Protein AF-A0AAQ4FE75-F1 (afdb_monomer)

Mean predicted aligned error: 15.05 Å

Solvent-accessible surface area (backbone atoms only — not comparable to full-atom values): 45017 Å² total; per-residue (Å²): 139,89,81,63,76,54,60,71,63,54,30,73,70,47,47,46,50,54,47,40,50,52,53,50,38,52,74,67,58,60,39,24,71,37,90,80,44,52,52,48,66,67,53,39,53,52,48,51,32,68,71,62,31,65,71,51,42,50,52,43,50,49,51,61,54,47,58,65,68,72,42,96,67,69,81,76,62,35,34,37,35,40,38,32,40,57,44,64,47,65,68,49,78,79,81,73,58,77,52,36,38,37,37,38,30,39,38,53,72,80,84,48,65,47,82,63,48,72,47,78,38,41,81,94,41,73,41,78,47,77,42,72,38,72,52,55,82,62,18,26,44,34,42,37,35,28,34,74,73,65,71,63,54,54,57,30,49,54,40,49,77,59,45,93,38,76,67,50,28,54,50,26,48,50,49,50,50,45,69,74,70,56,67,82,92,70,54,40,74,68,27,35,41,77,44,52,40,43,71,40,37,43,84,39,45,76,48,80,42,72,20,20,34,96,86,69,46,83,45,89,28,35,36,31,37,37,39,42,54,28,40,58,90,48,82,82,60,50,72,67,54,55,49,52,51,52,25,51,51,48,35,52,33,29,49,51,40,51,78,74,41,60,68,78,60,46,43,65,36,55,44,68,58,65,44,31,32,52,44,42,46,25,50,52,50,38,44,35,34,41,63,68,52,52,68,59,62,52,44,50,27,48,43,50,29,54,51,52,44,47,76,74,40,95,61,62,59,29,32,38,27,52,32,52,46,50,51,54,42,55,63,68,42,65,93,58,82,52,69,76,57,48,65,53,46,54,53,50,50,50,53,50,45,54,52,50,27,61,48,37,38,38,34,85,84,72,42,53,82,88,39,67,68,39,45,50,31,48,35,15,46,42,35,33,37,53,51,48,35,74,75,44,94,54,70,41,55,62,51,40,49,54,20,39,38,52,21,50,42,54,50,46,51,54,53,50,69,68,51,52,100,77,60,49,69,69,58,54,51,50,52,53,48,51,53,52,52,49,44,58,57,43,24,56,49,28,38,76,36,62,74,43,45,46,51,67,70,36,44,67,48,52,39,49,43,44,59,70,49,47,39,59,52,47,37,51,58,35,50,53,44,63,72,41,66,94,75,59,58,67,60,46,50,52,53,55,49,52,49,50,53,52,49,59,51,49,56,60,52,58,75,72,46,88,64,72,57,83,80,41,74,60,69,51,51,72,63,52,53,40,62,66,42,49,38,52,48,30,53,54,37,39,59,61,38,65,56,42,48,58,40,46,70,75,40,88,41,48,50,69,52,98,87,39,49,28,29,62,36,50,55,57,48,52,54,50,43,41,68,48,47,51,47,52,55,61,71,62,70,58,98,42,66,64,49,49,43,31,51,47,53,27,53,36,50,40,53,49,48,41,49,52,38,54,51,53,52,52,54,56,52,53,75,70,50,70,94,79,68,64,69,83,58,64,41,61,32,13,54,43,30,30,40,48,51,52,44,52,50,52,53,52,51,50,51,56,51,50,56,53,33,63,76,36,100,76,37,64,77,66,45,56,68,48,48,54,52,48,49,51,40,45,50,52,40,50,54,50,37,51,52,52,45,52,48,56,44,61,56,49,44,61,56,53,52,55,40,52,53,48,24,59,65,34,91,42,62,70,58,16,54,52,39,47,53,50,46,51,48,51,51,33,53,49,48,52,53,42,55,73,39,30,53,64,72,59,36,49,54,43,49,53,56,42,51,56,52,51,53,50,51,49,53,50,50,48,51,54,46,46,65,59,45,77,76,46,70,81,82,44,54,45,25,51,52,35,53,53,50,46,56,71,50,53,61,62,53,44,52,46,93,87,64,73,49,58,61,67,72,66,52,52,54,53,38,55,51,52,54,49,57,53,50,45,57,58,52,71,60,65,72,81,72,85,138

Structure (mmCIF, N/CA/C/O backbone):
data_AF-A0AAQ4FE75-F1
#
_entry.id   AF-A0AAQ4FE75-F1
#
loop_
_atom_site.group_PDB
_atom_site.id
_atom_site.type_symbol
_atom_site.label_atom_id
_atom_site.label_alt_id
_atom_site.label_comp_id
_atom_site.label_asym_id
_atom_site.label_entity_id
_atom_site.label_seq_id
_atom_site.pdbx_PDB_ins_code
_atom_site.Cartn_x
_atom_site.Cartn_y
_atom_site.Cartn_z
_atom_site.occupancy
_atom_site.B_iso_or_equiv
_atom_site.auth_seq_id
_atom_site.auth_comp_id
_atom_site.auth_asym_id
_atom_site.auth_atom_id
_atom_site.pdbx_PDB_model_num
ATOM 1 N N . MET A 1 1 ? 2.935 -2.879 42.822 1.00 30.03 1 MET A N 1
ATOM 2 C CA . MET A 1 1 ? 1.699 -3.557 43.278 1.00 30.03 1 MET A CA 1
ATOM 3 C C . MET A 1 1 ? 1.017 -2.908 44.500 1.00 30.03 1 MET A C 1
ATOM 5 O O . MET A 1 1 ? -0.076 -3.337 44.829 1.00 30.03 1 MET A O 1
ATOM 9 N N . GLU A 1 2 ? 1.546 -1.853 45.145 1.00 24.86 2 GLU A N 1
ATOM 10 C CA . GLU A 1 2 ? 0.953 -1.297 46.392 1.00 24.86 2 GLU A CA 1
ATOM 11 C C . GLU A 1 2 ? 0.161 0.025 46.256 1.00 24.86 2 GLU A C 1
ATOM 13 O O . GLU A 1 2 ? -0.339 0.544 47.250 1.00 24.86 2 GLU A O 1
ATOM 18 N N . GLN A 1 3 ? -0.010 0.575 45.050 1.00 29.78 3 GLN A N 1
ATOM 19 C CA . GLN A 1 3 ? -0.641 1.892 44.841 1.00 29.78 3 GLN A CA 1
ATOM 20 C C . GLN A 1 3 ? -1.894 1.832 43.952 1.00 29.78 3 GLN A C 1
ATOM 22 O O . GLN A 1 3 ? -2.080 2.674 43.080 1.00 29.78 3 GLN A O 1
ATOM 27 N N . SER A 1 4 ? -2.774 0.843 44.147 1.00 34.00 4 SER A N 1
ATOM 28 C CA . SER A 1 4 ? -4.079 0.868 43.472 1.00 34.00 4 SER A CA 1
ATOM 29 C C . SER A 1 4 ? -5.034 1.834 44.202 1.00 34.00 4 SER A C 1
ATOM 31 O O . SER A 1 4 ? -5.293 1.638 45.397 1.00 34.00 4 SER A O 1
ATOM 33 N N . PRO A 1 5 ? -5.624 2.841 43.521 1.00 36.16 5 PRO A N 1
ATOM 34 C CA . PRO A 1 5 ? -6.668 3.714 44.079 1.00 36.16 5 PRO A CA 1
ATOM 35 C C . PRO A 1 5 ? -7.885 2.940 44.617 1.00 36.16 5 PRO A C 1
ATOM 37 O O . PRO A 1 5 ? -8.688 3.480 45.378 1.00 36.16 5 PRO A O 1
ATOM 40 N N . PHE A 1 6 ? -8.007 1.665 44.249 1.00 45.34 6 PHE A N 1
ATOM 41 C CA . PHE A 1 6 ? -9.118 0.774 44.536 1.00 45.34 6 PHE A CA 1
ATOM 42 C C . PHE A 1 6 ? -9.258 0.351 46.005 1.00 45.34 6 PHE A C 1
ATOM 44 O O . PHE A 1 6 ? -10.385 0.190 46.474 1.00 45.34 6 PHE A O 1
ATOM 51 N N . ARG A 1 7 ? -8.177 0.309 46.806 1.00 47.25 7 ARG A N 1
ATOM 52 C CA . ARG A 1 7 ? -8.326 0.137 48.272 1.00 47.25 7 ARG A CA 1
ATOM 53 C C . ARG A 1 7 ? -9.169 1.253 48.910 1.00 47.25 7 ARG A C 1
ATOM 55 O O . ARG A 1 7 ? -9.689 1.064 50.006 1.00 47.25 7 ARG A O 1
ATOM 62 N N . ASN A 1 8 ? -9.346 2.398 48.239 1.00 43.06 8 ASN A N 1
ATOM 63 C CA . ASN A 1 8 ? -10.260 3.446 48.697 1.00 43.06 8 ASN A CA 1
ATOM 64 C C . ASN A 1 8 ? -11.734 3.187 48.323 1.00 43.06 8 ASN A C 1
ATOM 66 O O . ASN A 1 8 ? -12.616 3.635 49.056 1.00 43.06 8 ASN A O 1
ATOM 70 N N . VAL A 1 9 ? -12.019 2.456 47.234 1.00 46.16 9 VAL A N 1
ATOM 71 C CA . VAL A 1 9 ? -13.381 2.002 46.882 1.00 46.16 9 VAL A CA 1
ATOM 72 C C . VAL A 1 9 ? -13.760 0.771 47.707 1.00 46.16 9 VAL A C 1
ATOM 74 O O . VAL A 1 9 ? -14.831 0.767 48.294 1.00 46.16 9 VAL A O 1
ATOM 77 N N . LEU A 1 10 ? -12.852 -0.192 47.889 1.00 48.97 10 LEU A N 1
ATOM 78 C CA . LEU A 1 10 ? -12.987 -1.317 48.823 1.00 48.97 10 LEU A CA 1
ATOM 79 C C . LEU A 1 10 ? -12.362 -1.027 50.200 1.00 48.97 10 LEU A C 1
ATOM 81 O O . LEU A 1 10 ? -11.666 -1.867 50.779 1.00 48.97 10 LEU A O 1
ATOM 85 N N . ARG A 1 11 ? -12.627 0.144 50.794 1.00 57.31 11 ARG A N 1
ATOM 86 C CA . ARG A 1 11 ? -12.466 0.248 52.257 1.00 57.31 11 ARG A CA 1
ATOM 87 C C . ARG A 1 11 ? -13.417 -0.764 52.902 1.00 57.31 11 ARG A C 1
ATOM 89 O O . ARG A 1 11 ? -14.501 -0.992 52.369 1.00 57.31 11 ARG A O 1
ATOM 96 N N . ARG A 1 12 ? -13.045 -1.358 54.046 1.00 55.81 12 ARG A N 1
ATOM 97 C CA . ARG A 1 12 ? -13.876 -2.373 54.738 1.00 55.81 12 ARG A CA 1
ATOM 98 C C . ARG A 1 12 ? -15.353 -1.956 54.851 1.00 55.81 12 ARG A C 1
ATOM 100 O O . ARG A 1 12 ? -16.219 -2.789 54.620 1.00 55.81 12 ARG A O 1
ATOM 107 N N . SER A 1 13 ? -15.621 -0.675 55.124 1.00 54.72 13 SER A N 1
ATOM 108 C CA . SER A 1 13 ? -16.976 -0.107 55.190 1.00 54.72 13 SER A CA 1
ATOM 109 C C . SER A 1 13 ? -17.741 -0.185 53.862 1.00 54.72 13 SER A C 1
ATOM 111 O O . SER A 1 13 ? -18.862 -0.679 53.845 1.00 54.72 13 SER A O 1
ATOM 113 N N . ARG A 1 14 ? -17.125 0.208 52.740 1.00 76.25 14 ARG A N 1
ATOM 114 C CA . ARG A 1 14 ? -17.744 0.131 51.405 1.00 76.25 14 ARG A CA 1
ATOM 115 C C . ARG A 1 14 ? -17.882 -1.300 50.888 1.00 76.25 14 ARG A C 1
ATOM 117 O O . ARG A 1 14 ? -18.870 -1.616 50.240 1.00 76.25 14 ARG A O 1
ATOM 124 N N . ARG A 1 15 ? -16.923 -2.187 51.181 1.00 82.62 15 ARG A N 1
ATOM 125 C CA . ARG A 1 15 ? -17.014 -3.611 50.796 1.00 82.62 15 ARG A CA 1
ATOM 126 C C . ARG A 1 15 ? -18.214 -4.286 51.463 1.00 82.62 15 ARG A C 1
ATOM 128 O O . ARG A 1 15 ? -18.919 -5.057 50.822 1.00 82.62 15 ARG A O 1
ATOM 135 N N . HIS A 1 16 ? -18.441 -3.969 52.734 1.00 86.38 16 HIS A N 1
ATOM 136 C CA . HIS A 1 16 ? -19.594 -4.443 53.486 1.00 86.38 16 HIS A CA 1
ATOM 137 C C . HIS A 1 16 ? -20.912 -3.889 52.917 1.00 86.38 16 HIS A C 1
ATOM 139 O O . HIS A 1 16 ? -21.839 -4.652 52.672 1.00 86.38 16 HIS A O 1
ATOM 145 N N . GLU A 1 17 ? -20.976 -2.589 52.626 1.00 86.69 17 GLU A N 1
ATOM 146 C CA . GLU A 1 17 ? -22.147 -1.928 52.029 1.00 86.69 17 GLU A CA 1
ATOM 147 C C . GLU A 1 17 ? -22.528 -2.499 50.651 1.00 86.69 17 GLU A C 1
ATOM 149 O O . GLU A 1 17 ? -23.681 -2.869 50.434 1.00 86.69 17 GLU A O 1
ATOM 154 N N . LEU A 1 18 ? -21.551 -2.682 49.755 1.00 88.50 18 LEU A N 1
ATOM 155 C CA . LEU A 1 18 ? -21.770 -3.285 48.435 1.00 88.50 18 LEU A CA 1
ATOM 156 C C . LEU A 1 18 ? -22.236 -4.747 48.529 1.00 88.50 18 LEU A C 1
ATOM 158 O O . LEU A 1 18 ? -23.103 -5.168 47.760 1.00 88.50 18 LEU A O 1
ATOM 162 N N . CYS A 1 19 ? -21.702 -5.519 49.485 1.00 91.50 19 CYS A N 1
ATOM 163 C CA . CYS A 1 19 ? -22.147 -6.891 49.738 1.00 91.50 19 CYS A CA 1
ATOM 164 C C . CYS A 1 19 ? -23.609 -6.917 50.207 1.00 91.50 19 CYS A C 1
ATOM 166 O O . CYS A 1 19 ? -24.425 -7.664 49.664 1.00 91.50 19 CYS A O 1
ATOM 168 N N . LEU A 1 20 ? -23.962 -6.048 51.158 1.00 88.94 20 LEU A N 1
ATOM 169 C CA . LEU A 1 20 ? -25.331 -5.866 51.641 1.00 88.94 20 LEU A CA 1
ATOM 170 C C . LEU A 1 20 ? -26.286 -5.511 50.503 1.00 88.94 20 LEU A C 1
ATOM 172 O O . LEU A 1 20 ? -27.362 -6.102 50.401 1.00 88.94 20 LEU A O 1
ATOM 176 N N . GLN A 1 21 ? -25.872 -4.601 49.622 1.00 87.69 21 GLN A N 1
ATOM 177 C CA . GLN A 1 21 ? -26.655 -4.202 48.460 1.00 87.69 21 GLN A CA 1
ATOM 178 C C . GLN A 1 21 ? -26.867 -5.372 47.494 1.00 87.69 21 GLN A C 1
ATOM 180 O O . GLN A 1 21 ? -28.000 -5.638 47.098 1.00 87.69 21 GLN A O 1
ATOM 185 N N . CYS A 1 22 ? -25.828 -6.162 47.204 1.00 91.62 22 CYS A N 1
ATOM 186 C CA . CYS A 1 22 ? -25.967 -7.374 46.393 1.00 91.62 22 CYS A CA 1
ATOM 187 C C . CYS A 1 22 ? -26.948 -8.374 47.009 1.00 91.62 22 CYS A C 1
ATOM 189 O O . CYS A 1 22 ? -27.818 -8.898 46.315 1.00 91.62 22 CYS A O 1
ATOM 191 N N . LEU A 1 23 ? -26.840 -8.638 48.314 1.00 90.75 23 LEU A N 1
ATOM 192 C CA . LEU A 1 23 ? -27.733 -9.569 49.005 1.00 90.75 23 LEU A CA 1
ATOM 193 C C . LEU A 1 23 ? -29.185 -9.078 48.997 1.00 90.75 23 LEU A C 1
ATOM 195 O O . LEU A 1 23 ? -30.090 -9.883 48.762 1.00 90.75 23 LEU A O 1
ATOM 199 N N . ARG A 1 24 ? -29.414 -7.769 49.179 1.00 87.31 24 ARG A N 1
ATOM 200 C CA . ARG A 1 24 ? -30.736 -7.148 49.004 1.00 87.31 24 ARG A CA 1
ATOM 201 C C . ARG A 1 24 ? -31.240 -7.350 47.580 1.00 87.31 24 ARG A C 1
ATOM 203 O O . ARG A 1 24 ? -32.369 -7.803 47.412 1.00 87.31 24 ARG A O 1
ATOM 210 N N . THR A 1 25 ? -30.400 -7.119 46.570 1.00 88.44 25 THR A N 1
ATOM 211 C CA . THR A 1 25 ? -30.759 -7.336 45.164 1.00 88.44 25 THR A CA 1
ATOM 212 C C . THR A 1 25 ? -31.147 -8.784 44.878 1.00 88.44 25 THR A C 1
ATOM 214 O O . THR A 1 25 ? -32.137 -9.028 44.186 1.00 88.44 25 THR A O 1
ATOM 217 N N . VAL A 1 26 ? -30.434 -9.763 45.446 1.00 89.25 26 VAL A N 1
ATOM 218 C CA . VAL A 1 26 ? -30.782 -11.183 45.285 1.00 89.25 26 VAL A CA 1
ATOM 219 C C . VAL A 1 26 ? -32.092 -11.525 45.986 1.00 89.25 26 VAL A C 1
ATOM 221 O O . VAL A 1 26 ? -32.933 -12.199 45.386 1.00 89.25 26 VAL A O 1
ATOM 224 N N . GLN A 1 27 ? -32.298 -11.064 47.225 1.00 83.69 27 GLN A N 1
ATOM 225 C CA . GLN A 1 27 ? -33.552 -11.289 47.958 1.00 83.69 27 GLN A CA 1
ATOM 226 C C . GLN A 1 27 ? -34.756 -10.684 47.223 1.00 83.69 27 GLN A C 1
ATOM 228 O O . GLN A 1 27 ? -35.814 -11.306 47.179 1.00 83.69 27 GLN A O 1
ATOM 233 N N . ARG A 1 28 ? -34.562 -9.517 46.597 1.00 80.75 28 ARG A N 1
ATOM 234 C CA . ARG A 1 28 ? -35.566 -8.765 45.832 1.00 80.75 28 ARG A CA 1
ATOM 235 C C . ARG A 1 28 ? -35.663 -9.173 44.359 1.00 80.75 28 ARG A C 1
ATOM 237 O O . ARG A 1 28 ? -36.394 -8.538 43.612 1.00 80.75 28 ARG A O 1
ATOM 244 N N . SER A 1 29 ? -34.924 -10.187 43.906 1.00 81.25 29 SER A N 1
ATOM 245 C CA . SER A 1 29 ? -34.921 -10.568 42.487 1.00 81.25 29 SER A CA 1
ATOM 246 C C . SER A 1 29 ? -36.290 -11.079 42.037 1.00 81.25 29 SER A C 1
ATOM 248 O O . SER A 1 29 ? -36.859 -11.963 42.677 1.00 81.25 29 SER A O 1
ATOM 250 N N . VAL A 1 30 ? -36.816 -10.554 40.931 1.00 75.62 30 VAL A N 1
ATOM 251 C CA . VAL A 1 30 ? -38.143 -10.918 40.404 1.00 75.62 30 VAL A CA 1
ATOM 252 C C . VAL A 1 30 ? -38.027 -11.417 38.970 1.00 75.62 30 VAL A C 1
ATOM 254 O O . VAL A 1 30 ? -37.158 -10.979 38.213 1.00 75.62 30 VAL A O 1
ATOM 257 N N . GLY A 1 31 ? -38.937 -12.319 38.610 1.00 77.88 31 GLY A N 1
ATOM 258 C CA . GLY A 1 31 ? -39.174 -12.731 37.238 1.00 77.88 31 GLY A CA 1
ATOM 259 C C . GLY A 1 31 ? -38.435 -13.993 36.807 1.00 77.88 31 GLY A C 1
ATOM 260 O O . GLY A 1 31 ? -37.505 -14.486 37.455 1.00 77.88 31 GLY A O 1
ATOM 261 N N . LYS A 1 32 ? -38.873 -14.518 35.668 1.00 83.75 32 LYS A N 1
ATOM 262 C CA . LYS A 1 32 ? -38.340 -15.712 35.026 1.00 83.75 32 LYS A CA 1
ATOM 263 C C . LYS A 1 32 ? -36.958 -15.434 34.453 1.00 83.75 32 LYS A C 1
ATOM 265 O O . LYS A 1 32 ? -36.708 -14.393 33.851 1.00 83.75 32 LYS A O 1
ATOM 270 N N . GLN A 1 33 ? -36.061 -16.403 34.581 1.00 83.06 33 GLN A N 1
ATOM 271 C CA . GLN A 1 33 ? -34.748 -16.348 33.943 1.00 83.06 33 GLN A CA 1
ATOM 272 C C . GLN A 1 33 ? -34.875 -16.210 32.420 1.00 83.06 33 GLN A C 1
ATOM 274 O O . GLN A 1 33 ? -35.526 -17.034 31.775 1.00 83.06 33 GLN A O 1
ATOM 279 N N . ALA A 1 34 ? -34.190 -15.223 31.847 1.00 82.56 34 ALA A N 1
ATOM 280 C CA . ALA A 1 34 ? -34.115 -14.993 30.405 1.00 82.56 34 ALA A CA 1
ATOM 281 C C . ALA A 1 34 ? -32.651 -14.999 29.960 1.00 82.56 34 ALA A C 1
ATOM 283 O O . ALA A 1 34 ? -31.782 -14.625 30.733 1.00 82.56 34 ALA A O 1
ATOM 284 N N . ARG A 1 35 ? -32.326 -15.446 28.742 1.00 82.00 35 ARG A N 1
ATOM 285 C CA . ARG A 1 35 ? -30.942 -15.337 28.238 1.00 82.00 35 ARG A CA 1
ATOM 286 C C . ARG A 1 35 ? -30.675 -13.887 27.798 1.00 82.00 35 ARG A C 1
ATOM 288 O O . ARG A 1 35 ? -31.566 -13.314 27.182 1.00 82.00 35 ARG A O 1
ATOM 295 N N . PRO A 1 36 ? -29.491 -13.307 28.074 1.00 84.25 36 PRO A N 1
ATOM 296 C CA . PRO A 1 36 ? -28.322 -13.893 28.754 1.00 84.25 36 PRO A CA 1
ATOM 297 C C . PRO A 1 36 ? -28.374 -13.880 30.304 1.00 84.25 36 PRO A C 1
ATOM 299 O O . PRO A 1 36 ? -27.521 -14.481 30.953 1.00 84.25 36 PRO A O 1
ATOM 302 N N . TYR A 1 37 ? -29.381 -13.249 30.910 1.00 87.44 37 TYR A N 1
ATOM 303 C CA . TYR A 1 37 ? -29.568 -13.035 32.359 1.00 87.44 37 TYR A CA 1
ATOM 304 C C . TYR A 1 37 ? -30.286 -14.183 33.097 1.00 87.44 37 TYR A C 1
ATOM 306 O O . TYR A 1 37 ? -31.367 -14.028 33.671 1.00 87.44 37 TYR A O 1
ATOM 314 N N . ASN A 1 38 ? -29.721 -15.384 33.055 1.00 86.75 38 ASN A N 1
ATOM 315 C CA . ASN A 1 38 ? -30.399 -16.596 33.521 1.00 86.75 38 ASN A CA 1
ATOM 316 C C . ASN A 1 38 ? -29.800 -17.208 34.797 1.00 86.75 38 ASN A C 1
ATOM 318 O O . ASN A 1 38 ? -29.976 -18.402 35.025 1.00 86.75 38 ASN A O 1
ATOM 322 N N . ALA A 1 39 ? -29.058 -16.468 35.624 1.00 89.88 39 ALA A N 1
ATOM 323 C CA . ALA A 1 39 ? -28.584 -17.006 36.905 1.00 89.88 39 ALA A CA 1
ATOM 324 C C . ALA A 1 39 ? -29.738 -17.208 37.912 1.00 89.88 39 ALA A C 1
ATOM 326 O O . ALA A 1 39 ? -30.632 -16.373 38.039 1.00 89.88 39 ALA A O 1
ATOM 327 N N . SER A 1 40 ? -29.729 -18.322 38.649 1.00 89.62 40 SER A N 1
ATOM 328 C CA . SER A 1 40 ? -30.683 -18.560 39.742 1.00 89.62 40 SER A CA 1
ATOM 329 C C . SER A 1 40 ? -30.327 -17.766 40.992 1.00 89.62 40 SER A C 1
ATOM 331 O O . SER A 1 40 ? -29.174 -17.387 41.184 1.00 89.62 40 SER A O 1
ATOM 333 N N . ARG A 1 41 ? -31.298 -17.564 41.895 1.00 88.50 41 ARG A N 1
ATOM 334 C CA . ARG A 1 41 ? -31.045 -16.946 43.210 1.00 88.50 41 ARG A CA 1
ATOM 335 C C . ARG A 1 41 ? -29.903 -17.638 43.958 1.00 88.50 41 ARG A C 1
ATOM 337 O O . ARG A 1 41 ? -29.054 -16.963 44.526 1.00 88.50 41 ARG A O 1
ATOM 344 N N . VAL A 1 42 ? -29.841 -18.969 43.894 1.00 91.50 42 VAL A N 1
ATOM 345 C CA . VAL A 1 42 ? -28.765 -19.769 44.505 1.00 91.50 42 VAL A CA 1
ATOM 346 C C . VAL A 1 42 ? -27.411 -19.464 43.859 1.00 91.50 42 VAL A C 1
ATOM 348 O O . VAL A 1 42 ? -26.434 -19.232 44.564 1.00 91.50 42 VAL A O 1
ATOM 351 N N . GLN A 1 43 ? -27.355 -19.404 42.526 1.00 93.62 43 GLN A N 1
ATOM 352 C CA . GLN A 1 43 ? -26.130 -19.074 41.791 1.00 93.62 43 GLN A CA 1
ATOM 353 C C . GLN A 1 43 ? -25.664 -17.638 42.053 1.00 93.62 43 GLN A C 1
ATOM 355 O O . GLN A 1 43 ? -24.464 -17.405 42.165 1.00 93.62 43 GLN A O 1
ATOM 360 N N . MET A 1 44 ? -26.596 -16.690 42.174 1.00 93.50 44 MET A N 1
ATOM 361 C CA . MET A 1 44 ? -26.289 -15.306 42.530 1.00 93.50 44 MET A CA 1
ATOM 362 C C . MET A 1 44 ? -25.766 -15.201 43.968 1.00 93.50 44 MET A C 1
ATOM 364 O O . MET A 1 44 ? -24.741 -14.566 44.179 1.00 93.50 44 MET A O 1
ATOM 368 N N . MET A 1 45 ? -26.390 -15.873 44.945 1.00 93.50 45 MET A N 1
ATOM 369 C CA . MET A 1 45 ? -25.886 -15.906 46.329 1.00 93.50 45 MET A CA 1
ATOM 370 C C . MET A 1 45 ? -24.476 -16.498 46.425 1.00 93.50 45 MET A C 1
ATOM 372 O O . MET A 1 45 ? -23.638 -15.952 47.139 1.00 93.50 45 MET A O 1
ATOM 376 N N . ALA A 1 46 ? -24.212 -17.592 45.702 1.00 94.50 46 ALA A N 1
ATOM 377 C CA . ALA A 1 46 ? -22.882 -18.196 45.643 1.00 94.50 46 ALA A CA 1
ATOM 378 C C . ALA A 1 46 ? -21.850 -17.221 45.058 1.00 94.50 46 ALA A C 1
ATOM 380 O O . ALA A 1 46 ? -20.777 -17.056 45.622 1.00 94.50 46 ALA A O 1
ATOM 381 N N . PHE A 1 47 ? -22.208 -16.499 43.994 1.00 95.31 47 PHE A N 1
ATOM 382 C CA . PHE A 1 47 ? -21.330 -15.487 43.410 1.00 95.31 47 PHE A CA 1
ATOM 383 C C . PHE A 1 47 ? -21.039 -14.323 44.368 1.00 95.31 47 PHE A C 1
ATOM 385 O O . PHE A 1 47 ? -19.891 -13.924 44.507 1.00 95.31 47 PHE A O 1
ATOM 392 N N . VAL A 1 48 ? -22.042 -13.807 45.091 1.00 95.06 48 VAL A N 1
ATOM 393 C CA . VAL A 1 48 ? -21.821 -12.748 46.098 1.00 95.06 48 VAL A CA 1
ATOM 394 C C . VAL A 1 48 ? -20.860 -13.227 47.191 1.00 95.06 48 VAL A C 1
ATOM 396 O O . VAL A 1 48 ? -19.976 -12.483 47.608 1.00 95.06 48 VAL A O 1
ATOM 399 N N . ARG A 1 49 ? -20.989 -14.481 47.629 1.00 94.00 49 ARG A N 1
ATOM 400 C CA . ARG A 1 49 ? -20.061 -15.092 48.586 1.00 94.00 49 ARG A CA 1
ATOM 401 C C . ARG A 1 49 ? -18.635 -15.179 48.034 1.00 94.00 49 ARG A C 1
ATOM 403 O O . ARG A 1 49 ? -17.703 -14.799 48.734 1.00 94.00 49 ARG A O 1
ATOM 410 N N . GLU A 1 50 ? -18.477 -15.630 46.791 1.00 93.69 50 GLU A N 1
ATOM 411 C CA . GLU A 1 50 ? -17.178 -15.735 46.107 1.00 93.69 50 GLU A CA 1
ATOM 412 C C . GLU A 1 50 ? -16.491 -14.366 45.953 1.00 93.69 50 GLU A C 1
ATOM 414 O O . GLU A 1 50 ? -15.308 -14.236 46.256 1.00 93.69 50 GLU A O 1
ATOM 419 N N . VAL A 1 51 ? -17.235 -13.332 45.549 1.00 91.75 51 VAL A N 1
ATOM 420 C CA . VAL A 1 51 ? -16.712 -11.975 45.315 1.00 91.75 51 VAL A CA 1
ATOM 421 C C . VAL A 1 51 ? -16.304 -11.284 46.621 1.00 91.75 51 VAL A C 1
ATOM 423 O O . VAL A 1 51 ? -15.223 -10.702 46.728 1.00 91.75 51 VAL A O 1
ATOM 426 N N . PHE A 1 52 ? -17.173 -11.311 47.636 1.00 90.94 52 PHE A N 1
ATOM 427 C CA . PHE A 1 52 ? -16.972 -10.521 48.854 1.00 90.94 52 PHE A CA 1
ATOM 428 C C . PHE A 1 52 ? -16.231 -11.275 49.965 1.00 90.94 52 PHE A C 1
ATOM 430 O O . PHE A 1 52 ? -15.650 -10.613 50.833 1.00 90.94 52 PHE A O 1
ATOM 437 N N . GLY A 1 53 ? -16.142 -12.604 49.883 1.00 89.62 53 GLY A N 1
ATOM 438 C CA . GLY A 1 53 ? -15.510 -13.480 50.870 1.00 89.62 53 GLY A CA 1
ATOM 439 C C . GLY A 1 53 ? -16.463 -13.900 51.994 1.00 89.62 53 GLY A C 1
ATOM 440 O O . GLY A 1 53 ? -17.418 -13.189 52.318 1.00 89.62 53 GLY A O 1
ATOM 441 N N . GLU A 1 54 ? -16.182 -15.054 52.608 1.00 91.38 54 GLU A N 1
ATOM 442 C CA . 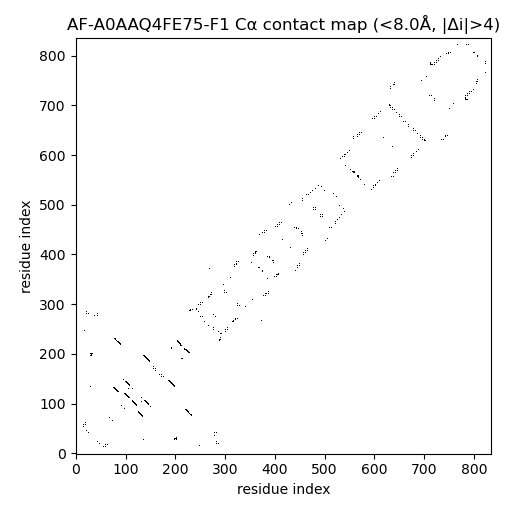GLU A 1 54 ? -17.078 -15.709 53.577 1.00 91.38 54 GLU A CA 1
ATOM 443 C C . GLU A 1 54 ? -17.381 -14.841 54.807 1.00 91.38 54 GLU A C 1
ATOM 445 O O . GLU A 1 54 ? -18.532 -14.761 55.237 1.00 91.38 54 GLU A O 1
ATOM 450 N N . ASP A 1 55 ? -16.375 -14.140 55.338 1.00 88.50 55 ASP A N 1
ATOM 451 C CA . ASP A 1 55 ? -16.515 -13.321 56.548 1.00 88.50 55 ASP A CA 1
ATOM 452 C C . ASP A 1 55 ? -17.512 -12.169 56.346 1.00 88.50 55 ASP A C 1
ATOM 454 O O . ASP A 1 55 ? -18.423 -11.963 57.150 1.00 88.50 55 ASP A O 1
ATOM 458 N N . VAL A 1 56 ? -17.365 -11.428 55.239 1.00 89.56 56 VAL A N 1
ATOM 459 C CA . VAL A 1 56 ? -18.240 -10.292 54.903 1.00 89.56 56 VAL A CA 1
ATOM 460 C C . VAL A 1 56 ? -19.634 -10.796 54.546 1.00 89.56 56 VAL A C 1
ATOM 462 O O . VAL A 1 56 ? -20.625 -10.254 55.030 1.00 89.56 56 VAL A O 1
ATOM 465 N N . TYR A 1 57 ? -19.712 -11.865 53.749 1.00 92.06 57 TYR A N 1
ATOM 466 C CA . TYR A 1 57 ? -20.975 -12.490 53.370 1.00 92.06 57 TYR A CA 1
ATOM 467 C C . TYR A 1 57 ? -21.783 -12.931 54.597 1.00 92.06 57 TYR A C 1
ATOM 469 O O . TYR A 1 57 ? -22.981 -12.650 54.685 1.00 92.06 57 TYR A O 1
ATOM 477 N N . THR A 1 58 ? -21.135 -13.586 55.563 1.00 91.25 58 THR A N 1
ATOM 478 C CA . THR A 1 58 ? -21.789 -14.080 56.780 1.00 91.25 58 THR A CA 1
ATOM 479 C C . THR A 1 58 ? -22.272 -12.927 57.653 1.00 91.25 58 THR A C 1
ATOM 481 O O . THR A 1 58 ? -23.427 -12.943 58.078 1.00 91.25 58 THR A O 1
ATOM 484 N N . ALA A 1 59 ? -21.446 -11.892 57.846 1.00 89.44 59 ALA A N 1
ATOM 485 C CA . ALA A 1 59 ? -21.823 -10.696 58.600 1.00 89.44 59 ALA A CA 1
ATOM 486 C C . ALA A 1 59 ? -23.026 -9.965 57.974 1.00 89.44 59 ALA A C 1
ATOM 488 O O . ALA A 1 59 ? -24.006 -9.679 58.660 1.00 89.44 59 ALA A O 1
ATOM 489 N N . CYS A 1 60 ? -23.009 -9.731 56.656 1.00 90.00 60 CYS A N 1
ATOM 490 C CA . CYS A 1 60 ? -24.125 -9.094 55.954 1.00 90.00 60 CYS A CA 1
ATOM 491 C C . CYS A 1 60 ? -25.396 -9.963 55.966 1.00 90.00 60 CYS A C 1
ATOM 493 O O . CYS A 1 60 ? -26.507 -9.441 56.069 1.00 90.00 60 CYS A O 1
ATOM 495 N N . THR A 1 61 ? -25.254 -11.291 55.889 1.00 88.94 61 THR A N 1
ATOM 496 C CA . THR A 1 61 ? -26.389 -12.223 55.970 1.00 88.94 61 THR A CA 1
ATOM 497 C C . THR A 1 61 ? -27.013 -12.220 57.365 1.00 88.94 61 THR A C 1
ATOM 499 O O . THR A 1 61 ? -28.238 -12.190 57.469 1.00 88.94 61 THR A O 1
ATOM 502 N N . GLN A 1 62 ? -26.195 -12.200 58.424 1.00 86.50 62 GLN A N 1
ATOM 503 C CA . GLN A 1 62 ? -26.659 -12.050 59.807 1.00 86.50 62 GLN A CA 1
ATOM 504 C C . GLN A 1 62 ? -27.372 -10.714 59.998 1.00 86.50 62 GLN A C 1
ATOM 506 O O . GLN A 1 62 ? -28.510 -10.707 60.448 1.00 86.50 62 GLN A O 1
ATOM 511 N N . GLN A 1 63 ? -26.801 -9.603 59.527 1.00 86.19 63 GLN A N 1
ATOM 512 C CA . GLN A 1 63 ? -27.455 -8.296 59.615 1.00 86.19 63 GLN A CA 1
ATOM 513 C C . GLN A 1 63 ? -28.812 -8.255 58.893 1.00 86.19 63 GLN A C 1
ATOM 515 O O . GLN A 1 63 ? -29.764 -7.667 59.401 1.00 86.19 63 GLN A O 1
ATOM 520 N N . LEU A 1 64 ? -28.939 -8.896 57.727 1.00 81.88 64 LEU A N 1
ATOM 521 C CA . LEU A 1 64 ? -30.223 -9.011 57.025 1.00 81.88 64 LEU A CA 1
ATOM 522 C C . LEU A 1 64 ? -31.236 -9.902 57.763 1.00 81.88 64 LEU A C 1
ATOM 524 O O . LEU A 1 64 ? -32.439 -9.736 57.570 1.00 81.88 64 LEU A O 1
ATOM 528 N N . GLN A 1 65 ? -30.779 -10.858 58.573 1.00 80.00 65 GLN A N 1
ATOM 529 C CA . GLN A 1 65 ? -31.638 -11.697 59.415 1.00 80.00 65 GLN A CA 1
ATOM 530 C C . GLN A 1 65 ? -32.019 -11.001 60.728 1.00 80.00 65 GLN A C 1
ATOM 532 O O . GLN A 1 65 ? -33.156 -11.143 61.174 1.00 80.00 65 GLN A O 1
ATOM 537 N N . ASP A 1 66 ? -31.105 -10.235 61.317 1.00 73.44 66 ASP A N 1
ATOM 538 C CA . ASP A 1 66 ? -31.307 -9.508 62.571 1.00 73.44 66 ASP A CA 1
ATOM 539 C C . ASP A 1 66 ? -32.170 -8.261 62.358 1.00 73.44 66 ASP A C 1
ATOM 541 O O . ASP A 1 66 ? -33.071 -8.000 63.151 1.00 73.44 66 ASP A O 1
ATOM 545 N N . GLY A 1 67 ? -32.007 -7.563 61.228 1.00 61.12 67 GLY A N 1
ATOM 546 C CA . GLY A 1 67 ? -32.918 -6.492 60.810 1.00 61.12 67 GLY A CA 1
ATOM 547 C C . GLY A 1 67 ? -34.355 -6.976 60.586 1.00 61.12 67 GLY A C 1
ATOM 548 O O . GLY A 1 67 ? -35.293 -6.236 60.841 1.00 61.12 67 GLY A O 1
ATOM 549 N N . LYS A 1 68 ? -34.552 -8.249 60.207 1.00 56.81 68 LYS A N 1
ATOM 550 C CA . LYS A 1 68 ? -35.886 -8.881 60.136 1.00 56.81 68 LYS A CA 1
ATOM 551 C C . LYS A 1 68 ? -36.476 -9.243 61.506 1.00 56.81 68 LYS A C 1
ATOM 553 O O . LYS A 1 68 ? -37.643 -9.613 61.567 1.00 56.81 68 LYS A O 1
ATOM 558 N N . LYS A 1 69 ? -35.672 -9.228 62.576 1.00 49.44 69 LYS A N 1
ATOM 559 C CA . LYS A 1 69 ? -36.078 -9.615 63.940 1.00 49.44 69 LYS A CA 1
ATOM 560 C C . LYS A 1 69 ? -36.198 -8.431 64.904 1.00 49.44 69 LYS A C 1
ATOM 562 O O . LYS A 1 69 ? -36.905 -8.569 65.897 1.00 49.44 69 LYS A O 1
ATOM 567 N N . ALA A 1 70 ? -35.488 -7.327 64.660 1.00 45.75 70 ALA A N 1
ATOM 568 C CA . ALA A 1 70 ? -35.402 -6.188 65.577 1.00 45.75 70 ALA A CA 1
ATOM 569 C C . ALA A 1 70 ? -36.492 -5.120 65.362 1.00 45.75 70 ALA A C 1
ATOM 571 O O . ALA A 1 70 ? -36.946 -4.547 66.349 1.00 45.75 70 ALA A O 1
ATOM 572 N N . ASP A 1 71 ? -36.955 -4.907 64.125 1.00 40.56 71 ASP A N 1
ATOM 573 C CA . ASP A 1 71 ? -38.119 -4.064 63.824 1.00 40.56 71 ASP A CA 1
ATOM 574 C C . ASP A 1 71 ? -39.337 -4.952 63.547 1.00 40.56 71 ASP A C 1
ATOM 576 O O . ASP A 1 71 ? -39.375 -5.721 62.588 1.00 40.56 71 ASP A O 1
ATOM 580 N N . GLY A 1 72 ? -40.352 -4.852 64.409 1.00 42.44 72 GLY A N 1
ATOM 581 C CA . GLY A 1 72 ? -41.677 -5.434 64.171 1.00 42.44 72 GLY A CA 1
ATOM 582 C C . GLY A 1 72 ? -42.437 -4.770 63.014 1.00 42.44 72 GLY A C 1
ATOM 583 O O . GLY A 1 72 ? -43.481 -5.283 62.620 1.00 42.44 72 GLY A O 1
ATOM 584 N N . ASP A 1 73 ? -41.899 -3.679 62.461 1.00 38.66 73 ASP A N 1
ATOM 585 C CA . ASP A 1 73 ? -42.285 -3.097 61.180 1.00 38.66 73 ASP A CA 1
ATOM 586 C C . ASP A 1 73 ? -41.328 -3.618 60.105 1.00 38.66 73 ASP A C 1
ATOM 588 O O . ASP A 1 73 ? -40.230 -3.106 59.888 1.00 38.66 73 ASP A O 1
ATOM 592 N N . VAL A 1 74 ? -41.751 -4.668 59.405 1.00 46.75 74 VAL A N 1
ATOM 593 C CA . VAL A 1 74 ? -41.172 -4.992 58.102 1.00 46.75 74 VAL A CA 1
ATOM 594 C C . VAL A 1 74 ? -41.331 -3.729 57.255 1.00 46.75 74 VAL A C 1
ATOM 596 O O . VAL A 1 74 ? -42.468 -3.337 57.004 1.00 46.75 74 VAL A O 1
ATOM 599 N N . GLU A 1 75 ? -40.239 -3.089 56.814 1.00 49.53 75 GLU A N 1
ATOM 600 C CA . GLU A 1 75 ? -40.299 -2.190 55.654 1.00 49.53 75 GLU A CA 1
ATOM 601 C C . GLU A 1 75 ? -41.004 -2.982 54.552 1.00 49.53 75 GLU A C 1
ATOM 603 O O . GLU A 1 75 ? -40.423 -3.894 53.954 1.00 49.53 75 GLU A O 1
ATOM 608 N N . GLU A 1 76 ? -42.296 -2.715 54.375 1.00 55.50 76 GLU A N 1
ATOM 609 C CA . GLU A 1 76 ? -43.171 -3.466 53.494 1.00 55.50 76 GLU A CA 1
ATOM 610 C C . GLU A 1 76 ? -42.609 -3.265 52.086 1.00 55.50 76 GLU A C 1
ATOM 612 O O . GLU A 1 76 ? -42.735 -2.194 51.492 1.00 55.50 76 GLU A O 1
ATOM 617 N N . MET A 1 77 ? -41.851 -4.246 51.587 1.00 63.72 77 MET A N 1
ATOM 618 C CA . MET A 1 77 ? -41.150 -4.103 50.318 1.00 63.72 77 MET A CA 1
ATOM 619 C C . MET A 1 77 ? -42.183 -4.061 49.200 1.00 63.72 77 MET A C 1
ATOM 621 O O . MET A 1 77 ? -42.704 -5.092 48.793 1.00 63.72 77 MET A O 1
ATOM 625 N N . ARG A 1 78 ? -42.462 -2.864 48.685 1.00 73.31 78 ARG A N 1
ATOM 626 C CA . ARG A 1 78 ? -43.381 -2.685 47.562 1.00 73.31 78 ARG A CA 1
ATOM 627 C C . ARG A 1 78 ? -42.619 -2.680 46.247 1.00 73.31 78 ARG A C 1
ATOM 629 O O . ARG A 1 78 ? -41.646 -1.941 46.065 1.00 73.31 78 ARG A O 1
ATOM 636 N N . PHE A 1 79 ? -43.085 -3.500 45.316 1.00 80.50 79 PHE A N 1
ATOM 637 C CA . PHE A 1 79 ? -42.628 -3.529 43.936 1.00 80.50 79 PHE A CA 1
ATOM 638 C C . PHE A 1 79 ? -43.553 -2.654 43.103 1.00 80.50 79 PHE A C 1
ATOM 640 O O . PHE A 1 79 ? -44.765 -2.833 43.119 1.00 80.50 79 PHE A O 1
ATOM 647 N N . HIS A 1 80 ? -42.990 -1.703 42.374 1.00 83.88 80 HIS A N 1
ATOM 648 C CA . HIS A 1 80 ? -43.719 -0.928 41.383 1.00 83.88 80 HIS A CA 1
ATOM 649 C C . HIS A 1 80 ? -43.514 -1.555 40.018 1.00 83.88 80 HIS A C 1
ATOM 651 O O . HIS A 1 80 ? -42.398 -1.565 39.500 1.00 83.88 80 HIS A O 1
ATOM 657 N N . PHE A 1 81 ? -44.593 -2.041 39.421 1.00 85.38 81 PHE A N 1
ATOM 658 C CA . PHE A 1 81 ? -44.605 -2.484 38.037 1.00 85.38 81 PHE A CA 1
ATOM 659 C C . PHE A 1 81 ? -45.098 -1.349 37.152 1.00 85.38 81 PHE A C 1
ATOM 661 O O . PHE A 1 81 ? -46.241 -0.904 37.268 1.00 85.38 81 PHE A O 1
ATOM 668 N N . ARG A 1 82 ? -44.233 -0.900 36.243 1.00 87.56 82 ARG A N 1
ATOM 669 C CA . ARG A 1 82 ? -44.583 0.027 35.173 1.00 87.56 82 ARG A CA 1
ATOM 670 C C . ARG A 1 82 ? -45.029 -0.789 33.967 1.00 87.56 82 ARG A C 1
ATOM 672 O O . ARG A 1 82 ? -44.250 -1.543 33.390 1.00 87.56 82 ARG A O 1
ATOM 679 N N . VAL A 1 83 ? -46.288 -0.626 33.582 1.00 89.00 83 VAL A N 1
ATOM 680 C CA . VAL A 1 83 ? -46.901 -1.335 32.453 1.00 89.00 83 VAL A CA 1
ATOM 681 C C . VAL A 1 83 ? -47.303 -0.309 31.408 1.00 89.00 83 VAL A C 1
ATOM 683 O O . VAL A 1 83 ? -48.113 0.575 31.679 1.00 89.00 83 VAL A O 1
ATOM 686 N N . ARG A 1 84 ? -46.738 -0.414 30.208 1.00 89.94 84 ARG A N 1
ATOM 687 C CA . ARG A 1 84 ? -47.063 0.436 29.062 1.00 89.94 84 ARG A CA 1
ATOM 688 C C . ARG A 1 84 ? -47.804 -0.382 28.014 1.00 89.94 84 ARG A C 1
ATOM 690 O O . ARG A 1 84 ? -47.286 -1.379 27.521 1.00 89.94 84 ARG A O 1
ATOM 697 N N . LEU A 1 85 ? -49.006 0.066 27.676 1.00 89.06 85 LEU A N 1
ATOM 698 C CA . LEU A 1 85 ? -49.755 -0.368 26.502 1.00 89.06 85 LEU A CA 1
ATOM 699 C C . LEU A 1 85 ? -49.250 0.410 25.294 1.00 89.06 85 LEU A C 1
ATOM 701 O O . LEU A 1 85 ? -49.436 1.628 25.245 1.00 89.06 85 LEU A O 1
ATOM 705 N N . LEU A 1 86 ? -48.578 -0.293 24.383 1.00 88.81 86 LEU A N 1
ATOM 706 C CA . LEU A 1 86 ? -47.940 0.300 23.210 1.00 88.81 86 LEU A CA 1
ATOM 707 C C . LEU A 1 86 ? -48.886 0.308 22.010 1.00 88.81 86 LEU A C 1
ATOM 709 O O . LEU A 1 86 ? -49.097 1.366 21.430 1.00 88.81 86 LEU A O 1
ATOM 713 N N . ASP A 1 87 ? -49.471 -0.849 21.690 1.00 87.81 87 ASP A N 1
ATOM 714 C CA . ASP A 1 87 ? -50.276 -1.044 20.479 1.00 87.81 87 ASP A CA 1
ATOM 715 C C . ASP A 1 87 ? -51.327 -2.165 20.649 1.00 87.81 87 ASP A C 1
ATOM 717 O O . ASP A 1 87 ? -51.243 -2.973 21.584 1.00 87.81 87 ASP A O 1
ATOM 721 N N . ALA A 1 88 ? -52.330 -2.217 19.767 1.00 87.25 88 ALA A N 1
ATOM 722 C CA . ALA A 1 88 ? -53.341 -3.272 19.700 1.00 87.25 88 ALA A CA 1
ATOM 723 C C . ALA A 1 88 ? -53.674 -3.700 18.264 1.00 87.25 88 ALA A C 1
ATOM 725 O O . ALA A 1 88 ? -54.016 -2.881 17.419 1.00 87.25 88 ALA A O 1
ATOM 726 N N . GLU A 1 89 ? -53.757 -5.012 18.053 1.00 85.50 89 GLU A N 1
ATOM 727 C CA . GLU A 1 89 ? -54.195 -5.640 16.802 1.00 85.50 89 GLU A CA 1
ATOM 728 C C . GLU A 1 89 ? -55.624 -6.185 16.975 1.00 85.50 89 GLU A C 1
ATOM 730 O O . GLU A 1 89 ? -55.941 -6.798 18.003 1.00 85.50 89 GLU A O 1
ATOM 735 N N . GLY A 1 90 ? -56.526 -5.946 16.015 1.00 77.00 90 GLY A N 1
ATOM 736 C CA . GLY A 1 90 ? -57.911 -6.441 16.051 1.00 77.00 90 GLY A CA 1
ATOM 737 C C . GLY A 1 90 ? -58.841 -5.698 17.021 1.00 77.00 90 GLY A C 1
ATOM 738 O O . GLY A 1 90 ? -60.065 -5.856 16.966 1.00 77.00 90 GLY A O 1
ATOM 739 N N . LEU A 1 91 ? -58.301 -4.850 17.907 1.00 76.94 91 LEU A N 1
ATOM 740 C CA . LEU A 1 91 ? -59.091 -4.134 18.911 1.00 76.94 91 LEU A CA 1
ATOM 741 C C . LEU A 1 91 ? -59.808 -2.911 18.325 1.00 76.94 91 LEU A C 1
ATOM 743 O O . LEU A 1 91 ? -60.967 -2.674 18.679 1.00 76.94 91 LEU A O 1
ATOM 747 N N . PHE A 1 92 ? -59.149 -2.153 17.442 1.00 74.50 92 PHE A N 1
ATOM 748 C CA . PHE A 1 92 ? -59.648 -0.884 16.888 1.00 74.50 92 PHE A CA 1
ATOM 749 C C . PHE A 1 92 ? -60.086 -0.968 15.410 1.00 74.50 92 PHE A C 1
ATOM 751 O O . PHE A 1 92 ? -60.798 -0.079 14.942 1.00 74.50 92 PHE A O 1
ATOM 758 N N . ASP A 1 93 ? -59.797 -2.076 14.718 1.00 65.44 93 ASP A N 1
ATOM 759 C CA . ASP A 1 93 ? -60.023 -2.269 13.268 1.00 65.44 93 ASP A CA 1
ATOM 760 C C . ASP A 1 93 ? -61.499 -2.255 12.832 1.00 65.44 93 ASP A C 1
ATOM 762 O O . ASP A 1 93 ? -61.827 -2.081 11.661 1.00 65.44 93 ASP A O 1
ATOM 766 N N . SER A 1 94 ? -62.435 -2.371 13.778 1.00 56.59 94 SER A N 1
ATOM 767 C CA . SER A 1 94 ? -63.885 -2.347 13.515 1.00 56.59 94 SER A CA 1
ATOM 768 C C . SER A 1 94 ? -64.475 -0.942 13.272 1.00 56.59 94 SER A C 1
ATOM 770 O O . SER A 1 94 ? -65.693 -0.764 13.321 1.00 56.59 94 SER A O 1
ATOM 772 N N . GLY A 1 95 ? -63.644 0.074 13.012 1.00 52.81 95 GLY A N 1
ATOM 773 C CA . GLY A 1 95 ? -64.036 1.384 12.461 1.00 52.81 95 GLY A CA 1
ATOM 774 C C . GLY A 1 95 ? -64.812 2.335 13.387 1.00 52.81 95 GLY A C 1
ATOM 775 O O . GLY A 1 95 ? -64.980 3.507 13.055 1.00 52.81 95 GLY A O 1
ATOM 776 N N . TYR A 1 96 ? -65.271 1.882 14.559 1.00 51.66 96 TYR A N 1
ATOM 777 C CA . TYR A 1 96 ? -66.109 2.688 15.467 1.00 51.66 96 TYR A CA 1
ATOM 778 C C . TYR A 1 96 ? -65.600 2.774 16.917 1.00 51.66 96 TYR A C 1
ATOM 780 O O . TYR A 1 96 ? -66.203 3.472 17.739 1.00 51.66 96 TYR A O 1
ATOM 788 N N . ARG A 1 97 ? -64.484 2.118 17.260 1.00 65.31 97 ARG A N 1
ATOM 789 C CA . ARG A 1 97 ? -63.870 2.198 18.597 1.00 65.31 97 ARG A CA 1
ATOM 790 C C . ARG A 1 97 ? -62.846 3.335 18.631 1.00 65.31 97 ARG A C 1
ATOM 792 O O . ARG A 1 97 ? -61.707 3.155 18.235 1.00 65.31 97 ARG A O 1
ATOM 799 N N . ARG A 1 98 ? -63.258 4.520 19.103 1.00 65.44 98 ARG A N 1
ATOM 800 C CA . ARG A 1 98 ? -62.364 5.695 19.233 1.00 65.44 98 ARG A CA 1
ATOM 801 C C . ARG A 1 98 ? -61.345 5.576 20.371 1.00 65.44 98 ARG A C 1
ATOM 803 O O . ARG A 1 98 ? -60.335 6.264 20.339 1.00 65.44 98 ARG A O 1
ATOM 810 N N . TYR A 1 99 ? -61.654 4.784 21.395 1.00 72.69 99 TYR A N 1
ATOM 811 C CA . TYR A 1 99 ? -60.796 4.526 22.551 1.00 72.69 99 TYR A CA 1
ATOM 812 C C . TYR A 1 99 ? -61.298 3.292 23.311 1.00 72.69 99 TYR A C 1
ATOM 814 O O . TYR A 1 99 ? -62.477 2.934 23.213 1.00 72.69 99 TYR A O 1
ATOM 822 N N . ALA A 1 100 ? -60.415 2.672 24.089 1.00 81.25 100 ALA A N 1
ATOM 823 C CA . ALA A 1 100 ? -60.737 1.644 25.071 1.00 81.25 100 ALA A CA 1
ATOM 824 C C . ALA A 1 100 ? -60.493 2.186 26.487 1.00 81.25 100 ALA A C 1
ATOM 826 O O . ALA A 1 100 ? -59.635 3.040 26.706 1.00 81.25 100 ALA A O 1
ATOM 827 N N . HIS A 1 101 ? -61.261 1.713 27.461 1.00 84.88 101 HIS A N 1
ATOM 828 C CA . HIS A 1 101 ? -60.948 1.907 28.871 1.00 84.88 101 HIS A CA 1
ATOM 829 C C . HIS A 1 101 ? -60.094 0.739 29.341 1.00 84.88 101 HIS A C 1
ATOM 831 O O . HIS A 1 101 ? -60.522 -0.407 29.277 1.00 84.88 101 HIS A O 1
ATOM 837 N N . CYS A 1 102 ? -58.902 1.027 29.835 1.00 87.75 102 CYS A N 1
ATOM 838 C CA . CYS A 1 102 ? -57.996 0.026 30.369 1.00 87.75 102 CYS A CA 1
ATOM 839 C C . CYS A 1 102 ? -58.071 0.060 31.891 1.00 87.75 102 CYS A C 1
ATOM 841 O O . CYS A 1 102 ? -58.003 1.136 32.495 1.00 87.75 102 CYS A O 1
ATOM 843 N N . ARG A 1 103 ? -58.207 -1.113 32.500 1.00 88.50 103 ARG A N 1
ATOM 844 C CA . ARG A 1 103 ? -58.181 -1.310 33.944 1.00 88.50 103 ARG A CA 1
ATOM 845 C C . ARG A 1 103 ? -57.044 -2.269 34.277 1.00 88.50 103 ARG A C 1
ATOM 847 O O . ARG A 1 103 ? -57.057 -3.395 33.796 1.00 88.50 103 ARG A O 1
ATOM 854 N N . LEU A 1 104 ? -56.089 -1.829 35.089 1.00 89.25 104 LEU A N 1
ATOM 855 C CA . LEU A 1 104 ? -54.927 -2.625 35.487 1.00 89.25 104 LEU A CA 1
ATOM 856 C C . LEU A 1 104 ? -54.864 -2.758 37.011 1.00 89.25 104 LEU A C 1
ATOM 858 O O . LEU A 1 104 ? -54.997 -1.758 37.716 1.00 89.25 104 LEU A O 1
ATOM 862 N N . TRP A 1 105 ? -54.660 -3.976 37.507 1.00 89.12 105 TRP A N 1
ATOM 863 C CA . TRP A 1 105 ? -54.420 -4.268 38.923 1.00 89.12 105 TRP A CA 1
ATOM 864 C C . TRP A 1 105 ? -53.565 -5.528 39.081 1.00 89.12 105 TRP A C 1
ATOM 866 O O . TRP A 1 105 ? -53.365 -6.271 38.118 1.00 89.12 105 TRP A O 1
ATOM 876 N N . ALA A 1 106 ? -53.069 -5.770 40.291 1.00 86.62 106 ALA A N 1
ATOM 877 C CA . ALA A 1 106 ? -52.448 -7.029 40.669 1.00 86.62 106 ALA A CA 1
ATOM 878 C C . ALA A 1 106 ? -53.411 -7.858 41.528 1.00 86.62 106 ALA A C 1
ATOM 880 O O . ALA A 1 106 ? -54.088 -7.338 42.416 1.00 86.62 106 ALA A O 1
ATOM 881 N N . ASP A 1 107 ? -53.502 -9.143 41.207 1.00 86.06 107 ASP A N 1
ATOM 882 C CA . ASP A 1 107 ? -54.235 -10.161 41.954 1.00 86.06 107 ASP A CA 1
ATOM 883 C C . ASP A 1 107 ? -53.246 -10.895 42.864 1.00 86.06 107 ASP A C 1
ATOM 885 O O . ASP A 1 107 ? -52.307 -11.501 42.352 1.00 86.06 107 ASP A O 1
ATOM 889 N N . GLU A 1 108 ? -53.419 -10.805 44.183 1.00 79.19 108 GLU A N 1
ATOM 890 C CA . GLU A 1 108 ? -52.442 -11.251 45.193 1.00 79.19 108 GLU A CA 1
ATOM 891 C C . GLU A 1 108 ? -52.590 -12.738 45.574 1.00 79.19 108 GLU A C 1
ATOM 893 O O . GLU A 1 108 ? -51.954 -13.213 46.512 1.00 79.19 108 GLU A O 1
ATOM 898 N N . GLY A 1 109 ? -53.442 -13.496 44.875 1.00 65.94 109 GLY A N 1
ATOM 899 C CA . GLY A 1 109 ? -53.626 -14.941 45.079 1.00 65.94 109 GLY A CA 1
ATOM 900 C C . GLY A 1 109 ? -54.521 -15.317 46.269 1.00 65.94 109 GLY A C 1
ATOM 901 O O . GLY A 1 109 ? -55.288 -16.273 46.168 1.00 65.94 109 GLY A O 1
ATOM 902 N N . ASP A 1 110 ? -54.534 -14.519 47.341 1.00 63.34 110 ASP A N 1
ATOM 903 C CA . ASP A 1 110 ? -55.367 -14.725 48.544 1.00 63.34 110 ASP A CA 1
ATOM 904 C C . ASP A 1 110 ? -56.795 -14.141 48.420 1.00 63.34 110 ASP A C 1
ATOM 906 O O . ASP A 1 110 ? -57.486 -13.892 49.411 1.00 63.34 110 ASP A O 1
ATOM 910 N N . GLY A 1 111 ? -57.252 -13.856 47.196 1.00 61.56 111 GLY A N 1
ATOM 911 C CA . GLY A 1 111 ? -58.527 -13.172 46.934 1.00 61.56 111 GLY A CA 1
ATOM 912 C C . GLY A 1 111 ? -58.508 -11.664 47.227 1.00 61.56 111 GLY A C 1
ATOM 913 O O . GLY A 1 111 ? -59.547 -11.006 47.139 1.00 61.56 111 GLY A O 1
ATOM 914 N N . LYS A 1 112 ? -57.336 -11.109 47.556 1.00 65.69 112 LYS A N 1
ATOM 915 C CA . LYS A 1 112 ? -57.075 -9.669 47.638 1.00 65.69 112 LYS A CA 1
ATOM 916 C C . LYS A 1 112 ? -56.577 -9.158 46.286 1.00 65.69 112 LYS A C 1
ATOM 918 O O . LYS A 1 112 ? -55.796 -9.819 45.609 1.00 65.69 112 LYS A O 1
ATOM 923 N N . ALA A 1 113 ? -57.052 -7.983 45.892 1.00 73.56 113 ALA A N 1
ATOM 924 C CA . ALA A 1 113 ? -56.653 -7.314 44.661 1.00 73.56 113 ALA A CA 1
ATOM 925 C C . ALA A 1 113 ? -56.293 -5.863 44.969 1.00 73.56 113 ALA A C 1
ATOM 927 O O . ALA A 1 113 ? -56.970 -5.210 45.769 1.00 73.56 113 ALA A O 1
ATOM 928 N N . THR A 1 114 ? -55.259 -5.355 44.307 1.00 78.38 114 THR A N 1
ATOM 929 C CA . THR A 1 114 ? -54.840 -3.960 44.455 1.00 78.38 114 THR A CA 1
ATOM 930 C C . THR A 1 114 ? -55.882 -3.008 43.867 1.00 78.38 114 THR A C 1
ATOM 932 O O . THR A 1 114 ? -56.729 -3.394 43.051 1.00 78.38 114 THR A O 1
ATOM 935 N N . GLU A 1 115 ? -55.816 -1.726 44.240 1.00 78.06 115 GLU A N 1
ATOM 936 C CA . GLU A 1 115 ? -56.679 -0.723 43.621 1.00 78.06 115 GLU A CA 1
ATOM 937 C C . GLU A 1 115 ? -56.416 -0.659 42.111 1.00 78.06 115 GLU A C 1
ATOM 939 O O . GLU A 1 115 ? -55.278 -0.607 41.639 1.00 78.06 115 GLU A O 1
ATOM 944 N N . ALA A 1 116 ? -57.494 -0.718 41.332 1.00 77.62 116 ALA A N 1
ATOM 945 C CA . ALA A 1 116 ? -57.380 -0.838 39.894 1.00 77.62 116 ALA A CA 1
ATOM 946 C C . ALA A 1 116 ? -57.205 0.528 39.228 1.00 77.62 116 ALA A C 1
ATOM 948 O O . ALA A 1 116 ? -58.141 1.332 39.182 1.00 77.62 116 ALA A O 1
ATOM 949 N N . SER A 1 117 ? -56.038 0.743 38.626 1.00 83.50 117 SER A N 1
ATOM 950 C CA . SER A 1 117 ? -55.739 1.926 37.824 1.00 83.50 117 SER A CA 1
ATOM 951 C C . SER A 1 117 ? -56.567 1.928 36.543 1.00 83.50 117 SER A C 1
ATOM 953 O O . SER A 1 117 ? -56.516 0.979 35.759 1.00 83.50 117 SER A O 1
ATOM 955 N N . LYS A 1 118 ? -57.328 3.002 36.311 1.00 84.62 118 LYS A N 1
ATOM 956 C CA . LYS A 1 118 ? -58.177 3.165 35.122 1.00 84.62 118 LYS A CA 1
ATOM 957 C C . LYS A 1 118 ? -57.657 4.295 34.240 1.00 84.62 118 LYS A C 1
ATOM 959 O O . LYS A 1 118 ? -57.491 5.413 34.718 1.00 84.62 118 LYS A O 1
ATOM 964 N N . ARG A 1 119 ? -57.460 4.041 32.944 1.00 85.69 119 ARG A N 1
ATOM 965 C CA . ARG A 1 119 ? -57.142 5.087 31.950 1.00 85.69 119 ARG A CA 1
ATOM 966 C C . ARG A 1 119 ? -57.891 4.861 30.643 1.00 85.69 119 ARG A C 1
ATOM 968 O O . ARG A 1 119 ? -58.273 3.739 30.322 1.00 85.69 119 ARG A O 1
ATOM 975 N N . LYS A 1 120 ? -58.095 5.939 29.884 1.00 84.12 120 LYS A N 1
ATOM 976 C CA . LYS A 1 120 ? -58.535 5.864 28.485 1.00 84.12 120 LYS A CA 1
ATOM 977 C C . LYS A 1 120 ? -57.311 5.666 27.596 1.00 84.12 120 LYS A C 1
ATOM 979 O O . LYS A 1 120 ? -56.314 6.355 27.790 1.00 84.12 120 LYS A O 1
ATOM 984 N N . TRP A 1 121 ? -57.407 4.752 26.643 1.00 85.88 121 TRP A N 1
ATOM 985 C CA . TRP A 1 121 ? -56.348 4.414 25.702 1.00 85.88 121 TRP A CA 1
ATOM 986 C C . TRP A 1 121 ? -56.841 4.570 24.264 1.00 85.88 121 TRP A C 1
ATOM 988 O O . TRP A 1 121 ? -57.934 4.106 23.926 1.00 85.88 121 TRP A O 1
ATOM 998 N N . PHE A 1 122 ? -56.050 5.255 23.442 1.00 82.19 122 PHE A N 1
ATOM 999 C CA . PHE A 1 122 ? -56.350 5.565 22.045 1.00 82.19 122 PHE A CA 1
ATOM 1000 C C . PHE A 1 122 ? -55.395 4.803 21.109 1.00 82.19 122 PHE A C 1
ATOM 1002 O O . PHE A 1 122 ? -54.276 4.522 21.541 1.00 82.19 122 PHE A O 1
ATOM 1009 N N . PRO A 1 123 ? -55.797 4.521 19.852 1.00 75.81 123 PRO A N 1
ATOM 1010 C CA . PRO A 1 123 ? -55.025 3.697 18.911 1.00 75.81 123 PRO A CA 1
ATOM 1011 C C . PRO A 1 123 ? -53.579 4.169 18.695 1.00 75.81 123 PRO A C 1
ATOM 1013 O O . PRO A 1 123 ? -52.668 3.361 18.756 1.00 75.81 123 PRO A O 1
ATOM 1016 N N . ASP A 1 124 ? -53.355 5.479 18.553 1.00 77.44 124 ASP A N 1
ATOM 1017 C CA . ASP A 1 124 ? -52.026 6.056 18.277 1.00 77.44 124 ASP A CA 1
ATOM 1018 C C . ASP A 1 124 ? -51.332 6.598 19.543 1.00 77.44 124 ASP A C 1
ATOM 1020 O O . ASP A 1 124 ? -50.554 7.552 19.492 1.00 77.44 124 ASP A O 1
ATOM 1024 N N . SER A 1 125 ? -51.681 6.073 20.721 1.00 82.56 125 SER A N 1
ATOM 1025 C CA . SER A 1 125 ? -51.197 6.596 22.003 1.00 82.56 125 SER A CA 1
ATOM 1026 C C . SER A 1 125 ? -50.650 5.499 22.898 1.00 82.56 125 SER A C 1
ATOM 1028 O O . SER A 1 125 ? -51.188 4.400 22.941 1.00 82.56 125 SER A O 1
ATOM 1030 N N . THR A 1 126 ? -49.638 5.823 23.697 1.00 85.50 126 THR A N 1
ATOM 1031 C CA . THR A 1 126 ? -49.136 4.918 24.731 1.00 85.50 126 THR A CA 1
ATOM 1032 C C . THR A 1 126 ? -49.864 5.174 26.049 1.00 85.50 126 THR A C 1
ATOM 1034 O O . THR A 1 126 ? -49.891 6.307 26.533 1.00 85.50 126 THR A O 1
ATOM 1037 N N . ALA A 1 127 ? -50.436 4.137 26.665 1.00 86.31 127 ALA A N 1
ATOM 1038 C CA . ALA A 1 127 ? -51.022 4.248 28.002 1.00 86.31 127 ALA A CA 1
ATOM 1039 C C . ALA A 1 127 ? -50.100 3.613 29.049 1.00 86.31 127 ALA A C 1
ATOM 1041 O O . ALA A 1 127 ? -49.889 2.404 29.056 1.00 86.31 127 ALA A O 1
ATOM 1042 N N . GLU A 1 128 ? -49.557 4.436 29.944 1.00 88.25 128 GLU A N 1
ATOM 1043 C CA . GLU A 1 128 ? -48.688 3.998 31.039 1.00 88.25 128 GLU A CA 1
ATOM 1044 C C . GLU A 1 128 ? -49.460 3.849 32.354 1.00 88.25 128 GLU A C 1
ATOM 1046 O O . GLU A 1 128 ? -50.270 4.705 32.720 1.00 88.25 128 GLU A O 1
ATOM 1051 N N . PHE A 1 129 ? -49.176 2.771 33.075 1.00 87.88 129 PHE A N 1
ATOM 1052 C CA . PHE A 1 129 ? -49.736 2.443 34.376 1.00 87.88 129 PHE A CA 1
ATOM 1053 C C . PHE A 1 129 ? -48.608 2.116 35.351 1.00 87.88 129 PHE A C 1
ATOM 1055 O O . PHE A 1 129 ? -47.571 1.586 34.951 1.00 87.88 129 PHE A O 1
ATOM 1062 N N . SER A 1 130 ? -48.848 2.387 36.630 1.00 84.62 130 SER A N 1
ATOM 1063 C CA . SER A 1 130 ? -47.997 1.949 37.731 1.00 84.62 130 SER A CA 1
ATOM 1064 C C . SER A 1 130 ? -48.853 1.148 38.700 1.00 84.62 130 SER A C 1
ATOM 1066 O O . SER A 1 130 ? -49.935 1.605 39.070 1.00 84.62 130 SER A O 1
ATOM 1068 N N . VAL A 1 131 ? -48.397 -0.045 39.071 1.00 86.50 131 VAL A N 1
ATOM 1069 C CA . VAL A 1 131 ? -49.079 -0.916 40.035 1.00 86.50 131 VAL A CA 1
ATOM 1070 C C . VAL A 1 131 ? -48.111 -1.271 41.146 1.00 86.50 131 VAL A C 1
ATOM 1072 O O . VAL A 1 131 ? -47.030 -1.797 40.887 1.00 86.50 131 VAL A O 1
ATOM 1075 N N . GLU A 1 132 ? -48.520 -0.985 42.375 1.00 83.81 132 GLU A N 1
ATOM 1076 C CA . GLU A 1 132 ? -47.839 -1.433 43.584 1.00 83.81 132 GLU A CA 1
ATOM 1077 C C . GLU A 1 132 ? -48.213 -2.876 43.892 1.00 83.81 132 GLU A C 1
ATOM 1079 O O . GLU A 1 132 ? -49.392 -3.209 43.929 1.00 83.81 132 GLU A O 1
ATOM 1084 N N . VAL A 1 133 ? -47.211 -3.721 44.119 1.00 83.06 133 VAL A N 1
ATOM 1085 C CA . VAL A 1 133 ? -47.379 -5.136 44.448 1.00 83.06 133 VAL A CA 1
ATOM 1086 C C . VAL A 1 133 ? -46.562 -5.461 45.700 1.00 83.06 133 VAL A C 1
ATOM 1088 O O . VAL A 1 133 ? -45.352 -5.210 45.698 1.00 83.06 133 VAL A O 1
ATOM 1091 N N . PRO A 1 134 ? -47.179 -6.019 46.756 1.00 73.88 134 PRO A N 1
ATOM 1092 C CA . PRO A 1 134 ? -46.471 -6.383 47.983 1.00 73.88 134 PRO A CA 1
ATOM 1093 C C . PRO A 1 134 ? -45.633 -7.661 47.825 1.00 73.88 134 PRO A C 1
ATOM 1095 O O . PRO A 1 134 ? -44.477 -7.683 48.235 1.00 73.88 134 PRO A O 1
ATOM 1098 N N . ASP A 1 135 ? -46.166 -8.707 47.179 1.00 78.25 135 ASP A N 1
ATOM 1099 C CA . ASP A 1 135 ? -45.415 -9.940 46.901 1.00 78.25 135 ASP A CA 1
ATOM 1100 C C . ASP A 1 135 ? -45.528 -10.363 45.424 1.00 78.25 135 ASP A C 1
ATOM 1102 O O . ASP A 1 135 ? -46.561 -10.885 44.991 1.00 78.25 135 ASP A O 1
ATOM 1106 N N . PRO A 1 136 ? -44.467 -10.186 44.619 1.00 78.38 136 PRO A N 1
ATOM 1107 C CA . PRO A 1 136 ? -44.471 -10.570 43.215 1.00 78.38 136 PRO A CA 1
ATOM 1108 C C . PRO A 1 136 ? -44.374 -12.086 43.001 1.00 78.38 136 PRO A C 1
ATOM 1110 O O . PRO A 1 136 ? -44.518 -12.547 41.871 1.00 78.38 136 PRO A O 1
ATOM 1113 N N . SER A 1 137 ? -44.105 -12.881 44.041 1.00 77.56 137 SER A N 1
ATOM 1114 C CA . SER A 1 137 ? -44.027 -14.334 43.906 1.00 77.56 137 SER A CA 1
ATOM 1115 C C . SER A 1 137 ? -45.411 -14.982 43.818 1.00 77.56 137 SER A C 1
ATOM 1117 O O . SER A 1 137 ? -45.583 -15.938 43.068 1.00 77.56 137 SER A O 1
ATOM 1119 N N . THR A 1 138 ? -46.418 -14.453 44.502 1.00 80.31 138 THR A N 1
ATOM 1120 C CA . THR A 1 138 ? -47.788 -14.991 44.468 1.00 80.31 138 THR A CA 1
ATOM 1121 C C . THR A 1 138 ? -48.717 -14.202 43.551 1.00 80.31 138 THR A C 1
ATOM 1123 O O . THR A 1 138 ? -49.768 -14.709 43.161 1.00 80.31 138 THR A O 1
ATOM 1126 N N . SER A 1 139 ? -48.321 -12.986 43.165 1.00 86.38 139 SER A N 1
ATOM 1127 C CA . SER A 1 139 ? -49.205 -12.063 42.460 1.00 86.38 139 SER A CA 1
ATOM 1128 C C . SER A 1 139 ? -49.221 -12.238 40.935 1.00 86.38 139 SER A C 1
ATOM 1130 O O . SER A 1 139 ? -48.216 -12.564 40.295 1.00 86.38 139 SER A O 1
ATOM 1132 N N . SER A 1 140 ? -50.373 -11.953 40.326 1.00 87.50 140 SER A N 1
ATOM 1133 C CA . SER A 1 140 ? -50.574 -11.912 38.873 1.00 87.50 140 SER A CA 1
ATOM 1134 C C . SER A 1 140 ? -51.018 -10.528 38.411 1.00 87.50 140 SER A C 1
ATOM 1136 O O . SER A 1 140 ? -51.920 -9.928 38.987 1.00 87.50 140 SER A O 1
ATOM 1138 N N . LEU A 1 141 ? -50.424 -10.026 37.331 1.00 88.50 141 LEU A N 1
ATOM 1139 C CA . LEU A 1 141 ? -50.851 -8.792 36.681 1.00 88.50 141 LEU A CA 1
ATOM 1140 C C . LEU A 1 141 ? -52.125 -9.055 35.873 1.00 88.50 141 LEU A C 1
ATOM 1142 O O . LEU A 1 141 ? -52.133 -9.932 35.006 1.00 88.50 141 LEU A O 1
ATOM 1146 N N . VAL A 1 142 ? -53.186 -8.290 36.126 1.00 89.06 142 VAL A N 1
ATOM 1147 C CA . VAL A 1 142 ? -54.457 -8.394 35.406 1.00 89.06 142 VAL A CA 1
ATOM 1148 C C . VAL A 1 142 ? -54.767 -7.087 34.687 1.00 89.06 142 VAL A C 1
ATOM 1150 O O . VAL A 1 142 ? -54.921 -6.037 35.310 1.00 89.06 142 VAL A O 1
ATOM 1153 N N . LEU A 1 143 ? -54.892 -7.170 33.363 1.00 89.50 143 LEU A N 1
ATOM 1154 C CA . LEU A 1 143 ? -55.316 -6.085 32.487 1.00 89.50 143 LEU A CA 1
ATOM 1155 C C . LEU A 1 143 ? -56.683 -6.419 31.885 1.00 89.50 143 LEU A C 1
ATOM 1157 O O . LEU A 1 143 ? -56.839 -7.431 31.206 1.00 89.50 143 LEU A O 1
ATOM 1161 N N . GLU A 1 144 ? -57.659 -5.541 32.076 1.00 88.88 144 GLU A N 1
ATOM 1162 C CA . GLU A 1 144 ? -58.949 -5.592 31.392 1.00 88.88 144 GLU A CA 1
ATOM 1163 C C . GLU A 1 144 ? -59.119 -4.413 30.444 1.00 88.88 144 GLU A C 1
ATOM 1165 O O . GLU A 1 144 ? -58.903 -3.253 30.799 1.00 88.88 144 GL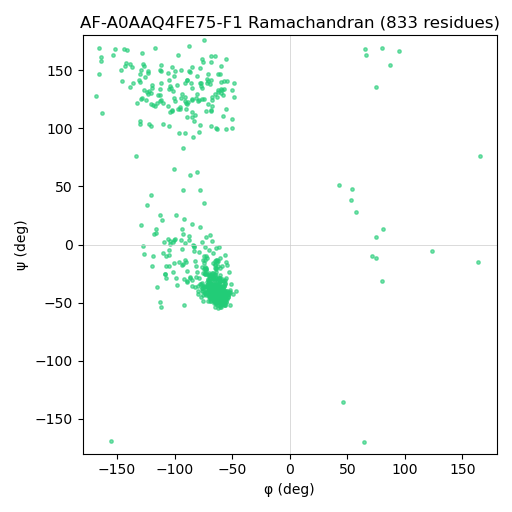U A O 1
ATOM 1170 N N . LEU A 1 145 ? -59.579 -4.728 29.239 1.00 86.56 145 LEU A N 1
ATOM 1171 C CA . LEU A 1 145 ? -59.951 -3.771 28.215 1.00 86.56 145 LEU A CA 1
ATOM 1172 C C . LEU A 1 145 ? -61.469 -3.726 28.124 1.00 86.56 145 LEU A C 1
ATOM 1174 O O . LEU A 1 145 ? -62.137 -4.717 27.829 1.00 86.56 145 LEU A O 1
ATOM 1178 N N . LEU A 1 146 ? -62.009 -2.549 28.382 1.00 83.56 146 LEU A N 1
ATOM 1179 C CA . LEU A 1 146 ? -63.426 -2.255 28.452 1.00 83.56 146 LEU A CA 1
ATOM 1180 C C . LEU A 1 146 ? -63.787 -1.347 27.276 1.00 83.56 146 LEU A C 1
ATOM 1182 O O . LEU A 1 146 ? -63.217 -0.268 27.108 1.00 83.56 146 LEU A O 1
ATOM 1186 N N . ALA A 1 147 ? -64.758 -1.750 26.465 1.00 75.81 147 ALA A N 1
ATOM 1187 C CA . ALA A 1 147 ? -65.290 -0.898 25.406 1.00 75.81 147 ALA A CA 1
ATOM 1188 C C . ALA A 1 147 ? -66.806 -1.065 25.276 1.00 75.81 147 ALA A C 1
ATOM 1190 O O . ALA A 1 147 ? -67.424 -1.963 25.850 1.00 75.81 147 ALA A O 1
ATOM 1191 N N . ARG A 1 148 ? -67.432 -0.155 24.527 1.00 70.06 148 ARG A N 1
ATOM 1192 C CA . ARG A 1 148 ? -68.864 -0.240 24.226 1.00 70.06 148 ARG A CA 1
ATOM 1193 C C . ARG A 1 148 ? -69.101 -1.302 23.148 1.00 70.06 148 ARG A C 1
ATOM 1195 O O . ARG A 1 148 ? -68.393 -1.329 22.144 1.00 70.06 148 ARG A O 1
ATOM 1202 N N . ASP A 1 149 ? -70.108 -2.149 23.352 1.00 61.31 149 ASP A N 1
ATOM 1203 C CA . ASP A 1 149 ? -70.528 -3.162 22.379 1.00 61.31 149 ASP A CA 1
ATOM 1204 C C . ASP A 1 149 ? -71.144 -2.503 21.119 1.00 61.31 149 ASP A C 1
ATOM 1206 O O . ASP A 1 149 ? -72.160 -1.804 21.229 1.00 61.31 149 ASP A O 1
ATOM 1210 N N . PRO A 1 150 ? -70.565 -2.705 19.918 1.00 54.34 150 PRO A N 1
ATOM 1211 C CA . PRO A 1 150 ? -71.062 -2.104 18.684 1.00 54.34 150 PRO A CA 1
ATOM 1212 C C . PRO A 1 150 ? -72.327 -2.779 18.120 1.00 54.34 150 PRO A C 1
ATOM 1214 O O . PRO A 1 150 ? -73.032 -2.151 17.323 1.00 54.34 150 PRO A O 1
ATOM 1217 N N . GLN A 1 151 ? -72.663 -4.021 18.504 1.00 54.28 151 GLN A N 1
ATOM 1218 C CA . GLN A 1 151 ? -73.776 -4.758 17.877 1.00 54.28 151 GLN A CA 1
ATOM 1219 C C . GLN A 1 151 ? -75.144 -4.126 18.167 1.00 54.28 151 GLN A C 1
ATOM 1221 O O . GLN A 1 151 ? -76.033 -4.091 17.309 1.00 54.28 151 GLN A O 1
ATOM 1226 N N . ASN A 1 152 ? -75.294 -3.533 19.349 1.00 53.94 152 ASN A N 1
ATOM 1227 C CA . ASN A 1 152 ? -76.530 -2.874 19.747 1.00 53.94 152 ASN A CA 1
ATOM 1228 C C . ASN A 1 152 ? -76.781 -1.525 19.042 1.00 53.94 152 ASN A C 1
ATOM 1230 O O . ASN A 1 152 ? -77.935 -1.123 18.865 1.00 53.94 152 ASN A O 1
ATOM 1234 N N . VAL A 1 153 ? -75.723 -0.843 18.586 1.00 57.34 153 VAL A N 1
ATOM 1235 C CA . VAL A 1 153 ? -75.823 0.454 17.893 1.00 57.34 153 VAL A CA 1
ATOM 1236 C C . VAL A 1 153 ? -76.411 0.271 16.492 1.00 57.34 153 VAL A C 1
ATOM 1238 O O . VAL A 1 153 ? -77.301 1.021 16.095 1.00 57.34 153 VAL A O 1
ATOM 1241 N N . TRP A 1 154 ? -76.002 -0.778 15.771 1.00 57.72 154 TRP A N 1
ATOM 1242 C CA . TRP A 1 154 ? -76.542 -1.104 14.445 1.00 57.72 154 TRP A CA 1
ATOM 1243 C C . TRP A 1 154 ? -77.984 -1.602 14.490 1.00 57.72 154 TRP A C 1
ATOM 1245 O O . TRP A 1 154 ? -78.788 -1.234 13.631 1.00 57.72 154 TRP A O 1
ATOM 1255 N N . GLY A 1 155 ? -78.339 -2.399 15.502 1.00 60.56 155 GLY A N 1
ATOM 1256 C CA . GLY A 1 155 ? -79.725 -2.806 15.734 1.00 60.56 155 GLY A CA 1
ATOM 1257 C C . GLY A 1 155 ? -80.643 -1.603 15.970 1.00 60.56 155 GLY A C 1
ATOM 1258 O O . GLY A 1 155 ? -81.741 -1.554 15.415 1.00 60.56 155 GLY A O 1
ATOM 1259 N N . ALA A 1 156 ? -80.176 -0.608 16.731 1.00 60.19 156 ALA A N 1
ATOM 1260 C CA . ALA A 1 156 ? -80.908 0.630 16.982 1.00 60.19 156 ALA A CA 1
ATOM 1261 C C . ALA A 1 156 ? -80.935 1.569 15.759 1.00 60.19 156 ALA A C 1
ATOM 1263 O O . ALA A 1 156 ? -81.998 2.090 15.439 1.00 60.19 156 ALA A O 1
ATOM 1264 N N . LEU A 1 157 ? -79.825 1.726 15.023 1.00 62.62 157 LEU A N 1
ATOM 1265 C CA . LEU A 1 157 ? -79.752 2.523 13.785 1.00 62.62 157 LEU A CA 1
ATOM 1266 C C . LEU A 1 157 ? -80.638 1.959 12.672 1.00 62.62 157 LEU A C 1
ATOM 1268 O O . LEU A 1 157 ? -81.353 2.718 12.025 1.00 62.62 157 LEU A O 1
ATOM 1272 N N . ARG A 1 158 ? -80.659 0.633 12.469 1.00 64.94 158 ARG A N 1
ATOM 1273 C CA . ARG A 1 158 ? -81.563 -0.005 11.492 1.00 64.94 158 ARG A CA 1
ATOM 1274 C C . ARG A 1 158 ? -83.032 0.203 11.863 1.00 64.94 158 ARG A C 1
ATOM 1276 O O . ARG A 1 158 ? -83.840 0.500 10.987 1.00 64.94 158 ARG A O 1
ATOM 1283 N N . LYS A 1 159 ? -83.370 0.095 13.154 1.00 63.12 159 LYS A N 1
ATOM 1284 C CA . LYS A 1 159 ? -84.718 0.387 13.674 1.00 63.12 159 LYS A CA 1
ATOM 1285 C C . LYS A 1 159 ? -85.071 1.878 13.585 1.00 63.12 159 LYS A C 1
ATOM 1287 O O . LYS A 1 159 ? -86.246 2.203 13.444 1.00 63.12 159 LYS A O 1
ATOM 1292 N N . LEU A 1 160 ? -84.076 2.771 13.610 1.00 64.06 160 LEU A N 1
ATOM 1293 C CA . LEU A 1 160 ? -84.253 4.210 13.399 1.00 64.06 160 LEU A CA 1
ATOM 1294 C C . LEU A 1 160 ? -84.464 4.573 11.924 1.00 64.06 160 LEU A C 1
ATOM 1296 O O . LEU A 1 160 ? -85.250 5.465 11.626 1.00 64.06 160 LEU A O 1
ATOM 1300 N N . ALA A 1 161 ? -83.762 3.886 11.017 1.00 63.75 161 ALA A N 1
ATOM 1301 C CA . ALA A 1 161 ? -83.819 4.115 9.573 1.00 63.75 161 ALA A CA 1
ATOM 1302 C C . ALA A 1 161 ? -85.123 3.599 8.936 1.00 63.75 161 ALA A C 1
ATOM 1304 O O . ALA A 1 161 ? -85.545 4.104 7.898 1.00 63.75 161 ALA A O 1
ATOM 1305 N N . ARG A 1 162 ? -85.781 2.607 9.555 1.00 67.25 162 ARG A N 1
ATOM 1306 C CA . ARG A 1 162 ? -87.130 2.136 9.193 1.00 67.25 162 ARG A CA 1
ATOM 1307 C C . ARG A 1 162 ? -87.996 1.973 10.448 1.00 67.25 162 ARG A C 1
ATOM 1309 O O . ARG A 1 162 ? -88.196 0.847 10.910 1.00 67.25 162 ARG A O 1
ATOM 1316 N N . PRO A 1 163 ? -88.495 3.074 11.029 1.00 63.50 163 PRO A N 1
ATOM 1317 C CA . PRO A 1 163 ? -89.288 3.001 12.242 1.00 63.50 163 PRO A CA 1
ATOM 1318 C C . PRO A 1 163 ? -90.691 2.479 11.919 1.00 63.50 163 PRO A C 1
ATOM 1320 O O . PRO A 1 163 ? -91.410 3.050 11.107 1.00 63.50 163 PRO A O 1
ATOM 1323 N N . SER A 1 164 ? -91.117 1.410 12.591 1.00 64.88 164 SER A N 1
ATOM 1324 C CA . SER A 1 164 ? -92.468 0.846 12.450 1.00 64.88 164 SER A CA 1
ATOM 1325 C C . SER A 1 164 ? -93.566 1.716 13.088 1.00 64.88 164 SER A C 1
ATOM 1327 O O . SER A 1 164 ? -94.747 1.484 12.853 1.00 64.88 164 SER A O 1
ATOM 1329 N N . SER A 1 165 ? -93.202 2.731 13.885 1.00 73.75 165 SER A N 1
ATOM 1330 C CA . SER A 1 165 ? -94.101 3.784 14.385 1.00 73.75 165 SER A CA 1
ATOM 1331 C C . SER A 1 165 ? -93.303 4.988 14.925 1.00 73.75 165 SER A C 1
ATOM 1333 O O . SER A 1 165 ? -92.136 4.828 15.296 1.00 73.75 165 SER A O 1
ATOM 1335 N N . PRO A 1 166 ? -93.907 6.183 15.074 1.00 73.62 166 PRO A N 1
ATOM 1336 C CA . PRO A 1 166 ? -93.251 7.338 15.703 1.00 73.62 166 PRO A CA 1
ATOM 1337 C C . PRO A 1 166 ? -92.854 7.094 17.173 1.00 73.62 166 PRO A C 1
ATOM 1339 O O . PRO A 1 166 ? -91.840 7.615 17.637 1.00 73.62 166 PRO A O 1
ATOM 1342 N N . ARG A 1 167 ? -93.582 6.234 17.904 1.00 74.56 167 ARG A N 1
ATOM 1343 C CA . ARG A 1 167 ? -93.168 5.783 19.248 1.00 74.56 167 ARG A CA 1
ATOM 1344 C C . ARG A 1 167 ? -91.932 4.879 19.194 1.00 74.56 167 ARG A C 1
ATOM 1346 O O . ARG A 1 167 ? -91.058 5.012 20.044 1.00 74.56 167 ARG A O 1
ATOM 1353 N N . ALA A 1 168 ? -91.823 4.010 18.186 1.00 68.56 168 ALA A N 1
ATOM 1354 C CA . ALA A 1 168 ? -90.646 3.166 17.971 1.00 68.56 168 ALA A CA 1
ATOM 1355 C C . ALA A 1 168 ? -89.415 3.976 17.524 1.00 68.56 168 ALA A C 1
ATOM 1357 O O . ALA A 1 168 ? -88.300 3.656 17.938 1.00 68.56 168 ALA A O 1
ATOM 1358 N N . PHE A 1 169 ? -89.611 5.053 16.753 1.00 74.00 169 PHE A N 1
ATOM 1359 C CA . PHE A 1 169 ? -88.555 6.017 16.428 1.00 74.00 169 PHE A CA 1
ATOM 1360 C C . PHE A 1 169 ? -88.023 6.698 17.691 1.00 74.00 169 PHE A C 1
ATOM 1362 O O . PHE A 1 169 ? -86.828 6.636 17.954 1.00 74.00 169 PHE A O 1
ATOM 1369 N N . LEU A 1 170 ? -88.902 7.270 18.524 1.00 73.31 170 LEU A N 1
ATOM 1370 C CA . LEU A 1 170 ? -88.503 7.909 19.785 1.00 73.31 170 LEU A CA 1
ATOM 1371 C C . LEU A 1 170 ? -87.856 6.926 20.767 1.00 73.31 170 LEU A C 1
ATOM 1373 O O . LEU A 1 170 ? -86.912 7.297 21.460 1.00 73.31 170 LEU A O 1
ATOM 1377 N N . ALA A 1 171 ? -88.326 5.678 20.822 1.00 71.38 171 ALA A N 1
ATOM 1378 C CA . ALA A 1 171 ? -87.709 4.631 21.631 1.00 71.38 171 ALA A CA 1
ATOM 1379 C C . ALA A 1 171 ? -86.304 4.275 21.123 1.00 71.38 171 ALA A C 1
ATOM 1381 O O . ALA A 1 171 ? -85.372 4.236 21.919 1.00 71.38 171 ALA A O 1
ATOM 1382 N N . SER A 1 172 ? -86.130 4.102 19.809 1.00 70.06 172 SER A N 1
ATOM 1383 C CA . SER A 1 172 ? -84.830 3.798 19.189 1.00 70.06 172 SER A CA 1
ATOM 1384 C C . SER A 1 172 ? -83.864 4.989 19.267 1.00 70.06 172 SER A C 1
ATOM 1386 O O . SER A 1 172 ? -82.667 4.793 19.457 1.00 70.06 172 SER A O 1
ATOM 1388 N N . LEU A 1 173 ? -84.378 6.225 19.198 1.00 69.50 173 LEU A N 1
ATOM 1389 C CA . LEU A 1 173 ? -83.616 7.468 19.350 1.00 69.50 173 LEU A CA 1
ATOM 1390 C C . LEU A 1 173 ? -83.182 7.644 20.804 1.00 69.50 173 LEU A C 1
ATOM 1392 O O . LEU A 1 173 ? -82.020 7.938 21.053 1.00 69.50 173 LEU A O 1
ATOM 1396 N N . ARG A 1 174 ? -84.071 7.387 21.775 1.00 69.50 174 ARG A N 1
ATOM 1397 C CA . ARG A 1 174 ? -83.695 7.297 23.194 1.00 69.50 174 ARG A CA 1
ATOM 1398 C C . ARG A 1 174 ? -82.675 6.194 23.432 1.00 69.50 174 ARG A C 1
ATOM 1400 O O . ARG A 1 174 ? -81.768 6.405 24.224 1.00 69.50 174 ARG A O 1
ATOM 1407 N N . GLN A 1 175 ? -82.781 5.057 22.746 1.00 65.81 175 GLN A N 1
ATOM 1408 C CA . GLN A 1 175 ? -81.807 3.974 22.850 1.00 65.81 175 GLN A CA 1
ATOM 1409 C C . GLN A 1 175 ? -80.437 4.428 22.322 1.00 65.81 175 GLN A C 1
ATOM 1411 O O . GLN A 1 175 ? -79.459 4.329 23.055 1.00 65.81 175 GLN A O 1
ATOM 1416 N N . LEU A 1 176 ? -80.368 5.030 21.129 1.00 65.69 176 LEU A N 1
ATOM 1417 C CA . LEU A 1 176 ? -79.145 5.605 20.548 1.00 65.69 176 LEU A CA 1
ATOM 1418 C C . LEU A 1 176 ? -78.544 6.729 21.400 1.00 65.69 176 LEU A C 1
ATOM 1420 O O . LEU A 1 176 ? -77.355 6.699 21.700 1.00 65.69 176 LEU A O 1
ATOM 1424 N N . LEU A 1 177 ? -79.357 7.682 21.856 1.00 63.19 177 LEU A N 1
ATOM 1425 C CA . LEU A 1 177 ? -78.917 8.740 22.765 1.00 63.19 177 LEU A CA 1
ATOM 1426 C C . LEU A 1 177 ? -78.438 8.148 24.097 1.00 63.19 177 LEU A C 1
ATOM 1428 O O . LEU A 1 177 ? -77.402 8.562 24.606 1.00 63.19 177 LEU A O 1
ATOM 1432 N N . SER A 1 178 ? -79.097 7.113 24.624 1.00 59.19 178 SER A N 1
ATOM 1433 C CA . SER A 1 178 ? -78.612 6.404 25.812 1.00 59.19 178 SER A CA 1
ATOM 1434 C C . SER A 1 178 ? -77.285 5.677 25.563 1.00 59.19 178 SER A C 1
ATOM 1436 O O . SER A 1 178 ? -76.477 5.602 26.478 1.00 59.19 178 SER A O 1
ATOM 1438 N N . TYR A 1 179 ? -76.996 5.209 24.341 1.00 60.78 179 TYR A N 1
ATOM 1439 C CA . TYR A 1 179 ? -75.682 4.650 23.995 1.00 60.78 179 TYR A CA 1
ATOM 1440 C C . TYR A 1 179 ? -74.583 5.711 23.961 1.00 60.78 179 TYR A C 1
ATOM 1442 O O . TYR A 1 179 ? -73.465 5.420 24.377 1.00 60.78 179 TYR A O 1
ATOM 1450 N N . TYR A 1 180 ? -74.875 6.931 23.502 1.00 57.41 180 TYR A N 1
ATOM 1451 C CA . TYR A 1 180 ? -73.897 8.022 23.488 1.00 57.41 180 TYR A CA 1
ATOM 1452 C C . TYR A 1 180 ? -73.672 8.623 24.884 1.00 57.41 180 TYR A C 1
ATOM 1454 O O . TYR A 1 180 ? -72.517 8.842 25.255 1.00 57.41 180 TYR A O 1
ATOM 1462 N N . PHE A 1 181 ? -74.738 8.793 25.676 1.00 57.81 181 PHE A N 1
ATOM 1463 C CA . PHE A 1 181 ? -74.740 9.562 26.929 1.00 57.81 181 PHE A CA 1
ATOM 1464 C C . PHE A 1 181 ? -74.780 8.732 28.232 1.00 57.81 181 PHE A C 1
ATOM 1466 O O . PHE A 1 181 ? -74.860 9.317 29.311 1.00 57.81 181 PHE A O 1
ATOM 1473 N N . LYS A 1 182 ? -74.717 7.390 28.192 1.00 57.28 182 LYS A N 1
ATOM 1474 C CA . LYS A 1 182 ? -74.650 6.570 29.421 1.00 57.28 182 LYS A CA 1
ATOM 1475 C C . LYS A 1 182 ? -73.296 6.681 30.154 1.00 57.28 182 LYS A C 1
ATOM 1477 O O . LYS A 1 182 ? -72.257 6.766 29.490 1.00 57.28 182 LYS A O 1
ATOM 1482 N N . PRO A 1 183 ? -73.300 6.605 31.503 1.00 55.19 183 PRO A N 1
ATOM 1483 C CA . PRO A 1 183 ? -72.095 6.608 32.336 1.00 55.19 183 PRO A CA 1
ATOM 1484 C C . PRO A 1 183 ? -71.205 5.369 32.116 1.00 55.19 183 PRO A C 1
ATOM 1486 O O . PRO A 1 183 ? -71.652 4.341 31.597 1.00 55.19 183 PRO A O 1
ATOM 1489 N N . GLU A 1 184 ? -69.939 5.468 32.539 1.00 55.41 184 GLU A N 1
ATOM 1490 C CA . GLU A 1 184 ? -68.883 4.439 32.413 1.00 55.41 184 GLU A CA 1
ATOM 1491 C C . GLU A 1 184 ? -69.261 3.061 32.995 1.00 55.41 184 GLU A C 1
ATOM 1493 O O . GLU A 1 184 ? -68.682 2.050 32.608 1.00 55.41 184 GLU A O 1
ATOM 1498 N N . SER A 1 185 ? -70.289 2.980 33.845 1.00 52.62 185 SER A N 1
ATOM 1499 C CA . SER A 1 185 ? -70.809 1.742 34.450 1.00 52.62 185 SER A CA 1
ATOM 1500 C C . SER A 1 185 ? -71.479 0.758 33.474 1.00 52.62 185 SER A C 1
ATOM 1502 O O . SER A 1 185 ? -71.991 -0.270 33.906 1.00 52.62 185 SER A O 1
ATOM 1504 N N . THR A 1 186 ? -71.496 1.049 32.169 1.00 61.91 186 THR A N 1
ATOM 1505 C CA . THR A 1 186 ? -72.115 0.205 31.123 1.00 61.91 186 THR A CA 1
ATOM 1506 C C . THR A 1 186 ? -71.126 -0.349 30.094 1.00 61.91 186 THR A C 1
ATOM 1508 O O . THR A 1 186 ? -71.537 -0.897 29.071 1.00 61.91 186 THR A O 1
ATOM 1511 N N . LEU A 1 187 ? -69.823 -0.195 30.344 1.00 70.06 187 LEU A N 1
ATOM 1512 C CA . LEU A 1 187 ? -68.770 -0.758 29.503 1.00 70.06 187 LEU A CA 1
ATOM 1513 C C . LEU A 1 187 ? -68.690 -2.281 29.678 1.00 70.06 187 LEU A C 1
ATOM 1515 O O . LEU A 1 187 ? -68.778 -2.786 30.794 1.00 70.06 187 LEU A O 1
ATOM 1519 N N . MET A 1 188 ? -68.502 -2.997 28.569 1.00 72.56 188 MET A N 1
ATOM 1520 C CA . MET A 1 188 ? -68.330 -4.449 28.555 1.00 72.56 188 MET A CA 1
ATOM 1521 C C . MET A 1 188 ? -66.850 -4.796 28.424 1.00 72.56 188 MET A C 1
ATOM 1523 O O . MET A 1 188 ? -66.110 -4.103 27.723 1.00 72.56 188 MET A O 1
ATOM 1527 N N . VAL A 1 189 ? -66.426 -5.881 29.074 1.00 78.50 189 VAL A N 1
ATOM 1528 C CA . VAL A 1 189 ? -65.070 -6.422 28.912 1.00 78.50 189 VAL A CA 1
ATOM 1529 C C . VAL A 1 189 ? -64.947 -6.987 27.499 1.00 78.50 189 VAL A C 1
ATOM 1531 O O . VAL A 1 189 ? -65.664 -7.912 27.126 1.00 78.50 189 VAL A O 1
ATOM 1534 N N . VAL A 1 190 ? -64.063 -6.387 26.707 1.00 79.12 190 VAL A N 1
ATOM 1535 C CA . VAL A 1 190 ? -63.737 -6.797 25.334 1.00 79.12 190 VAL A CA 1
ATOM 1536 C C . VAL A 1 190 ? -62.606 -7.815 25.328 1.00 79.12 190 VAL A C 1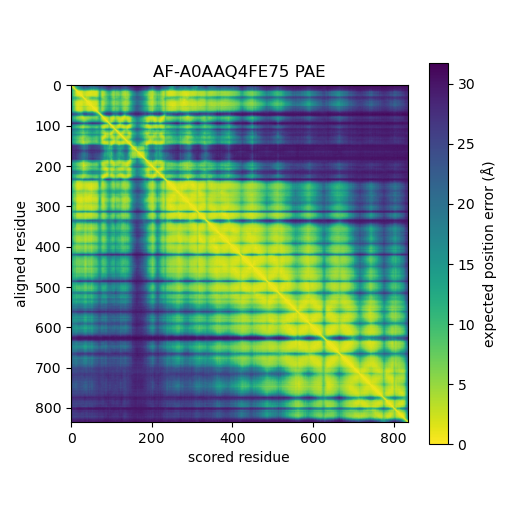
ATOM 1538 O O . VAL A 1 190 ? -62.575 -8.690 24.470 1.00 79.12 190 VAL A O 1
ATOM 1541 N N . GLY A 1 191 ? -61.697 -7.711 26.293 1.00 84.06 191 GLY A N 1
ATOM 1542 C CA . GLY A 1 191 ? -60.600 -8.645 26.458 1.00 84.06 191 GLY A CA 1
ATOM 1543 C C . GLY A 1 191 ? -59.945 -8.489 27.821 1.00 84.06 191 GLY A C 1
ATOM 1544 O O . GLY A 1 191 ? -59.885 -7.390 28.372 1.00 84.06 191 GLY A O 1
ATOM 1545 N N . ARG A 1 192 ? -59.462 -9.599 28.361 1.00 88.69 192 ARG A N 1
ATOM 1546 C CA . ARG A 1 192 ? -58.730 -9.686 29.618 1.00 88.69 192 ARG A CA 1
ATOM 1547 C C . ARG A 1 192 ? -57.399 -10.384 29.374 1.00 88.69 192 ARG A C 1
ATOM 1549 O O . ARG A 1 192 ? -57.315 -11.312 28.575 1.00 88.69 192 ARG A O 1
ATOM 1556 N N . LEU A 1 193 ? -56.372 -9.949 30.085 1.00 89.44 193 LEU A N 1
ATOM 1557 C CA . LEU A 1 193 ? -55.078 -10.601 30.179 1.00 89.44 193 LEU A CA 1
ATOM 1558 C C . LEU A 1 193 ? -54.755 -10.797 31.658 1.00 89.44 193 LEU A C 1
ATOM 1560 O O . LEU A 1 193 ? -54.890 -9.868 32.447 1.00 89.44 193 LEU A O 1
ATOM 1564 N N . SER A 1 194 ? -54.321 -11.999 32.025 1.00 88.69 194 SER A N 1
ATOM 1565 C CA . SER A 1 194 ? -53.766 -12.288 33.345 1.00 88.69 194 SER A CA 1
ATOM 1566 C C . SER A 1 194 ? -52.422 -12.982 33.164 1.00 88.69 194 SER A C 1
ATOM 1568 O O . SER A 1 194 ? -52.328 -13.964 32.421 1.00 88.69 194 SER A O 1
ATOM 1570 N N . LYS A 1 195 ? -51.372 -12.438 33.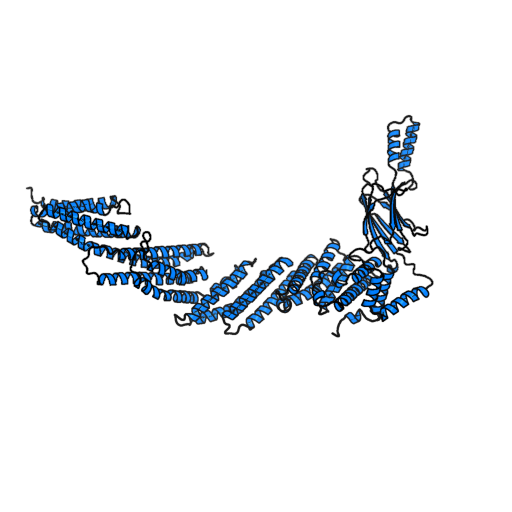784 1.00 87.19 195 LYS A N 1
ATOM 1571 C CA . LYS A 1 195 ? -50.015 -12.982 33.721 1.00 87.19 195 LYS A CA 1
ATOM 1572 C C . LYS A 1 195 ? -49.386 -13.049 35.112 1.00 87.19 195 LYS A C 1
ATOM 1574 O O . LYS A 1 195 ? -49.261 -12.000 35.744 1.00 87.19 195 LYS A O 1
ATOM 1579 N N . PRO A 1 196 ? -48.963 -14.238 35.579 1.00 87.38 196 PRO A N 1
ATOM 1580 C CA . PRO A 1 196 ? -48.187 -14.360 36.807 1.00 87.38 196 PRO A CA 1
ATOM 1581 C C . PRO A 1 196 ? -46.916 -13.517 36.725 1.00 87.38 196 PRO A C 1
ATOM 1583 O O . PRO A 1 196 ? -46.193 -13.577 35.729 1.00 87.38 196 PRO A O 1
ATOM 1586 N N . LEU A 1 197 ? -46.612 -12.750 37.771 1.00 84.69 197 LEU A N 1
ATOM 1587 C CA . LEU A 1 197 ? -45.415 -11.903 37.784 1.00 84.69 197 LEU A CA 1
ATOM 1588 C C . LEU A 1 197 ? -44.119 -12.732 37.786 1.00 84.69 197 LEU A C 1
ATOM 1590 O O . LEU A 1 197 ? -43.098 -12.268 37.283 1.00 84.69 197 LEU A O 1
ATOM 1594 N N . GLN A 1 198 ? -44.163 -13.982 38.267 1.00 82.62 198 GLN A N 1
ATOM 1595 C CA . GLN A 1 198 ? -43.043 -14.925 38.155 1.00 82.62 198 GLN A CA 1
ATOM 1596 C C . GLN A 1 198 ? -42.705 -15.303 36.708 1.00 82.62 198 GLN A C 1
ATOM 1598 O O . GLN A 1 198 ? -41.550 -15.613 36.427 1.00 82.62 198 GLN A O 1
ATOM 1603 N N . ASP A 1 199 ? -43.685 -15.287 35.800 1.00 84.25 199 ASP A N 1
ATOM 1604 C CA . ASP A 1 199 ? -43.480 -15.663 34.398 1.00 84.25 199 ASP A CA 1
ATOM 1605 C C . ASP A 1 199 ? -42.888 -14.523 33.569 1.00 84.25 199 ASP A C 1
ATOM 1607 O O . ASP A 1 199 ? -42.326 -14.771 32.498 1.00 84.25 199 ASP A O 1
ATOM 1611 N N . ILE A 1 200 ? -42.983 -13.286 34.065 1.00 83.69 200 ILE A N 1
ATOM 1612 C CA . ILE A 1 200 ? -42.407 -12.113 33.415 1.00 83.69 200 ILE A CA 1
ATOM 1613 C C . ILE A 1 200 ? -40.882 -12.232 33.467 1.00 83.69 200 ILE A C 1
ATOM 1615 O O . ILE A 1 200 ? -40.332 -12.432 34.550 1.00 83.69 200 ILE A O 1
ATOM 1619 N N . PRO A 1 201 ? -40.176 -12.114 32.332 1.00 83.50 201 PRO A N 1
ATOM 1620 C CA . PRO A 1 201 ? -38.725 -12.094 32.300 1.00 83.50 201 PRO A CA 1
ATOM 1621 C C . PRO A 1 201 ? -38.119 -11.130 33.319 1.00 83.50 201 PRO A C 1
ATOM 1623 O O . PRO A 1 201 ? -38.542 -9.984 33.473 1.00 83.50 201 PRO A O 1
ATOM 1626 N N . CYS A 1 202 ? -37.047 -11.581 33.958 1.00 74.38 202 CYS A N 1
ATOM 1627 C CA . CYS A 1 202 ? -36.298 -10.841 34.967 1.00 74.38 202 CYS A CA 1
ATOM 1628 C C . CYS A 1 202 ? -35.628 -9.559 34.422 1.00 74.38 202 CYS A C 1
ATOM 1630 O O . CYS A 1 202 ? -35.019 -8.811 35.178 1.00 74.38 202 CYS A O 1
ATOM 1632 N N . VAL A 1 203 ? -35.744 -9.302 33.115 1.00 73.25 203 VAL A N 1
ATOM 1633 C CA . VAL A 1 203 ? -35.234 -8.117 32.416 1.00 73.25 203 VAL A CA 1
ATOM 1634 C C . VAL A 1 203 ? -36.297 -7.080 32.056 1.00 73.25 203 VAL A C 1
ATOM 1636 O O . VAL A 1 203 ? -35.958 -6.050 31.471 1.00 73.25 203 VAL A O 1
ATOM 1639 N N . GLY A 1 204 ? -37.554 -7.343 32.419 1.00 77.81 204 GLY A N 1
ATOM 1640 C CA . GLY A 1 204 ? -38.708 -6.724 31.781 1.00 77.81 204 GLY A CA 1
ATOM 1641 C C . GLY A 1 204 ? -39.036 -7.418 30.459 1.00 77.81 204 GLY A C 1
ATOM 1642 O O . GLY A 1 204 ? -38.285 -8.265 29.979 1.00 77.81 204 GLY A O 1
ATOM 1643 N N . VAL A 1 205 ? -40.185 -7.102 29.878 1.00 85.06 205 VAL A N 1
ATOM 1644 C CA . VAL A 1 205 ? -40.630 -7.728 28.629 1.00 85.06 205 VAL A CA 1
ATOM 1645 C C . VAL A 1 205 ? -41.395 -6.738 27.784 1.00 85.06 205 VAL A C 1
ATOM 1647 O O . VAL A 1 205 ? -42.182 -5.963 28.318 1.00 85.06 205 VAL A O 1
ATOM 1650 N N . GLU A 1 206 ? -41.178 -6.790 26.476 1.00 88.69 206 GLU A N 1
ATOM 1651 C CA . GLU A 1 206 ? -42.043 -6.161 25.490 1.00 88.69 206 GLU A CA 1
ATOM 1652 C C . GLU A 1 206 ? -42.546 -7.237 24.530 1.00 88.69 206 GLU A C 1
ATOM 1654 O O . GLU A 1 206 ? -41.794 -7.737 23.699 1.00 88.69 206 GLU A O 1
ATOM 1659 N N . GLU A 1 207 ? -43.802 -7.649 24.692 1.00 89.50 207 GLU A N 1
ATOM 1660 C CA . GLU A 1 207 ? -44.372 -8.776 23.949 1.00 89.50 207 GLU A CA 1
ATOM 1661 C C . GLU A 1 207 ? -45.829 -8.523 23.556 1.00 89.50 207 GLU A C 1
ATOM 1663 O O . GLU A 1 207 ? -46.553 -7.746 24.188 1.00 89.50 207 GLU A O 1
ATOM 1668 N N . TRP A 1 208 ? -46.257 -9.219 22.503 1.00 90.25 208 TRP A N 1
ATOM 1669 C CA . TRP A 1 208 ? -47.649 -9.286 22.079 1.00 90.25 208 TRP A CA 1
ATOM 1670 C C . TRP A 1 208 ? -48.395 -10.366 22.859 1.00 90.25 208 TRP A C 1
ATOM 1672 O O . TRP A 1 208 ? -48.034 -11.543 22.834 1.00 90.25 208 TRP A O 1
ATOM 1682 N N . TYR A 1 209 ? -49.489 -9.975 23.499 1.00 88.69 209 TYR A N 1
ATOM 1683 C CA . TYR A 1 209 ? -50.332 -10.848 24.300 1.00 88.69 209 TYR A CA 1
ATOM 1684 C C . TYR A 1 209 ? -51.716 -10.989 23.670 1.00 88.69 209 TYR A C 1
ATOM 1686 O O . TYR A 1 209 ? -52.381 -9.996 23.377 1.00 88.69 209 TYR A O 1
ATOM 1694 N N . GLY A 1 210 ? -52.168 -12.232 23.490 1.00 88.31 210 GLY A N 1
ATOM 1695 C CA . GLY A 1 210 ? -53.552 -12.530 23.122 1.00 88.31 210 GLY A CA 1
ATOM 1696 C C . GLY A 1 210 ? -54.510 -12.277 24.285 1.00 88.31 210 GLY A C 1
ATOM 1697 O O . GLY A 1 210 ? -54.175 -12.542 25.441 1.00 88.31 210 GLY A O 1
ATOM 1698 N N . LEU A 1 211 ? -55.696 -11.760 23.974 1.00 87.56 211 LEU A N 1
ATOM 1699 C CA . LEU A 1 211 ? -56.735 -11.460 24.957 1.00 87.56 211 LEU A CA 1
ATOM 1700 C C . LEU A 1 211 ? -57.728 -12.620 25.090 1.00 87.56 211 LEU A C 1
ATOM 1702 O O . LEU A 1 211 ? -58.016 -13.316 24.117 1.00 87.56 211 LEU A O 1
ATOM 1706 N N . VAL A 1 212 ? -58.306 -12.787 26.281 1.00 87.12 212 VAL A N 1
ATOM 1707 C CA . VAL A 1 212 ? -59.413 -13.725 26.536 1.00 87.12 212 VAL A CA 1
ATOM 1708 C C . VAL A 1 212 ? -60.714 -12.994 26.873 1.00 87.12 212 VAL A C 1
ATOM 1710 O O . VAL A 1 212 ? -60.693 -11.894 27.422 1.00 87.12 212 VAL A O 1
ATOM 1713 N N . ASP A 1 213 ? -61.859 -13.586 26.534 1.00 81.12 213 ASP A N 1
ATOM 1714 C CA . ASP A 1 213 ? -63.178 -13.070 26.903 1.00 81.12 213 ASP A CA 1
ATOM 1715 C C . ASP A 1 213 ? -63.483 -13.319 28.395 1.00 81.12 213 ASP A C 1
ATOM 1717 O O . ASP A 1 213 ? -62.721 -13.961 29.121 1.00 81.12 213 ASP A O 1
ATOM 1721 N N . SER A 1 214 ? -64.623 -12.819 28.879 1.00 73.19 214 SER A N 1
ATOM 1722 C CA . SER A 1 214 ? -65.059 -13.020 30.270 1.00 73.19 214 SER A CA 1
ATOM 1723 C C . SER A 1 214 ? -65.328 -14.487 30.642 1.00 73.19 214 SER A C 1
ATOM 1725 O O . SER A 1 214 ? -65.438 -14.791 31.828 1.00 73.19 214 SER A O 1
ATOM 1727 N N . ALA A 1 215 ? -65.413 -15.389 29.658 1.00 72.50 215 ALA A N 1
ATOM 1728 C CA . ALA A 1 215 ? -65.554 -16.833 29.833 1.00 72.50 215 ALA A CA 1
ATOM 1729 C C . ALA A 1 215 ? -64.219 -17.591 29.654 1.00 72.50 215 ALA A C 1
ATOM 1731 O O . ALA A 1 215 ? -64.211 -18.821 29.702 1.00 72.50 215 ALA A O 1
ATOM 1732 N N . GLY A 1 216 ? -63.100 -16.882 29.456 1.00 72.31 216 GLY A N 1
ATOM 1733 C CA . GLY A 1 216 ? -61.763 -17.459 29.307 1.00 72.31 216 GLY A CA 1
ATOM 1734 C C . GLY A 1 216 ? -61.433 -17.992 27.909 1.00 72.31 216 GLY A C 1
ATOM 1735 O O . GLY A 1 216 ? -60.450 -18.712 27.755 1.00 72.31 216 GLY A O 1
ATOM 1736 N N . ARG A 1 217 ? -62.226 -17.671 26.881 1.00 78.12 217 ARG A N 1
ATOM 1737 C CA . ARG A 1 217 ? -61.969 -18.077 25.488 1.00 78.12 217 ARG A CA 1
ATOM 1738 C C . ARG A 1 217 ? -61.108 -17.037 24.779 1.00 78.12 217 ARG A C 1
ATOM 1740 O O . ARG A 1 217 ? -61.317 -15.844 24.971 1.00 78.12 217 ARG A O 1
ATOM 1747 N N . ASN A 1 218 ? -60.182 -17.478 23.928 1.00 80.25 218 ASN A N 1
ATOM 1748 C CA . ASN A 1 218 ? -59.339 -16.570 23.146 1.00 80.25 218 ASN A CA 1
ATOM 1749 C C . ASN A 1 218 ? -60.185 -15.671 22.235 1.00 80.25 218 ASN A C 1
ATOM 1751 O O . ASN A 1 218 ? -61.085 -16.142 21.538 1.00 80.25 218 ASN A O 1
ATOM 1755 N N . VAL A 1 219 ? -59.860 -14.383 22.240 1.00 80.00 219 VAL A N 1
ATOM 1756 C CA . VAL A 1 219 ? -60.418 -13.366 21.349 1.00 80.00 219 VAL A CA 1
ATOM 1757 C C . VAL A 1 219 ? -59.421 -13.128 20.218 1.00 80.00 219 VAL A C 1
ATOM 1759 O O . VAL A 1 219 ? -58.212 -13.221 20.420 1.00 80.00 219 VAL A O 1
ATOM 1762 N N . ASP A 1 220 ? -59.920 -12.773 19.038 1.00 77.88 220 ASP A N 1
ATOM 1763 C CA . ASP A 1 220 ? -59.123 -12.453 17.843 1.00 77.88 220 ASP A CA 1
ATOM 1764 C C . ASP A 1 220 ? -58.446 -11.064 17.939 1.00 77.88 220 ASP A C 1
ATOM 1766 O O . ASP A 1 220 ? -58.376 -10.295 16.986 1.00 77.88 220 ASP A O 1
ATOM 1770 N N . SER A 1 221 ? -58.016 -10.676 19.141 1.00 83.25 221 SER A N 1
ATOM 1771 C CA . SER A 1 221 ? -57.415 -9.376 19.433 1.00 83.25 221 SER A CA 1
ATOM 1772 C C . SER A 1 221 ? -56.192 -9.551 20.323 1.00 83.25 221 SER A C 1
ATOM 1774 O O . SER A 1 221 ? -56.205 -10.342 21.273 1.00 83.25 221 SER A O 1
ATOM 1776 N N . LYS A 1 222 ? -55.141 -8.787 20.031 1.00 88.81 222 LYS A N 1
ATOM 1777 C CA . LYS A 1 222 ? -53.872 -8.814 20.764 1.00 88.81 222 LYS A CA 1
ATOM 1778 C C . LYS A 1 222 ? -53.475 -7.414 21.201 1.00 88.81 222 LYS A C 1
ATOM 1780 O O . LYS A 1 222 ? -53.867 -6.431 20.580 1.00 88.81 222 LYS A O 1
ATOM 1785 N N . VAL A 1 223 ? -52.673 -7.333 22.256 1.00 88.56 223 VAL A N 1
ATOM 1786 C CA . VAL A 1 223 ? -52.072 -6.081 22.731 1.00 88.56 223 VAL A CA 1
ATOM 1787 C C . VAL A 1 223 ? -50.578 -6.235 22.937 1.00 88.56 223 VAL A C 1
ATOM 1789 O O . VAL A 1 223 ? -50.128 -7.255 23.456 1.00 88.56 223 VAL A O 1
ATOM 1792 N N . GLN A 1 224 ? -49.819 -5.212 22.568 1.00 91.31 224 GLN A N 1
ATOM 1793 C CA . GLN A 1 224 ? -48.396 -5.120 22.854 1.00 91.31 224 GLN A CA 1
ATOM 1794 C C . GLN A 1 224 ? -48.190 -4.430 24.202 1.00 91.31 224 GLN A C 1
ATOM 1796 O O . GLN A 1 224 ? -48.620 -3.290 24.410 1.00 91.31 224 GLN A O 1
ATOM 1801 N N . LEU A 1 225 ? -47.532 -5.133 25.126 1.00 89.81 225 LEU A N 1
ATOM 1802 C CA . LEU A 1 225 ? -47.262 -4.641 26.474 1.00 89.81 225 LEU A CA 1
ATOM 1803 C C . LEU A 1 225 ? -45.770 -4.597 26.747 1.00 89.81 225 LEU A C 1
ATOM 1805 O O . LEU A 1 225 ? -45.093 -5.608 26.587 1.00 89.81 225 LEU A O 1
ATOM 1809 N N . SER A 1 226 ? -45.304 -3.454 27.250 1.00 89.62 226 SER A N 1
ATOM 1810 C CA . SER A 1 226 ? -43.988 -3.298 27.865 1.00 89.62 226 SER A CA 1
ATOM 1811 C C . SER A 1 226 ? -44.147 -3.281 29.385 1.00 89.62 226 SER A C 1
ATOM 1813 O O . SER A 1 226 ? -44.790 -2.384 29.932 1.00 89.62 226 SER A O 1
ATOM 1815 N N . VAL A 1 227 ? -43.596 -4.283 30.071 1.00 86.62 227 VAL A N 1
ATOM 1816 C CA . VAL A 1 227 ? -43.631 -4.405 31.534 1.00 86.62 227 VAL A CA 1
ATOM 1817 C C . VAL A 1 227 ? -42.219 -4.300 32.090 1.00 86.62 227 VAL A C 1
ATOM 1819 O O . VAL A 1 227 ? -41.352 -5.109 31.761 1.00 86.62 227 VAL A O 1
ATOM 1822 N N . THR A 1 228 ? -42.001 -3.328 32.969 1.00 83.19 228 THR A N 1
ATOM 1823 C CA . THR A 1 228 ? -40.776 -3.168 33.759 1.00 83.19 228 THR A CA 1
ATOM 1824 C C . THR A 1 228 ? -41.126 -3.020 35.236 1.00 83.19 228 THR A C 1
ATOM 1826 O O . THR A 1 228 ? -42.287 -2.804 35.587 1.00 83.19 228 THR A O 1
ATOM 1829 N N . PHE A 1 229 ? -40.146 -3.171 36.126 1.00 83.75 229 PHE A N 1
ATOM 1830 C CA . PHE A 1 229 ? -40.379 -3.025 37.559 1.00 83.75 229 PHE A CA 1
ATOM 1831 C C . PHE A 1 229 ? -39.204 -2.356 38.267 1.00 83.75 229 PHE A C 1
ATOM 1833 O O . PHE A 1 229 ? -38.066 -2.462 37.816 1.00 83.75 229 PHE A O 1
ATOM 1840 N N . HIS A 1 230 ? -39.499 -1.702 39.387 1.00 77.94 230 HIS A N 1
ATOM 1841 C CA . HIS A 1 230 ? -38.523 -1.166 40.334 1.00 77.94 230 HIS A CA 1
ATOM 1842 C C . HIS A 1 230 ? -39.041 -1.309 41.775 1.00 77.94 230 HIS A C 1
ATOM 1844 O O . HIS A 1 230 ? -40.208 -1.634 41.995 1.00 77.94 230 HIS A O 1
ATOM 1850 N N . THR A 1 231 ? -38.188 -1.099 42.777 1.00 72.00 231 THR A N 1
ATOM 1851 C CA . THR A 1 231 ? -38.561 -1.225 44.203 1.00 72.00 231 THR A CA 1
ATOM 1852 C C . THR A 1 231 ? -38.712 0.144 44.870 1.00 72.00 231 THR A C 1
ATOM 1854 O O . THR A 1 231 ? -37.948 1.045 44.563 1.00 72.00 231 THR A O 1
ATOM 1857 N N . VAL A 1 232 ? -39.692 0.326 45.767 1.00 58.84 232 VAL A N 1
ATOM 1858 C CA . VAL A 1 232 ? -40.070 1.649 46.339 1.00 58.84 232 VAL A CA 1
ATOM 1859 C C . VAL A 1 232 ? -39.093 2.201 47.372 1.00 58.84 232 VAL A C 1
ATOM 1861 O O . VAL A 1 232 ? -39.025 3.411 47.556 1.00 58.84 232 VAL A O 1
ATOM 1864 N N . SER A 1 233 ? -38.270 1.345 47.982 1.00 56.84 233 SER A N 1
ATOM 1865 C CA . SER A 1 233 ? -37.210 1.750 48.925 1.00 56.84 233 SER A CA 1
ATOM 1866 C C . SER A 1 233 ? -36.216 2.773 48.332 1.00 56.84 233 SER A C 1
ATOM 1868 O O . SER A 1 233 ? -35.404 3.333 49.057 1.00 56.84 233 SER A O 1
ATOM 1870 N N . THR A 1 234 ? -36.277 3.040 47.025 1.00 51.56 234 THR A N 1
ATOM 1871 C CA . THR A 1 234 ? -35.354 3.898 46.277 1.00 51.56 234 THR A CA 1
ATOM 1872 C C . THR A 1 234 ? -35.816 5.351 46.134 1.00 51.56 234 THR A C 1
ATOM 1874 O O . THR A 1 234 ? -35.155 6.103 45.423 1.00 51.56 234 THR A O 1
ATOM 1877 N N . ALA A 1 235 ? -36.940 5.765 46.735 1.00 49.69 235 ALA A N 1
ATOM 1878 C CA . ALA A 1 235 ? -37.416 7.152 46.634 1.00 49.69 235 ALA A CA 1
ATOM 1879 C C . ALA A 1 235 ? -36.460 8.178 47.286 1.00 49.69 235 ALA A C 1
ATOM 1881 O O . ALA A 1 235 ? -36.466 9.338 46.880 1.00 49.69 235 ALA A O 1
ATOM 1882 N N . ASP A 1 236 ? -35.591 7.736 48.205 1.00 55.53 236 ASP A N 1
ATOM 1883 C CA . ASP A 1 236 ? -34.661 8.603 48.945 1.00 55.53 236 ASP A CA 1
ATOM 1884 C C . ASP A 1 236 ? -33.191 8.516 48.481 1.00 55.53 236 ASP A C 1
ATOM 1886 O O . ASP A 1 236 ? -32.352 9.281 48.956 1.00 55.53 236 ASP A O 1
ATOM 1890 N N . VAL A 1 237 ? -32.851 7.626 47.536 1.00 65.69 237 VAL A N 1
ATOM 1891 C CA . VAL A 1 237 ? -31.470 7.484 47.032 1.00 65.69 237 VAL A CA 1
ATOM 1892 C C . VAL A 1 237 ? -31.264 8.395 45.827 1.00 65.69 237 VAL A C 1
ATOM 1894 O O . VAL A 1 237 ? -31.976 8.306 44.824 1.00 65.69 237 VAL A O 1
ATOM 1897 N N . SER A 1 238 ? -30.265 9.277 45.896 1.00 77.12 238 SER A N 1
ATOM 1898 C CA . SER A 1 238 ? -29.969 10.187 44.785 1.00 77.12 238 SER A CA 1
ATOM 1899 C C . SER A 1 238 ? -29.556 9.418 43.517 1.00 77.12 238 SER A C 1
ATOM 1901 O O . SER A 1 238 ? -28.871 8.397 43.586 1.00 77.12 238 SER A O 1
ATOM 1903 N N . VAL A 1 239 ? -29.902 9.938 42.330 1.00 76.31 239 VAL A N 1
ATOM 1904 C CA . VAL A 1 239 ? -29.503 9.349 41.028 1.00 76.31 239 VAL A CA 1
ATOM 1905 C C . VAL A 1 239 ? -27.987 9.110 40.958 1.00 76.31 239 VAL A C 1
ATOM 1907 O O . VAL A 1 239 ? -27.531 8.073 40.482 1.00 76.31 239 VAL A O 1
ATOM 1910 N N . LEU A 1 240 ? -27.202 10.046 41.499 1.00 77.69 240 LEU A N 1
ATOM 1911 C CA . LEU A 1 240 ? -25.743 9.957 41.575 1.00 77.69 240 LEU A CA 1
ATOM 1912 C C . LEU A 1 240 ? -25.254 8.793 42.438 1.00 77.69 240 LEU A C 1
ATOM 1914 O O . LEU A 1 240 ? -24.260 8.155 42.100 1.00 77.69 240 LEU A O 1
ATOM 1918 N N . GLU A 1 241 ? -25.908 8.541 43.565 1.00 80.69 241 GLU A N 1
ATOM 1919 C CA . GLU A 1 241 ? -25.542 7.469 44.488 1.00 80.69 241 GLU A CA 1
ATOM 1920 C C . GLU A 1 241 ? -25.830 6.100 43.876 1.00 80.69 241 GLU A C 1
ATOM 1922 O O . GLU A 1 241 ? -24.927 5.269 43.814 1.00 80.69 241 GLU A O 1
ATOM 1927 N N . ARG A 1 242 ? -26.999 5.933 43.247 1.00 82.88 242 ARG A N 1
ATOM 1928 C CA . ARG A 1 242 ? -27.324 4.742 42.448 1.00 82.88 242 ARG A CA 1
ATOM 1929 C C . ARG A 1 242 ? -26.291 4.466 41.354 1.00 82.88 242 ARG A C 1
ATOM 1931 O O . ARG A 1 242 ? -25.861 3.325 41.190 1.00 82.88 242 ARG A O 1
ATOM 1938 N N . ILE A 1 243 ? -25.904 5.490 40.588 1.00 83.56 243 ILE A N 1
ATOM 1939 C CA . ILE A 1 243 ? -24.898 5.357 39.520 1.00 83.56 243 ILE A CA 1
ATOM 1940 C C . ILE A 1 243 ? -23.546 4.949 40.118 1.00 83.56 243 ILE A C 1
ATOM 1942 O O . ILE A 1 243 ? -22.904 4.031 39.614 1.00 83.56 243 ILE A O 1
ATOM 1946 N N . ARG A 1 244 ? -23.126 5.582 41.222 1.00 84.75 244 ARG A N 1
ATOM 1947 C CA . ARG A 1 244 ? -21.870 5.253 41.920 1.00 84.75 244 ARG A CA 1
ATOM 1948 C C . ARG A 1 244 ? -21.852 3.819 42.437 1.00 84.75 244 ARG A C 1
ATOM 1950 O O . ARG A 1 244 ? -20.835 3.146 42.284 1.00 84.75 244 ARG A O 1
ATOM 1957 N N . GLU A 1 245 ? -22.947 3.359 43.032 1.00 87.12 245 GLU A N 1
ATOM 1958 C CA . GLU A 1 245 ? -23.097 1.978 43.493 1.00 87.12 245 GLU A CA 1
ATOM 1959 C C . GLU A 1 245 ? -23.037 0.996 42.325 1.00 87.12 245 GLU A C 1
ATOM 1961 O O . GLU A 1 245 ? -22.275 0.031 42.367 1.00 87.12 245 GLU A O 1
ATOM 1966 N N . HIS A 1 246 ? -23.789 1.257 41.252 1.00 91.19 246 HIS A N 1
ATOM 1967 C CA . HIS A 1 246 ? -23.824 0.367 40.097 1.00 91.19 246 HIS A CA 1
ATOM 1968 C C . HIS A 1 246 ? -22.470 0.279 39.385 1.00 91.19 246 HIS A C 1
ATOM 1970 O O . HIS A 1 246 ? -22.031 -0.814 39.021 1.00 91.19 246 HIS A O 1
ATOM 1976 N N . TYR A 1 247 ? -21.775 1.408 39.242 1.00 90.44 247 TYR A N 1
ATOM 1977 C CA . TYR A 1 247 ? -20.395 1.450 38.771 1.00 90.44 247 TYR A CA 1
ATOM 1978 C C . TYR A 1 247 ? -19.467 0.630 39.681 1.00 90.44 247 TYR A C 1
ATOM 1980 O O . TYR A 1 247 ? -18.718 -0.213 39.186 1.00 90.44 247 TYR A O 1
ATOM 1988 N N . ALA A 1 248 ? -19.551 0.807 41.005 1.00 90.19 248 ALA A N 1
ATOM 1989 C CA . ALA A 1 248 ? -18.708 0.076 41.949 1.00 90.19 248 ALA A CA 1
ATOM 1990 C C . ALA A 1 248 ? -18.938 -1.443 41.874 1.00 90.19 248 ALA A C 1
ATOM 1992 O O . ALA A 1 248 ? -17.974 -2.205 41.873 1.00 90.19 248 ALA A O 1
ATOM 1993 N N . LEU A 1 249 ? -20.192 -1.888 41.749 1.00 93.06 249 LEU A N 1
ATOM 1994 C CA . LEU A 1 249 ? -20.522 -3.300 41.532 1.00 93.06 249 LEU A CA 1
ATOM 1995 C C . LEU A 1 249 ? -19.981 -3.820 40.199 1.00 93.06 249 LEU A C 1
ATOM 1997 O O . LEU A 1 249 ? -19.399 -4.901 40.158 1.00 93.06 249 LEU A O 1
ATOM 2001 N N . SER A 1 250 ? -20.138 -3.044 39.124 1.00 94.00 250 SER A N 1
ATOM 2002 C CA . SER A 1 250 ? -19.645 -3.408 37.790 1.00 94.00 250 SER A CA 1
ATOM 2003 C C . SER A 1 250 ? -18.133 -3.620 37.799 1.00 94.00 250 SER A C 1
ATOM 2005 O O . SER A 1 250 ? -17.645 -4.617 37.272 1.00 94.00 250 SER A O 1
ATOM 2007 N N . PHE A 1 251 ? -17.401 -2.723 38.461 1.00 90.94 251 PHE A N 1
ATOM 2008 C CA . PHE A 1 251 ? -15.951 -2.813 38.595 1.00 90.94 251 PHE A CA 1
ATOM 2009 C C . PHE A 1 251 ? -15.517 -4.003 39.462 1.00 90.94 251 PHE A C 1
ATOM 2011 O O . PHE A 1 251 ? -14.640 -4.759 39.060 1.00 90.94 251 PHE A O 1
ATOM 2018 N N . VAL A 1 252 ? -16.147 -4.212 40.625 1.00 91.00 252 VAL A N 1
ATOM 2019 C CA . VAL A 1 252 ? -15.817 -5.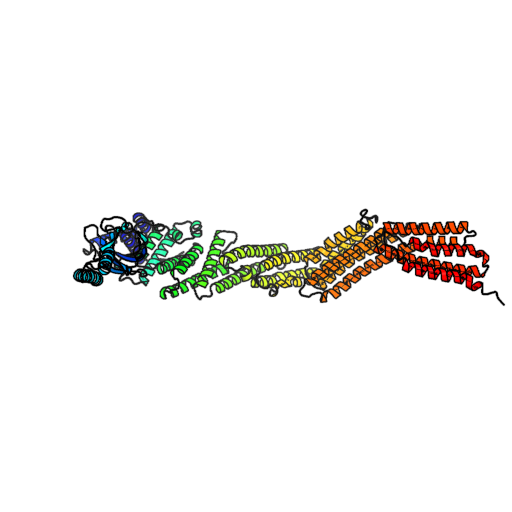334 41.526 1.00 91.00 252 VAL A CA 1
ATOM 2020 C C . VAL A 1 252 ? -16.080 -6.687 40.856 1.00 91.00 252 VAL A C 1
ATOM 2022 O O . VAL A 1 252 ? -15.302 -7.623 41.025 1.00 91.00 252 VAL A O 1
ATOM 2025 N N . PHE A 1 253 ? -17.164 -6.813 40.086 1.00 94.38 253 PHE A N 1
ATOM 2026 C CA . PHE A 1 253 ? -17.463 -8.055 39.367 1.00 94.38 253 PHE A CA 1
ATOM 2027 C C . PHE A 1 253 ? -16.492 -8.301 38.213 1.00 94.38 253 PHE A C 1
ATOM 2029 O O . PHE A 1 253 ? -16.110 -9.450 37.993 1.00 94.38 253 PHE A O 1
ATOM 2036 N N . LEU A 1 254 ? -16.089 -7.241 37.507 1.00 93.19 254 LEU A N 1
ATOM 2037 C CA . LEU A 1 254 ? -15.057 -7.308 36.478 1.00 93.19 254 LEU A CA 1
ATOM 2038 C C . LEU A 1 254 ? -13.731 -7.791 37.076 1.00 93.19 254 LEU A C 1
ATOM 2040 O O . LEU A 1 254 ? -13.176 -8.775 36.600 1.00 93.19 254 LEU A O 1
ATOM 2044 N N . GLU A 1 255 ? -13.255 -7.140 38.137 1.00 89.31 255 GLU A N 1
ATOM 2045 C CA . GLU A 1 255 ? -11.982 -7.472 38.784 1.00 89.31 255 GLU A CA 1
ATOM 2046 C C . GLU A 1 255 ? -11.985 -8.910 39.308 1.00 89.31 255 GLU A C 1
ATOM 2048 O O . GLU A 1 255 ? -11.081 -9.675 38.992 1.00 89.31 255 GLU A O 1
ATOM 2053 N N . HIS A 1 256 ? -13.046 -9.321 40.012 1.00 90.94 256 HIS A N 1
ATOM 2054 C CA . HIS A 1 256 ? -13.169 -10.698 40.483 1.00 90.94 256 HIS A CA 1
ATOM 2055 C C . HIS A 1 256 ? -13.063 -11.708 39.334 1.00 90.94 256 HIS A C 1
ATOM 2057 O O . HIS A 1 256 ? -12.420 -12.745 39.473 1.00 90.94 256 HIS A O 1
ATOM 2063 N N . ASN A 1 257 ? -13.690 -11.437 38.190 1.00 92.19 257 ASN A N 1
ATOM 2064 C CA . ASN A 1 257 ? -13.625 -12.356 37.063 1.00 92.19 257 ASN A CA 1
ATOM 2065 C C . ASN A 1 257 ? -12.251 -1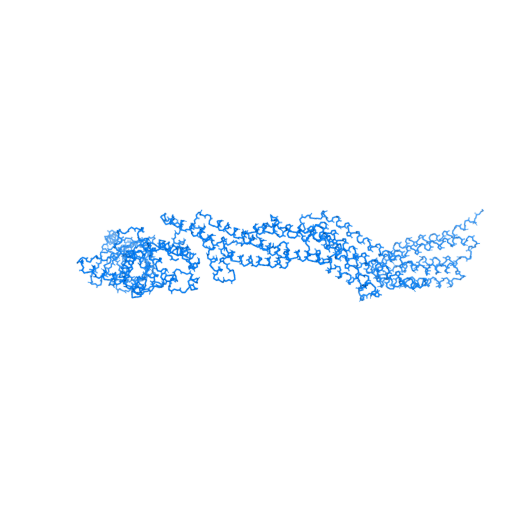2.335 36.373 1.00 92.19 257 ASN A C 1
ATOM 2067 O O . ASN A 1 257 ? -11.776 -13.392 35.963 1.00 92.19 257 ASN A O 1
ATOM 2071 N N . VAL A 1 258 ? -11.594 -11.173 36.285 1.00 90.75 258 VAL A N 1
ATOM 2072 C CA . VAL A 1 258 ? -10.214 -11.049 35.784 1.00 90.75 258 VAL A CA 1
ATOM 2073 C C . VAL A 1 258 ? -9.245 -11.824 36.678 1.00 90.75 258 VAL A C 1
ATOM 2075 O O . VAL A 1 258 ? -8.474 -12.627 36.167 1.00 90.75 258 VAL A O 1
ATOM 2078 N N . GLU A 1 259 ? -9.317 -11.657 38.001 1.00 88.69 259 GLU A N 1
ATOM 2079 C CA . GLU A 1 259 ? -8.450 -12.348 38.970 1.00 88.69 259 GLU A CA 1
ATOM 2080 C C . GLU A 1 259 ? -8.596 -13.877 38.923 1.00 88.69 259 GLU A C 1
ATOM 2082 O O . GLU A 1 259 ? -7.652 -14.605 39.228 1.00 88.69 259 GLU A O 1
ATOM 2087 N N . ASN A 1 260 ? -9.774 -14.370 38.533 1.00 89.12 260 ASN A N 1
ATOM 2088 C CA . ASN A 1 260 ? -10.079 -15.799 38.455 1.00 89.12 260 ASN A CA 1
ATOM 2089 C C . ASN A 1 260 ? -9.979 -16.379 37.034 1.00 89.12 260 ASN A C 1
ATOM 2091 O O . ASN A 1 260 ? -10.287 -17.557 36.832 1.00 89.12 260 ASN A O 1
ATOM 2095 N N . THR A 1 261 ? -9.545 -15.588 36.051 1.00 89.94 261 THR A N 1
ATOM 2096 C CA . THR A 1 261 ? -9.398 -16.017 34.656 1.00 89.94 261 THR A CA 1
ATOM 2097 C C . THR A 1 261 ? -7.942 -15.886 34.216 1.00 89.94 261 THR A C 1
ATOM 2099 O O . THR A 1 261 ? -7.282 -14.895 34.497 1.00 89.94 261 THR A O 1
ATOM 2102 N N . ALA A 1 262 ? -7.422 -16.888 33.501 1.00 87.75 262 ALA A N 1
ATOM 2103 C CA . ALA A 1 262 ? -6.075 -16.810 32.932 1.00 87.75 262 ALA A CA 1
ATOM 2104 C C . ALA A 1 262 ? -5.948 -15.616 31.965 1.00 87.75 262 ALA A C 1
ATOM 2106 O O . ALA A 1 262 ? -6.859 -15.378 31.171 1.00 87.75 262 ALA A O 1
ATOM 2107 N N . GLU A 1 263 ? -4.812 -14.912 31.990 1.00 84.44 263 GLU A N 1
ATOM 2108 C CA . GLU A 1 263 ? -4.586 -13.678 31.214 1.00 84.44 263 GLU A CA 1
ATOM 2109 C C . GLU A 1 263 ? -4.884 -13.845 29.710 1.00 84.44 263 GLU A C 1
ATOM 2111 O O . GLU A 1 263 ? -5.588 -13.019 29.129 1.00 84.44 263 GLU A O 1
ATOM 2116 N N . ASP A 1 264 ? -4.471 -14.962 29.101 1.00 84.12 264 ASP A N 1
ATOM 2117 C CA . ASP A 1 264 ? -4.738 -15.270 27.684 1.00 84.12 264 ASP A CA 1
ATOM 2118 C C . ASP A 1 264 ? -6.234 -15.339 27.342 1.00 84.12 264 ASP A C 1
ATOM 2120 O O . ASP A 1 264 ? -6.646 -15.034 26.220 1.00 84.12 264 ASP A O 1
ATOM 2124 N N . ASN A 1 265 ? -7.067 -15.758 28.297 1.00 88.75 265 ASN A N 1
ATOM 2125 C CA . ASN A 1 265 ? -8.514 -15.809 28.115 1.00 88.75 265 ASN A CA 1
ATOM 2126 C C . ASN A 1 265 ? -9.141 -14.423 28.291 1.00 88.75 265 ASN A C 1
ATOM 2128 O O . ASN A 1 265 ? -10.076 -14.100 27.562 1.00 88.75 265 ASN A O 1
ATOM 2132 N N . VAL A 1 266 ? -8.608 -13.600 29.204 1.00 89.06 266 VAL A N 1
ATOM 2133 C CA . VAL A 1 266 ? -9.041 -12.204 29.401 1.00 89.06 266 VAL A CA 1
ATOM 2134 C C . VAL A 1 266 ? -8.826 -11.388 28.123 1.00 89.06 266 VAL A C 1
ATOM 2136 O O . VAL A 1 266 ? -9.724 -10.665 27.692 1.00 89.06 266 VAL A O 1
ATOM 2139 N N . ALA A 1 267 ? -7.682 -11.569 27.457 1.00 86.56 267 ALA A N 1
ATOM 2140 C CA . ALA A 1 267 ? -7.361 -10.887 26.201 1.00 86.56 267 ALA A CA 1
ATOM 2141 C C . ALA A 1 267 ? -8.300 -11.252 25.034 1.00 86.56 267 ALA A C 1
ATOM 2143 O O . ALA A 1 267 ? -8.406 -10.502 24.065 1.00 86.56 267 ALA A O 1
ATOM 2144 N N . ARG A 1 268 ? -8.999 -12.392 25.122 1.00 89.62 268 ARG A N 1
ATOM 2145 C CA . ARG A 1 268 ? -9.944 -12.885 24.103 1.00 89.62 268 ARG A CA 1
ATOM 2146 C C . ARG A 1 268 ? -11.390 -12.480 24.359 1.00 89.62 268 ARG A C 1
ATOM 2148 O O . ARG A 1 268 ? -12.258 -12.813 23.552 1.00 89.62 268 ARG A O 1
ATOM 2155 N N . TRP A 1 269 ? -11.676 -11.812 25.472 1.00 92.94 269 TRP A N 1
ATOM 2156 C CA . TRP A 1 269 ? -13.018 -11.307 25.731 1.00 92.94 269 TRP A CA 1
ATOM 2157 C C . TRP A 1 269 ? -13.411 -10.287 24.672 1.00 92.94 269 TRP A C 1
ATOM 2159 O O . TRP A 1 269 ? -12.645 -9.381 24.346 1.00 92.94 269 TRP A O 1
ATOM 2169 N N . THR A 1 270 ? -14.621 -10.443 24.141 1.00 91.94 270 THR A N 1
ATOM 2170 C CA . THR A 1 270 ? -15.155 -9.544 23.108 1.00 91.94 270 THR A CA 1
ATOM 2171 C C . THR A 1 270 ? -16.423 -8.846 23.565 1.00 91.94 270 THR A C 1
ATOM 2173 O O . THR A 1 270 ? -16.749 -7.799 23.023 1.00 91.94 270 THR A O 1
ATOM 2176 N N . MET A 1 271 ? -17.100 -9.360 24.597 1.00 93.00 271 MET A N 1
ATOM 2177 C CA . MET A 1 271 ? -18.347 -8.804 25.115 1.00 93.00 271 MET A CA 1
ATOM 2178 C C . MET A 1 271 ? -18.274 -8.544 26.621 1.00 93.00 271 MET A C 1
ATOM 2180 O O . MET A 1 271 ? -17.604 -9.257 27.366 1.00 93.00 271 MET A O 1
ATOM 2184 N N . TRP A 1 272 ? -19.074 -7.590 27.102 1.00 94.62 272 TRP A N 1
ATOM 2185 C CA . TRP A 1 272 ? -19.219 -7.323 28.539 1.00 94.62 272 TRP A CA 1
ATOM 2186 C C . TRP A 1 272 ? -19.697 -8.545 29.339 1.00 94.62 272 TRP A C 1
ATOM 2188 O O . TRP A 1 272 ? -19.305 -8.740 30.489 1.00 94.62 272 TRP A O 1
ATOM 2198 N N . SER A 1 273 ? -20.499 -9.420 28.726 1.00 93.19 273 SER A N 1
ATOM 2199 C CA . SER A 1 273 ? -20.926 -10.675 29.351 1.00 93.19 273 SER A CA 1
ATOM 2200 C C . SER A 1 273 ? -19.764 -11.601 29.706 1.00 93.19 273 SER A C 1
ATOM 2202 O O . SER A 1 273 ? -19.868 -12.341 30.686 1.00 93.19 273 SER A O 1
ATOM 2204 N N . ASP A 1 274 ? -18.680 -11.558 28.930 1.00 93.31 274 ASP A N 1
ATOM 2205 C CA . ASP A 1 274 ? -17.474 -12.347 29.179 1.00 93.31 274 ASP A CA 1
ATOM 2206 C C . ASP A 1 274 ? -16.703 -11.757 30.363 1.00 93.31 274 ASP A C 1
ATOM 2208 O O . ASP A 1 274 ? -16.199 -12.498 31.202 1.00 93.31 274 ASP A O 1
ATOM 2212 N N . CYS A 1 275 ? -16.704 -10.423 30.476 1.00 93.88 275 CYS A N 1
ATOM 2213 C CA . CYS A 1 275 ? -15.991 -9.663 31.495 1.00 93.88 275 CYS A CA 1
ATOM 2214 C C . CYS A 1 275 ? -16.511 -9.864 32.919 1.00 93.88 275 CYS A C 1
ATOM 2216 O O . CYS A 1 275 ? -15.706 -9.918 33.840 1.00 93.88 275 CYS A O 1
ATOM 2218 N N . VAL A 1 276 ? -17.825 -9.978 33.125 1.00 94.19 276 VAL A N 1
ATOM 2219 C CA . VAL A 1 276 ? -18.421 -10.175 34.470 1.00 94.19 276 VAL A CA 1
ATOM 2220 C C . VAL A 1 276 ? -19.013 -11.571 34.680 1.00 94.19 276 VAL A C 1
ATOM 2222 O O . VAL A 1 276 ? -19.465 -11.916 35.777 1.00 94.19 276 VAL A O 1
ATOM 2225 N N . GLY A 1 277 ? -19.059 -12.374 33.617 1.00 91.94 277 GLY A N 1
ATOM 2226 C CA . GLY A 1 277 ? -19.710 -13.674 33.592 1.00 91.94 277 GLY A CA 1
ATOM 2227 C C . GLY A 1 277 ? -21.233 -13.610 33.769 1.00 91.94 277 GLY A C 1
ATOM 2228 O O . GLY A 1 277 ? -21.835 -12.621 34.188 1.00 91.94 277 GLY A O 1
ATOM 2229 N N . ARG A 1 278 ? -21.903 -14.737 33.510 1.00 91.75 278 ARG A N 1
ATOM 2230 C CA . ARG A 1 278 ? -23.374 -14.865 33.592 1.00 91.75 278 ARG A CA 1
ATOM 2231 C C . ARG A 1 278 ? -23.961 -14.458 34.953 1.00 91.75 278 ARG A C 1
ATOM 2233 O O . ARG A 1 278 ? -25.047 -13.876 35.011 1.00 91.75 278 ARG A O 1
ATOM 2240 N N . ARG A 1 279 ? -23.285 -14.817 36.053 1.00 93.31 279 ARG A N 1
ATOM 2241 C CA . ARG A 1 279 ? -23.767 -14.579 37.429 1.00 93.31 279 ARG A CA 1
ATOM 2242 C C . ARG A 1 279 ? -23.705 -13.093 37.785 1.00 93.31 279 ARG A C 1
ATOM 2244 O O . ARG A 1 279 ? -24.723 -12.548 38.209 1.00 93.31 279 ARG A O 1
ATOM 2251 N N . GLY A 1 280 ? -22.566 -12.446 37.523 1.00 93.50 280 GLY A N 1
ATOM 2252 C CA . GLY A 1 280 ? -22.393 -11.004 37.693 1.00 93.50 280 GLY A CA 1
ATOM 2253 C C . GLY A 1 280 ? -23.316 -10.202 36.779 1.00 93.50 280 GLY A C 1
ATOM 2254 O O . GLY A 1 280 ? -24.009 -9.305 37.248 1.00 93.50 280 GLY A O 1
ATOM 2255 N N . LEU A 1 281 ? -23.436 -10.595 35.506 1.00 93.81 281 LEU A N 1
ATOM 2256 C CA . LEU A 1 281 ? -24.316 -9.933 34.539 1.00 93.81 281 LEU A CA 1
ATOM 2257 C C . LEU A 1 281 ? -25.792 -9.942 34.978 1.00 93.81 281 LEU A C 1
ATOM 2259 O O . LEU A 1 281 ? -26.472 -8.919 34.910 1.00 93.81 281 LEU A O 1
ATOM 2263 N N . THR A 1 282 ? -26.290 -11.087 35.463 1.00 91.88 282 THR A N 1
ATOM 2264 C CA . THR A 1 282 ? -27.675 -11.203 35.964 1.00 91.88 282 THR A CA 1
ATOM 2265 C C . THR A 1 282 ? -27.898 -10.303 37.183 1.00 91.88 282 THR A C 1
ATOM 2267 O O . THR A 1 282 ? -28.921 -9.625 37.270 1.00 91.88 282 THR A O 1
ATOM 2270 N N . LEU A 1 283 ? -26.929 -10.259 38.102 1.00 92.75 283 LEU A N 1
ATOM 2271 C CA . LEU A 1 283 ? -26.977 -9.408 39.292 1.00 92.75 283 LEU A CA 1
ATOM 2272 C C . LEU A 1 283 ? -26.973 -7.918 38.954 1.00 92.75 283 LEU A C 1
ATOM 2274 O O . LEU A 1 283 ? -27.794 -7.182 39.495 1.00 92.75 283 LEU A O 1
ATOM 2278 N N . LEU A 1 284 ? -26.098 -7.479 38.045 1.00 93.62 284 LEU A N 1
ATOM 2279 C CA . LEU A 1 284 ? -26.054 -6.086 37.596 1.00 93.62 284 LEU A CA 1
ATOM 2280 C C . LEU A 1 284 ? -27.380 -5.680 36.954 1.00 93.62 284 LEU A C 1
ATOM 2282 O O . LEU A 1 284 ? -27.916 -4.622 37.279 1.00 93.62 284 LEU A O 1
ATOM 2286 N N . ARG A 1 285 ? -27.968 -6.541 36.117 1.00 90.38 285 ARG A N 1
ATOM 2287 C CA . ARG A 1 285 ? -29.268 -6.254 35.502 1.00 90.38 285 ARG A CA 1
ATOM 2288 C C . ARG A 1 285 ? -30.389 -6.137 36.535 1.00 90.38 285 ARG A C 1
ATOM 2290 O O . ARG A 1 285 ? -31.186 -5.207 36.462 1.00 90.38 285 ARG A O 1
ATOM 2297 N N . GLN A 1 286 ? -30.429 -7.039 37.515 1.00 87.69 286 GLN A N 1
ATOM 2298 C CA . GLN A 1 286 ? -31.384 -6.964 38.625 1.00 87.69 286 GLN A CA 1
ATOM 2299 C C . GLN A 1 286 ? -31.195 -5.691 39.452 1.00 87.69 286 GLN A C 1
ATOM 2301 O O . GLN A 1 286 ? -32.173 -5.024 39.776 1.00 87.69 286 GLN A O 1
ATOM 2306 N N . HIS A 1 287 ? -29.948 -5.323 39.744 1.00 89.62 287 HIS A N 1
ATOM 2307 C CA . HIS A 1 287 ? -29.630 -4.093 40.457 1.00 89.62 287 HIS A CA 1
ATOM 2308 C C . HIS A 1 287 ? -30.112 -2.855 39.691 1.00 89.62 287 HIS A C 1
ATOM 2310 O O . HIS A 1 287 ? -30.738 -1.979 40.282 1.00 89.62 287 HIS A O 1
ATOM 2316 N N . ALA A 1 288 ? -29.850 -2.782 38.383 1.00 88.75 288 ALA A N 1
ATOM 2317 C CA . ALA A 1 288 ? -30.278 -1.667 37.542 1.00 88.75 288 ALA A CA 1
ATOM 2318 C C . ALA A 1 288 ? -31.810 -1.512 37.543 1.00 88.75 288 ALA A C 1
ATOM 2320 O O . ALA A 1 288 ? -32.316 -0.423 37.809 1.00 88.75 288 ALA A O 1
ATOM 2321 N N . LEU A 1 289 ? -32.549 -2.609 37.343 1.00 83.75 289 LEU A N 1
ATOM 2322 C CA . LEU A 1 289 ? -34.017 -2.596 37.322 1.00 83.75 289 LEU A CA 1
ATOM 2323 C C . LEU A 1 289 ? -34.619 -2.197 38.669 1.00 83.75 289 LEU A C 1
ATOM 2325 O O . LEU A 1 289 ? -35.432 -1.278 38.742 1.00 83.75 289 LEU A O 1
ATOM 2329 N N . GLN A 1 290 ? -34.175 -2.835 39.754 1.00 83.31 290 GLN A N 1
ATOM 2330 C CA . GLN A 1 290 ? -34.696 -2.568 41.096 1.00 83.31 290 GLN A CA 1
ATOM 2331 C C . GLN A 1 290 ? -34.480 -1.115 41.527 1.00 83.31 290 GLN A C 1
ATOM 2333 O O . GLN A 1 290 ? -35.327 -0.565 42.232 1.00 83.31 290 GLN A O 1
ATOM 2338 N N . ASN A 1 291 ? -33.396 -0.493 41.056 1.00 83.00 291 ASN A N 1
ATOM 2339 C CA . ASN A 1 291 ? -33.073 0.901 41.324 1.00 83.00 291 ASN A CA 1
ATOM 2340 C C . ASN A 1 291 ? -33.602 1.884 40.263 1.00 83.00 291 ASN A C 1
ATOM 2342 O O . ASN A 1 291 ? -33.257 3.062 40.322 1.00 83.00 291 ASN A O 1
ATOM 2346 N N . ASN A 1 292 ? -34.437 1.451 39.308 1.00 81.25 292 ASN A N 1
ATOM 2347 C CA . ASN A 1 292 ? -34.978 2.287 38.222 1.00 81.25 292 ASN A CA 1
ATOM 2348 C C . ASN A 1 292 ? -33.878 3.023 37.422 1.00 81.25 292 ASN A C 1
ATOM 2350 O O . ASN A 1 292 ? -34.011 4.206 37.093 1.00 81.25 292 ASN A O 1
ATOM 2354 N N . MET A 1 293 ? -32.754 2.345 37.189 1.00 84.00 293 MET A N 1
ATOM 2355 C CA . MET A 1 293 ? -31.626 2.848 36.408 1.00 84.00 293 MET A CA 1
ATOM 2356 C C . MET A 1 293 ? -31.936 2.750 34.915 1.00 84.00 293 MET A C 1
ATOM 2358 O O . MET A 1 293 ? -32.517 1.760 34.467 1.00 84.00 293 MET A O 1
ATOM 2362 N N . GLN A 1 294 ? -31.562 3.773 34.151 1.00 82.38 294 GLN A N 1
ATOM 2363 C CA . GLN A 1 294 ? -31.713 3.745 32.697 1.00 82.38 294 GLN A CA 1
ATOM 2364 C C . GLN A 1 294 ? -30.602 2.911 32.052 1.00 82.38 294 GLN A C 1
ATOM 2366 O O . GLN A 1 294 ? -29.487 2.845 32.570 1.00 82.38 294 GLN A O 1
ATOM 2371 N N . ASP A 1 295 ? -30.886 2.321 30.890 1.00 84.69 295 ASP A N 1
ATOM 2372 C CA . ASP A 1 295 ? -29.912 1.491 30.173 1.00 84.69 295 ASP A CA 1
ATOM 2373 C C . ASP A 1 295 ? -28.665 2.296 29.773 1.00 84.69 295 ASP A C 1
ATOM 2375 O O . ASP A 1 295 ? -27.549 1.820 29.960 1.00 84.69 295 ASP A O 1
ATOM 2379 N N . VAL A 1 296 ? -28.833 3.561 29.366 1.00 84.94 296 VAL A N 1
ATOM 2380 C CA . VAL A 1 296 ? -27.725 4.496 29.090 1.00 84.94 296 VAL A CA 1
ATOM 2381 C C . VAL A 1 296 ? -26.825 4.686 30.320 1.00 84.94 296 VAL A C 1
ATOM 2383 O O . VAL A 1 296 ? -25.603 4.621 30.210 1.00 84.94 296 VAL A O 1
ATOM 2386 N N . GLU A 1 297 ? -27.409 4.877 31.510 1.00 85.88 297 GLU A N 1
ATOM 2387 C CA . GLU A 1 297 ? -26.644 5.044 32.754 1.00 85.88 297 GLU A CA 1
ATOM 2388 C C . GLU A 1 297 ? -25.838 3.775 33.073 1.00 85.88 297 GLU A C 1
ATOM 2390 O O . GLU A 1 297 ? -24.677 3.856 33.480 1.00 85.88 297 GLU A O 1
ATOM 2395 N N . ALA A 1 298 ? -26.451 2.599 32.903 1.00 88.88 298 ALA A N 1
ATOM 2396 C CA . ALA A 1 298 ? -25.818 1.314 33.183 1.00 88.88 298 ALA A CA 1
ATOM 2397 C C . ALA A 1 298 ? -24.673 1.025 32.201 1.00 88.88 298 ALA A C 1
ATOM 2399 O O . ALA A 1 298 ? -23.574 0.671 32.626 1.00 88.88 298 ALA A O 1
ATOM 2400 N N . GLN A 1 299 ? -24.890 1.273 30.908 1.00 88.94 299 GLN A N 1
ATOM 2401 C CA . GLN A 1 299 ? -23.874 1.118 29.867 1.00 88.94 299 GLN A CA 1
ATOM 2402 C C . GLN A 1 299 ? -22.685 2.064 30.071 1.00 88.94 299 GLN A C 1
ATOM 2404 O O . GLN A 1 299 ? -21.534 1.640 29.957 1.00 88.94 299 GLN A O 1
ATOM 2409 N N . CYS A 1 300 ? -22.929 3.315 30.477 1.00 87.31 300 CYS A N 1
ATOM 2410 C CA . CYS A 1 300 ? -21.856 4.225 30.885 1.00 87.31 300 CYS A CA 1
ATOM 2411 C C . CYS A 1 300 ? -21.038 3.666 32.056 1.00 87.31 300 CYS A C 1
ATOM 2413 O O . CYS A 1 300 ? -19.812 3.766 32.040 1.00 87.31 300 CYS A O 1
ATOM 2415 N N . CYS A 1 301 ? -21.685 3.044 33.048 1.00 89.62 301 CYS A N 1
ATOM 2416 C CA . CYS A 1 301 ? -20.981 2.411 34.166 1.00 89.62 301 CYS A CA 1
ATOM 2417 C C . CYS A 1 301 ? -20.104 1.240 33.702 1.00 89.62 301 CYS A C 1
ATOM 2419 O O . CYS A 1 301 ? -18.985 1.098 34.193 1.00 89.62 301 CYS A O 1
ATOM 2421 N N . TYR A 1 302 ? -20.583 0.424 32.756 1.00 93.38 302 TYR A N 1
ATOM 2422 C CA . TYR A 1 302 ? -19.824 -0.701 32.197 1.00 93.38 302 TYR A CA 1
ATOM 2423 C C . TYR A 1 302 ? -18.610 -0.212 31.410 1.00 93.38 302 TYR A C 1
ATOM 2425 O O . TYR A 1 302 ? -17.488 -0.652 31.668 1.00 93.38 302 TYR A O 1
ATOM 2433 N N . LEU A 1 303 ? -18.812 0.758 30.512 1.00 91.81 303 LEU A N 1
ATOM 2434 C CA . LEU A 1 303 ? -17.734 1.365 29.736 1.00 91.81 303 LEU A CA 1
ATOM 2435 C C . LEU A 1 303 ? -16.693 2.011 30.654 1.00 91.81 303 LEU A C 1
ATOM 2437 O O . LEU A 1 303 ? -15.496 1.787 30.472 1.00 91.81 303 LEU A O 1
ATOM 2441 N N . GLN A 1 304 ? -17.130 2.760 31.671 1.00 89.25 304 GLN A N 1
ATOM 2442 C CA . GLN A 1 304 ? -16.231 3.369 32.646 1.00 89.25 304 GLN A CA 1
ATOM 2443 C C . GLN A 1 304 ? -15.449 2.311 33.433 1.00 89.25 304 GLN A C 1
ATOM 2445 O O . GLN A 1 304 ? -14.244 2.469 33.615 1.00 89.25 304 GLN A O 1
ATOM 2450 N N . ALA A 1 305 ? -16.097 1.227 33.869 1.00 90.50 305 ALA A N 1
ATOM 2451 C CA . ALA A 1 305 ? -15.437 0.167 34.625 1.00 90.50 305 ALA A CA 1
ATOM 2452 C C . ALA A 1 305 ? -14.336 -0.527 33.809 1.00 90.50 305 ALA A C 1
ATOM 2454 O O . ALA A 1 305 ? -13.208 -0.648 34.286 1.00 90.50 305 ALA A O 1
ATOM 2455 N N . VAL A 1 306 ? -14.633 -0.921 32.565 1.00 92.38 306 VAL A N 1
ATOM 2456 C CA . VAL A 1 306 ? -13.654 -1.564 31.670 1.00 92.38 306 VAL A CA 1
ATOM 2457 C C . VAL A 1 306 ? -12.512 -0.611 31.320 1.00 92.38 306 VAL A C 1
ATOM 2459 O O . VAL A 1 306 ? -11.345 -0.999 31.378 1.00 92.38 306 VAL A O 1
ATOM 2462 N N . THR A 1 307 ? -12.838 0.641 30.996 1.00 89.75 307 THR A N 1
ATOM 2463 C CA . THR A 1 307 ? -11.854 1.672 30.642 1.00 89.75 307 THR A CA 1
ATOM 2464 C C . THR A 1 307 ? -10.892 1.928 31.798 1.00 89.75 307 THR A C 1
ATOM 2466 O O . THR A 1 307 ? -9.675 1.895 31.629 1.00 89.75 307 THR A O 1
ATOM 2469 N N . GLU A 1 308 ? -11.427 2.128 33.002 1.00 87.31 308 GLU A N 1
ATOM 2470 C CA . GLU A 1 308 ? -10.619 2.388 34.187 1.00 87.31 308 GLU A CA 1
ATOM 2471 C C . GLU A 1 308 ? -9.760 1.185 34.575 1.00 87.31 308 GLU A C 1
ATOM 2473 O O . GLU A 1 308 ? -8.601 1.359 34.959 1.00 87.31 308 GLU A O 1
ATOM 2478 N N . HIS A 1 309 ? -10.300 -0.029 34.442 1.00 88.12 309 HIS A N 1
ATOM 2479 C CA . HIS A 1 309 ? -9.542 -1.246 34.686 1.00 88.12 309 HIS A CA 1
ATOM 2480 C C . HIS A 1 309 ? -8.362 -1.352 33.717 1.00 88.12 309 HIS A C 1
ATOM 2482 O O . HIS A 1 309 ? -7.230 -1.534 34.160 1.00 88.12 309 HIS A O 1
ATOM 2488 N N . ARG A 1 310 ? -8.590 -1.148 32.413 1.00 87.31 310 ARG A N 1
ATOM 2489 C CA . ARG A 1 310 ? -7.517 -1.175 31.409 1.00 87.31 310 ARG A CA 1
ATOM 2490 C C . ARG A 1 310 ? -6.458 -0.093 31.638 1.00 87.31 310 ARG A C 1
ATOM 2492 O O . ARG A 1 310 ? -5.276 -0.349 31.456 1.00 87.31 310 ARG A O 1
ATOM 2499 N N . MET A 1 311 ? -6.857 1.104 32.064 1.00 84.12 311 MET A N 1
ATOM 2500 C CA . MET A 1 311 ? -5.914 2.199 32.320 1.00 84.12 311 MET A CA 1
ATOM 2501 C C . MET A 1 311 ? -5.037 1.985 33.557 1.00 84.12 311 MET A C 1
ATOM 2503 O O . MET A 1 311 ? -3.940 2.539 33.628 1.00 84.12 311 MET A O 1
ATOM 2507 N N . LYS A 1 312 ? -5.531 1.258 34.568 1.00 79.12 312 LYS A N 1
ATOM 2508 C CA . LYS A 1 312 ? -4.881 1.155 35.888 1.00 79.12 312 LYS A CA 1
ATOM 2509 C C . LYS A 1 312 ? -4.241 -0.200 36.163 1.00 79.12 312 LYS A C 1
ATOM 2511 O O . LYS A 1 312 ? -3.337 -0.273 36.996 1.00 79.12 312 LYS A O 1
ATOM 2516 N N . VAL A 1 313 ? -4.724 -1.260 35.524 1.00 71.44 313 VAL A N 1
ATOM 2517 C CA . VAL A 1 313 ? -4.299 -2.643 35.755 1.00 71.44 313 VAL A CA 1
ATOM 2518 C C . VAL A 1 313 ? -3.552 -3.143 34.522 1.00 71.44 313 VAL A C 1
ATOM 2520 O O . VAL A 1 313 ? -3.956 -2.883 33.396 1.00 71.44 313 VAL A O 1
ATOM 2523 N N . ASN A 1 314 ? -2.458 -3.879 34.731 1.00 63.09 314 ASN A N 1
ATOM 2524 C CA . ASN A 1 314 ? -1.579 -4.344 33.649 1.00 63.09 314 ASN A CA 1
ATOM 2525 C C . ASN A 1 314 ? -2.172 -5.494 32.801 1.00 63.09 314 ASN A C 1
ATOM 2527 O O . ASN A 1 314 ? -1.532 -5.971 31.871 1.00 63.09 314 ASN A O 1
ATOM 2531 N N . THR A 1 315 ? -3.370 -5.975 33.133 1.00 67.69 315 THR A N 1
ATOM 2532 C CA . THR A 1 315 ? -4.080 -7.035 32.403 1.00 67.69 315 THR A CA 1
ATOM 2533 C C . THR A 1 315 ? -4.802 -6.457 31.184 1.00 67.69 315 THR A C 1
ATOM 2535 O O . THR A 1 315 ? -5.624 -5.546 31.319 1.00 67.69 315 THR A O 1
ATOM 2538 N N . GLN A 1 316 ? -4.544 -7.013 30.002 1.00 79.06 316 GLN A N 1
ATOM 2539 C CA . GLN A 1 316 ? -5.071 -6.504 28.735 1.00 79.06 316 GLN A CA 1
ATOM 2540 C C . GLN A 1 316 ? -6.493 -7.015 28.452 1.00 79.06 316 GLN A C 1
ATOM 2542 O O . GLN A 1 316 ? -6.678 -8.071 27.856 1.00 79.06 316 GLN A O 1
ATOM 2547 N N . ILE A 1 317 ? -7.519 -6.258 28.855 1.00 90.81 317 ILE A N 1
ATOM 2548 C CA . ILE A 1 317 ? -8.896 -6.464 28.364 1.00 90.81 317 ILE A CA 1
ATOM 2549 C C . ILE A 1 317 ? -9.015 -5.819 26.987 1.00 90.81 317 ILE A C 1
ATOM 2551 O O . ILE A 1 317 ? -8.801 -4.612 26.894 1.00 90.81 317 ILE A O 1
ATOM 2555 N N . SER A 1 318 ? -9.411 -6.569 25.956 1.00 91.75 318 SER A N 1
ATOM 2556 C CA . SER A 1 318 ? -9.457 -6.085 24.568 1.00 91.75 318 SER A CA 1
ATOM 2557 C C . SER A 1 318 ? -10.270 -4.794 24.372 1.00 91.75 318 SER A C 1
ATOM 2559 O O . SER A 1 318 ? -11.367 -4.640 24.917 1.00 91.75 318 SER A O 1
ATOM 2561 N N . TYR A 1 319 ? -9.782 -3.887 23.517 1.00 94.38 319 TYR A N 1
ATOM 2562 C CA . TYR A 1 319 ? -10.532 -2.697 23.090 1.00 94.38 319 TYR A CA 1
ATOM 2563 C C . TYR A 1 319 ? -11.821 -3.035 22.330 1.00 94.38 319 TYR A C 1
ATOM 2565 O O . TYR A 1 319 ? -12.717 -2.196 22.260 1.00 94.38 319 TYR A O 1
ATOM 2573 N N . VAL A 1 320 ? -11.967 -4.259 21.810 1.00 95.12 320 VAL A N 1
ATOM 2574 C CA . VAL A 1 320 ? -13.210 -4.718 21.168 1.00 95.12 320 VAL A CA 1
ATOM 2575 C C . VAL A 1 320 ? -14.394 -4.650 22.137 1.00 95.12 320 VAL A C 1
ATOM 2577 O O . VAL A 1 320 ? -15.477 -4.219 21.744 1.00 95.12 320 VAL A O 1
ATOM 2580 N N . VAL A 1 321 ? -14.182 -4.976 23.419 1.00 95.62 321 VAL A N 1
ATOM 2581 C CA . VAL A 1 321 ? -15.222 -4.860 24.457 1.00 95.62 321 VAL A CA 1
ATOM 2582 C C . VAL A 1 321 ? -15.685 -3.408 24.592 1.00 95.62 321 VAL A C 1
ATOM 2584 O O . VAL A 1 321 ? -16.884 -3.134 24.624 1.00 95.62 321 VAL A O 1
ATOM 2587 N N . MET A 1 322 ? -14.737 -2.465 24.638 1.00 95.38 322 MET A N 1
ATOM 2588 C CA . MET A 1 322 ? -15.035 -1.032 24.745 1.00 95.38 322 MET A CA 1
ATOM 2589 C C . MET A 1 322 ? -15.737 -0.511 23.494 1.00 95.38 322 MET A C 1
ATOM 2591 O O . MET A 1 322 ? -16.683 0.260 23.617 1.00 95.38 322 MET A O 1
ATOM 2595 N N . TYR A 1 323 ? -15.330 -0.966 22.306 1.00 95.69 323 TYR A N 1
ATOM 2596 C CA . TYR A 1 323 ? -15.994 -0.629 21.049 1.00 95.69 323 TYR A CA 1
ATOM 2597 C C . TYR A 1 323 ? -17.465 -1.062 21.045 1.00 95.69 323 TYR A C 1
ATOM 2599 O O . TYR A 1 323 ? -18.333 -0.257 20.711 1.00 95.69 323 TYR A O 1
ATOM 2607 N N . LEU A 1 324 ? -17.766 -2.305 21.443 1.00 95.50 324 LEU A N 1
ATOM 2608 C CA . LEU A 1 324 ? -19.147 -2.796 21.473 1.00 95.50 324 LEU A CA 1
ATOM 2609 C C . LEU A 1 324 ? -19.998 -2.056 22.509 1.00 95.50 324 LEU A C 1
ATOM 2611 O O . LEU A 1 324 ? -21.103 -1.635 22.177 1.00 95.50 324 LEU A O 1
ATOM 2615 N N . LEU A 1 325 ? -19.469 -1.820 23.714 1.00 94.12 325 LEU A N 1
ATOM 2616 C CA . LEU A 1 325 ? -20.152 -1.024 24.742 1.00 94.12 325 LEU A CA 1
ATOM 2617 C C . LEU A 1 325 ? -20.432 0.407 24.263 1.00 94.12 325 LEU A C 1
ATOM 2619 O O . LEU A 1 325 ? -21.522 0.939 24.465 1.00 94.12 325 LEU A O 1
ATOM 2623 N N . LEU A 1 326 ? -19.464 1.029 23.589 1.00 92.88 326 LEU A N 1
ATOM 2624 C CA . LEU A 1 326 ? -19.613 2.371 23.037 1.00 92.88 326 LEU A CA 1
ATOM 2625 C C . LEU A 1 326 ? -20.660 2.412 21.914 1.00 92.88 326 LEU A C 1
ATOM 2627 O O . LEU A 1 326 ? -21.447 3.354 21.829 1.00 92.88 326 LEU A O 1
ATOM 2631 N N . LYS A 1 327 ? -20.711 1.371 21.078 1.00 92.94 327 LYS A N 1
ATOM 2632 C CA . LYS A 1 327 ? -21.704 1.226 20.010 1.00 92.94 327 LYS A CA 1
ATOM 2633 C C . LYS A 1 327 ? -23.115 1.026 20.563 1.00 92.94 327 LYS A C 1
ATOM 2635 O O . LYS A 1 327 ? -24.050 1.642 20.060 1.00 92.94 327 LYS A O 1
ATOM 2640 N N . GLU A 1 328 ? -23.273 0.207 21.600 1.00 90.31 328 GLU A N 1
ATOM 2641 C CA . GLU A 1 328 ? -24.546 0.060 22.319 1.00 90.31 328 GLU A CA 1
ATOM 2642 C C . GLU A 1 328 ? -24.992 1.405 22.905 1.00 90.31 328 GLU A C 1
ATOM 2644 O O . GLU A 1 328 ? -26.130 1.825 22.703 1.00 90.31 328 GLU A O 1
ATOM 2649 N N . LEU A 1 329 ? -24.071 2.139 23.534 1.00 88.81 329 LEU A N 1
ATOM 2650 C CA . LEU A 1 329 ? -24.351 3.464 24.080 1.00 88.81 329 LEU A CA 1
ATOM 2651 C C . LEU A 1 329 ? -24.779 4.471 22.998 1.00 88.81 329 LEU A C 1
ATOM 2653 O O . LEU A 1 329 ? -25.716 5.240 23.210 1.00 88.81 329 LEU A O 1
ATOM 2657 N N . GLN A 1 330 ? -24.131 4.457 21.828 1.00 88.69 330 GLN A N 1
ATOM 2658 C CA . GLN A 1 330 ? -24.507 5.301 20.690 1.00 88.69 330 GLN A CA 1
ATOM 2659 C C . GLN A 1 330 ? -25.955 5.053 20.247 1.00 88.69 330 GLN A C 1
ATOM 2661 O O . GLN A 1 330 ? -26.688 6.006 19.984 1.00 88.69 330 GLN A O 1
ATOM 2666 N N . MET A 1 331 ? -26.366 3.784 20.175 1.00 87.25 331 MET A N 1
ATOM 2667 C CA . MET A 1 331 ? -27.721 3.404 19.771 1.00 87.25 331 MET A CA 1
ATOM 2668 C C . MET A 1 331 ? -28.770 3.867 20.789 1.00 87.25 331 MET A C 1
ATOM 2670 O O . MET A 1 331 ? -29.802 4.409 20.394 1.00 87.25 331 MET A O 1
ATOM 2674 N N . GLU A 1 332 ? -28.490 3.702 22.084 1.00 81.62 332 GLU A N 1
ATOM 2675 C CA . GLU A 1 332 ? -29.420 4.044 23.169 1.00 81.62 332 GLU A CA 1
ATOM 2676 C C . GLU A 1 332 ? -29.605 5.557 23.364 1.00 81.62 332 GLU A C 1
ATOM 2678 O O . GLU A 1 332 ? -30.700 6.017 23.690 1.00 81.62 332 GLU A O 1
ATOM 2683 N N . MET A 1 333 ? -28.566 6.367 23.136 1.00 78.56 333 MET A N 1
ATOM 2684 C CA . MET A 1 333 ? -28.692 7.826 23.255 1.00 78.56 333 MET A CA 1
ATOM 2685 C C . MET A 1 333 ? -29.589 8.441 22.165 1.00 78.56 333 MET A C 1
ATOM 2687 O O . MET A 1 333 ? -30.216 9.485 22.387 1.00 78.56 333 MET A O 1
ATOM 2691 N N . GLY A 1 334 ? -29.687 7.811 20.988 1.00 69.12 334 GLY A N 1
ATOM 2692 C CA . GLY A 1 334 ? -30.433 8.346 19.847 1.00 69.12 334 GLY A CA 1
ATOM 2693 C C . GLY A 1 334 ? -30.121 9.831 19.587 1.00 69.12 334 GLY A C 1
ATOM 2694 O O . GLY A 1 334 ? -28.975 10.263 19.656 1.00 69.12 334 GLY A O 1
ATOM 2695 N N . ASN A 1 335 ? -31.157 10.643 19.336 1.00 58.38 335 ASN A N 1
ATOM 2696 C CA . ASN A 1 335 ? -31.029 12.102 19.154 1.00 58.38 335 ASN A CA 1
ATOM 2697 C C . ASN A 1 335 ? -31.195 12.918 20.453 1.00 58.38 335 ASN A C 1
ATOM 2699 O O . ASN A 1 335 ? -31.198 14.150 20.404 1.00 58.38 335 ASN A O 1
ATOM 2703 N N . LYS A 1 336 ? -31.413 12.279 21.609 1.00 57.56 336 LYS A N 1
ATOM 2704 C CA . LYS A 1 336 ? -31.725 12.977 22.864 1.00 57.56 336 LYS A CA 1
ATOM 2705 C C . LYS A 1 336 ? -30.497 12.964 23.768 1.00 57.56 336 LYS A C 1
ATOM 2707 O O . LYS A 1 336 ? -30.213 11.969 24.424 1.00 57.56 336 LYS A O 1
ATOM 2712 N N . ARG A 1 337 ? -29.780 14.089 23.828 1.00 55.25 337 ARG A N 1
ATOM 2713 C CA . ARG A 1 337 ? -28.676 14.257 24.781 1.00 55.25 337 ARG A CA 1
ATOM 2714 C C . ARG A 1 337 ? -29.240 14.329 26.200 1.00 55.25 337 ARG A C 1
ATOM 2716 O O . ARG A 1 337 ? -29.981 15.246 26.535 1.00 55.25 337 ARG A O 1
ATOM 2723 N N . HIS A 1 338 ? -28.905 13.343 27.025 1.00 61.75 338 HIS A N 1
ATOM 2724 C CA . HIS A 1 338 ? -29.051 13.453 28.471 1.00 61.75 338 HIS A CA 1
ATOM 2725 C C . HIS A 1 338 ? -27.888 14.306 28.994 1.00 61.75 338 HIS A C 1
ATOM 2727 O O . HIS A 1 338 ? -26.772 13.802 29.099 1.00 61.75 338 HIS A O 1
ATOM 2733 N N . ASP A 1 339 ? -28.142 15.581 29.309 1.00 63.03 339 ASP A N 1
ATOM 2734 C CA . ASP A 1 339 ? -27.102 16.577 29.640 1.00 63.03 339 ASP A CA 1
ATOM 2735 C C . ASP A 1 339 ? -26.092 16.080 30.691 1.00 63.03 339 ASP A C 1
ATOM 2737 O O . ASP A 1 339 ? -24.885 16.221 30.518 1.00 63.03 339 ASP A O 1
ATOM 2741 N N . PHE A 1 340 ? -26.569 15.406 31.745 1.00 63.19 340 PHE A N 1
ATOM 2742 C CA . PHE A 1 340 ? -25.703 14.864 32.800 1.00 63.19 340 PHE A CA 1
ATOM 2743 C C . PHE A 1 340 ? -24.755 13.753 32.311 1.00 63.19 340 PHE A C 1
ATOM 2745 O O . PHE A 1 340 ? -23.604 13.680 32.741 1.00 63.19 340 PHE A O 1
ATOM 2752 N N . VAL A 1 341 ? -25.232 12.879 31.422 1.00 68.62 341 VAL A N 1
ATOM 2753 C CA . VAL A 1 341 ? -24.444 11.756 30.894 1.00 68.62 341 VAL A CA 1
ATOM 2754 C C . VAL A 1 341 ? -23.441 12.248 29.850 1.00 68.62 341 VAL A C 1
ATOM 2756 O O . VAL A 1 341 ? -22.331 11.728 29.792 1.00 68.62 341 VAL A O 1
ATOM 2759 N N . SER A 1 342 ? -23.792 13.290 29.089 1.00 72.12 342 SER A N 1
ATOM 2760 C CA . SER A 1 342 ? -22.940 13.861 28.039 1.00 72.12 342 SER A CA 1
ATOM 2761 C C . SER A 1 342 ? -21.596 14.356 28.589 1.00 72.12 342 SER A C 1
ATOM 2763 O O . SER A 1 342 ? -20.549 13.914 28.126 1.00 72.12 342 SER A O 1
ATOM 2765 N N . ASP A 1 343 ? -21.602 15.180 29.643 1.00 76.38 343 ASP A N 1
ATOM 2766 C CA . ASP A 1 343 ? -20.370 15.742 30.229 1.00 76.38 343 ASP A CA 1
ATOM 2767 C C . ASP A 1 343 ? -19.464 14.684 30.884 1.00 76.38 343 ASP A C 1
ATOM 2769 O O . ASP A 1 343 ? -18.247 14.865 31.023 1.00 76.38 343 ASP A O 1
ATOM 2773 N N . ALA A 1 344 ? -20.057 13.607 31.399 1.00 77.12 344 ALA A N 1
ATOM 2774 C CA . ALA A 1 344 ? -19.313 12.488 31.969 1.00 77.12 344 ALA A CA 1
ATOM 2775 C C . ALA A 1 344 ? -18.696 11.626 30.859 1.00 77.12 344 ALA A C 1
ATOM 2777 O O . ALA A 1 344 ? -17.541 11.211 30.973 1.00 77.12 344 ALA A O 1
ATOM 2778 N N . LEU A 1 345 ? -19.446 11.408 29.778 1.00 82.56 345 LEU A N 1
ATOM 2779 C CA . LEU A 1 345 ? -19.019 10.638 28.622 1.00 82.56 345 LEU A CA 1
ATOM 2780 C C . LEU A 1 345 ? -17.884 11.332 27.863 1.00 82.56 345 LEU A C 1
ATOM 2782 O O . LEU A 1 345 ? -16.896 10.673 27.563 1.00 82.56 345 LEU A O 1
ATOM 2786 N N . ASP A 1 346 ? -17.957 12.647 27.648 1.00 83.94 346 ASP A N 1
ATOM 2787 C CA . ASP A 1 346 ? -16.884 13.404 26.986 1.00 83.94 346 ASP A CA 1
ATOM 2788 C C . ASP A 1 346 ? -15.564 13.314 27.769 1.00 83.94 346 ASP A C 1
ATOM 2790 O O . ASP A 1 346 ? -14.495 13.106 27.195 1.00 83.94 346 ASP A O 1
ATOM 2794 N N . ARG A 1 347 ? -15.625 13.387 29.107 1.00 85.44 347 ARG A N 1
ATOM 2795 C CA . ARG A 1 347 ? -14.444 13.198 29.968 1.00 85.44 347 ARG A CA 1
ATOM 2796 C C . ARG A 1 347 ? -13.883 11.781 29.891 1.00 85.44 347 ARG A C 1
ATOM 2798 O O . ARG A 1 347 ? -12.665 11.609 29.897 1.00 85.44 347 ARG A O 1
ATOM 2805 N N . LEU A 1 348 ? -14.756 10.778 29.828 1.00 86.75 348 LEU A N 1
ATOM 2806 C CA . LEU A 1 348 ? -14.358 9.382 29.670 1.00 86.75 348 LEU A CA 1
ATOM 2807 C C . LEU A 1 348 ? -13.704 9.141 28.302 1.00 86.75 348 LEU A C 1
ATOM 2809 O O . LEU A 1 348 ? -12.642 8.527 28.243 1.00 86.75 348 LEU A O 1
ATOM 2813 N N . MET A 1 349 ? -14.303 9.660 27.228 1.00 89.81 349 MET A N 1
ATOM 2814 C CA . MET A 1 349 ? -13.780 9.574 25.863 1.00 89.81 349 MET A CA 1
ATOM 2815 C C . MET A 1 349 ? -12.436 10.285 25.730 1.00 89.81 349 MET A C 1
ATOM 2817 O O . MET A 1 349 ? -11.522 9.732 25.126 1.00 89.81 349 MET A O 1
ATOM 2821 N N . GLN A 1 350 ? -12.277 11.462 26.344 1.00 89.81 350 GLN A N 1
ATOM 2822 C CA . GLN A 1 350 ? -10.992 12.159 26.376 1.00 89.81 350 GLN A CA 1
ATOM 2823 C C . GLN A 1 350 ? -9.919 11.308 27.064 1.00 89.81 350 GLN A C 1
ATOM 2825 O O . GLN A 1 350 ? -8.853 11.091 26.494 1.00 89.81 350 GLN A O 1
ATOM 2830 N N . GLY A 1 351 ? -10.211 10.762 28.250 1.00 89.81 351 GLY A N 1
ATOM 2831 C CA . GLY A 1 351 ? -9.268 9.893 28.958 1.00 89.81 351 GLY A CA 1
ATOM 2832 C C . GLY A 1 351 ? -8.913 8.634 28.160 1.00 89.81 351 GLY A C 1
ATOM 2833 O O . GLY A 1 351 ? -7.746 8.250 28.098 1.00 89.81 351 GLY A O 1
ATOM 2834 N N . LEU A 1 352 ? -9.905 8.004 27.521 1.00 91.56 352 LEU A N 1
ATOM 2835 C CA . LEU A 1 352 ? -9.708 6.820 26.680 1.00 91.56 352 LEU A CA 1
ATOM 2836 C C . LEU A 1 352 ? -8.874 7.137 25.437 1.00 91.56 352 LEU A C 1
ATOM 2838 O O . LEU A 1 352 ? -7.951 6.387 25.126 1.00 91.56 352 LEU A O 1
ATOM 2842 N N . SER A 1 353 ? -9.140 8.268 24.785 1.00 93.94 353 SER A N 1
ATOM 2843 C CA . SER A 1 353 ? -8.335 8.790 23.680 1.00 93.94 353 SER A CA 1
ATOM 2844 C C . SER A 1 353 ? -6.878 8.995 24.106 1.00 93.94 353 SER A C 1
ATOM 2846 O O . SER A 1 353 ? -5.976 8.455 23.472 1.00 93.94 353 SER A O 1
ATOM 2848 N N . ASP A 1 354 ? -6.628 9.669 25.233 1.00 92.94 354 ASP A N 1
ATOM 2849 C CA . ASP A 1 354 ? -5.273 9.911 25.748 1.00 92.94 354 ASP A CA 1
ATOM 2850 C C . ASP A 1 354 ? -4.519 8.600 26.045 1.00 92.94 354 ASP A C 1
ATOM 2852 O O . ASP A 1 354 ? -3.321 8.463 25.760 1.00 92.94 354 ASP A O 1
ATOM 2856 N N . HIS A 1 355 ? -5.224 7.599 26.578 1.00 92.00 355 HIS A N 1
ATOM 2857 C CA . HIS A 1 355 ? -4.655 6.277 26.821 1.00 92.00 355 HIS A CA 1
ATOM 2858 C C . HIS A 1 355 ? -4.333 5.536 25.517 1.00 92.00 355 HIS A C 1
ATOM 2860 O O . HIS A 1 355 ? -3.217 5.028 25.377 1.00 92.00 355 HIS A O 1
ATOM 2866 N N . ILE A 1 356 ? -5.252 5.521 24.543 1.00 93.88 356 ILE A N 1
ATOM 2867 C CA . ILE A 1 356 ? -5.006 4.929 23.218 1.00 93.88 356 ILE A CA 1
ATOM 2868 C C . ILE A 1 356 ? -3.816 5.623 22.552 1.00 93.88 356 ILE A C 1
ATOM 2870 O O . ILE A 1 356 ? -2.900 4.945 22.095 1.00 93.88 356 ILE A O 1
ATOM 2874 N N . ASN A 1 357 ? -3.748 6.953 22.589 1.00 94.94 357 ASN A N 1
ATOM 2875 C CA . ASN A 1 357 ? -2.636 7.721 22.029 1.00 94.94 357 ASN A CA 1
ATOM 2876 C C . ASN A 1 357 ? -1.297 7.345 22.671 1.00 94.94 357 ASN A C 1
ATOM 2878 O O . ASN A 1 357 ? -0.295 7.232 21.974 1.00 94.94 357 ASN A O 1
ATOM 2882 N N . THR A 1 358 ? -1.268 7.074 23.978 1.00 92.62 358 THR A N 1
ATOM 2883 C CA . THR A 1 358 ? -0.049 6.604 24.660 1.00 92.62 358 THR A CA 1
ATOM 2884 C C . THR A 1 358 ? 0.419 5.243 24.128 1.00 92.62 358 THR A C 1
ATOM 2886 O O . THR A 1 358 ? 1.624 5.016 23.998 1.00 92.62 358 THR A O 1
ATOM 2889 N N . GLN A 1 359 ? -0.515 4.354 23.775 1.00 92.06 359 GLN A N 1
ATOM 2890 C CA . GLN A 1 359 ? -0.208 3.070 23.135 1.00 92.06 359 GLN A CA 1
ATOM 2891 C C . GLN A 1 359 ? 0.233 3.261 21.675 1.00 92.06 359 GLN A C 1
ATOM 2893 O O . GLN A 1 359 ? 1.218 2.665 21.253 1.00 92.06 359 GLN A O 1
ATOM 2898 N N . LEU A 1 360 ? -0.448 4.127 20.915 1.00 95.06 360 LEU A N 1
ATOM 2899 C CA . LEU A 1 360 ? -0.134 4.397 19.507 1.00 95.06 360 LEU A CA 1
ATOM 2900 C C . LEU A 1 360 ? 1.216 5.105 19.320 1.00 95.06 360 LEU A C 1
ATOM 2902 O O . LEU A 1 360 ? 1.913 4.796 18.360 1.00 95.06 360 LEU A O 1
ATOM 2906 N N . VAL A 1 361 ? 1.627 5.980 20.250 1.00 95.38 361 VAL A N 1
ATOM 2907 C CA . VAL A 1 361 ? 2.980 6.585 20.278 1.00 95.38 361 VAL A CA 1
ATOM 2908 C C . VAL A 1 361 ? 4.085 5.529 20.407 1.00 95.38 361 VAL A C 1
ATOM 2910 O O . VAL A 1 361 ? 5.225 5.802 20.047 1.00 95.38 361 VAL A O 1
ATOM 2913 N N . ASN A 1 362 ? 3.755 4.330 20.883 1.00 91.88 362 ASN A N 1
ATOM 2914 C CA . ASN A 1 362 ? 4.686 3.220 21.046 1.00 91.88 362 ASN A CA 1
ATOM 2915 C C . ASN A 1 362 ? 4.190 1.973 20.294 1.00 91.88 362 ASN A C 1
ATOM 2917 O O . ASN A 1 362 ? 4.364 0.851 20.777 1.00 91.88 362 ASN A O 1
ATOM 2921 N N . LEU A 1 363 ? 3.528 2.159 19.146 1.00 93.94 363 LEU A N 1
ATOM 2922 C CA . LEU A 1 363 ? 2.869 1.090 18.397 1.00 93.94 363 LEU A CA 1
ATOM 2923 C C . LEU A 1 363 ? 3.819 -0.064 18.064 1.00 93.94 363 LEU A C 1
ATOM 2925 O O . LEU A 1 363 ? 3.435 -1.213 18.258 1.00 93.94 363 LEU A O 1
ATOM 2929 N N . HIS A 1 364 ? 5.057 0.221 17.645 1.00 91.06 364 HIS A N 1
ATOM 2930 C CA . HIS A 1 364 ? 6.042 -0.828 17.318 1.00 91.06 364 HIS A CA 1
ATOM 2931 C C . HIS A 1 364 ? 6.502 -1.635 18.532 1.00 91.06 364 HIS A C 1
ATOM 2933 O O . HIS A 1 364 ? 6.883 -2.793 18.389 1.00 91.06 364 HIS A O 1
ATOM 2939 N N . ASP A 1 365 ? 6.451 -1.035 19.722 1.00 88.88 365 ASP A N 1
ATOM 2940 C CA . ASP A 1 365 ? 6.873 -1.678 20.967 1.00 88.88 365 ASP A CA 1
ATOM 2941 C C . ASP A 1 365 ? 5.705 -2.446 21.636 1.00 88.88 365 ASP A C 1
ATOM 2943 O O . ASP A 1 365 ? 5.946 -3.373 22.406 1.00 88.88 365 ASP A O 1
ATOM 2947 N N . HIS A 1 366 ? 4.442 -2.096 21.337 1.00 86.12 366 HIS A N 1
ATOM 2948 C CA . HIS A 1 366 ? 3.243 -2.690 21.963 1.00 86.12 366 HIS A CA 1
ATOM 2949 C C . HIS A 1 366 ? 2.447 -3.636 21.045 1.00 86.12 366 HIS A C 1
ATOM 2951 O O . HIS A 1 366 ? 1.806 -4.571 21.532 1.00 86.12 366 HIS A O 1
ATOM 2957 N N . TYR A 1 367 ? 2.468 -3.434 19.725 1.00 90.81 367 TYR A N 1
ATOM 2958 C CA . TYR A 1 367 ? 1.671 -4.204 18.767 1.00 90.81 367 TYR A CA 1
ATOM 2959 C C . TYR A 1 367 ? 2.549 -4.922 17.743 1.00 90.81 367 TYR A C 1
ATOM 2961 O O . TYR A 1 367 ? 2.976 -4.355 16.740 1.00 90.81 367 TYR A O 1
ATOM 2969 N N . TYR A 1 368 ? 2.737 -6.222 17.952 1.00 92.25 368 TYR A N 1
ATOM 2970 C CA . TYR A 1 368 ? 3.372 -7.095 16.973 1.00 92.25 368 TYR A CA 1
ATOM 2971 C C . TYR A 1 368 ? 2.325 -7.577 15.970 1.00 92.25 368 TYR A C 1
ATOM 2973 O O . TYR A 1 368 ? 1.442 -8.374 16.296 1.00 92.25 368 TYR A O 1
ATOM 2981 N N . LEU A 1 369 ? 2.419 -7.095 14.732 1.00 92.06 369 LEU A N 1
ATOM 2982 C CA . LEU A 1 369 ? 1.433 -7.382 13.686 1.00 92.06 369 LEU A CA 1
ATOM 2983 C C . LEU A 1 369 ? 1.462 -8.844 13.196 1.00 92.06 369 LEU A C 1
ATOM 2985 O O . LEU A 1 369 ? 0.639 -9.227 12.366 1.00 92.06 369 LEU A O 1
ATOM 2989 N N . GLU A 1 370 ? 2.398 -9.670 13.673 1.00 90.06 370 GLU A N 1
ATOM 2990 C CA . GLU A 1 370 ? 2.386 -11.125 13.485 1.00 90.06 370 GLU A CA 1
ATOM 2991 C C . GLU A 1 370 ? 1.368 -11.847 14.379 1.00 90.06 370 GLU A C 1
ATOM 2993 O O . GLU A 1 370 ? 0.949 -12.954 14.035 1.00 90.06 370 GLU A O 1
ATOM 2998 N N . PHE A 1 371 ? 0.976 -11.260 15.516 1.00 91.25 371 PHE A N 1
ATOM 2999 C CA . PHE A 1 371 ? 0.104 -11.917 16.490 1.00 91.25 371 PHE A CA 1
ATOM 3000 C C . PHE A 1 371 ? -1.349 -11.455 16.357 1.00 91.25 371 PHE A C 1
ATOM 3002 O O . PHE A 1 371 ? -1.669 -10.276 16.511 1.00 91.25 371 PHE A O 1
ATOM 3009 N N . GLU A 1 372 ? -2.256 -12.415 16.157 1.00 91.06 372 GLU A N 1
ATOM 3010 C CA . GLU A 1 372 ? -3.691 -12.171 15.949 1.00 91.06 372 GLU A CA 1
ATOM 3011 C C . GLU A 1 372 ? -4.327 -11.345 17.081 1.00 91.06 372 GLU A C 1
ATOM 3013 O O . GLU A 1 372 ? -5.087 -10.409 16.818 1.00 91.06 372 GLU A O 1
ATOM 3018 N N . LEU A 1 373 ? -3.953 -11.621 18.335 1.00 90.06 373 LEU A N 1
ATOM 3019 C CA . LEU A 1 373 ? -4.438 -10.880 19.505 1.00 90.06 373 LEU A CA 1
ATOM 3020 C C . LEU A 1 373 ? -4.075 -9.390 19.438 1.00 90.06 373 LEU A C 1
ATOM 3022 O O . LEU A 1 373 ? -4.942 -8.547 19.653 1.00 90.06 373 LEU A O 1
ATOM 3026 N N . HIS A 1 374 ? -2.836 -9.056 19.062 1.00 91.88 374 HIS A N 1
ATOM 3027 C CA . HIS A 1 374 ? -2.387 -7.665 18.948 1.00 91.88 374 HIS A CA 1
ATOM 3028 C C . HIS A 1 374 ? -3.086 -6.964 17.780 1.00 91.88 374 HIS A C 1
ATOM 3030 O O . HIS A 1 374 ? -3.498 -5.815 17.911 1.00 91.88 374 HIS A O 1
ATOM 3036 N N . THR A 1 375 ? -3.279 -7.657 16.652 1.00 93.50 375 THR A N 1
ATOM 3037 C CA . THR A 1 375 ? -4.001 -7.084 15.503 1.00 93.50 375 THR A CA 1
ATOM 3038 C C . THR A 1 375 ? -5.475 -6.820 15.809 1.00 93.50 375 THR A C 1
ATOM 3040 O O . THR A 1 375 ? -6.008 -5.787 15.407 1.00 93.50 375 THR A O 1
ATOM 3043 N N . THR A 1 376 ? -6.117 -7.712 16.568 1.00 92.88 376 THR A N 1
ATOM 3044 C CA . THR A 1 376 ? -7.513 -7.566 16.999 1.00 92.88 376 THR A CA 1
ATOM 3045 C C . THR A 1 376 ? -7.654 -6.423 17.997 1.00 92.88 376 THR A C 1
ATOM 3047 O O . THR A 1 376 ? -8.558 -5.601 17.871 1.00 92.88 376 THR A O 1
ATOM 3050 N N . ASP A 1 377 ? -6.738 -6.328 18.963 1.00 92.88 377 ASP A N 1
ATOM 3051 C CA . ASP A 1 377 ? -6.751 -5.258 19.957 1.00 92.88 377 ASP A CA 1
ATOM 3052 C C . ASP A 1 377 ? -6.475 -3.883 19.329 1.00 92.88 377 ASP A C 1
ATOM 3054 O O . ASP A 1 377 ? -7.202 -2.931 19.612 1.00 92.88 37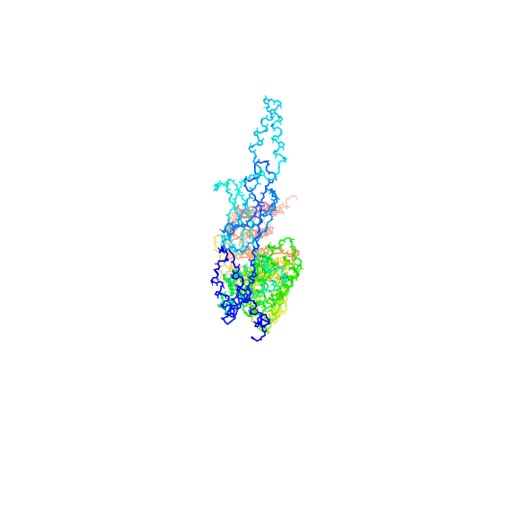7 ASP A O 1
ATOM 3058 N N . LEU A 1 378 ? -5.512 -3.789 18.402 1.00 94.88 378 LEU A N 1
ATOM 3059 C CA . LEU A 1 378 ? -5.250 -2.567 17.634 1.00 94.88 378 LEU A CA 1
ATOM 3060 C C . LEU A 1 378 ? -6.459 -2.175 16.774 1.00 94.88 378 LEU A C 1
ATOM 3062 O O . LEU A 1 378 ? -6.863 -1.017 16.783 1.00 94.88 378 LEU A O 1
ATOM 3066 N N . SER A 1 379 ? -7.075 -3.128 16.068 1.00 95.06 379 SER A N 1
ATOM 3067 C CA . SER A 1 379 ? -8.305 -2.880 15.300 1.00 95.06 379 SER A CA 1
ATOM 3068 C C . SER A 1 379 ? -9.443 -2.376 16.198 1.00 95.06 379 SER A C 1
ATOM 3070 O O . SER A 1 379 ? -10.142 -1.424 15.837 1.00 95.06 379 SER A O 1
ATOM 3072 N N . GLY A 1 380 ? -9.580 -2.945 17.400 1.00 94.94 380 GLY A N 1
ATOM 3073 C CA . GLY A 1 380 ? -10.492 -2.460 18.430 1.00 94.94 380 GLY A CA 1
ATOM 3074 C C . GLY A 1 380 ? -10.189 -1.016 18.835 1.00 94.94 380 GLY A C 1
ATOM 3075 O O . GLY A 1 380 ? -11.094 -0.187 18.811 1.00 94.94 380 GLY A O 1
ATOM 3076 N N . ALA A 1 381 ? -8.929 -0.689 19.138 1.00 94.94 381 ALA A N 1
ATOM 3077 C CA . ALA A 1 381 ? -8.506 0.663 19.520 1.00 94.94 381 ALA A CA 1
ATOM 3078 C C . ALA A 1 381 ? -8.832 1.694 18.428 1.00 94.94 381 ALA A C 1
ATOM 3080 O O . ALA A 1 381 ? -9.405 2.748 18.703 1.00 94.94 381 ALA A O 1
ATOM 3081 N N . LEU A 1 382 ? -8.519 1.353 17.175 1.00 96.06 382 LEU A N 1
ATOM 3082 C CA . LEU A 1 382 ? -8.803 2.177 16.003 1.00 96.06 382 LEU A CA 1
ATOM 3083 C C . LEU A 1 382 ? -10.314 2.400 15.825 1.00 96.06 382 LEU A C 1
ATOM 3085 O O . LEU A 1 382 ? -10.759 3.530 15.623 1.00 96.06 382 LEU A O 1
ATOM 3089 N N . SER A 1 383 ? -11.112 1.342 15.985 1.00 95.88 383 SER A N 1
ATOM 3090 C CA . SER A 1 383 ? -12.576 1.412 15.894 1.00 95.88 383 SER A CA 1
ATOM 3091 C C . SER A 1 383 ? -13.190 2.248 17.023 1.00 95.88 383 SER A C 1
ATOM 3093 O O . SER A 1 383 ? -14.158 2.974 16.797 1.00 95.88 383 SER A O 1
ATOM 3095 N N . VAL A 1 384 ? -12.624 2.176 18.235 1.00 95.31 384 VAL A N 1
ATOM 3096 C CA . VAL A 1 384 ? -13.014 3.019 19.375 1.00 95.31 384 VAL A CA 1
ATOM 3097 C C . VAL A 1 384 ? -12.773 4.493 19.050 1.00 95.31 384 VAL A C 1
ATOM 3099 O O . VAL A 1 384 ? -13.696 5.290 19.180 1.00 95.31 384 VAL A O 1
ATOM 3102 N N . CYS A 1 385 ? -11.583 4.865 18.573 1.00 95.25 385 CYS A N 1
ATOM 3103 C CA . CYS A 1 385 ? -11.279 6.243 18.172 1.00 95.25 385 CYS A CA 1
ATOM 3104 C C . CYS A 1 385 ? -12.233 6.774 17.096 1.00 95.25 385 CYS A C 1
ATOM 3106 O O . CYS A 1 385 ? -12.794 7.856 17.269 1.00 95.25 385 CYS A O 1
ATOM 3108 N N . ALA A 1 386 ? -12.458 6.004 16.027 1.00 93.38 386 ALA A N 1
ATOM 3109 C CA . ALA A 1 386 ? -13.367 6.395 14.951 1.00 93.38 386 ALA A CA 1
ATOM 3110 C C . ALA A 1 386 ? -14.803 6.607 15.461 1.00 93.38 386 ALA A C 1
ATOM 3112 O O . ALA A 1 386 ? -15.473 7.561 15.071 1.00 93.38 386 ALA A O 1
ATOM 3113 N N . LEU A 1 387 ? -15.274 5.746 16.368 1.00 93.06 387 LEU A N 1
ATOM 3114 C CA . LEU A 1 387 ? -16.612 5.860 16.940 1.00 93.06 387 LEU A CA 1
ATOM 3115 C C . LEU A 1 387 ? -16.738 7.047 17.909 1.00 93.06 387 LEU A C 1
ATOM 3117 O O . LEU A 1 387 ? -17.742 7.757 17.872 1.00 93.06 387 LEU A O 1
ATOM 3121 N N . MET A 1 388 ? -15.727 7.301 18.745 1.00 92.81 388 MET A N 1
ATOM 3122 C CA . MET A 1 388 ? -15.741 8.443 19.666 1.00 92.81 388 MET A CA 1
ATOM 3123 C C . MET A 1 388 ? -15.730 9.793 18.927 1.00 92.81 388 MET A C 1
ATOM 3125 O O . MET A 1 388 ? -16.385 10.727 19.389 1.00 92.81 388 MET A O 1
ATOM 3129 N N . GLU A 1 389 ? -15.055 9.901 17.776 1.00 91.19 389 GLU A N 1
ATOM 3130 C CA . GLU A 1 389 ? -15.091 11.101 16.914 1.00 91.19 389 GLU A CA 1
ATOM 3131 C C . GLU A 1 389 ? -16.509 11.392 16.402 1.00 91.19 389 GLU A C 1
ATOM 3133 O O . GLU A 1 389 ? -16.928 12.539 16.321 1.00 91.19 389 GLU A O 1
ATOM 3138 N N . VAL A 1 390 ? -17.285 10.351 16.082 1.00 89.44 390 VAL A N 1
ATOM 3139 C CA . VAL A 1 390 ? -18.679 10.511 15.634 1.00 89.44 390 VAL A CA 1
ATOM 3140 C C . VAL A 1 390 ? -19.595 10.926 16.789 1.00 89.44 390 VAL A C 1
ATOM 3142 O O . VAL A 1 390 ? -20.588 11.623 16.579 1.00 89.44 390 VAL A O 1
ATOM 3145 N N . MET A 1 391 ? -19.299 10.469 18.007 1.00 86.56 391 MET A N 1
ATOM 3146 C CA . MET A 1 391 ? -20.140 10.702 19.184 1.00 86.56 391 MET A CA 1
ATOM 3147 C C . MET A 1 391 ? -19.847 12.023 19.904 1.00 86.56 391 MET A C 1
ATOM 3149 O O . MET A 1 391 ? -20.750 12.573 20.537 1.00 86.56 391 MET A O 1
ATOM 3153 N N . SER A 1 392 ? -18.617 12.528 19.817 1.00 85.00 392 SER A N 1
ATOM 3154 C CA . SER A 1 392 ? -18.154 13.732 20.515 1.00 85.00 392 SER A CA 1
ATOM 3155 C C . SER A 1 392 ? -17.755 14.834 19.530 1.00 85.00 392 SER A C 1
ATOM 3157 O O . SER A 1 392 ? -17.663 14.618 18.330 1.00 85.00 392 SER A O 1
ATOM 3159 N N . SER A 1 393 ? -17.523 16.050 20.026 1.00 83.69 393 SER A N 1
ATOM 3160 C CA . SER A 1 393 ? -16.919 17.132 19.229 1.00 83.69 393 SER A CA 1
ATOM 3161 C C . SER A 1 393 ? -15.395 17.205 19.386 1.00 83.69 393 SER A C 1
ATOM 3163 O O . SER A 1 393 ? -14.796 18.237 19.080 1.00 83.69 393 SER A O 1
ATOM 3165 N N . LEU A 1 394 ? -14.779 16.172 19.965 1.00 85.31 394 LEU A N 1
ATOM 3166 C CA . LEU A 1 394 ? -13.351 16.129 20.258 1.00 85.31 394 LEU A CA 1
ATOM 3167 C C . LEU A 1 394 ? -12.585 15.627 19.022 1.00 85.31 394 LEU A C 1
ATOM 3169 O O . LEU A 1 394 ? -13.041 14.669 18.406 1.00 85.31 394 LEU A O 1
ATOM 3173 N N . PRO A 1 395 ? -11.414 16.205 18.686 1.00 90.25 395 PRO A N 1
ATOM 3174 C CA . PRO A 1 395 ? -10.600 15.795 17.537 1.00 90.25 395 PRO A CA 1
ATOM 3175 C C . PRO A 1 395 ? -9.754 14.549 17.863 1.00 90.25 395 PRO A C 1
ATOM 3177 O O . PRO A 1 395 ? -8.521 14.586 17.905 1.00 90.25 395 PRO A O 1
ATOM 3180 N N . ILE A 1 396 ? -10.420 13.442 18.161 1.00 93.44 396 ILE A N 1
ATOM 3181 C CA . ILE A 1 396 ? -9.840 12.169 18.598 1.00 93.44 396 ILE A CA 1
ATOM 3182 C C . ILE A 1 396 ? -9.022 11.521 17.479 1.00 93.44 396 ILE A C 1
ATOM 3184 O O . ILE A 1 396 ? -7.887 11.104 17.713 1.00 93.44 396 ILE A O 1
ATOM 3188 N N . VAL A 1 397 ? -9.566 11.472 16.263 1.00 93.19 397 VAL A N 1
ATOM 3189 C CA . VAL A 1 397 ? -8.912 10.893 15.079 1.00 93.19 397 VAL A CA 1
ATOM 3190 C C . VAL A 1 397 ? -7.620 11.640 14.753 1.00 93.19 397 VAL A C 1
ATOM 3192 O O . VAL A 1 397 ? -6.581 11.022 14.522 1.00 93.19 397 VAL A O 1
ATOM 3195 N N . GLU A 1 398 ? -7.647 12.971 14.793 1.00 93.12 398 GLU A N 1
ATOM 3196 C CA . GLU A 1 398 ? -6.468 13.791 14.494 1.00 93.12 398 GLU A CA 1
ATOM 3197 C C . GLU A 1 398 ? -5.386 13.674 15.583 1.00 93.12 398 GLU A C 1
ATOM 3199 O O . GLU A 1 398 ? -4.187 13.603 15.292 1.00 93.12 398 GLU A O 1
ATOM 3204 N N . SER A 1 399 ? -5.800 13.567 16.848 1.00 95.00 399 SER A N 1
ATOM 3205 C CA . SER A 1 399 ? -4.888 13.311 17.967 1.00 95.00 399 SER A CA 1
ATOM 3206 C C . SER A 1 399 ? -4.179 11.953 17.831 1.00 95.00 399 SER A C 1
ATOM 3208 O O . SER A 1 399 ? -2.956 11.862 17.977 1.00 95.00 399 SER A O 1
ATOM 3210 N N . ALA A 1 400 ? -4.915 10.910 17.441 1.00 95.69 400 ALA A N 1
ATOM 3211 C CA . ALA A 1 400 ? -4.364 9.581 17.183 1.00 95.69 400 ALA A CA 1
ATOM 3212 C C . ALA A 1 400 ? -3.428 9.543 15.965 1.00 95.69 400 ALA A C 1
ATOM 3214 O O . ALA A 1 400 ? -2.375 8.907 16.026 1.00 95.69 400 ALA A O 1
ATOM 3215 N N . ARG A 1 401 ? -3.741 10.271 14.883 1.00 96.00 401 ARG A N 1
ATOM 3216 C CA . ARG A 1 401 ? -2.811 10.442 13.750 1.00 96.00 401 ARG A CA 1
ATOM 3217 C C . ARG A 1 401 ? -1.492 11.060 14.200 1.00 96.00 401 ARG A C 1
ATOM 3219 O O . ARG A 1 401 ? -0.430 10.537 13.872 1.00 96.00 401 ARG A O 1
ATOM 3226 N N . THR A 1 402 ? -1.554 12.105 15.022 1.00 96.50 402 THR A N 1
ATOM 3227 C CA . THR A 1 402 ? -0.357 12.755 15.577 1.00 96.50 402 THR A CA 1
ATOM 3228 C C . THR A 1 402 ? 0.467 11.784 16.436 1.00 96.50 402 THR A C 1
ATOM 3230 O O . THR A 1 402 ? 1.699 11.779 16.381 1.00 96.50 402 THR A O 1
ATOM 3233 N N . ALA A 1 403 ? -0.197 10.925 17.217 1.00 96.75 403 ALA A N 1
ATOM 3234 C CA . ALA A 1 403 ? 0.457 9.878 18.001 1.00 96.75 403 ALA A CA 1
ATOM 3235 C C . ALA A 1 403 ? 1.193 8.853 17.118 1.00 96.75 403 ALA A C 1
ATOM 3237 O O . ALA A 1 403 ? 2.350 8.529 17.393 1.00 96.75 403 ALA A O 1
ATOM 3238 N N . LEU A 1 404 ? 0.559 8.397 16.035 1.00 97.19 404 LEU A N 1
ATOM 3239 C CA . LEU A 1 404 ? 1.147 7.465 15.067 1.00 97.19 404 LEU A CA 1
ATOM 3240 C C . LEU A 1 404 ? 2.351 8.067 14.338 1.00 97.19 404 LEU A C 1
ATOM 3242 O O . LEU A 1 404 ? 3.396 7.430 14.242 1.00 97.19 404 LEU A O 1
ATOM 3246 N N . GLN A 1 405 ? 2.239 9.318 13.895 1.00 97.19 405 GLN A N 1
ATOM 3247 C CA . GLN A 1 405 ? 3.339 10.056 13.268 1.00 97.19 405 GLN A CA 1
ATOM 3248 C C . GLN A 1 405 ? 4.540 10.184 14.213 1.00 97.19 405 GLN A C 1
ATOM 3250 O O . GLN A 1 405 ? 5.691 9.995 13.818 1.00 97.19 405 GLN A O 1
ATOM 3255 N N . LYS A 1 406 ? 4.288 10.434 15.503 1.00 96.62 406 LYS A N 1
ATOM 3256 C CA . LYS A 1 406 ? 5.342 10.473 16.521 1.00 96.62 406 LYS A CA 1
ATOM 3257 C C . LYS A 1 406 ? 6.014 9.110 16.714 1.00 96.62 406 LYS A C 1
ATOM 3259 O O . LYS A 1 406 ? 7.239 9.073 16.818 1.00 96.62 406 LYS A O 1
ATOM 3264 N N . ASN A 1 407 ? 5.242 8.023 16.754 1.00 96.31 407 ASN A N 1
ATOM 3265 C CA . ASN A 1 407 ? 5.773 6.658 16.826 1.00 96.31 407 ASN A CA 1
ATOM 3266 C C . ASN A 1 407 ? 6.668 6.340 15.625 1.00 96.31 407 ASN A C 1
ATOM 3268 O O . ASN A 1 407 ? 7.797 5.891 15.799 1.00 96.31 407 ASN A O 1
ATOM 3272 N N . GLU A 1 408 ? 6.179 6.610 14.414 1.00 96.31 408 GLU A N 1
ATOM 3273 C CA . GLU A 1 408 ? 6.917 6.346 13.178 1.00 96.31 408 GLU A CA 1
ATOM 3274 C C . GLU A 1 408 ? 8.219 7.122 13.121 1.00 96.31 408 GLU A C 1
ATOM 3276 O O . GLU A 1 408 ? 9.271 6.543 12.868 1.00 96.31 408 GLU A O 1
ATOM 3281 N N . LYS A 1 409 ? 8.185 8.412 13.461 1.00 95.69 409 LYS A N 1
ATOM 3282 C CA . LYS A 1 409 ? 9.400 9.215 13.555 1.00 95.69 409 LYS A CA 1
ATOM 3283 C C . LYS A 1 409 ? 10.422 8.600 14.516 1.00 95.69 409 LYS A C 1
ATOM 3285 O O . LYS A 1 409 ? 11.588 8.477 14.164 1.00 95.69 409 LYS A O 1
ATOM 3290 N N . GLN A 1 410 ? 9.996 8.180 15.709 1.00 94.88 410 GLN A N 1
ATOM 3291 C CA . GLN A 1 410 ? 10.891 7.549 16.685 1.00 94.88 410 GLN A CA 1
ATOM 3292 C C . GLN A 1 410 ? 11.439 6.207 16.195 1.00 94.88 410 GLN A C 1
ATOM 3294 O O . GLN A 1 410 ? 12.603 5.891 16.441 1.00 94.88 410 GLN A O 1
ATOM 3299 N N . TRP A 1 411 ? 10.619 5.413 15.511 1.00 94.88 411 TRP A N 1
ATOM 3300 C CA . TRP A 1 411 ? 11.047 4.148 14.930 1.00 94.88 411 TRP A CA 1
ATOM 3301 C C . TRP A 1 411 ? 12.074 4.361 13.817 1.00 94.88 411 TRP A C 1
ATOM 3303 O O . TRP A 1 411 ? 13.144 3.753 13.852 1.00 94.88 411 TRP A O 1
ATOM 3313 N N . TYR A 1 412 ? 11.821 5.297 12.904 1.00 94.81 412 TYR A N 1
ATOM 3314 C CA . TYR A 1 412 ? 12.775 5.683 11.869 1.00 94.81 412 TYR A CA 1
ATOM 3315 C C . TYR A 1 412 ? 14.063 6.274 12.437 1.00 94.81 412 TYR A C 1
ATOM 3317 O O . TYR A 1 412 ? 15.137 5.946 11.939 1.00 94.81 412 TYR A O 1
ATOM 3325 N N . ASP A 1 413 ? 13.999 7.069 13.506 1.00 92.00 413 ASP A N 1
ATOM 3326 C CA . ASP A 1 413 ? 15.192 7.576 14.190 1.00 92.00 413 ASP A CA 1
ATOM 3327 C C . ASP A 1 413 ? 16.029 6.422 14.781 1.00 92.00 413 ASP A C 1
ATOM 3329 O O . ASP A 1 413 ? 17.255 6.422 14.644 1.00 92.00 413 ASP A O 1
ATOM 3333 N N . LYS A 1 414 ? 15.393 5.400 15.383 1.00 91.31 414 LYS A N 1
ATOM 3334 C CA . LYS A 1 414 ? 16.078 4.180 15.863 1.00 91.31 414 LYS A CA 1
ATOM 3335 C C . LYS A 1 414 ? 16.726 3.412 14.698 1.00 91.31 414 LYS A C 1
ATOM 3337 O O . LYS A 1 414 ? 17.877 2.990 14.806 1.00 91.31 414 LYS A O 1
ATOM 3342 N N . LEU A 1 415 ? 16.020 3.260 13.573 1.00 90.56 415 LEU A N 1
ATOM 3343 C CA . LEU A 1 415 ? 16.552 2.607 12.370 1.00 90.56 415 LEU A CA 1
ATOM 3344 C C . LEU A 1 415 ? 17.724 3.395 11.768 1.00 90.56 415 LEU A C 1
ATOM 3346 O O . LEU A 1 415 ? 18.755 2.808 11.449 1.00 90.56 415 LEU A O 1
ATOM 3350 N N . ALA A 1 416 ? 17.617 4.721 11.681 1.00 87.88 416 ALA A N 1
ATOM 3351 C CA . ALA A 1 416 ? 18.684 5.594 11.198 1.00 87.88 416 ALA A CA 1
ATOM 3352 C C . ALA A 1 416 ? 19.941 5.495 12.072 1.00 87.88 416 ALA A C 1
ATOM 3354 O O . ALA A 1 416 ? 21.048 5.464 11.544 1.00 87.88 416 ALA A O 1
ATOM 3355 N N . GLN A 1 417 ? 19.780 5.404 13.396 1.00 86.81 417 GLN A N 1
ATOM 3356 C CA . GLN A 1 417 ? 20.896 5.207 14.330 1.00 86.81 417 GLN A CA 1
ATOM 3357 C C . GLN A 1 417 ? 21.581 3.846 14.160 1.00 86.81 417 GLN A C 1
ATOM 3359 O O . GLN A 1 417 ? 22.775 3.732 14.427 1.00 86.81 417 GLN A O 1
ATOM 3364 N N . SER A 1 418 ? 20.847 2.821 13.713 1.00 82.31 418 SER A N 1
ATOM 3365 C CA . SER A 1 418 ? 21.412 1.494 13.434 1.00 82.31 418 SER A CA 1
ATOM 3366 C C . SER A 1 418 ? 22.264 1.453 12.161 1.00 82.31 418 SER A C 1
ATOM 3368 O O . SER A 1 418 ? 23.085 0.552 11.988 1.00 82.31 418 SER A O 1
ATOM 3370 N N . TRP A 1 419 ? 22.096 2.427 11.261 1.00 84.50 419 TRP A N 1
ATOM 3371 C CA . TRP A 1 419 ? 22.910 2.534 10.059 1.00 84.50 419 TRP A CA 1
ATOM 3372 C C . TRP A 1 419 ? 24.266 3.145 10.414 1.00 84.50 419 TRP A C 1
ATOM 3374 O O . TRP A 1 419 ? 24.430 4.362 10.480 1.00 84.50 419 TRP A O 1
ATOM 3384 N N . GLU A 1 420 ? 25.265 2.287 10.621 1.00 69.31 420 GLU A N 1
ATOM 3385 C CA . GLU A 1 420 ? 26.659 2.722 10.714 1.00 69.31 420 GLU A CA 1
ATOM 3386 C C . GLU A 1 420 ? 27.079 3.514 9.462 1.00 69.31 420 GLU A C 1
ATOM 3388 O O . GLU A 1 420 ? 26.523 3.346 8.370 1.00 69.31 420 GLU A O 1
ATOM 3393 N N . GLU A 1 421 ? 28.147 4.317 9.566 1.00 64.12 421 GLU A N 1
ATOM 3394 C CA . GLU A 1 421 ? 28.704 5.048 8.416 1.00 64.12 421 GLU A CA 1
ATOM 3395 C C . GLU A 1 421 ? 29.008 4.139 7.209 1.00 64.12 421 GLU A C 1
ATOM 3397 O O . GLU A 1 421 ? 28.999 4.626 6.077 1.00 64.12 421 GLU A O 1
ATOM 3402 N N . LYS A 1 422 ? 29.225 2.834 7.431 1.00 66.50 422 LYS A N 1
ATOM 3403 C CA . LYS A 1 422 ? 29.544 1.815 6.417 1.00 66.50 422 LYS A CA 1
ATOM 3404 C C . LYS A 1 422 ? 28.444 0.766 6.207 1.00 66.50 422 LYS A C 1
ATOM 3406 O O . LYS A 1 422 ? 28.757 -0.344 5.781 1.00 66.50 422 LYS A O 1
ATOM 3411 N N . ALA A 1 423 ? 27.181 1.083 6.502 1.00 81.94 423 ALA A N 1
ATOM 3412 C CA . ALA A 1 423 ? 26.072 0.154 6.277 1.00 81.94 423 ALA A CA 1
ATOM 3413 C C . ALA A 1 423 ? 26.131 -0.461 4.862 1.00 81.94 423 ALA A C 1
ATOM 3415 O O . ALA A 1 423 ? 26.234 0.258 3.863 1.00 81.94 423 ALA A O 1
ATOM 3416 N N . THR A 1 424 ? 26.101 -1.792 4.780 1.00 89.19 424 THR A N 1
ATOM 3417 C CA . THR A 1 424 ? 26.123 -2.516 3.504 1.00 89.19 424 THR A CA 1
ATOM 3418 C C . THR A 1 424 ? 24.761 -2.438 2.821 1.00 89.19 424 THR A C 1
ATOM 3420 O O . THR A 1 424 ? 23.727 -2.285 3.474 1.00 89.19 424 THR A O 1
ATOM 3423 N N . LEU A 1 425 ? 24.731 -2.623 1.497 1.00 91.12 425 LEU A N 1
ATOM 3424 C CA . LEU A 1 425 ? 23.471 -2.669 0.748 1.00 91.12 425 LEU A CA 1
ATOM 3425 C C . LEU A 1 425 ? 22.511 -3.746 1.285 1.00 91.12 425 LEU A C 1
ATOM 3427 O O . LEU A 1 425 ? 21.307 -3.522 1.306 1.00 91.12 425 LEU A O 1
ATOM 3431 N N . SER A 1 426 ? 23.023 -4.880 1.776 1.00 91.19 426 SER A N 1
ATOM 3432 C CA . SER A 1 426 ? 22.198 -5.934 2.382 1.00 91.19 426 SER A CA 1
ATOM 3433 C C . SER A 1 426 ? 21.434 -5.461 3.624 1.00 91.19 426 SER A C 1
ATOM 3435 O O . SER A 1 426 ? 20.261 -5.796 3.776 1.00 91.19 426 SER A O 1
ATOM 3437 N N . VAL A 1 427 ? 22.063 -4.648 4.480 1.00 91.56 427 VAL A N 1
ATOM 3438 C CA . VAL A 1 427 ? 21.430 -4.079 5.683 1.00 91.56 427 VAL A CA 1
ATOM 3439 C C . VAL A 1 427 ? 20.340 -3.084 5.288 1.00 91.56 427 VAL A C 1
ATOM 3441 O O . VAL A 1 427 ? 19.221 -3.154 5.799 1.00 91.56 427 VAL A O 1
ATOM 3444 N N . ILE A 1 428 ? 20.630 -2.209 4.319 1.00 93.06 428 ILE A N 1
ATOM 3445 C CA . ILE A 1 428 ? 19.651 -1.254 3.782 1.00 93.06 428 ILE A CA 1
ATOM 3446 C C . ILE A 1 428 ? 18.468 -1.992 3.143 1.00 93.06 428 ILE A C 1
ATOM 3448 O O . ILE A 1 428 ? 17.317 -1.682 3.439 1.00 93.06 428 ILE A O 1
ATOM 3452 N N . ALA A 1 429 ? 18.730 -3.004 2.312 1.00 94.31 429 ALA A N 1
ATOM 3453 C CA . ALA A 1 429 ? 17.697 -3.795 1.652 1.00 94.31 429 ALA A CA 1
ATOM 3454 C C . ALA A 1 429 ? 16.798 -4.533 2.659 1.00 94.31 429 ALA A C 1
ATOM 3456 O O . ALA A 1 429 ? 15.579 -4.521 2.493 1.00 94.31 429 ALA A O 1
ATOM 3457 N N . SER A 1 430 ? 17.378 -5.118 3.716 1.00 93.69 430 SER A N 1
ATOM 3458 C CA . SER A 1 430 ? 16.614 -5.749 4.804 1.00 93.69 430 SER A CA 1
ATOM 3459 C C . SER A 1 430 ? 15.729 -4.733 5.524 1.00 93.69 430 SER A C 1
ATOM 3461 O O . SER A 1 430 ? 14.535 -4.966 5.680 1.00 93.69 430 SER A O 1
ATOM 3463 N N . THR A 1 431 ? 16.280 -3.564 5.868 1.00 94.00 431 THR A N 1
ATOM 3464 C CA . THR A 1 431 ? 15.532 -2.492 6.547 1.00 94.00 431 THR A CA 1
ATOM 3465 C C . THR A 1 431 ? 14.352 -2.011 5.694 1.00 94.00 431 THR A C 1
ATOM 3467 O O . THR A 1 431 ? 13.224 -1.919 6.170 1.00 94.00 431 THR A O 1
ATOM 3470 N N . LEU A 1 432 ? 14.575 -1.747 4.401 1.00 95.75 432 LEU A N 1
ATOM 3471 C CA . LEU A 1 432 ? 13.510 -1.335 3.478 1.00 95.75 432 LEU A CA 1
ATOM 3472 C C . LEU A 1 432 ? 12.447 -2.430 3.299 1.00 95.75 432 LEU A C 1
ATOM 3474 O O . LEU A 1 432 ? 11.260 -2.130 3.157 1.00 95.75 432 LEU A O 1
ATOM 3478 N N . HIS A 1 433 ? 12.850 -3.702 3.320 1.00 94.94 433 HIS A N 1
ATOM 3479 C CA . HIS A 1 433 ? 11.912 -4.818 3.284 1.00 94.94 433 HIS A CA 1
ATOM 3480 C C . HIS A 1 433 ? 11.044 -4.881 4.548 1.00 94.94 433 HIS A C 1
ATOM 3482 O O . HIS A 1 433 ? 9.827 -5.035 4.432 1.00 94.94 433 HIS A O 1
ATOM 3488 N N . GLU A 1 434 ? 11.638 -4.712 5.731 1.00 93.69 434 GLU A N 1
ATOM 3489 C CA . GLU A 1 434 ? 10.925 -4.658 7.012 1.00 93.69 434 GLU A CA 1
ATOM 3490 C C . GLU A 1 434 ? 9.911 -3.509 7.043 1.00 93.69 434 GLU A C 1
ATOM 3492 O O . GLU A 1 434 ? 8.735 -3.746 7.331 1.00 93.69 434 GLU A O 1
ATOM 3497 N N . ILE A 1 435 ? 10.320 -2.301 6.632 1.00 95.75 435 ILE A N 1
ATOM 3498 C CA . ILE A 1 435 ? 9.429 -1.135 6.515 1.00 95.75 435 ILE A CA 1
ATOM 3499 C C . ILE A 1 435 ? 8.253 -1.453 5.590 1.00 95.75 435 ILE A C 1
ATOM 3501 O O . ILE A 1 435 ? 7.089 -1.313 5.969 1.00 95.75 435 ILE A O 1
ATOM 3505 N N . ARG A 1 436 ? 8.528 -1.954 4.382 1.00 95.06 436 ARG A N 1
ATOM 3506 C CA . ARG A 1 436 ? 7.472 -2.281 3.415 1.00 95.06 436 ARG A CA 1
ATOM 3507 C C . ARG A 1 436 ? 6.516 -3.350 3.943 1.00 95.06 436 ARG A C 1
ATOM 3509 O O . ARG A 1 436 ? 5.307 -3.227 3.755 1.00 95.06 436 ARG A O 1
ATOM 3516 N N . SER A 1 437 ? 7.043 -4.394 4.578 1.00 93.94 437 SER A N 1
ATOM 3517 C CA . SER A 1 437 ? 6.251 -5.482 5.159 1.00 93.94 437 SER A CA 1
ATOM 3518 C C . SER A 1 437 ? 5.317 -4.961 6.252 1.00 93.94 437 SER A C 1
ATOM 3520 O O . SER A 1 437 ? 4.120 -5.265 6.238 1.00 93.94 437 SER A O 1
ATOM 3522 N N . HIS A 1 438 ? 5.829 -4.106 7.144 1.00 94.25 438 HIS A N 1
ATOM 3523 C CA . HIS A 1 438 ? 5.029 -3.461 8.180 1.00 94.25 438 HIS A CA 1
ATOM 3524 C C . HIS A 1 438 ? 3.898 -2.620 7.572 1.00 94.25 438 HIS A C 1
ATOM 3526 O O . HIS A 1 438 ? 2.729 -2.857 7.882 1.00 94.25 438 HIS A O 1
ATOM 3532 N N . HIS A 1 439 ? 4.216 -1.718 6.635 1.00 95.25 439 HIS A N 1
ATOM 3533 C CA . HIS A 1 439 ? 3.223 -0.882 5.949 1.00 95.25 439 HIS A CA 1
ATOM 3534 C C . HIS A 1 439 ? 2.123 -1.715 5.280 1.00 95.25 439 HIS A C 1
ATOM 3536 O O . HIS A 1 439 ? 0.943 -1.394 5.395 1.00 95.25 439 HIS A O 1
ATOM 3542 N N . GLN A 1 440 ? 2.476 -2.814 4.609 1.00 93.38 440 GLN A N 1
ATOM 3543 C CA . GLN A 1 440 ? 1.500 -3.687 3.952 1.00 93.38 440 GLN A CA 1
ATOM 3544 C C . GLN A 1 440 ? 0.531 -4.348 4.939 1.00 93.38 440 GLN A C 1
ATOM 3546 O O . GLN A 1 440 ? -0.667 -4.428 4.652 1.00 93.38 440 GLN A O 1
ATOM 3551 N N . LYS A 1 441 ? 1.027 -4.823 6.089 1.00 92.94 441 LYS A N 1
ATOM 3552 C CA . LYS A 1 441 ? 0.184 -5.410 7.142 1.00 92.94 441 LYS A CA 1
ATOM 3553 C C . LYS A 1 441 ? -0.699 -4.340 7.790 1.00 92.94 441 LYS A C 1
ATOM 3555 O O . LYS A 1 441 ? -1.913 -4.526 7.873 1.00 92.94 441 LYS A O 1
ATOM 3560 N N . ALA A 1 442 ? -0.108 -3.208 8.174 1.00 95.25 442 ALA A N 1
ATOM 3561 C CA . ALA A 1 442 ? -0.805 -2.102 8.822 1.00 95.25 442 ALA A CA 1
ATOM 3562 C C . ALA A 1 442 ? -1.888 -1.494 7.915 1.00 95.25 442 ALA A C 1
ATOM 3564 O O . ALA A 1 442 ? -3.018 -1.312 8.359 1.00 95.25 442 ALA A O 1
ATOM 3565 N N . ASN A 1 443 ? -1.610 -1.278 6.623 1.00 95.19 443 ASN A N 1
ATOM 3566 C CA . ASN A 1 443 ? -2.582 -0.728 5.669 1.00 95.19 443 ASN A CA 1
ATOM 3567 C C . ASN A 1 443 ? -3.901 -1.508 5.653 1.00 95.19 443 ASN A C 1
ATOM 3569 O O . ASN A 1 443 ? -4.961 -0.895 5.605 1.00 95.19 443 ASN A O 1
ATOM 3573 N N . ARG A 1 444 ? -3.860 -2.846 5.727 1.00 91.75 444 ARG A N 1
ATOM 3574 C CA . ARG A 1 444 ? -5.081 -3.670 5.744 1.00 91.75 444 ARG A CA 1
ATOM 3575 C C . ARG A 1 444 ? -5.920 -3.416 6.995 1.00 91.75 444 ARG A C 1
ATOM 3577 O O . ARG A 1 444 ? -7.130 -3.246 6.882 1.00 91.75 444 ARG A O 1
ATOM 3584 N N . LEU A 1 445 ? -5.277 -3.372 8.162 1.00 94.00 445 LEU A N 1
ATOM 3585 C CA . LEU A 1 445 ? -5.944 -3.159 9.451 1.00 94.00 445 LEU A CA 1
ATOM 3586 C C . LEU A 1 445 ? -6.559 -1.759 9.543 1.00 94.00 445 LEU A C 1
ATOM 3588 O O . LEU A 1 445 ? -7.721 -1.609 9.928 1.00 94.00 445 LEU A O 1
ATOM 3592 N N . PHE A 1 446 ? -5.786 -0.748 9.145 1.00 95.12 446 PHE A N 1
ATOM 3593 C CA . PHE A 1 446 ? -6.204 0.649 9.154 1.00 95.12 446 PHE A CA 1
ATOM 3594 C C . PHE A 1 446 ? -7.327 0.902 8.146 1.00 95.12 446 PHE A C 1
ATOM 3596 O O . PHE A 1 446 ? -8.343 1.489 8.508 1.00 95.12 446 PHE A O 1
ATOM 3603 N N . GLN A 1 447 ? -7.242 0.348 6.934 1.00 93.19 447 GLN A N 1
ATOM 3604 C CA . GLN A 1 447 ? -8.316 0.499 5.954 1.00 93.19 447 GLN A CA 1
ATOM 3605 C C . GLN A 1 447 ? -9.642 -0.095 6.454 1.00 93.19 447 GLN A C 1
ATOM 3607 O O . GLN A 1 447 ? -10.698 0.493 6.238 1.00 93.19 447 GLN A O 1
ATOM 3612 N N . GLN A 1 448 ? -9.599 -1.244 7.138 1.00 91.62 448 GLN A N 1
ATOM 3613 C CA . GLN A 1 448 ? -10.794 -1.913 7.662 1.00 91.62 448 GLN A CA 1
ATOM 3614 C C . GLN A 1 448 ? -11.411 -1.196 8.871 1.00 91.62 448 GLN A C 1
ATOM 3616 O O . GLN A 1 448 ? -12.633 -1.149 8.981 1.00 91.62 448 GLN A O 1
ATOM 3621 N N . SER A 1 449 ? -10.582 -0.659 9.771 1.00 91.44 449 SER A N 1
ATOM 3622 C CA . SER A 1 449 ? -11.035 -0.139 11.078 1.00 91.44 449 SER A CA 1
ATOM 3623 C C . SER A 1 449 ? -11.162 1.388 11.121 1.00 91.44 449 SER A C 1
ATOM 3625 O O . SER A 1 449 ? -11.898 1.922 11.944 1.00 91.44 449 SER A O 1
ATOM 3627 N N . TRP A 1 450 ? -10.431 2.090 10.252 1.00 89.88 450 TRP A N 1
ATOM 3628 C CA . TRP A 1 450 ? -10.251 3.549 10.258 1.00 89.88 450 TRP A CA 1
ATOM 3629 C C . TRP A 1 450 ? -10.595 4.212 8.913 1.00 89.88 450 TRP A C 1
ATOM 3631 O O . TRP A 1 450 ? -10.661 5.433 8.826 1.00 89.88 450 TRP A O 1
ATOM 3641 N N . ASN A 1 451 ? -10.844 3.426 7.858 1.00 90.56 451 ASN A N 1
ATOM 3642 C CA . ASN A 1 451 ? -11.169 3.914 6.510 1.00 90.56 451 ASN A CA 1
ATOM 3643 C C . ASN A 1 451 ? -10.099 4.843 5.886 1.00 90.56 451 ASN A C 1
ATOM 3645 O O . ASN A 1 451 ? -10.403 5.694 5.053 1.00 90.56 451 ASN A O 1
ATOM 3649 N N . GLU A 1 452 ? -8.840 4.667 6.278 1.00 91.31 452 GLU A N 1
ATOM 3650 C CA . GLU A 1 452 ? -7.661 5.322 5.705 1.00 91.31 452 GLU A CA 1
ATOM 3651 C C . GLU A 1 452 ? -6.486 4.341 5.781 1.00 91.31 452 GLU A C 1
ATOM 3653 O O . GLU A 1 452 ? -6.446 3.503 6.684 1.00 91.31 452 GLU A O 1
ATOM 3658 N N . THR A 1 453 ? -5.523 4.414 4.860 1.00 94.00 453 THR A N 1
ATOM 3659 C CA . THR A 1 453 ? -4.338 3.550 4.926 1.00 94.00 453 THR A CA 1
ATOM 3660 C C . THR A 1 453 ? -3.302 4.091 5.911 1.00 94.00 453 THR A C 1
ATOM 3662 O O . THR A 1 453 ? -3.084 5.298 6.023 1.00 94.00 453 THR A O 1
ATOM 3665 N N . TYR A 1 454 ? -2.600 3.181 6.590 1.00 95.81 454 TYR A N 1
ATOM 3666 C CA . TYR A 1 454 ? -1.483 3.525 7.473 1.00 95.81 454 TYR A CA 1
ATOM 3667 C C . TYR A 1 454 ? -0.425 4.370 6.760 1.00 95.81 454 TYR A C 1
ATOM 3669 O O . TYR A 1 454 ? 0.052 5.370 7.284 1.00 95.81 454 TYR A O 1
ATOM 3677 N N . THR A 1 455 ? -0.102 3.987 5.524 1.00 95.62 455 THR A N 1
ATOM 3678 C CA . THR A 1 455 ? 0.916 4.651 4.707 1.00 95.62 455 THR A CA 1
ATOM 3679 C C . THR A 1 455 ? 0.561 6.110 4.454 1.00 95.62 455 THR A C 1
ATOM 3681 O O . THR A 1 455 ? 1.441 6.948 4.590 1.00 95.62 455 THR A O 1
ATOM 3684 N N . ASN A 1 456 ? -0.703 6.439 4.167 1.00 94.38 456 ASN A N 1
ATOM 3685 C CA . ASN A 1 456 ? -1.116 7.833 3.976 1.00 94.38 456 ASN A CA 1
ATOM 3686 C C . ASN A 1 456 ? -0.911 8.680 5.243 1.00 94.38 456 ASN A C 1
ATOM 3688 O O . ASN A 1 456 ? -0.485 9.829 5.142 1.00 94.38 456 ASN A O 1
ATOM 3692 N N . ILE A 1 457 ? -1.165 8.108 6.425 1.00 94.75 457 ILE A N 1
ATOM 3693 C CA . ILE A 1 457 ? -1.039 8.812 7.711 1.00 94.75 457 ILE A CA 1
ATOM 3694 C C . ILE A 1 457 ? 0.420 9.203 7.996 1.00 94.75 457 ILE A C 1
ATOM 3696 O O . ILE A 1 457 ? 0.660 10.274 8.557 1.00 94.75 457 ILE A O 1
ATOM 3700 N N . VAL A 1 458 ? 1.377 8.352 7.601 1.00 96.25 458 VAL A N 1
ATOM 3701 C CA . VAL A 1 458 ? 2.789 8.434 8.034 1.00 96.25 458 VAL A CA 1
ATOM 3702 C C . VAL A 1 458 ? 3.788 8.675 6.892 1.00 96.25 458 VAL A C 1
ATOM 3704 O O . VAL A 1 458 ? 5.004 8.578 7.065 1.00 96.25 458 VAL A O 1
ATOM 3707 N N . ILE A 1 459 ? 3.299 8.965 5.680 1.00 95.50 459 ILE A N 1
ATOM 3708 C CA . ILE A 1 459 ? 4.152 9.099 4.489 1.00 95.50 459 ILE A CA 1
ATOM 3709 C C . ILE A 1 459 ? 5.167 10.239 4.609 1.00 95.50 459 ILE A C 1
ATOM 3711 O O . ILE A 1 459 ? 6.246 10.158 4.027 1.00 95.50 459 ILE A O 1
ATOM 3715 N N . LYS A 1 460 ? 4.847 11.302 5.355 1.00 94.88 460 LYS A N 1
ATOM 3716 C CA . LYS A 1 460 ? 5.746 12.452 5.521 1.00 94.88 460 LYS A CA 1
ATOM 3717 C C . LYS A 1 460 ? 6.959 12.087 6.368 1.00 94.88 460 LYS A C 1
ATOM 3719 O O . LYS A 1 460 ? 8.070 12.495 6.053 1.00 94.88 460 LYS A O 1
ATOM 3724 N N . GLU A 1 461 ? 6.749 11.274 7.391 1.00 96.50 461 GLU A N 1
ATOM 3725 C CA . GLU A 1 461 ? 7.769 10.749 8.287 1.00 96.50 461 GLU A CA 1
ATOM 3726 C C . GLU A 1 461 ? 8.684 9.780 7.531 1.00 96.50 461 GLU A C 1
ATOM 3728 O O . GLU A 1 461 ? 9.906 9.855 7.667 1.00 96.50 461 GLU A O 1
ATOM 3733 N N . LEU A 1 462 ? 8.108 8.938 6.663 1.00 96.25 462 LEU A N 1
ATOM 3734 C CA . LEU A 1 462 ? 8.878 8.080 5.762 1.00 96.25 462 LEU A CA 1
ATOM 3735 C C . LEU A 1 462 ? 9.673 8.905 4.731 1.00 96.25 462 LEU A C 1
ATOM 3737 O O . LEU A 1 462 ? 10.846 8.618 4.491 1.00 96.25 462 LEU A O 1
ATOM 3741 N N . ASP A 1 463 ? 9.075 9.944 4.137 1.00 96.12 463 ASP A N 1
ATOM 3742 C CA . ASP A 1 463 ? 9.759 10.870 3.220 1.00 96.12 463 ASP A CA 1
ATOM 3743 C C . ASP A 1 463 ? 10.944 11.559 3.917 1.00 96.12 463 ASP A C 1
ATOM 3745 O O . ASP A 1 463 ? 12.048 11.581 3.371 1.00 96.12 463 ASP A O 1
ATOM 3749 N N . ASP A 1 464 ? 10.750 12.054 5.144 1.00 95.69 464 ASP A N 1
ATOM 3750 C CA . ASP A 1 464 ? 11.806 12.629 5.983 1.00 95.69 464 ASP A CA 1
ATOM 3751 C C . ASP A 1 464 ? 12.931 11.633 6.264 1.00 95.69 464 ASP A C 1
ATOM 3753 O O . ASP A 1 464 ? 14.097 11.957 6.030 1.00 95.69 464 ASP A O 1
ATOM 3757 N N . PHE A 1 465 ? 12.612 10.415 6.702 1.00 95.50 465 PHE A N 1
ATOM 3758 C CA . PHE A 1 465 ? 13.606 9.375 6.968 1.00 95.50 465 PHE A CA 1
ATOM 3759 C C . PHE A 1 465 ? 14.436 9.034 5.724 1.00 95.50 465 PHE A C 1
ATOM 3761 O O . PHE A 1 465 ? 15.669 9.037 5.759 1.00 95.50 465 PHE A O 1
ATOM 3768 N N . LEU A 1 466 ? 13.786 8.786 4.586 1.00 95.69 466 LEU A N 1
ATOM 3769 C CA . LEU A 1 466 ? 14.485 8.411 3.358 1.00 95.69 466 LEU A CA 1
ATOM 3770 C C . LEU A 1 466 ? 15.354 9.565 2.830 1.00 95.69 466 LEU A C 1
ATOM 3772 O O . LEU A 1 466 ? 16.468 9.341 2.353 1.00 95.69 466 LEU A O 1
ATOM 3776 N N . VAL A 1 467 ? 14.902 10.813 2.951 1.00 95.06 467 VAL A N 1
ATOM 3777 C CA . VAL A 1 467 ? 15.683 11.978 2.513 1.00 95.06 467 VAL A CA 1
ATOM 3778 C C . VAL A 1 467 ? 16.832 12.304 3.470 1.00 95.06 467 VAL A C 1
ATOM 3780 O O . VAL A 1 467 ? 17.896 12.716 3.008 1.00 95.06 467 VAL A O 1
ATOM 3783 N N . CYS A 1 468 ? 16.650 12.138 4.777 1.00 93.00 468 CYS A N 1
ATOM 3784 C CA . CYS A 1 468 ? 17.659 12.493 5.776 1.00 93.00 468 CYS A CA 1
ATOM 3785 C C . CYS A 1 468 ? 18.673 11.373 6.033 1.00 93.00 468 CYS A C 1
ATOM 3787 O O . CYS A 1 468 ? 19.819 11.670 6.359 1.00 93.00 468 CYS A O 1
ATOM 3789 N N . SER A 1 469 ? 18.291 10.109 5.854 1.00 92.50 469 SER A N 1
ATOM 3790 C CA . SER A 1 469 ? 19.139 8.956 6.181 1.00 92.50 469 SER A CA 1
ATOM 3791 C C . SER A 1 469 ? 19.573 8.189 4.934 1.00 92.50 469 SER A C 1
ATOM 3793 O O . SER A 1 469 ? 20.767 7.941 4.746 1.00 92.50 469 SER A O 1
ATOM 3795 N N . LEU A 1 470 ? 18.639 7.847 4.037 1.00 93.88 470 LEU A N 1
ATOM 3796 C CA . LEU A 1 470 ? 18.952 7.005 2.873 1.00 93.88 470 LEU A CA 1
ATOM 3797 C C . LEU A 1 470 ? 19.666 7.794 1.775 1.00 93.88 470 LEU A C 1
ATOM 3799 O O . LEU A 1 470 ? 20.678 7.333 1.248 1.00 93.88 470 LEU A O 1
ATOM 3803 N N . ARG A 1 471 ? 19.200 9.004 1.451 1.00 94.81 471 ARG A N 1
ATOM 3804 C CA . ARG A 1 471 ? 19.835 9.841 0.423 1.00 94.81 471 ARG A CA 1
ATOM 3805 C C . ARG A 1 471 ? 21.314 10.134 0.728 1.00 94.81 471 ARG A C 1
ATOM 3807 O O . ARG A 1 471 ? 22.113 9.950 -0.186 1.00 94.81 471 ARG A O 1
ATOM 3814 N N . PRO A 1 472 ? 21.738 10.540 1.944 1.00 92.94 472 PRO A N 1
ATOM 3815 C CA . PRO A 1 472 ? 23.162 10.739 2.229 1.00 92.94 472 PRO A CA 1
ATOM 3816 C C . PRO A 1 472 ? 23.995 9.462 2.119 1.00 92.94 472 PRO A C 1
ATOM 3818 O O . PRO A 1 472 ? 25.170 9.524 1.763 1.00 92.94 472 PRO A O 1
ATOM 3821 N N . TRP A 1 473 ? 23.416 8.295 2.415 1.00 92.69 473 TRP A N 1
ATOM 3822 C CA . TRP A 1 473 ? 24.079 7.019 2.154 1.00 92.69 473 TRP A CA 1
ATOM 3823 C C . TRP A 1 473 ? 24.259 6.785 0.646 1.00 92.69 473 TRP A C 1
ATOM 3825 O O . TRP A 1 473 ? 25.381 6.527 0.215 1.00 92.69 473 TRP A O 1
ATOM 3835 N N . VAL A 1 474 ? 23.207 6.980 -0.162 1.00 94.19 474 VAL A N 1
ATOM 3836 C CA . VAL A 1 474 ? 23.271 6.857 -1.632 1.00 94.19 474 VAL A CA 1
ATOM 3837 C C . VAL A 1 474 ? 24.316 7.804 -2.218 1.00 94.19 474 VAL A C 1
ATOM 3839 O O . VAL A 1 474 ? 25.177 7.362 -2.969 1.00 94.19 474 VAL A O 1
ATOM 3842 N N . VAL A 1 475 ? 24.287 9.087 -1.847 1.00 93.19 475 VAL A N 1
ATOM 3843 C CA . VAL A 1 475 ? 25.221 10.097 -2.374 1.00 93.19 475 VAL A CA 1
ATOM 3844 C C . VAL A 1 475 ? 26.674 9.705 -2.099 1.00 93.19 475 VAL A C 1
ATOM 3846 O O . VAL A 1 475 ? 27.493 9.795 -3.004 1.00 93.19 475 VAL A O 1
ATOM 3849 N N . ARG A 1 476 ? 26.991 9.170 -0.912 1.00 90.25 476 ARG A N 1
ATOM 3850 C CA . ARG A 1 476 ? 28.348 8.687 -0.597 1.00 90.25 476 ARG A CA 1
ATOM 3851 C C . ARG A 1 476 ? 28.772 7.502 -1.466 1.00 90.25 476 ARG A C 1
ATOM 3853 O O . ARG A 1 476 ? 29.867 7.521 -2.017 1.00 90.25 476 ARG A O 1
ATOM 3860 N N . GLN A 1 477 ? 27.897 6.507 -1.639 1.00 89.56 477 GLN A N 1
ATOM 3861 C CA . GLN A 1 477 ? 28.172 5.375 -2.538 1.00 89.56 477 GLN A CA 1
ATOM 3862 C C . GLN A 1 477 ? 28.428 5.852 -3.974 1.00 89.56 477 GLN A C 1
ATOM 3864 O O . GLN A 1 477 ? 29.268 5.310 -4.690 1.00 89.56 477 GLN A O 1
ATOM 3869 N N . ILE A 1 478 ? 27.711 6.889 -4.394 1.00 92.81 478 ILE A N 1
ATOM 3870 C CA . ILE A 1 478 ? 27.842 7.475 -5.722 1.00 92.81 478 ILE A CA 1
ATOM 3871 C C . ILE A 1 478 ? 29.127 8.285 -5.864 1.00 92.81 478 ILE A C 1
ATOM 3873 O O . ILE A 1 478 ? 29.804 8.150 -6.883 1.00 92.81 478 ILE A O 1
ATOM 3877 N N . ASP A 1 479 ? 29.498 9.075 -4.860 1.00 91.56 479 ASP A N 1
ATOM 3878 C CA . ASP A 1 479 ? 30.765 9.805 -4.843 1.00 91.56 479 ASP A CA 1
ATOM 3879 C C . ASP A 1 479 ? 31.954 8.838 -4.944 1.00 91.56 479 ASP A C 1
ATOM 3881 O O . ASP A 1 479 ? 32.867 9.078 -5.737 1.00 91.56 479 ASP A O 1
ATOM 3885 N N . ASP A 1 480 ? 31.895 7.691 -4.260 1.00 87.62 480 ASP A N 1
ATOM 3886 C CA . ASP A 1 480 ? 32.900 6.625 -4.360 1.00 87.62 480 ASP A CA 1
ATOM 3887 C C . ASP A 1 480 ? 32.973 6.014 -5.771 1.00 87.62 480 ASP A C 1
ATOM 3889 O O . ASP A 1 480 ? 34.064 5.782 -6.303 1.00 87.62 480 ASP A O 1
ATOM 3893 N N . VAL A 1 481 ? 31.825 5.783 -6.421 1.00 90.31 481 VAL A N 1
ATOM 3894 C CA . VAL A 1 481 ? 31.763 5.313 -7.818 1.00 90.31 481 VAL A CA 1
ATOM 3895 C C . VAL A 1 481 ? 32.315 6.366 -8.777 1.00 90.31 481 VAL A C 1
ATOM 3897 O O . VAL A 1 481 ? 33.050 6.038 -9.708 1.00 90.31 481 VAL A O 1
ATOM 3900 N N . VAL A 1 482 ? 32.005 7.643 -8.572 1.00 89.12 482 VAL A N 1
ATOM 3901 C CA . VAL A 1 482 ? 32.477 8.723 -9.445 1.00 89.12 482 VAL A CA 1
ATOM 3902 C C . VAL A 1 482 ? 33.982 8.949 -9.277 1.00 89.12 482 VAL A C 1
ATOM 3904 O O . VAL A 1 482 ? 34.663 9.145 -10.289 1.00 89.12 482 VAL A O 1
ATOM 3907 N N . ALA A 1 483 ? 34.500 8.874 -8.047 1.00 88.19 483 ALA A N 1
ATOM 3908 C CA . ALA A 1 483 ? 35.922 8.994 -7.723 1.00 88.19 483 ALA A CA 1
ATOM 3909 C C . ALA A 1 483 ? 36.746 7.766 -8.146 1.00 88.19 483 ALA A C 1
ATOM 3911 O O . ALA A 1 483 ? 37.958 7.879 -8.343 1.00 88.19 483 ALA A O 1
ATOM 3912 N N . SER A 1 484 ? 36.105 6.605 -8.312 1.00 87.25 484 SER A N 1
ATOM 3913 C CA . SER A 1 484 ? 36.776 5.382 -8.749 1.00 87.25 484 SER A CA 1
ATOM 3914 C C . SER A 1 484 ? 37.455 5.510 -10.117 1.00 87.25 484 SER A C 1
ATOM 3916 O O . SER A 1 484 ? 37.057 6.283 -11.007 1.00 87.25 484 SER A O 1
ATOM 3918 N N . VAL A 1 485 ? 38.496 4.691 -10.307 1.00 81.06 485 VAL A N 1
ATOM 3919 C CA . VAL A 1 485 ? 39.160 4.554 -11.604 1.00 81.06 485 VAL A CA 1
ATOM 3920 C C . VAL A 1 485 ? 38.118 4.088 -12.625 1.00 81.06 485 VAL A C 1
ATOM 3922 O O . VAL A 1 485 ? 37.389 3.131 -12.348 1.00 81.06 485 VAL A O 1
ATOM 3925 N N . PRO A 1 486 ? 38.046 4.707 -13.822 1.00 69.75 486 PRO A N 1
ATOM 3926 C CA . PRO A 1 486 ? 37.170 4.235 -14.881 1.00 69.75 486 PRO A CA 1
ATOM 3927 C C . PRO A 1 486 ? 37.372 2.732 -15.115 1.00 69.75 486 PRO A C 1
ATOM 3929 O O . PRO A 1 486 ? 38.375 2.320 -15.706 1.00 69.75 486 PRO A O 1
ATOM 3932 N N . GLY A 1 487 ? 36.399 1.910 -14.709 1.00 62.28 487 GLY A N 1
ATOM 3933 C CA . GLY A 1 487 ? 36.460 0.454 -14.859 1.00 62.28 487 GLY A CA 1
ATOM 3934 C C . GLY A 1 487 ? 36.308 -0.381 -13.613 1.00 62.28 487 GLY A C 1
ATOM 3935 O O . GLY A 1 487 ? 36.250 -1.602 -13.746 1.00 62.28 487 GLY A O 1
ATOM 3936 N N . GLU A 1 488 ? 36.247 0.240 -12.440 1.00 80.12 488 GLU A N 1
ATOM 3937 C CA . GLU A 1 488 ? 35.968 -0.476 -11.204 1.00 80.12 488 GLU A CA 1
ATOM 3938 C C . GLU A 1 488 ? 34.550 -1.078 -11.259 1.00 80.12 488 GLU A C 1
ATOM 3940 O O . GLU A 1 488 ? 33.538 -0.386 -11.115 1.00 80.12 488 GLU A O 1
ATOM 3945 N N . LYS A 1 489 ? 34.473 -2.384 -11.557 1.00 86.56 489 LYS A N 1
ATOM 3946 C CA . LYS A 1 489 ? 33.203 -3.080 -11.820 1.00 86.56 489 LYS A CA 1
ATOM 3947 C C . LYS A 1 489 ? 32.361 -3.228 -10.559 1.00 86.56 489 LYS A C 1
ATOM 3949 O O . LYS A 1 489 ? 31.158 -3.011 -10.612 1.00 86.56 489 LYS A O 1
ATOM 3954 N N . GLU A 1 490 ? 32.994 -3.585 -9.448 1.00 89.00 490 GLU A N 1
ATOM 3955 C CA . GLU A 1 490 ? 32.318 -3.972 -8.208 1.00 89.00 490 GLU A CA 1
ATOM 3956 C C . GLU A 1 490 ? 31.469 -2.831 -7.632 1.00 89.00 490 GLU A C 1
ATOM 3958 O O . GLU A 1 490 ? 30.255 -2.977 -7.509 1.00 89.00 490 GLU A O 1
ATOM 3963 N N . LYS A 1 491 ? 32.068 -1.654 -7.403 1.00 88.75 491 LYS A N 1
ATOM 3964 C CA . LYS A 1 491 ? 31.350 -0.469 -6.898 1.00 88.75 491 LYS A CA 1
ATOM 3965 C C . LYS A 1 491 ? 30.234 -0.010 -7.837 1.00 88.75 491 LYS A C 1
ATOM 3967 O O . LYS A 1 491 ? 29.136 0.324 -7.400 1.00 88.75 491 LYS A O 1
ATOM 3972 N N . THR A 1 492 ? 30.500 -0.026 -9.144 1.00 91.31 492 THR A N 1
ATOM 3973 C CA . THR A 1 492 ? 29.519 0.371 -10.162 1.00 91.31 492 THR A CA 1
ATOM 3974 C C . THR A 1 492 ? 28.309 -0.570 -10.151 1.00 91.31 492 THR A C 1
ATOM 3976 O O . THR A 1 492 ? 27.172 -0.100 -10.121 1.00 91.31 492 THR A O 1
ATOM 3979 N N . LEU A 1 493 ? 28.530 -1.889 -10.106 1.00 91.56 493 LEU A N 1
ATOM 3980 C CA . LEU A 1 493 ? 27.455 -2.882 -10.012 1.00 91.56 493 LEU A CA 1
ATOM 3981 C C . LEU A 1 493 ? 26.668 -2.750 -8.704 1.00 91.56 493 LEU A C 1
ATOM 3983 O O . LEU A 1 493 ? 25.440 -2.743 -8.750 1.00 91.56 493 LEU A O 1
ATOM 3987 N N . ALA A 1 494 ? 27.350 -2.547 -7.573 1.00 91.56 494 ALA A N 1
ATOM 3988 C CA . ALA A 1 494 ? 26.698 -2.313 -6.286 1.00 91.56 494 ALA A CA 1
ATOM 3989 C C . ALA A 1 494 ? 25.780 -1.075 -6.319 1.00 91.56 494 ALA A C 1
ATOM 3991 O O . ALA A 1 494 ? 24.676 -1.105 -5.781 1.00 91.56 494 ALA A O 1
ATOM 3992 N N . SER A 1 495 ? 26.182 -0.001 -7.010 1.00 93.25 495 SER A N 1
ATOM 3993 C CA . SER A 1 495 ? 25.334 1.192 -7.162 1.00 93.25 495 SER A CA 1
ATOM 3994 C C . SER A 1 495 ? 24.104 0.971 -8.061 1.00 93.25 495 SER A C 1
ATOM 3996 O O . SER A 1 495 ? 23.041 1.524 -7.780 1.00 93.25 495 SER A O 1
ATOM 3998 N N . ILE A 1 496 ? 24.206 0.120 -9.093 1.00 93.12 496 ILE A N 1
ATOM 3999 C CA . ILE A 1 496 ? 23.063 -0.288 -9.935 1.00 93.12 496 ILE A CA 1
ATOM 4000 C C . ILE A 1 496 ? 22.085 -1.154 -9.127 1.00 93.12 496 ILE A C 1
ATOM 4002 O O . ILE A 1 496 ? 20.862 -1.011 -9.237 1.00 93.12 496 ILE A O 1
ATOM 4006 N N . GLU A 1 497 ? 22.615 -2.052 -8.296 1.00 94.00 497 GLU A N 1
ATOM 4007 C CA . GLU A 1 497 ? 21.813 -2.882 -7.400 1.00 94.00 497 GLU A CA 1
ATOM 4008 C C . GLU A 1 497 ? 21.084 -2.020 -6.361 1.00 94.00 497 GLU A C 1
ATOM 4010 O O . GLU A 1 497 ? 19.870 -2.152 -6.201 1.00 94.00 497 GLU A O 1
ATOM 4015 N N . ALA A 1 498 ? 21.782 -1.059 -5.746 1.00 94.44 498 ALA A N 1
ATOM 4016 C CA . ALA A 1 498 ? 21.189 -0.102 -4.815 1.00 94.44 498 ALA A CA 1
ATOM 4017 C C . ALA A 1 498 ? 20.031 0.683 -5.448 1.00 94.44 498 ALA A C 1
ATOM 4019 O O . ALA A 1 498 ? 18.964 0.802 -4.845 1.00 94.44 498 ALA A O 1
ATOM 4020 N N . PHE A 1 499 ? 20.196 1.158 -6.687 1.00 95.25 499 PHE A N 1
ATOM 4021 C CA . PHE A 1 499 ? 19.118 1.810 -7.433 1.00 95.25 499 PHE A CA 1
ATOM 4022 C C . PHE A 1 499 ? 17.897 0.905 -7.592 1.00 95.25 499 PHE A C 1
ATOM 4024 O O . PHE A 1 499 ? 16.769 1.333 -7.353 1.00 95.25 499 PHE A O 1
ATOM 4031 N N . SER A 1 500 ? 18.121 -0.356 -7.961 1.00 94.62 500 SER A N 1
ATOM 4032 C CA . SER A 1 500 ? 17.050 -1.328 -8.189 1.00 94.62 500 SER A CA 1
ATOM 4033 C C . SER A 1 500 ? 16.287 -1.649 -6.900 1.00 94.62 500 SER A C 1
ATOM 4035 O O . SER A 1 500 ? 15.057 -1.686 -6.908 1.00 94.62 500 SER A O 1
ATOM 4037 N N . VAL A 1 501 ? 16.996 -1.824 -5.779 1.00 95.75 501 VAL A N 1
ATOM 4038 C CA . VAL A 1 501 ? 16.396 -2.053 -4.454 1.00 95.75 501 VAL A CA 1
ATOM 4039 C C . VAL A 1 501 ? 15.514 -0.872 -4.043 1.00 95.75 501 VAL A C 1
ATOM 4041 O O . VAL A 1 501 ? 14.355 -1.069 -3.674 1.00 95.75 501 VAL A O 1
ATOM 4044 N N . ILE A 1 502 ? 16.034 0.354 -4.157 1.00 96.06 502 ILE A N 1
ATOM 4045 C CA . ILE A 1 502 ? 15.310 1.572 -3.769 1.00 96.06 502 ILE A CA 1
ATOM 4046 C C . ILE A 1 502 ? 14.097 1.797 -4.675 1.00 96.06 502 ILE A C 1
ATOM 4048 O O . ILE A 1 502 ? 13.005 2.061 -4.174 1.00 96.06 502 ILE A O 1
ATOM 4052 N N . LYS A 1 503 ? 14.256 1.629 -5.994 1.00 94.25 503 LYS A N 1
ATOM 4053 C CA . LYS A 1 503 ? 13.156 1.736 -6.960 1.00 94.25 503 LYS A CA 1
ATOM 4054 C C . LYS A 1 503 ? 12.028 0.757 -6.627 1.00 94.25 503 LYS A C 1
ATOM 4056 O O . LYS A 1 503 ? 10.888 1.181 -6.474 1.00 94.25 503 LYS A O 1
ATOM 4061 N N . ASN A 1 504 ? 12.347 -0.525 -6.442 1.00 94.50 504 ASN A N 1
ATOM 4062 C CA . ASN A 1 504 ? 11.353 -1.561 -6.145 1.00 94.50 504 ASN A CA 1
ATOM 4063 C C . ASN A 1 504 ? 10.618 -1.319 -4.818 1.00 94.50 504 ASN A C 1
ATOM 4065 O O . ASN A 1 504 ? 9.440 -1.666 -4.685 1.00 94.50 504 ASN A O 1
ATOM 4069 N N . PHE A 1 505 ? 11.315 -0.776 -3.817 1.00 96.12 505 PHE A N 1
ATOM 4070 C CA . PHE A 1 505 ? 10.711 -0.365 -2.554 1.00 96.12 505 PHE A CA 1
ATOM 4071 C C . PHE A 1 505 ? 9.724 0.791 -2.770 1.00 96.12 505 PHE A C 1
ATOM 4073 O O . PHE A 1 505 ? 8.553 0.652 -2.419 1.00 96.12 505 PHE A O 1
ATOM 4080 N N . LEU A 1 506 ? 10.169 1.879 -3.408 1.00 94.62 506 LEU A N 1
ATOM 4081 C CA . LEU A 1 506 ? 9.366 3.085 -3.621 1.00 94.62 506 LEU A CA 1
ATOM 4082 C C . LEU A 1 506 ? 8.153 2.843 -4.521 1.00 94.62 506 LEU A C 1
ATOM 4084 O O . LEU A 1 506 ? 7.062 3.286 -4.185 1.00 94.62 506 LEU A O 1
ATOM 4088 N N . GLU A 1 507 ? 8.295 2.086 -5.611 1.00 92.06 507 GLU A N 1
ATOM 4089 C CA . GLU A 1 507 ? 7.156 1.695 -6.457 1.00 92.06 507 GLU A CA 1
ATOM 4090 C C . GLU A 1 507 ? 6.108 0.904 -5.665 1.00 92.06 507 GLU A C 1
ATOM 4092 O O . GLU A 1 507 ? 4.908 1.078 -5.863 1.00 92.06 507 GLU A O 1
ATOM 4097 N N . GLY A 1 508 ? 6.550 0.075 -4.714 1.00 92.19 508 GLY A N 1
ATOM 4098 C CA . GLY A 1 508 ? 5.657 -0.639 -3.807 1.00 92.19 508 GLY A CA 1
ATOM 4099 C C . GLY A 1 508 ? 4.897 0.269 -2.840 1.00 92.19 508 GLY A C 1
ATOM 4100 O O . GLY A 1 508 ? 3.759 -0.048 -2.504 1.00 92.19 508 GLY A O 1
ATOM 4101 N N . ILE A 1 509 ? 5.515 1.368 -2.397 1.00 93.75 509 ILE A N 1
ATOM 4102 C CA . ILE A 1 509 ? 4.887 2.374 -1.530 1.00 93.75 509 ILE A CA 1
ATOM 4103 C C . ILE A 1 509 ? 3.913 3.240 -2.335 1.00 93.75 509 ILE A C 1
ATOM 4105 O O . ILE A 1 509 ? 2.759 3.384 -1.939 1.00 93.75 509 ILE A O 1
ATOM 4109 N N . PHE A 1 510 ? 4.338 3.758 -3.492 1.00 91.56 510 PHE A N 1
ATOM 4110 C CA . PHE A 1 510 ? 3.515 4.630 -4.333 1.00 91.56 510 PHE A CA 1
ATOM 4111 C C . PHE A 1 510 ? 2.272 3.935 -4.892 1.00 91.56 510 PHE A C 1
ATOM 4113 O O . PHE A 1 510 ? 1.261 4.595 -5.096 1.00 91.56 510 PHE A O 1
ATOM 4120 N N . LEU A 1 511 ? 2.302 2.612 -5.083 1.00 90.12 511 LEU A N 1
ATOM 4121 C CA . LEU A 1 511 ? 1.131 1.850 -5.528 1.00 90.12 511 LEU A CA 1
ATOM 4122 C C . LEU A 1 511 ? -0.064 1.939 -4.558 1.00 90.12 511 LEU A C 1
ATOM 4124 O O . LEU A 1 511 ? -1.199 1.737 -4.980 1.00 90.12 511 LEU A O 1
ATOM 4128 N N . VAL A 1 512 ? 0.186 2.185 -3.268 1.00 87.19 512 VAL A N 1
ATOM 4129 C CA . VAL A 1 512 ? -0.839 2.185 -2.203 1.00 87.19 512 VAL A CA 1
ATOM 4130 C C . VAL A 1 512 ? -1.114 3.600 -1.675 1.00 87.19 512 VAL A C 1
ATOM 4132 O O . VAL A 1 512 ? -1.882 3.769 -0.732 1.00 87.19 512 VAL A O 1
ATOM 4135 N N . LEU A 1 513 ? -0.467 4.616 -2.247 1.00 87.88 513 LEU A N 1
ATOM 4136 C CA . LEU A 1 513 ? -0.611 6.000 -1.820 1.00 87.88 513 LEU A CA 1
ATOM 4137 C C . LEU A 1 513 ? -1.829 6.632 -2.508 1.00 87.88 513 LEU A C 1
ATOM 4139 O O . LEU A 1 513 ? -1.898 6.651 -3.734 1.00 87.88 513 LEU A O 1
ATOM 4143 N N . ASP A 1 514 ? -2.750 7.194 -1.726 1.00 81.12 514 ASP A N 1
ATOM 4144 C CA . ASP A 1 514 ? -3.900 7.938 -2.275 1.00 81.12 514 ASP A CA 1
ATOM 4145 C C . ASP A 1 514 ? -3.597 9.437 -2.448 1.00 81.12 514 ASP A C 1
ATOM 4147 O O . ASP A 1 514 ? -4.334 10.169 -3.109 1.00 81.12 514 ASP A O 1
ATOM 4151 N N . VAL A 1 515 ? -2.516 9.909 -1.822 1.00 78.25 515 VAL A N 1
ATOM 4152 C CA . VAL A 1 515 ? -2.044 11.297 -1.878 1.00 78.25 515 VAL A CA 1
ATOM 4153 C C . VAL A 1 515 ? -1.169 11.502 -3.117 1.00 78.25 515 VAL A C 1
ATOM 4155 O O . VAL A 1 515 ? -0.517 10.573 -3.586 1.00 78.25 515 VAL A O 1
ATOM 4158 N N . ASP A 1 516 ? -1.122 12.731 -3.635 1.00 81.00 516 ASP A N 1
ATOM 4159 C CA . ASP A 1 516 ? -0.252 13.086 -4.756 1.00 81.00 516 ASP A CA 1
ATOM 4160 C C . ASP A 1 516 ? 1.228 12.810 -4.435 1.00 81.00 516 ASP A C 1
ATOM 4162 O O . ASP A 1 516 ? 1.853 13.486 -3.609 1.00 81.00 516 ASP A O 1
ATOM 4166 N N . ALA A 1 517 ? 1.789 11.806 -5.113 1.00 81.12 517 ALA A N 1
ATOM 4167 C CA . ALA A 1 517 ? 3.182 11.418 -4.969 1.00 81.12 517 ALA A CA 1
ATOM 4168 C C . ALA A 1 517 ? 4.138 12.522 -5.446 1.00 81.12 517 ALA A C 1
ATOM 4170 O O . ALA A 1 517 ? 5.257 12.599 -4.940 1.00 81.12 517 ALA A O 1
ATOM 4171 N N . GLU A 1 518 ? 3.721 13.405 -6.365 1.00 80.94 518 GLU A N 1
ATOM 4172 C CA . GLU A 1 518 ? 4.581 14.471 -6.893 1.00 80.94 518 GLU A CA 1
ATOM 4173 C C . GLU A 1 518 ? 4.982 15.498 -5.823 1.00 80.94 518 GLU A C 1
ATOM 4175 O O . GLU A 1 518 ? 6.043 16.123 -5.929 1.00 80.94 518 GLU A O 1
ATOM 4180 N N . GLY A 1 519 ? 4.172 15.639 -4.766 1.00 84.38 519 GLY A N 1
ATOM 4181 C CA . GLY A 1 519 ? 4.452 16.506 -3.621 1.00 84.38 519 GLY A CA 1
ATOM 4182 C C . GLY A 1 519 ? 5.540 15.982 -2.675 1.00 84.38 519 GLY A C 1
ATOM 4183 O O . GLY A 1 519 ? 6.032 16.742 -1.837 1.00 84.38 519 GLY A O 1
ATOM 4184 N N . LEU A 1 520 ? 5.936 14.711 -2.795 1.00 91.38 520 LEU A N 1
ATOM 4185 C CA . LEU A 1 520 ? 6.941 14.082 -1.935 1.00 91.38 520 LEU A CA 1
ATOM 4186 C C . LEU A 1 520 ? 8.355 14.265 -2.499 1.00 91.38 520 LEU A C 1
ATOM 4188 O O . LEU A 1 520 ? 8.601 14.139 -3.701 1.00 91.38 520 LEU A O 1
ATOM 4192 N N . ARG A 1 521 ? 9.342 14.490 -1.627 1.00 93.31 521 ARG A N 1
ATOM 4193 C CA . ARG A 1 521 ? 10.744 14.657 -2.050 1.00 93.31 521 ARG A CA 1
ATOM 4194 C C . ARG A 1 521 ? 11.331 13.344 -2.566 1.00 93.31 521 ARG A C 1
ATOM 4196 O O . ARG A 1 521 ? 12.153 13.366 -3.484 1.00 93.31 521 ARG A O 1
ATOM 4203 N N . ILE A 1 522 ? 10.884 12.206 -2.033 1.00 93.25 522 ILE A N 1
ATOM 4204 C CA . ILE A 1 522 ? 11.271 10.867 -2.498 1.00 93.25 522 ILE A CA 1
ATOM 4205 C C . ILE A 1 522 ? 10.800 10.552 -3.921 1.00 93.25 522 ILE A C 1
ATOM 4207 O O . ILE A 1 522 ? 11.381 9.681 -4.562 1.00 93.25 522 ILE A O 1
ATOM 4211 N N . HIS A 1 523 ? 9.827 11.280 -4.481 1.00 90.44 523 HIS A N 1
ATOM 4212 C CA . HIS A 1 523 ? 9.437 11.115 -5.888 1.00 90.44 523 HIS A CA 1
ATOM 4213 C C . HIS A 1 523 ? 10.613 11.379 -6.846 1.00 90.44 523 HIS A C 1
ATOM 4215 O O . HIS A 1 523 ? 10.747 10.751 -7.898 1.00 90.44 523 HIS A O 1
ATOM 4221 N N . ARG A 1 524 ? 11.540 12.251 -6.431 1.00 88.88 524 ARG A N 1
ATOM 4222 C CA . ARG A 1 524 ? 12.764 12.595 -7.164 1.00 88.88 524 ARG A CA 1
ATOM 4223 C C . ARG A 1 524 ? 13.971 11.734 -6.779 1.00 88.88 524 ARG A C 1
ATOM 4225 O O . ARG A 1 524 ? 15.103 12.142 -7.019 1.00 88.88 524 ARG A O 1
ATOM 4232 N N . PHE A 1 525 ? 13.779 10.536 -6.213 1.00 92.94 525 PHE A N 1
ATOM 4233 C CA . PHE A 1 525 ? 14.894 9.688 -5.751 1.00 92.94 525 PHE A CA 1
ATOM 4234 C C . PHE A 1 525 ? 15.943 9.380 -6.830 1.00 92.94 525 PHE A C 1
ATOM 4236 O O . PHE A 1 525 ? 17.117 9.191 -6.520 1.00 92.94 525 PHE A O 1
ATOM 4243 N N . ARG A 1 526 ? 15.540 9.355 -8.108 1.00 91.38 526 ARG A N 1
ATOM 4244 C CA . ARG A 1 526 ? 16.449 9.145 -9.247 1.00 91.38 526 ARG A CA 1
ATOM 4245 C C . ARG A 1 526 ? 17.567 10.196 -9.276 1.00 91.38 526 ARG A C 1
ATOM 4247 O O . ARG A 1 526 ? 18.718 9.863 -9.545 1.00 91.38 526 ARG A O 1
ATOM 4254 N N . GLU A 1 527 ? 17.264 11.434 -8.881 1.00 91.38 527 GLU A N 1
ATOM 4255 C CA . GLU A 1 527 ? 18.228 12.539 -8.806 1.00 91.38 527 GLU A CA 1
ATOM 4256 C C . GLU A 1 527 ? 19.327 12.302 -7.757 1.00 91.38 527 GLU A C 1
ATOM 4258 O O . GLU A 1 527 ? 20.398 12.896 -7.857 1.00 91.38 527 GLU A O 1
ATOM 4263 N N . TRP A 1 528 ? 19.112 11.418 -6.772 1.00 94.00 528 TRP A N 1
ATOM 4264 C CA . TRP A 1 528 ? 20.117 11.103 -5.745 1.00 94.00 528 TRP A CA 1
ATOM 4265 C C . TRP A 1 528 ? 21.331 10.366 -6.319 1.00 94.00 528 TRP A C 1
ATOM 4267 O O . TRP A 1 528 ? 22.417 10.449 -5.753 1.00 94.00 528 TRP A O 1
ATOM 4277 N N . PHE A 1 529 ? 21.149 9.671 -7.444 1.00 93.50 529 PHE A N 1
ATOM 4278 C CA . PHE A 1 529 ? 22.213 8.971 -8.162 1.00 93.50 529 PHE A CA 1
ATOM 4279 C C . PHE A 1 529 ? 22.960 9.899 -9.124 1.00 93.50 529 PHE A C 1
ATOM 4281 O O . PHE A 1 529 ? 24.157 9.744 -9.349 1.00 93.50 529 PHE A O 1
ATOM 4288 N N . GLY A 1 530 ? 22.263 10.898 -9.666 1.00 90.06 530 GLY A N 1
ATOM 4289 C CA . GLY A 1 530 ? 22.836 11.917 -10.536 1.00 90.06 530 GLY A CA 1
ATOM 4290 C C . GLY A 1 530 ? 23.338 11.399 -11.899 1.00 90.06 530 GLY A C 1
ATOM 4291 O O . GLY A 1 530 ? 23.591 10.210 -12.105 1.00 90.06 530 GLY A O 1
ATOM 4292 N N . PRO A 1 531 ? 23.545 12.305 -12.869 1.00 88.81 531 PRO A N 1
ATOM 4293 C CA . PRO A 1 531 ? 23.902 11.930 -14.239 1.00 88.81 531 PRO A CA 1
ATOM 4294 C C . PRO A 1 531 ? 25.313 11.335 -14.361 1.00 88.81 531 PRO A C 1
ATOM 4296 O O . PRO A 1 531 ? 25.577 10.547 -15.266 1.00 88.81 531 PRO A O 1
ATOM 4299 N N . ARG A 1 532 ? 26.230 11.680 -13.446 1.00 89.69 532 ARG A N 1
ATOM 4300 C CA . ARG A 1 532 ? 27.615 11.181 -13.467 1.00 89.69 532 ARG A CA 1
ATOM 4301 C C . ARG A 1 532 ? 27.703 9.694 -13.132 1.00 89.69 532 ARG A C 1
ATOM 4303 O O . ARG A 1 532 ? 28.492 8.994 -13.755 1.00 89.69 532 ARG A O 1
ATOM 4310 N N . ALA A 1 533 ? 26.907 9.206 -12.181 1.00 91.56 533 ALA A N 1
ATOM 4311 C CA . ALA A 1 533 ? 26.862 7.778 -11.880 1.00 91.56 533 ALA A CA 1
ATOM 4312 C C . ALA A 1 533 ? 26.283 6.994 -13.057 1.00 91.56 533 ALA A C 1
ATOM 4314 O O . ALA A 1 533 ? 26.866 6.001 -13.479 1.00 91.56 533 ALA A O 1
ATOM 4315 N N . VAL A 1 534 ? 25.190 7.495 -13.639 1.00 92.44 534 VAL A N 1
ATOM 4316 C CA . VAL A 1 534 ? 24.557 6.882 -14.813 1.00 92.44 534 VAL A CA 1
ATOM 4317 C C . VAL A 1 534 ? 25.531 6.798 -15.990 1.00 92.44 534 VAL A C 1
ATOM 4319 O O . VAL A 1 534 ? 25.624 5.754 -16.636 1.00 92.44 534 VAL A O 1
ATOM 4322 N N . ASP A 1 535 ? 26.322 7.845 -16.230 1.00 91.38 535 ASP A N 1
ATOM 4323 C CA . ASP A 1 535 ? 27.406 7.811 -17.216 1.00 91.38 535 ASP A CA 1
ATOM 4324 C C . ASP A 1 535 ? 28.429 6.702 -16.902 1.00 91.38 535 ASP A C 1
ATOM 4326 O O . ASP A 1 535 ? 28.756 5.901 -17.777 1.00 91.38 535 ASP A O 1
ATOM 4330 N N . ARG A 1 536 ? 28.860 6.539 -15.639 1.00 91.19 536 ARG A N 1
ATOM 4331 C CA . ARG A 1 536 ? 29.727 5.410 -15.237 1.00 91.19 536 ARG A CA 1
ATOM 4332 C C . ARG A 1 536 ? 29.081 4.044 -15.492 1.00 91.19 536 ARG A C 1
ATOM 4334 O O . ARG A 1 536 ? 29.778 3.121 -15.918 1.00 91.19 536 ARG A O 1
ATOM 4341 N N . TRP A 1 537 ? 27.774 3.905 -15.274 1.00 94.00 537 TRP A N 1
ATOM 4342 C CA . TRP A 1 537 ? 27.046 2.654 -15.514 1.00 94.00 537 TRP A CA 1
ATOM 4343 C C . TRP A 1 537 ? 27.051 2.287 -16.998 1.00 94.00 537 TRP A C 1
ATOM 4345 O O . TRP A 1 537 ? 27.401 1.163 -17.363 1.00 94.00 537 TRP A O 1
ATOM 4355 N N . PHE A 1 538 ? 26.753 3.252 -17.870 1.00 94.31 538 PHE A N 1
ATOM 4356 C CA . PHE A 1 538 ? 26.798 3.040 -19.316 1.00 94.31 538 PHE A CA 1
ATOM 4357 C C . PHE A 1 538 ? 28.226 2.897 -19.853 1.00 94.31 538 PHE A C 1
ATOM 4359 O O . PHE A 1 538 ? 28.450 2.130 -20.790 1.00 94.31 538 PHE A O 1
ATOM 4366 N N . GLN A 1 539 ? 29.230 3.536 -19.247 1.00 92.12 539 GLN A N 1
ATOM 4367 C CA . GLN A 1 539 ? 30.641 3.274 -19.555 1.00 92.12 539 GLN A CA 1
ATOM 4368 C C . GLN A 1 539 ? 31.040 1.832 -19.220 1.00 92.12 539 GLN A C 1
ATOM 4370 O O . GLN A 1 539 ? 31.753 1.202 -20.005 1.00 92.12 539 GLN A O 1
ATOM 4375 N N . LEU A 1 540 ? 30.584 1.289 -18.086 1.00 92.12 540 LEU A N 1
ATOM 4376 C CA . LEU A 1 540 ? 30.798 -0.118 -17.741 1.00 92.12 540 LEU A CA 1
ATOM 4377 C C . LEU A 1 540 ? 30.123 -1.042 -18.765 1.00 92.12 540 LEU A C 1
ATOM 4379 O O . LEU A 1 540 ? 30.780 -1.948 -19.278 1.00 92.12 540 LEU A O 1
ATOM 4383 N N . ALA A 1 541 ? 28.863 -0.771 -19.119 1.00 93.19 541 ALA A N 1
ATOM 4384 C CA . ALA A 1 541 ? 28.136 -1.524 -20.143 1.00 93.19 541 ALA A CA 1
ATOM 4385 C C . ALA A 1 541 ? 28.821 -1.452 -21.522 1.00 93.19 541 ALA A C 1
ATOM 4387 O O . ALA A 1 541 ? 28.868 -2.434 -22.259 1.00 93.19 541 ALA A O 1
ATOM 4388 N N . SER A 1 542 ? 29.423 -0.309 -21.858 1.00 93.69 542 SER A N 1
ATOM 4389 C CA . SER A 1 542 ? 30.138 -0.107 -23.125 1.00 93.69 542 SER A CA 1
ATOM 4390 C C . SER A 1 542 ? 31.429 -0.920 -23.212 1.00 93.69 542 SER A C 1
ATOM 4392 O O . SER A 1 542 ? 31.824 -1.315 -24.302 1.00 93.69 542 SER A O 1
ATOM 4394 N N . ARG A 1 543 ? 32.092 -1.227 -22.090 1.00 90.38 543 ARG A N 1
ATOM 4395 C CA . ARG A 1 543 ? 33.315 -2.057 -22.081 1.00 90.38 543 ARG A CA 1
ATOM 4396 C C . ARG A 1 543 ? 33.057 -3.507 -22.449 1.00 90.38 543 ARG A C 1
ATOM 4398 O O . ARG A 1 543 ? 33.954 -4.162 -22.972 1.00 90.38 543 ARG A O 1
ATOM 4405 N N . ALA A 1 544 ? 31.848 -4.000 -22.195 1.00 91.25 544 ALA A N 1
ATOM 4406 C CA . ALA A 1 544 ? 31.459 -5.329 -22.640 1.00 91.25 544 ALA A CA 1
ATOM 4407 C C . ALA A 1 544 ? 31.448 -5.445 -24.176 1.00 91.25 544 ALA A C 1
ATOM 4409 O O . ALA A 1 544 ? 31.538 -6.563 -24.665 1.00 91.25 544 ALA A O 1
ATOM 4410 N N . SER A 1 545 ? 31.468 -4.335 -24.934 1.00 94.06 545 SER A N 1
ATOM 4411 C CA . SER A 1 545 ? 31.562 -4.361 -26.404 1.00 94.06 545 SER A CA 1
ATOM 4412 C C . SER A 1 545 ? 32.849 -4.985 -26.949 1.00 94.06 545 SER A C 1
ATOM 4414 O O . SER A 1 545 ? 32.894 -5.336 -28.123 1.00 94.06 545 SER A O 1
ATOM 4416 N N . ALA A 1 546 ? 33.883 -5.194 -26.126 1.00 91.44 546 ALA A N 1
ATOM 4417 C CA . ALA A 1 546 ? 35.105 -5.875 -26.561 1.00 91.44 546 ALA A CA 1
ATOM 4418 C C . ALA A 1 546 ? 34.836 -7.285 -27.132 1.00 91.44 546 ALA A C 1
ATOM 4420 O O . ALA A 1 546 ? 35.514 -7.702 -28.067 1.00 91.44 546 ALA A O 1
ATOM 4421 N N . VAL A 1 547 ? 33.800 -7.976 -26.638 1.00 93.50 547 VAL A N 1
ATOM 4422 C CA . VAL A 1 547 ? 33.388 -9.315 -27.111 1.00 93.50 547 VAL A CA 1
ATOM 4423 C C . VAL A 1 547 ? 32.888 -9.324 -28.560 1.00 93.50 547 VAL A C 1
ATOM 4425 O O . VAL A 1 547 ? 32.827 -10.376 -29.189 1.00 93.50 547 VAL A O 1
ATOM 4428 N N . VAL A 1 548 ? 32.543 -8.155 -29.112 1.00 95.06 548 VAL A N 1
ATOM 4429 C CA . VAL A 1 548 ? 32.054 -8.016 -30.490 1.00 95.06 548 VAL A CA 1
ATOM 4430 C C . VAL A 1 548 ? 33.100 -8.487 -31.501 1.00 95.06 548 VAL A C 1
ATOM 4432 O O . VAL A 1 548 ? 32.745 -9.116 -32.496 1.00 95.06 548 VAL A O 1
ATOM 4435 N N . VAL A 1 549 ? 34.384 -8.230 -31.232 1.00 93.25 549 VAL A N 1
ATOM 4436 C CA . VAL A 1 549 ? 35.483 -8.675 -32.102 1.00 93.25 549 VAL A CA 1
ATOM 4437 C C . VAL A 1 549 ? 35.500 -10.200 -32.195 1.00 93.25 549 VAL A C 1
ATOM 4439 O O . VAL A 1 549 ? 35.589 -10.739 -33.295 1.00 93.25 549 VAL A O 1
ATOM 4442 N N . ASP A 1 550 ? 35.319 -10.891 -31.069 1.00 93.44 550 ASP A N 1
ATOM 4443 C CA . ASP A 1 550 ? 35.281 -12.354 -31.022 1.00 93.44 550 ASP A CA 1
ATOM 4444 C C . ASP A 1 550 ? 34.027 -12.916 -31.707 1.00 93.44 550 ASP A C 1
ATOM 4446 O O . ASP A 1 550 ? 34.094 -13.946 -32.381 1.00 93.44 550 ASP A O 1
ATOM 4450 N N . PHE A 1 551 ? 32.876 -12.247 -31.577 1.00 95.19 551 PHE A N 1
ATOM 4451 C CA . PHE A 1 551 ? 31.644 -12.660 -32.258 1.00 95.19 551 PHE A CA 1
ATOM 4452 C C . PHE A 1 551 ? 31.788 -12.618 -33.777 1.00 95.19 551 PHE A C 1
ATOM 4454 O O . PHE A 1 551 ? 31.369 -13.560 -34.445 1.00 95.19 551 PHE A O 1
ATOM 4461 N N . VAL A 1 552 ? 32.402 -11.560 -34.309 1.00 94.44 552 VAL A N 1
ATOM 4462 C CA . VAL A 1 552 ? 32.643 -11.420 -35.750 1.00 94.44 552 VAL A CA 1
ATOM 4463 C C . VAL A 1 552 ? 33.760 -12.352 -36.215 1.00 94.44 552 VAL A C 1
ATOM 4465 O O . VAL A 1 552 ? 33.632 -12.981 -37.264 1.00 94.44 552 VAL A O 1
ATOM 4468 N N . ALA A 1 553 ? 34.840 -12.498 -35.440 1.00 90.62 553 ALA A N 1
ATOM 4469 C CA . ALA A 1 553 ? 35.951 -13.385 -35.779 1.00 90.62 553 ALA A CA 1
ATOM 4470 C C . ALA A 1 553 ? 35.488 -14.839 -35.970 1.00 90.62 553 ALA A C 1
ATOM 4472 O O . ALA A 1 553 ? 35.874 -15.463 -36.957 1.00 90.62 553 ALA A O 1
ATOM 4473 N N . ASN A 1 554 ? 34.603 -15.324 -35.092 1.00 90.25 554 ASN A N 1
ATOM 4474 C CA . ASN A 1 554 ? 34.082 -16.695 -35.102 1.00 90.25 554 ASN A CA 1
ATOM 4475 C C . ASN A 1 554 ? 32.904 -16.942 -36.068 1.00 90.25 554 ASN A C 1
ATOM 4477 O O . ASN A 1 554 ? 32.396 -18.060 -36.108 1.00 90.25 554 ASN A O 1
ATOM 4481 N N . ASP A 1 555 ? 32.425 -15.933 -36.800 1.00 91.06 555 ASP A N 1
ATOM 4482 C CA . ASP A 1 555 ? 31.303 -16.080 -37.741 1.00 91.06 555 ASP A CA 1
ATOM 4483 C C . ASP A 1 555 ? 31.791 -16.195 -39.190 1.00 91.06 555 ASP A C 1
ATOM 4485 O O . ASP A 1 555 ? 32.485 -15.310 -39.670 1.00 91.06 555 ASP A O 1
ATOM 4489 N N . ASP A 1 556 ? 31.402 -17.228 -39.931 1.00 87.12 556 ASP A N 1
ATOM 4490 C CA . ASP A 1 556 ? 31.811 -17.421 -41.333 1.00 87.12 556 ASP A CA 1
ATOM 4491 C C . ASP A 1 556 ? 31.142 -16.464 -42.350 1.00 87.12 556 ASP A C 1
ATOM 4493 O O . ASP A 1 556 ? 31.329 -16.626 -43.561 1.00 87.12 556 ASP A O 1
ATOM 4497 N N . LEU A 1 557 ? 30.375 -15.472 -41.879 1.00 88.81 557 LEU A N 1
ATOM 4498 C CA . LEU A 1 557 ? 29.580 -14.521 -42.665 1.00 88.81 557 LEU A CA 1
ATOM 4499 C C . LEU A 1 557 ? 28.629 -15.238 -43.626 1.00 88.81 557 LEU A C 1
ATOM 4501 O O . LEU A 1 557 ? 28.545 -14.931 -44.818 1.00 88.81 557 LEU A O 1
ATOM 4505 N N . LEU A 1 558 ? 27.919 -16.224 -43.084 1.00 88.44 558 LEU A N 1
ATOM 4506 C CA . LEU A 1 558 ? 26.883 -16.970 -43.785 1.00 88.44 558 LEU A CA 1
ATOM 4507 C C . LEU A 1 558 ? 25.497 -16.529 -43.298 1.00 88.44 558 LEU A C 1
ATOM 4509 O O . LEU A 1 558 ? 25.354 -16.194 -42.121 1.00 88.44 558 LEU A O 1
ATOM 4513 N N . PRO A 1 559 ? 24.471 -16.542 -44.169 1.00 87.75 559 PRO A N 1
ATOM 4514 C CA . PRO A 1 559 ? 23.097 -16.285 -43.750 1.00 87.75 559 PRO A CA 1
ATOM 4515 C C . PRO A 1 559 ? 22.660 -17.270 -42.661 1.00 87.75 559 PRO A C 1
ATOM 4517 O O . PRO A 1 559 ? 22.975 -18.460 -42.742 1.00 87.75 559 PRO A O 1
ATOM 4520 N N . CYS A 1 560 ? 21.907 -16.792 -41.670 1.00 84.81 560 CYS A N 1
ATOM 4521 C CA . CYS A 1 560 ? 21.359 -17.643 -40.611 1.00 84.81 560 CYS A CA 1
ATOM 4522 C C . CYS A 1 560 ? 20.412 -18.724 -41.156 1.00 84.81 560 CYS A C 1
ATOM 4524 O O . CYS A 1 560 ? 20.439 -19.859 -40.681 1.00 84.81 560 CYS A O 1
ATOM 4526 N N . ASP A 1 561 ? 19.570 -18.376 -42.135 1.00 82.62 561 ASP A N 1
ATOM 4527 C CA . ASP A 1 561 ? 18.657 -19.305 -42.803 1.00 82.62 561 ASP A CA 1
ATOM 4528 C C . ASP A 1 561 ? 18.286 -18.823 -44.227 1.00 82.62 561 ASP A C 1
ATOM 4530 O O . ASP A 1 561 ? 18.911 -17.919 -44.781 1.00 82.62 561 ASP A O 1
ATOM 4534 N N . THR A 1 562 ? 17.293 -19.458 -44.861 1.00 76.50 562 THR A N 1
ATOM 4535 C CA . THR A 1 562 ? 16.854 -19.129 -46.233 1.00 76.50 562 THR A CA 1
ATOM 4536 C C . THR A 1 562 ? 16.070 -17.817 -46.353 1.00 76.50 562 THR A C 1
ATOM 4538 O O . THR A 1 562 ? 16.010 -17.253 -47.445 1.00 76.50 562 THR A O 1
ATOM 4541 N N . ASN A 1 563 ? 15.490 -17.320 -45.260 1.00 79.75 563 ASN A N 1
ATOM 4542 C CA . ASN A 1 563 ? 14.690 -16.093 -45.200 1.00 79.75 563 ASN A CA 1
ATOM 4543 C C . ASN A 1 563 ? 15.446 -14.926 -44.543 1.00 79.75 563 ASN A C 1
ATOM 4545 O O . ASN A 1 563 ? 15.068 -13.769 -44.721 1.00 79.75 563 ASN A O 1
ATOM 4549 N N . VAL A 1 564 ? 16.505 -15.221 -43.792 1.00 84.94 564 VAL A N 1
ATOM 4550 C CA . VAL A 1 564 ? 17.311 -14.280 -43.023 1.00 84.94 564 VAL A CA 1
ATOM 4551 C C . VAL A 1 564 ? 18.684 -14.156 -43.668 1.00 84.94 564 VAL A C 1
ATOM 4553 O O . VAL A 1 564 ? 19.547 -15.017 -43.514 1.00 84.94 564 VAL A O 1
ATOM 4556 N N . LYS A 1 565 ? 18.894 -13.046 -44.382 1.00 87.88 565 LYS A N 1
ATOM 4557 C CA . LYS A 1 565 ? 20.109 -12.816 -45.178 1.00 87.88 565 LYS A CA 1
ATOM 4558 C C . LYS A 1 565 ? 21.302 -12.249 -44.389 1.00 87.88 565 LYS A C 1
ATOM 4560 O O . LYS A 1 565 ? 22.350 -12.007 -44.989 1.00 87.88 565 LYS A O 1
ATOM 4565 N N . TYR A 1 566 ? 21.143 -12.001 -43.088 1.00 92.00 566 TYR A N 1
ATOM 4566 C CA . TYR A 1 566 ? 22.209 -11.581 -42.167 1.00 92.00 566 TYR A CA 1
ATOM 4567 C C . TYR A 1 566 ? 22.775 -12.781 -41.380 1.00 92.00 566 TYR A C 1
ATOM 4569 O O . TYR A 1 566 ? 22.161 -13.849 -41.335 1.00 92.00 566 TYR A O 1
ATOM 4577 N N . SER A 1 567 ? 23.949 -12.609 -40.780 1.00 93.19 567 SER A N 1
ATOM 4578 C CA . SER A 1 567 ? 24.730 -13.618 -40.065 1.00 93.19 567 SER A CA 1
ATOM 4579 C C . SER A 1 567 ? 24.369 -13.751 -38.584 1.00 93.19 567 SER A C 1
ATOM 4581 O O . SER A 1 567 ? 23.629 -12.951 -37.997 1.00 93.19 567 SER A O 1
ATOM 4583 N N . SER A 1 568 ? 24.925 -14.782 -37.944 1.00 92.50 568 SER A N 1
ATOM 4584 C CA . SER A 1 568 ? 24.705 -15.065 -36.522 1.00 92.50 568 SER A CA 1
ATOM 4585 C C . SER A 1 568 ? 25.380 -14.042 -35.599 1.00 92.50 568 SER A C 1
ATOM 4587 O O . SER A 1 568 ? 24.948 -13.838 -34.462 1.00 92.50 568 SER A O 1
ATOM 4589 N N . SER A 1 569 ? 26.429 -13.375 -36.085 1.00 94.19 569 SER A N 1
ATOM 4590 C CA . SER A 1 569 ? 27.206 -12.381 -35.351 1.00 94.19 569 SER A CA 1
ATOM 4591 C C . SER A 1 569 ? 26.355 -11.165 -35.003 1.00 94.19 569 SER A C 1
ATOM 4593 O O . SER A 1 569 ? 26.424 -10.694 -33.870 1.00 94.19 569 SER A O 1
ATOM 4595 N N . PHE A 1 570 ? 25.483 -10.719 -35.915 1.00 95.00 570 PHE A N 1
ATOM 4596 C CA . PHE A 1 570 ? 24.516 -9.656 -35.647 1.00 95.00 570 PHE A CA 1
ATOM 4597 C C . PHE A 1 570 ? 23.596 -10.025 -34.478 1.00 95.00 570 PHE A C 1
ATOM 4599 O O . PHE A 1 570 ? 23.450 -9.236 -33.545 1.00 95.00 570 PHE A O 1
ATOM 4606 N N . MET A 1 571 ? 23.021 -11.233 -34.495 1.00 93.25 571 MET A N 1
ATOM 4607 C CA . MET A 1 571 ? 22.094 -11.693 -33.454 1.00 93.25 571 MET A CA 1
ATOM 4608 C C . MET A 1 571 ? 22.757 -11.681 -32.073 1.00 93.25 571 MET A C 1
ATOM 4610 O O . MET A 1 571 ? 22.218 -11.097 -31.135 1.00 93.25 571 MET A O 1
ATOM 4614 N N . LYS A 1 572 ? 23.973 -12.233 -31.967 1.00 94.81 572 LYS A N 1
ATOM 4615 C CA . LYS A 1 572 ? 24.748 -12.240 -30.713 1.00 94.81 572 LYS A CA 1
ATOM 4616 C C . LYS A 1 572 ? 25.059 -10.829 -30.212 1.00 94.81 572 LYS A C 1
ATOM 4618 O O . LYS A 1 572 ? 25.031 -10.579 -29.009 1.00 94.81 572 LYS A O 1
ATOM 4623 N N . VAL A 1 573 ? 25.359 -9.897 -31.119 1.00 95.56 573 VAL A N 1
ATOM 4624 C CA . VAL A 1 573 ? 25.618 -8.494 -30.768 1.00 95.56 573 VAL A CA 1
ATOM 4625 C C . VAL A 1 573 ? 24.341 -7.808 -30.291 1.00 95.56 573 VAL A C 1
ATOM 4627 O O . VAL A 1 573 ? 24.380 -7.148 -29.257 1.00 95.56 573 VAL A O 1
ATOM 4630 N N . ALA A 1 574 ? 23.215 -7.986 -30.984 1.00 95.31 574 ALA A N 1
ATOM 4631 C CA . ALA A 1 574 ? 21.928 -7.425 -30.577 1.00 95.31 574 ALA A CA 1
ATOM 4632 C C . ALA A 1 574 ? 21.502 -7.940 -29.190 1.00 95.31 574 ALA A C 1
ATOM 4634 O O . ALA A 1 574 ? 21.177 -7.141 -28.313 1.00 95.31 574 ALA A O 1
ATOM 4635 N N . GLU A 1 575 ? 21.613 -9.250 -28.944 1.00 95.12 575 GLU A N 1
ATOM 4636 C CA . GLU A 1 575 ? 21.349 -9.859 -27.633 1.00 95.12 575 GLU A CA 1
ATOM 4637 C C . GLU A 1 575 ? 22.272 -9.304 -26.535 1.00 95.12 575 GLU A C 1
ATOM 4639 O O . GLU A 1 575 ? 21.824 -8.999 -25.426 1.00 95.12 575 GLU A O 1
ATOM 4644 N N . ALA A 1 576 ? 23.563 -9.122 -26.833 1.00 95.44 576 ALA A N 1
ATOM 4645 C CA . ALA A 1 576 ? 24.517 -8.553 -25.886 1.00 95.44 576 ALA A CA 1
ATOM 4646 C C . ALA A 1 576 ? 24.227 -7.074 -25.573 1.00 95.44 576 ALA A C 1
ATOM 4648 O O . ALA A 1 576 ? 24.345 -6.664 -24.412 1.00 95.44 576 ALA A O 1
ATOM 4649 N N . VAL A 1 577 ? 23.821 -6.279 -26.568 1.00 95.88 577 VAL A N 1
ATOM 4650 C CA . VAL A 1 577 ? 23.386 -4.886 -26.372 1.00 95.88 577 VAL A CA 1
ATOM 4651 C C . VAL A 1 577 ? 22.115 -4.841 -25.526 1.00 95.88 577 VAL A C 1
ATOM 4653 O O . VAL A 1 577 ? 22.041 -4.050 -24.581 1.00 95.88 577 VAL A O 1
ATOM 4656 N N . ASP A 1 578 ? 21.149 -5.722 -25.789 1.00 94.88 578 ASP A N 1
ATOM 4657 C CA . ASP A 1 578 ? 19.917 -5.799 -25.007 1.00 94.88 578 ASP A CA 1
ATOM 4658 C C . ASP A 1 578 ? 20.199 -6.135 -23.533 1.00 94.88 578 ASP A C 1
ATOM 4660 O O . ASP A 1 578 ? 19.706 -5.457 -22.625 1.00 94.88 578 ASP A O 1
ATOM 4664 N N . ALA A 1 579 ? 21.054 -7.131 -23.286 1.00 93.25 579 ALA A N 1
ATOM 4665 C CA . ALA A 1 579 ? 21.391 -7.599 -21.944 1.00 93.25 579 ALA A CA 1
ATOM 4666 C C . ALA A 1 579 ? 22.179 -6.573 -21.112 1.00 93.25 579 ALA A C 1
ATOM 4668 O O . ALA A 1 579 ? 21.937 -6.451 -19.909 1.00 93.25 579 ALA A O 1
ATOM 4669 N N . ASN A 1 580 ? 23.114 -5.843 -21.732 1.00 92.38 580 ASN A N 1
ATOM 4670 C CA . ASN A 1 580 ? 24.037 -4.953 -21.017 1.00 92.38 580 ASN A CA 1
ATOM 4671 C C . ASN A 1 580 ? 23.598 -3.483 -21.015 1.00 92.38 580 ASN A C 1
ATOM 4673 O O . ASN A 1 580 ? 23.847 -2.776 -20.041 1.00 92.38 580 ASN A O 1
ATOM 4677 N N . VAL A 1 581 ? 22.967 -3.009 -22.092 1.00 94.62 581 VAL A N 1
ATOM 4678 C CA . VAL A 1 581 ? 22.703 -1.579 -22.316 1.00 94.62 581 VAL A CA 1
ATOM 4679 C C . VAL A 1 581 ? 21.205 -1.281 -22.231 1.00 94.62 581 VAL A C 1
ATOM 4681 O O . VAL A 1 581 ? 20.787 -0.444 -21.429 1.00 94.62 581 VAL A O 1
ATOM 4684 N N . VAL A 1 582 ? 20.371 -1.985 -23.004 1.00 93.50 582 VAL A N 1
ATOM 4685 C CA . VAL A 1 582 ? 18.919 -1.714 -23.050 1.00 93.50 582 VAL A CA 1
ATOM 4686 C C . VAL A 1 582 ? 18.242 -2.074 -21.730 1.00 93.50 582 VAL A C 1
ATOM 4688 O O . VAL A 1 582 ? 17.440 -1.290 -21.223 1.00 93.50 582 VAL A O 1
ATOM 4691 N N . LYS A 1 583 ? 18.602 -3.206 -21.116 1.00 91.94 583 LYS A N 1
ATOM 4692 C CA . LYS A 1 583 ? 18.087 -3.598 -19.797 1.00 91.94 583 LYS A CA 1
ATOM 4693 C C . LYS A 1 583 ? 18.358 -2.532 -18.731 1.00 91.94 583 LYS A C 1
ATOM 4695 O O . LYS A 1 583 ? 17.455 -2.193 -17.969 1.00 91.94 583 LYS A O 1
ATOM 4700 N N . LEU A 1 584 ? 19.569 -1.971 -18.704 1.00 92.56 584 LEU A N 1
ATOM 4701 C CA . LEU A 1 584 ? 19.942 -0.904 -17.771 1.00 92.56 584 LEU A CA 1
ATOM 4702 C C . LEU A 1 584 ? 19.091 0.358 -17.990 1.00 92.56 584 LEU A C 1
ATOM 4704 O O . LEU A 1 584 ? 18.573 0.932 -17.033 1.00 92.56 584 LEU A O 1
ATOM 4708 N N . TRP A 1 585 ? 18.885 0.754 -19.248 1.00 91.31 585 TRP A N 1
ATOM 4709 C CA . TRP A 1 585 ? 18.014 1.877 -19.604 1.00 91.31 585 TRP A CA 1
ATOM 4710 C C . TRP A 1 585 ? 16.559 1.664 -19.169 1.00 91.31 585 TRP A C 1
ATOM 4712 O O . TRP A 1 585 ? 15.916 2.583 -18.655 1.00 91.31 585 TRP A O 1
ATOM 4722 N N . ILE A 1 586 ? 16.022 0.454 -19.341 1.00 89.56 586 ILE A N 1
ATOM 4723 C CA . ILE A 1 586 ? 14.665 0.116 -18.893 1.00 89.56 586 ILE A CA 1
ATOM 4724 C C . ILE A 1 586 ? 14.568 0.233 -17.369 1.00 89.56 586 ILE A C 1
ATOM 4726 O O . ILE A 1 586 ? 13.647 0.896 -16.891 1.00 89.56 586 ILE A O 1
ATOM 4730 N N . ILE A 1 587 ? 15.532 -0.332 -16.627 1.00 88.50 587 ILE A N 1
ATOM 4731 C CA . ILE A 1 587 ? 15.583 -0.277 -15.155 1.00 88.50 587 ILE A CA 1
ATOM 4732 C C . ILE A 1 587 ? 15.592 1.169 -14.656 1.00 88.50 587 ILE A C 1
ATOM 4734 O O . ILE A 1 587 ? 14.809 1.497 -13.767 1.00 88.50 587 ILE A O 1
ATOM 4738 N N . LEU A 1 588 ? 16.425 2.034 -15.243 1.00 88.62 588 LEU A N 1
ATOM 4739 C CA . LEU A 1 588 ? 16.542 3.441 -14.851 1.00 88.62 588 LEU A CA 1
ATOM 4740 C C . LEU A 1 588 ? 15.202 4.176 -14.869 1.00 88.62 588 LEU A C 1
ATOM 4742 O O . LEU A 1 588 ? 14.899 4.941 -13.957 1.00 88.62 588 LEU A O 1
ATOM 4746 N N . ASP A 1 589 ? 14.403 3.935 -15.908 1.00 84.69 589 ASP A N 1
ATOM 4747 C CA . ASP A 1 589 ? 13.120 4.609 -16.105 1.00 84.69 589 ASP A CA 1
ATOM 4748 C C . ASP A 1 589 ? 13.155 6.103 -15.812 1.00 84.69 589 ASP A C 1
ATOM 4750 O O . ASP A 1 589 ? 12.390 6.634 -15.011 1.00 84.69 589 ASP A O 1
ATOM 4754 N N . TRP A 1 590 ? 14.135 6.758 -16.434 1.00 83.38 590 TRP A N 1
ATOM 4755 C CA . TRP A 1 590 ? 14.473 8.144 -16.174 1.00 83.38 590 TRP A CA 1
ATOM 4756 C C . TRP A 1 590 ? 14.558 8.920 -17.487 1.00 83.38 590 TRP A C 1
ATOM 4758 O O . TRP A 1 590 ? 15.534 8.812 -18.229 1.00 83.38 590 TRP A O 1
ATOM 4768 N N . ALA A 1 591 ? 13.522 9.709 -17.774 1.00 73.06 591 ALA A N 1
ATOM 4769 C CA . ALA A 1 591 ? 13.409 10.532 -18.981 1.00 73.06 591 ALA A CA 1
ATOM 4770 C C . ALA A 1 591 ? 14.252 11.824 -18.904 1.00 73.06 591 ALA A C 1
ATOM 4772 O O . ALA A 1 591 ? 13.772 12.917 -19.194 1.00 73.06 591 ALA A O 1
ATOM 4773 N N . GLU A 1 592 ? 15.512 11.716 -18.476 1.00 81.38 592 GLU A N 1
ATOM 4774 C CA . GLU A 1 592 ? 16.451 12.838 -18.452 1.00 81.38 592 GLU A CA 1
ATOM 4775 C C . GLU A 1 592 ? 17.457 12.738 -19.601 1.00 81.38 592 GLU A C 1
ATOM 4777 O O . GLU A 1 592 ? 18.020 11.675 -19.866 1.00 81.38 592 GLU A O 1
ATOM 4782 N N . ASN A 1 593 ? 17.724 13.868 -20.265 1.00 84.50 593 ASN A N 1
ATOM 4783 C CA . ASN A 1 593 ? 18.591 13.914 -21.444 1.00 84.50 593 ASN A CA 1
ATOM 4784 C C . ASN A 1 593 ? 19.992 13.370 -21.175 1.00 84.50 593 ASN A C 1
ATOM 4786 O O . ASN A 1 593 ? 20.522 12.661 -22.020 1.00 84.50 593 ASN A O 1
ATOM 4790 N N . ALA A 1 594 ? 20.577 13.641 -20.006 1.00 85.38 594 ALA A N 1
ATOM 4791 C CA . ALA A 1 594 ? 21.893 13.112 -19.656 1.00 85.38 594 ALA A CA 1
ATOM 4792 C C . ALA A 1 594 ? 21.918 11.572 -19.652 1.00 85.38 594 ALA A C 1
ATOM 4794 O O . ALA A 1 594 ? 22.849 10.967 -20.183 1.00 85.38 594 ALA A O 1
ATOM 4795 N N . CYS A 1 595 ? 20.863 10.941 -19.132 1.00 87.81 595 CYS A N 1
ATOM 4796 C CA . CYS A 1 595 ? 20.721 9.487 -19.105 1.00 87.81 595 CYS A CA 1
ATOM 4797 C C . CYS A 1 595 ? 20.491 8.925 -20.513 1.00 87.81 595 CYS A C 1
ATOM 4799 O O . CYS A 1 595 ? 21.157 7.969 -20.912 1.00 87.81 595 CYS A O 1
ATOM 4801 N N . SER A 1 596 ? 19.612 9.559 -21.294 1.00 89.12 596 SER A N 1
ATOM 4802 C CA . SER A 1 596 ? 19.375 9.201 -22.697 1.00 89.12 596 SER A CA 1
ATOM 4803 C C . SER A 1 596 ? 20.639 9.345 -23.550 1.00 89.12 596 SER A C 1
ATOM 4805 O O . SER A 1 596 ? 20.904 8.510 -24.409 1.00 89.12 596 SER A O 1
ATOM 4807 N N . PHE A 1 597 ? 21.450 10.379 -23.312 1.00 91.00 597 PHE A N 1
ATOM 4808 C CA . PHE A 1 597 ? 22.723 10.578 -24.004 1.00 91.00 597 PHE A CA 1
ATOM 4809 C C . PHE A 1 597 ? 23.718 9.473 -23.669 1.00 91.00 597 PHE A C 1
ATOM 4811 O O . PHE A 1 597 ? 24.294 8.906 -24.591 1.00 91.00 597 PHE A O 1
ATOM 4818 N N . ALA A 1 598 ? 23.880 9.128 -22.389 1.00 92.56 598 ALA A N 1
ATOM 4819 C CA . ALA A 1 598 ? 24.768 8.044 -21.971 1.00 92.56 598 ALA A CA 1
ATOM 4820 C C . ALA A 1 598 ? 24.333 6.687 -22.559 1.00 92.56 598 ALA A C 1
ATOM 4822 O O . ALA A 1 598 ? 25.167 5.924 -23.049 1.00 92.56 598 ALA A O 1
ATOM 4823 N N . PHE A 1 599 ? 23.022 6.420 -22.598 1.00 94.31 599 PHE A N 1
ATOM 4824 C CA . PHE A 1 599 ? 22.451 5.243 -23.256 1.00 94.31 599 PHE A CA 1
ATOM 4825 C C . PHE A 1 599 ? 22.783 5.200 -24.755 1.00 94.31 599 PHE A C 1
ATOM 4827 O O . PHE A 1 599 ? 23.343 4.215 -25.238 1.00 94.31 599 PHE A O 1
ATOM 4834 N N . VAL A 1 600 ? 22.486 6.275 -25.494 1.00 93.81 600 VAL A N 1
ATOM 4835 C CA . VAL A 1 600 ? 22.718 6.344 -26.947 1.00 93.81 600 VAL A CA 1
ATOM 4836 C C . VAL A 1 600 ? 24.208 6.307 -27.284 1.00 93.81 600 VAL A C 1
ATOM 4838 O O . VAL A 1 600 ? 24.598 5.634 -28.237 1.00 93.81 600 VAL A O 1
ATOM 4841 N N . ASP A 1 601 ? 25.055 6.973 -26.500 1.00 93.88 601 ASP A N 1
ATOM 4842 C CA . ASP A 1 601 ? 26.507 6.917 -26.671 1.00 93.88 601 ASP A CA 1
ATOM 4843 C C . ASP A 1 601 ? 27.031 5.490 -26.445 1.00 93.88 601 ASP A C 1
ATOM 4845 O O . ASP A 1 601 ? 27.899 5.040 -27.196 1.00 93.88 601 ASP A O 1
ATOM 4849 N N . SER A 1 602 ? 26.474 4.749 -25.479 1.00 95.31 602 SER A N 1
ATOM 4850 C CA . SER A 1 602 ? 26.808 3.337 -25.265 1.00 95.31 602 SER A CA 1
ATOM 4851 C C . SER A 1 602 ? 26.400 2.473 -26.457 1.00 95.31 602 SER A C 1
ATOM 4853 O O . SER A 1 602 ? 27.241 1.755 -27.001 1.00 95.31 602 SER A O 1
ATOM 4855 N N . VAL A 1 603 ? 25.159 2.601 -26.945 1.00 95.50 603 VAL A N 1
ATOM 4856 C CA . VAL A 1 603 ? 24.702 1.910 -28.166 1.00 95.50 603 VAL A CA 1
ATOM 4857 C C . VAL A 1 603 ? 25.624 2.238 -29.342 1.00 95.50 603 VAL A C 1
ATOM 4859 O O . VAL A 1 603 ? 26.058 1.331 -30.051 1.00 95.50 603 VAL A O 1
ATOM 4862 N N . ARG A 1 604 ? 26.004 3.513 -29.508 1.00 95.19 604 ARG A N 1
ATOM 4863 C CA . ARG A 1 604 ? 26.943 3.955 -30.547 1.00 95.19 604 ARG A CA 1
ATOM 4864 C C . ARG A 1 604 ? 28.280 3.218 -30.455 1.00 95.19 604 ARG A C 1
ATOM 4866 O O . ARG A 1 604 ? 28.801 2.820 -31.493 1.00 95.19 604 ARG A O 1
ATOM 4873 N N . VAL A 1 605 ? 28.842 3.036 -29.257 1.00 95.69 605 VAL A N 1
ATOM 4874 C CA . VAL A 1 605 ? 30.107 2.299 -29.066 1.00 95.69 605 VAL A CA 1
ATOM 4875 C C . VAL A 1 605 ? 29.978 0.858 -29.561 1.00 95.69 605 VAL A C 1
ATOM 4877 O O . VAL A 1 605 ? 30.818 0.417 -30.342 1.00 95.69 605 VAL A O 1
ATOM 4880 N N . TRP A 1 606 ? 28.908 0.157 -29.182 1.00 96.12 606 TRP A N 1
ATOM 4881 C CA . TRP A 1 606 ? 28.666 -1.226 -29.606 1.00 96.12 606 TRP A CA 1
ATOM 4882 C C . TRP A 1 606 ? 28.510 -1.364 -31.123 1.00 96.12 606 TRP A C 1
ATOM 4884 O O . TRP A 1 606 ? 29.177 -2.196 -31.739 1.00 96.12 606 TRP A O 1
ATOM 4894 N N . VAL A 1 607 ? 27.684 -0.522 -31.750 1.00 94.88 607 VAL A N 1
ATOM 4895 C CA . VAL A 1 607 ? 27.462 -0.601 -33.204 1.00 94.88 607 VAL A CA 1
ATOM 4896 C C . VAL A 1 607 ? 28.683 -0.154 -34.006 1.00 94.88 607 VAL A C 1
ATOM 4898 O O . VAL A 1 607 ? 28.940 -0.700 -35.075 1.00 94.88 607 VAL A O 1
ATOM 4901 N N . SER A 1 608 ? 29.476 0.787 -33.480 1.00 94.69 608 SER A N 1
ATOM 4902 C CA . SER A 1 608 ? 30.737 1.198 -34.112 1.00 94.69 608 SER A CA 1
ATOM 4903 C C . SER A 1 608 ? 31.784 0.090 -34.033 1.00 94.69 608 SER A C 1
ATOM 4905 O O . SER A 1 608 ? 32.482 -0.152 -35.014 1.00 94.69 608 SER A O 1
ATOM 4907 N N . ALA A 1 609 ? 31.872 -0.605 -32.892 1.00 95.56 609 ALA A N 1
ATOM 4908 C CA . ALA A 1 609 ? 32.753 -1.757 -32.729 1.00 95.56 609 ALA A CA 1
ATOM 4909 C C . ALA A 1 609 ? 32.377 -2.884 -33.699 1.00 95.56 609 ALA A C 1
ATOM 4911 O O . ALA A 1 609 ? 33.258 -3.464 -34.330 1.00 95.56 609 ALA A O 1
ATOM 4912 N N . TYR A 1 610 ? 31.078 -3.144 -33.875 1.00 96.62 610 TYR A N 1
ATOM 4913 C CA . TYR A 1 610 ? 30.605 -4.143 -34.831 1.00 96.62 610 TYR A CA 1
ATOM 4914 C C . TYR A 1 610 ? 30.907 -3.754 -36.278 1.00 96.62 610 TYR A C 1
ATOM 4916 O O . TYR A 1 610 ? 31.491 -4.549 -37.009 1.00 96.62 610 TYR A O 1
ATOM 4924 N N . ALA A 1 611 ? 30.595 -2.517 -36.675 1.00 95.81 611 ALA A N 1
ATOM 4925 C CA . ALA A 1 611 ? 30.885 -2.030 -38.021 1.00 95.81 611 ALA A CA 1
ATOM 4926 C C . ALA A 1 611 ? 32.385 -2.116 -38.355 1.00 95.81 611 ALA A C 1
ATOM 4928 O O . ALA A 1 611 ? 32.756 -2.622 -39.410 1.00 95.81 611 ALA A O 1
ATOM 4929 N N . ALA A 1 612 ? 33.253 -1.703 -37.426 1.00 94.94 612 ALA A N 1
ATOM 4930 C CA . ALA A 1 612 ? 34.699 -1.806 -37.596 1.00 94.94 612 ALA A CA 1
ATOM 4931 C C . ALA A 1 612 ? 35.188 -3.265 -37.656 1.00 94.94 612 ALA A C 1
ATOM 4933 O O . ALA A 1 612 ? 36.074 -3.583 -38.445 1.00 94.94 612 ALA A O 1
ATOM 4934 N N . ALA A 1 613 ? 34.625 -4.165 -36.843 1.00 95.25 613 ALA A N 1
ATOM 4935 C CA . ALA A 1 613 ? 34.984 -5.583 -36.860 1.00 95.25 613 ALA A CA 1
ATOM 4936 C C . ALA A 1 613 ? 34.598 -6.260 -38.187 1.00 95.25 613 ALA A C 1
ATOM 4938 O O . ALA A 1 613 ? 35.398 -7.021 -38.732 1.00 95.25 613 ALA A O 1
ATOM 4939 N N . ILE A 1 614 ? 33.417 -5.943 -38.728 1.00 94.56 614 ILE A N 1
ATOM 4940 C CA . ILE A 1 614 ? 32.967 -6.422 -40.041 1.00 94.56 614 ILE A CA 1
ATOM 4941 C C . ILE A 1 614 ? 33.887 -5.900 -41.151 1.00 94.56 614 ILE A C 1
ATOM 4943 O O . ILE A 1 614 ? 34.365 -6.693 -41.960 1.00 94.56 614 ILE A O 1
ATOM 4947 N N . GLU A 1 615 ? 34.197 -4.599 -41.167 1.00 91.81 615 GLU A N 1
ATOM 4948 C CA . GLU A 1 615 ? 35.122 -4.011 -42.151 1.00 91.81 615 GLU A CA 1
ATOM 4949 C C . GLU A 1 615 ? 36.498 -4.678 -42.114 1.00 91.81 615 GLU A C 1
ATOM 4951 O O . GLU A 1 615 ? 36.980 -5.150 -43.141 1.00 91.81 615 GLU A O 1
ATOM 4956 N N . ASN A 1 616 ? 37.089 -4.811 -40.924 1.00 91.19 616 ASN A N 1
ATOM 4957 C CA . ASN A 1 616 ? 38.394 -5.447 -40.758 1.00 91.19 616 ASN A CA 1
ATOM 4958 C C . ASN A 1 616 ? 38.396 -6.907 -41.232 1.00 91.19 616 ASN A C 1
ATOM 4960 O O . ASN A 1 616 ? 39.390 -7.364 -41.795 1.00 91.19 616 ASN A O 1
ATOM 4964 N N . LYS A 1 617 ? 37.303 -7.647 -41.011 1.00 89.88 617 LYS A N 1
ATOM 4965 C CA . LYS A 1 617 ? 37.184 -9.037 -41.461 1.00 89.88 617 LYS A CA 1
ATOM 4966 C C . LYS A 1 617 ? 37.159 -9.134 -42.987 1.00 89.88 617 LYS A C 1
ATOM 4968 O O . LYS A 1 617 ? 37.890 -9.943 -43.554 1.00 89.88 617 LYS A O 1
ATOM 4973 N N . ILE A 1 618 ? 36.386 -8.272 -43.646 1.00 88.00 618 ILE A N 1
ATOM 4974 C CA . ILE A 1 618 ? 36.340 -8.207 -45.113 1.00 88.00 618 ILE A CA 1
ATOM 4975 C C . ILE A 1 618 ? 37.691 -7.767 -45.695 1.00 88.00 618 ILE A C 1
ATOM 4977 O O . ILE A 1 618 ? 38.157 -8.359 -46.671 1.00 88.00 618 ILE A O 1
ATOM 4981 N N . ASP A 1 619 ? 38.356 -6.786 -45.081 1.00 84.75 619 ASP A N 1
ATOM 4982 C CA . ASP A 1 619 ? 39.679 -6.329 -45.515 1.00 84.75 619 ASP A CA 1
ATOM 4983 C C . ASP A 1 619 ? 40.727 -7.453 -45.411 1.00 84.75 619 ASP A C 1
ATOM 4985 O O . ASP A 1 619 ? 41.515 -7.655 -46.340 1.00 84.75 619 ASP A O 1
ATOM 4989 N N . GLN A 1 620 ? 40.707 -8.251 -44.338 1.00 82.06 620 GLN A N 1
ATOM 4990 C CA . GLN A 1 620 ? 41.600 -9.407 -44.177 1.00 82.06 620 GLN A CA 1
ATOM 4991 C C . GLN A 1 620 ? 41.349 -10.499 -45.226 1.00 82.06 620 GLN A C 1
ATOM 4993 O O . GLN A 1 620 ? 42.307 -11.005 -45.816 1.00 82.06 620 GLN A O 1
ATOM 4998 N N . GLU A 1 621 ? 40.085 -10.832 -45.507 1.00 75.25 621 GLU A N 1
ATOM 4999 C CA . GLU A 1 621 ? 39.734 -11.788 -46.566 1.00 75.25 621 GLU A CA 1
ATOM 5000 C C . GLU A 1 621 ? 40.189 -11.279 -47.947 1.00 75.25 621 GLU A C 1
ATOM 5002 O O . GLU A 1 621 ? 40.739 -12.041 -48.747 1.00 75.25 621 GLU A O 1
ATOM 5007 N N . SER A 1 622 ? 40.069 -9.974 -48.206 1.00 66.81 622 SER A N 1
ATOM 5008 C CA . SER A 1 622 ? 40.462 -9.365 -49.482 1.00 66.81 622 SER A CA 1
ATOM 5009 C C . SER A 1 622 ? 41.966 -9.386 -49.772 1.00 66.81 622 SER A C 1
ATOM 5011 O O . SER A 1 622 ? 42.359 -9.449 -50.934 1.00 66.81 622 SER A O 1
ATOM 5013 N N . CYS A 1 623 ? 42.816 -9.380 -48.742 1.00 58.66 623 CYS A N 1
ATOM 5014 C CA . CYS A 1 623 ? 44.265 -9.542 -48.899 1.00 58.66 623 CYS A CA 1
ATOM 5015 C C . CYS A 1 623 ? 44.665 -10.986 -49.246 1.00 58.66 623 CYS A C 1
ATOM 5017 O O . CYS A 1 623 ? 45.757 -11.210 -49.769 1.00 58.66 623 CYS A O 1
ATOM 5019 N N . SER A 1 624 ? 43.803 -11.962 -48.942 1.00 56.91 624 SER A N 1
ATOM 5020 C CA . SER A 1 624 ? 44.054 -13.390 -49.176 1.00 56.91 624 SER A CA 1
ATOM 5021 C C . SER A 1 624 ? 43.547 -13.881 -50.539 1.00 56.91 624 SER A C 1
ATOM 5023 O O . SER A 1 624 ? 44.155 -14.767 -51.142 1.00 56.91 624 SER A O 1
ATOM 5025 N N . GLU A 1 625 ? 42.486 -13.268 -51.071 1.00 54.47 625 GLU A N 1
ATOM 5026 C CA . GLU A 1 625 ? 41.996 -13.511 -52.428 1.00 54.47 625 GLU A CA 1
ATOM 5027 C C . GLU A 1 625 ? 42.691 -12.572 -53.424 1.00 54.47 625 GLU A C 1
ATOM 5029 O O . GLU A 1 625 ? 42.434 -11.371 -53.453 1.00 54.47 625 GLU A O 1
ATOM 5034 N N . GLY A 1 626 ? 43.564 -13.108 -54.282 1.00 49.97 626 GLY A N 1
ATOM 5035 C CA . GLY A 1 626 ? 44.206 -12.322 -55.337 1.00 49.97 626 GLY A CA 1
ATOM 5036 C C . GLY A 1 626 ? 43.197 -11.513 -56.168 1.00 49.97 626 GLY A C 1
ATOM 5037 O O . GLY A 1 626 ? 42.176 -12.038 -56.620 1.00 49.97 626 GLY A O 1
ATOM 5038 N N . ILE A 1 627 ? 43.502 -10.229 -56.384 1.00 46.25 627 ILE A N 1
ATOM 5039 C CA . ILE A 1 627 ? 42.737 -9.293 -57.222 1.00 46.25 627 ILE A CA 1
ATOM 5040 C C . ILE A 1 627 ? 42.606 -9.901 -58.631 1.00 46.25 627 ILE A C 1
ATOM 5042 O O . ILE A 1 627 ? 43.552 -9.857 -59.415 1.00 46.25 627 ILE A O 1
ATOM 5046 N N . GLY A 1 628 ? 41.463 -10.514 -58.955 1.00 45.91 628 GLY A N 1
ATOM 5047 C CA . GLY A 1 628 ? 41.267 -11.135 -60.273 1.00 45.91 628 GLY A CA 1
ATOM 5048 C C . GLY A 1 628 ? 40.112 -12.127 -60.426 1.00 45.91 628 GLY A C 1
ATOM 5049 O O . GLY A 1 628 ? 39.735 -12.417 -61.559 1.00 45.91 628 GLY A O 1
ATOM 5050 N N . SER A 1 629 ? 39.512 -12.634 -59.343 1.00 49.75 629 SER A N 1
ATOM 5051 C CA . SER A 1 629 ? 38.274 -13.425 -59.444 1.00 49.75 629 SER A CA 1
ATOM 5052 C C . SER A 1 629 ? 37.066 -12.486 -59.521 1.00 49.75 629 SER A C 1
ATOM 5054 O O . SER A 1 629 ? 36.697 -11.876 -58.516 1.00 49.75 629 SER A O 1
ATOM 5056 N N . GLY A 1 630 ? 36.463 -12.351 -60.706 1.00 51.16 630 GLY A N 1
ATOM 5057 C CA . GLY A 1 630 ? 35.260 -11.540 -60.958 1.00 51.16 630 GLY A CA 1
ATOM 5058 C C . GLY A 1 630 ? 33.965 -12.078 -60.329 1.00 51.16 630 GLY A C 1
ATOM 5059 O O . GLY A 1 630 ? 32.886 -11.554 -60.586 1.00 51.16 630 GLY A O 1
ATOM 5060 N N . ALA A 1 631 ? 34.046 -13.112 -59.486 1.00 59.62 631 ALA A N 1
ATOM 5061 C CA . ALA A 1 631 ? 32.907 -13.614 -58.728 1.00 59.62 631 ALA A CA 1
ATOM 5062 C C . ALA A 1 631 ? 32.592 -12.698 -57.533 1.00 59.62 631 ALA A C 1
ATOM 5064 O O . ALA A 1 631 ? 33.496 -12.296 -56.799 1.00 59.62 631 ALA A O 1
ATOM 5065 N N . ILE A 1 632 ? 31.304 -12.413 -57.310 1.00 63.75 632 ILE A N 1
ATOM 5066 C CA . ILE A 1 632 ? 30.824 -11.719 -56.107 1.00 63.75 632 ILE A CA 1
ATOM 5067 C C . ILE A 1 632 ? 30.951 -12.667 -54.913 1.00 63.75 632 ILE A C 1
ATOM 5069 O O . ILE A 1 632 ? 30.305 -13.720 -54.912 1.00 63.75 632 ILE A O 1
ATOM 5073 N N . PRO A 1 633 ? 31.706 -12.310 -53.867 1.00 71.12 633 PRO A N 1
ATOM 5074 C CA . PRO A 1 633 ? 31.750 -13.113 -52.656 1.00 71.12 633 PRO A CA 1
ATOM 5075 C C . PRO A 1 633 ? 30.431 -12.958 -51.892 1.00 71.12 633 PRO A C 1
ATOM 5077 O O . PRO A 1 633 ? 30.112 -11.876 -51.396 1.00 71.12 633 PRO A O 1
ATOM 5080 N N . ALA A 1 634 ? 29.659 -14.041 -51.774 1.00 81.25 634 ALA A N 1
ATOM 5081 C CA . ALA A 1 634 ? 28.396 -14.067 -51.025 1.00 81.25 634 ALA A CA 1
ATOM 5082 C C . ALA A 1 634 ? 28.546 -13.506 -49.593 1.00 81.25 634 ALA A C 1
ATOM 5084 O O . ALA A 1 634 ? 27.664 -12.799 -49.112 1.00 81.25 634 ALA A O 1
ATOM 5085 N N . ARG A 1 635 ? 29.709 -13.713 -48.961 1.00 85.31 635 ARG A N 1
ATOM 5086 C CA . ARG A 1 635 ? 30.058 -13.186 -47.629 1.00 85.31 635 ARG A CA 1
ATOM 5087 C C . ARG A 1 635 ? 30.025 -11.660 -47.532 1.00 85.31 635 ARG A C 1
ATOM 5089 O O . ARG A 1 635 ? 29.584 -11.117 -46.526 1.00 85.31 635 ARG A O 1
ATOM 5096 N N . GLN A 1 636 ? 30.429 -10.949 -48.586 1.00 87.88 636 GLN A N 1
ATOM 5097 C CA . GLN A 1 636 ? 30.386 -9.479 -48.613 1.00 87.88 636 GLN A CA 1
ATOM 5098 C C . GLN A 1 636 ? 28.948 -8.965 -48.680 1.00 87.88 636 GLN A C 1
ATOM 5100 O O . GLN A 1 636 ? 28.635 -7.928 -48.102 1.00 87.88 636 GLN A O 1
ATOM 5105 N N . CYS A 1 637 ? 28.057 -9.709 -49.341 1.00 89.19 637 CYS A N 1
ATOM 5106 C CA . CYS A 1 637 ? 26.632 -9.394 -49.345 1.00 89.19 637 CYS A CA 1
ATOM 5107 C C . CYS A 1 637 ? 26.014 -9.609 -47.955 1.00 89.19 637 CYS A C 1
ATOM 5109 O O . CYS A 1 637 ? 25.257 -8.761 -47.489 1.00 89.19 637 CYS A O 1
ATOM 5111 N N . VAL A 1 638 ? 26.392 -10.688 -47.260 1.00 91.50 638 VAL A N 1
ATOM 5112 C CA . VAL A 1 638 ? 25.957 -10.939 -45.875 1.00 91.50 638 VAL A CA 1
ATOM 5113 C C . VAL A 1 638 ? 26.455 -9.843 -44.932 1.00 91.50 638 VAL A C 1
ATOM 5115 O O . VAL A 1 638 ? 25.658 -9.297 -44.180 1.00 91.50 638 VAL A O 1
ATOM 5118 N N . ALA A 1 639 ? 27.718 -9.421 -45.041 1.00 92.75 639 ALA A N 1
ATOM 5119 C CA . ALA A 1 639 ? 28.261 -8.308 -44.255 1.00 92.75 639 ALA A CA 1
ATOM 5120 C C . ALA A 1 639 ? 27.483 -6.990 -44.454 1.00 92.75 639 ALA A C 1
ATOM 5122 O O . ALA A 1 639 ? 27.265 -6.229 -43.512 1.00 92.75 639 ALA A O 1
ATOM 5123 N N . VAL A 1 640 ? 27.013 -6.715 -45.674 1.00 93.62 640 VAL A N 1
ATOM 5124 C CA . VAL A 1 640 ? 26.133 -5.568 -45.950 1.00 93.62 640 VAL A CA 1
ATOM 5125 C C . VAL A 1 640 ? 24.767 -5.739 -45.280 1.00 93.62 640 VAL A C 1
ATOM 5127 O O . VAL A 1 640 ? 24.241 -4.779 -44.707 1.00 93.62 640 VAL A O 1
ATOM 5130 N N . ASN A 1 641 ? 24.190 -6.943 -45.331 1.00 94.19 641 ASN A N 1
ATOM 5131 C CA . ASN A 1 641 ? 22.924 -7.246 -44.664 1.00 94.19 641 ASN A CA 1
ATOM 5132 C C . ASN A 1 641 ? 23.034 -7.129 -43.142 1.00 94.19 641 ASN A C 1
ATOM 5134 O O . ASN A 1 641 ? 22.117 -6.595 -42.524 1.00 94.19 641 ASN A O 1
ATOM 5138 N N . ASP A 1 642 ? 24.161 -7.527 -42.555 1.00 94.81 642 ASP A N 1
ATOM 5139 C CA . ASP A 1 642 ? 24.458 -7.362 -41.131 1.00 94.81 642 ASP A CA 1
ATOM 5140 C C . ASP A 1 642 ? 24.425 -5.891 -40.718 1.00 94.81 642 ASP A C 1
ATOM 5142 O O . ASP A 1 642 ? 23.742 -5.516 -39.764 1.00 94.81 642 ASP A O 1
ATOM 5146 N N . LEU A 1 643 ? 25.098 -5.017 -41.473 1.00 95.38 643 LEU A N 1
ATOM 5147 C CA . LEU A 1 643 ? 25.079 -3.578 -41.196 1.00 95.38 643 LEU A CA 1
ATOM 5148 C C . LEU A 1 643 ? 23.682 -2.970 -41.367 1.00 95.38 643 LEU A C 1
ATOM 5150 O O . LEU A 1 643 ? 23.306 -2.074 -40.610 1.00 95.38 643 LEU A O 1
ATOM 5154 N N . MET A 1 644 ? 22.881 -3.455 -42.320 1.00 93.69 644 MET A N 1
ATOM 5155 C CA . MET A 1 644 ? 21.475 -3.051 -42.425 1.00 93.69 644 MET A CA 1
ATOM 5156 C C . MET A 1 644 ? 20.631 -3.553 -41.256 1.00 93.69 644 MET A C 1
ATOM 5158 O O . MET A 1 644 ? 19.777 -2.812 -40.771 1.00 93.69 644 MET A O 1
ATOM 5162 N N . ALA A 1 645 ? 20.858 -4.778 -40.786 1.00 94.62 645 ALA A N 1
ATOM 5163 C CA . ALA A 1 645 ? 20.164 -5.326 -39.630 1.00 94.62 645 ALA A CA 1
ATOM 5164 C C . ALA A 1 645 ? 20.469 -4.495 -38.374 1.00 94.62 645 ALA A C 1
ATOM 5166 O O . ALA A 1 645 ? 19.545 -4.096 -37.663 1.00 94.62 645 ALA A O 1
ATOM 5167 N N . VAL A 1 646 ? 21.734 -4.105 -38.171 1.00 95.56 646 VAL A N 1
ATOM 5168 C CA . VAL A 1 646 ? 22.132 -3.174 -37.102 1.00 95.56 646 VAL A CA 1
ATOM 5169 C C . VAL A 1 646 ? 21.490 -1.799 -37.278 1.00 95.56 646 VAL A C 1
ATOM 5171 O O . VAL A 1 646 ? 20.986 -1.238 -36.307 1.00 95.56 646 VAL A O 1
ATOM 5174 N N . TYR A 1 647 ? 21.451 -1.256 -38.498 1.00 95.38 647 TYR A N 1
ATOM 5175 C CA . TYR A 1 647 ? 20.779 0.018 -38.772 1.00 95.38 647 TYR A CA 1
ATOM 5176 C C . TYR A 1 647 ? 19.294 -0.031 -38.374 1.00 95.38 647 TYR A C 1
ATOM 5178 O O . TYR A 1 647 ? 18.820 0.827 -37.628 1.00 95.38 647 TYR A O 1
ATOM 5186 N N . ARG A 1 648 ? 18.571 -1.077 -38.802 1.00 95.12 648 ARG A N 1
ATOM 5187 C CA . ARG A 1 648 ? 17.159 -1.300 -38.447 1.00 95.12 648 ARG A CA 1
ATOM 5188 C C . ARG A 1 648 ? 16.973 -1.479 -36.938 1.00 95.12 648 ARG A C 1
ATOM 5190 O O . ARG A 1 648 ? 16.025 -0.940 -36.376 1.00 95.12 648 ARG A O 1
ATOM 5197 N N . TYR A 1 649 ? 17.879 -2.191 -36.272 1.00 95.81 649 TYR A N 1
ATOM 5198 C CA . TYR A 1 649 ? 17.851 -2.369 -34.819 1.00 95.81 649 TYR A CA 1
ATOM 5199 C C . TYR A 1 649 ? 18.019 -1.037 -34.065 1.00 95.81 649 TYR A C 1
ATOM 5201 O O . TYR A 1 649 ? 17.266 -0.750 -33.135 1.00 95.81 649 TYR A O 1
ATOM 5209 N N . VAL A 1 650 ? 18.937 -0.166 -34.497 1.00 95.94 650 VAL A N 1
ATOM 5210 C CA . VAL A 1 650 ? 19.105 1.166 -33.889 1.00 95.94 650 VAL A CA 1
ATOM 5211 C C . VAL A 1 650 ? 17.882 2.060 -34.135 1.00 95.94 650 VAL A C 1
ATOM 5213 O O . VAL A 1 650 ? 17.475 2.783 -33.226 1.00 95.94 650 VAL A O 1
ATOM 5216 N N . GLU A 1 651 ? 17.234 1.979 -35.300 1.00 95.38 651 GLU A N 1
ATOM 5217 C CA . GLU A 1 651 ? 15.943 2.652 -35.541 1.00 95.38 651 GLU A CA 1
ATOM 5218 C C . GLU A 1 651 ? 14.831 2.139 -34.606 1.00 95.38 651 GLU A C 1
ATOM 5220 O O . GLU A 1 651 ? 14.031 2.923 -34.095 1.00 95.38 651 GLU A O 1
ATOM 5225 N N . GLN A 1 652 ? 14.801 0.842 -34.286 1.00 94.88 652 GLN A N 1
ATOM 5226 C CA . GLN A 1 652 ? 13.863 0.317 -33.286 1.00 94.88 652 GLN A CA 1
ATOM 5227 C C . GLN A 1 652 ? 14.154 0.863 -31.882 1.00 94.88 652 GLN A C 1
ATOM 5229 O O . GLN A 1 652 ? 13.225 1.193 -31.143 1.00 94.88 652 GLN A O 1
ATOM 5234 N N . ILE A 1 653 ? 15.431 1.003 -31.504 1.00 93.31 653 ILE A N 1
ATOM 5235 C CA . ILE A 1 653 ? 15.817 1.668 -30.248 1.00 93.31 653 ILE A CA 1
ATOM 5236 C C . ILE A 1 653 ? 15.342 3.125 -30.251 1.00 93.31 653 ILE A C 1
ATOM 5238 O O . ILE A 1 653 ? 14.784 3.588 -29.256 1.00 93.31 653 ILE A O 1
ATOM 5242 N N . ARG A 1 654 ? 15.513 3.838 -31.370 1.00 92.75 654 ARG A N 1
ATOM 5243 C CA . ARG A 1 654 ? 15.031 5.212 -31.545 1.00 92.75 654 ARG A CA 1
ATOM 5244 C C . ARG A 1 654 ? 13.531 5.318 -31.287 1.00 92.75 654 ARG A C 1
ATOM 5246 O O . ARG A 1 654 ? 13.124 6.169 -30.501 1.00 92.75 654 ARG A O 1
ATOM 5253 N N . ALA A 1 655 ? 12.733 4.439 -31.892 1.00 91.38 655 ALA A N 1
ATOM 5254 C CA . ALA A 1 655 ? 11.286 4.393 -31.688 1.00 91.38 655 ALA A CA 1
ATOM 5255 C C . ALA A 1 655 ? 10.925 4.187 -30.205 1.00 91.38 655 ALA A C 1
ATOM 5257 O O . ALA A 1 655 ? 10.150 4.959 -29.649 1.00 91.38 655 ALA A O 1
ATOM 5258 N N . LYS A 1 656 ? 11.589 3.244 -29.519 1.00 88.56 656 LYS A N 1
ATOM 5259 C CA . LYS A 1 656 ? 11.388 3.017 -28.074 1.00 88.56 656 LYS A CA 1
ATOM 5260 C C . LYS A 1 656 ? 11.733 4.243 -27.218 1.00 88.56 656 LYS A C 1
ATOM 5262 O O . LYS A 1 656 ? 11.081 4.490 -26.204 1.00 88.56 656 LYS A O 1
ATOM 5267 N N . ILE A 1 657 ? 12.763 5.011 -27.587 1.00 87.06 657 ILE A N 1
ATOM 5268 C CA . ILE A 1 657 ? 13.096 6.267 -26.897 1.00 87.06 657 ILE A CA 1
ATOM 5269 C C . ILE A 1 657 ? 11.973 7.292 -27.105 1.00 87.06 657 ILE A C 1
ATOM 5271 O O . ILE A 1 657 ? 11.547 7.915 -26.134 1.00 87.06 657 ILE A O 1
ATOM 5275 N N . VAL A 1 658 ? 11.480 7.451 -28.340 1.00 87.69 658 VAL A N 1
ATOM 5276 C CA . VAL A 1 658 ? 10.377 8.373 -28.666 1.00 87.69 658 VAL A CA 1
ATOM 5277 C C . VAL A 1 658 ? 9.147 8.072 -27.813 1.00 87.69 658 VAL A C 1
ATOM 5279 O O . VAL A 1 658 ? 8.630 8.984 -27.167 1.00 87.69 658 VAL A O 1
ATOM 5282 N N . ASP A 1 659 ? 8.735 6.805 -27.745 1.00 84.94 659 ASP A N 1
ATOM 5283 C CA . ASP A 1 659 ? 7.575 6.372 -26.958 1.00 84.94 659 ASP A CA 1
ATOM 5284 C C . ASP A 1 659 ? 7.715 6.756 -25.476 1.00 84.94 659 ASP A C 1
ATOM 5286 O O . ASP A 1 659 ? 6.775 7.254 -24.857 1.00 84.94 659 ASP A O 1
ATOM 5290 N N . ARG A 1 660 ? 8.919 6.620 -24.903 1.00 81.38 660 ARG A N 1
ATOM 5291 C CA . ARG A 1 660 ? 9.177 6.998 -23.505 1.00 81.38 660 ARG A CA 1
ATOM 5292 C C . ARG A 1 660 ? 9.078 8.506 -23.268 1.00 81.38 660 ARG A C 1
ATOM 5294 O O . ARG A 1 660 ? 8.551 8.926 -22.241 1.00 81.38 660 ARG A O 1
ATOM 5301 N N . TYR A 1 661 ? 9.575 9.324 -24.197 1.00 82.50 661 TYR A N 1
ATOM 5302 C CA . TYR A 1 661 ? 9.475 10.785 -24.096 1.00 82.50 661 TYR A CA 1
ATOM 5303 C C . TYR A 1 661 ? 8.038 11.280 -24.305 1.00 82.50 661 TYR A C 1
ATOM 5305 O O . TYR A 1 661 ? 7.638 12.240 -23.644 1.00 82.50 661 TYR A O 1
ATOM 5313 N N . LEU A 1 662 ? 7.252 10.614 -25.160 1.00 82.88 662 LEU A N 1
ATOM 5314 C CA . LEU A 1 662 ? 5.822 10.889 -25.345 1.00 82.88 662 LEU A CA 1
ATOM 5315 C C . LEU A 1 662 ? 5.020 10.693 -24.054 1.00 82.88 662 LEU A C 1
ATOM 5317 O O . LEU A 1 662 ? 4.168 11.519 -23.742 1.00 82.88 662 LEU A O 1
ATOM 5321 N N . CYS A 1 663 ? 5.322 9.642 -23.291 1.00 77.19 663 CYS A N 1
ATOM 5322 C CA . CYS A 1 663 ? 4.676 9.361 -22.006 1.00 77.19 663 CYS A CA 1
ATOM 5323 C C . CYS A 1 663 ? 5.206 10.215 -20.839 1.00 77.19 663 CYS A C 1
ATOM 5325 O O . CYS A 1 663 ? 4.680 10.129 -19.732 1.00 77.19 663 CYS A O 1
ATOM 5327 N N . SER A 1 664 ? 6.254 11.017 -21.049 1.00 72.94 664 SER A N 1
ATOM 5328 C CA . SER A 1 664 ? 6.838 11.864 -20.005 1.00 72.94 664 SER A CA 1
ATOM 5329 C C . SER A 1 664 ? 6.137 13.224 -19.923 1.00 72.94 664 SER A C 1
ATOM 5331 O O . SER A 1 664 ? 5.739 13.793 -20.940 1.00 72.94 664 SER A O 1
ATOM 5333 N N . SER A 1 665 ? 6.083 13.817 -18.727 1.00 66.06 665 SER A N 1
ATOM 5334 C CA . SER A 1 665 ? 5.526 15.164 -18.500 1.00 66.06 665 SER A CA 1
ATOM 5335 C C . SER A 1 665 ? 6.247 16.290 -19.263 1.00 66.06 665 SER A C 1
ATOM 5337 O O . SER A 1 665 ? 5.749 17.410 -19.339 1.00 66.06 665 SER A O 1
ATOM 5339 N N . GLN A 1 666 ? 7.417 16.010 -19.847 1.00 64.94 666 GLN A N 1
ATOM 5340 C CA . GLN A 1 666 ? 8.274 16.981 -20.537 1.00 64.94 666 GLN A CA 1
ATOM 5341 C C . GLN A 1 666 ? 8.060 17.015 -22.066 1.00 64.94 666 GLN A C 1
ATOM 5343 O O . GLN A 1 666 ? 8.485 17.971 -22.726 1.00 64.94 666 GLN A O 1
ATOM 5348 N N . GLY A 1 667 ? 7.389 16.005 -22.634 1.00 69.44 667 GLY A N 1
ATOM 5349 C CA . GLY A 1 667 ? 7.064 15.906 -24.061 1.00 69.44 667 GLY A CA 1
ATOM 5350 C C . GLY A 1 667 ? 8.269 15.785 -25.014 1.00 69.44 667 GLY A C 1
ATOM 5351 O O . GLY A 1 667 ? 9.420 15.619 -24.612 1.00 69.44 667 GLY A O 1
ATOM 5352 N N . LEU A 1 668 ? 8.009 15.896 -26.325 1.00 79.06 668 LEU A N 1
ATOM 5353 C CA . LEU A 1 668 ? 9.001 15.673 -27.397 1.00 79.06 668 LEU A CA 1
ATOM 5354 C C . LEU A 1 668 ? 10.065 16.774 -27.554 1.00 79.06 668 LEU A C 1
ATOM 5356 O O . LEU A 1 668 ? 11.030 16.586 -28.292 1.00 79.06 668 LEU A O 1
ATOM 5360 N N . SER A 1 669 ? 9.925 17.920 -26.885 1.00 76.12 669 SER A N 1
ATOM 5361 C CA . SER A 1 669 ? 10.845 19.059 -27.058 1.00 76.12 669 SER A CA 1
ATOM 5362 C C . SER A 1 669 ? 12.298 18.703 -26.715 1.00 76.12 669 SER A C 1
ATOM 5364 O O . SER A 1 669 ? 13.226 19.118 -27.405 1.00 76.12 669 SER A O 1
ATOM 5366 N N . ARG A 1 670 ? 12.495 17.862 -25.695 1.00 73.62 670 ARG A N 1
ATOM 5367 C CA . ARG A 1 670 ? 13.810 17.394 -25.235 1.00 73.62 670 ARG A CA 1
ATOM 5368 C C . ARG A 1 670 ? 14.375 16.222 -26.040 1.00 73.62 670 ARG A C 1
ATOM 5370 O O . ARG A 1 670 ? 15.571 15.954 -25.945 1.00 73.62 670 ARG A O 1
ATOM 5377 N N . PHE A 1 671 ? 13.548 15.554 -26.847 1.00 83.88 671 PHE A N 1
ATOM 5378 C CA . PHE A 1 671 ? 13.974 14.435 -27.689 1.00 83.88 671 PHE A CA 1
ATOM 5379 C C . PHE A 1 671 ? 14.875 14.888 -28.845 1.00 83.88 671 PHE A C 1
ATOM 5381 O O . PHE A 1 671 ? 15.708 14.107 -29.290 1.00 83.88 671 PHE A O 1
ATOM 5388 N N . ALA A 1 672 ? 14.772 16.140 -29.306 1.00 86.06 672 ALA A N 1
ATOM 5389 C CA . ALA A 1 672 ? 15.532 16.632 -30.459 1.00 86.06 672 ALA A CA 1
ATOM 5390 C C . ALA A 1 672 ? 17.053 16.415 -30.325 1.00 86.06 672 ALA A C 1
ATOM 5392 O O . ALA A 1 672 ? 17.687 15.910 -31.254 1.00 86.06 672 ALA A O 1
ATOM 5393 N N . ASP A 1 673 ? 17.627 16.715 -29.157 1.00 86.50 673 ASP A N 1
ATOM 5394 C CA . ASP A 1 673 ? 19.062 16.529 -28.903 1.00 86.50 673 ASP A CA 1
ATOM 5395 C C . ASP A 1 673 ? 19.457 15.047 -28.839 1.00 86.50 673 ASP A C 1
ATOM 5397 O O . ASP A 1 673 ? 20.545 14.658 -29.271 1.00 86.50 673 ASP A O 1
ATOM 5401 N N . VAL A 1 674 ? 18.566 14.203 -28.307 1.00 88.75 674 VAL A N 1
ATOM 5402 C CA . VAL A 1 674 ? 18.771 12.749 -28.237 1.00 88.75 674 VAL A CA 1
ATOM 5403 C C . VAL A 1 674 ? 18.727 12.165 -29.646 1.00 88.75 674 VAL A C 1
ATOM 5405 O O . VAL A 1 674 ? 19.596 11.378 -30.018 1.00 88.75 674 VAL A O 1
ATOM 5408 N N . ASP A 1 675 ? 17.773 12.616 -30.459 1.00 90.75 675 ASP A N 1
ATOM 5409 C CA . ASP A 1 675 ? 17.596 12.183 -31.839 1.00 90.75 675 ASP A CA 1
ATOM 5410 C C . ASP A 1 675 ? 18.823 12.502 -32.697 1.00 90.75 675 ASP A C 1
ATOM 5412 O O . ASP A 1 675 ? 19.273 11.665 -33.474 1.00 90.75 675 ASP A O 1
ATOM 5416 N N . ILE A 1 676 ? 19.439 13.675 -32.510 1.00 91.44 676 ILE A N 1
ATOM 5417 C CA . ILE A 1 676 ? 20.697 14.022 -33.190 1.00 91.44 676 ILE A CA 1
ATOM 5418 C C . ILE A 1 676 ? 21.782 12.973 -32.901 1.00 91.44 676 ILE A C 1
ATOM 5420 O O . ILE A 1 676 ? 22.477 12.536 -33.820 1.00 91.44 676 ILE A O 1
ATOM 5424 N N . ARG A 1 677 ? 21.921 12.517 -31.649 1.00 91.94 677 ARG A N 1
ATOM 5425 C CA . ARG A 1 677 ? 22.918 11.494 -31.290 1.00 91.94 677 ARG A CA 1
ATOM 5426 C C . ARG A 1 677 ? 22.592 10.123 -31.873 1.00 91.94 677 ARG A C 1
ATOM 5428 O O . ARG A 1 677 ? 23.503 9.448 -32.352 1.00 91.94 677 ARG A O 1
ATOM 5435 N N . VAL A 1 678 ? 21.317 9.736 -31.882 1.00 93.44 678 VAL A N 1
ATOM 5436 C CA . VAL A 1 678 ? 20.878 8.477 -32.503 1.00 93.44 678 VAL A CA 1
ATOM 5437 C C . VAL A 1 678 ? 21.150 8.509 -34.006 1.00 93.44 678 VAL A C 1
ATOM 5439 O O . VAL A 1 678 ? 21.767 7.590 -34.543 1.00 93.44 678 VAL A O 1
ATOM 5442 N N . ARG A 1 679 ? 20.804 9.614 -34.679 1.00 94.00 679 ARG A N 1
ATOM 5443 C CA . ARG A 1 679 ? 21.110 9.828 -36.099 1.00 94.00 679 ARG A CA 1
ATOM 5444 C C . ARG A 1 679 ? 22.609 9.791 -36.381 1.00 94.00 679 ARG A C 1
ATOM 5446 O O . ARG A 1 679 ? 23.014 9.238 -37.396 1.00 94.00 679 ARG A O 1
ATOM 5453 N N . ASN A 1 680 ? 23.451 10.300 -35.483 1.00 92.06 680 ASN A N 1
ATOM 5454 C CA . ASN A 1 680 ? 24.904 10.187 -35.634 1.00 92.06 680 ASN A CA 1
ATOM 5455 C C . ASN A 1 680 ? 25.387 8.725 -35.598 1.00 92.06 680 ASN A C 1
ATOM 5457 O O . ASN A 1 680 ? 26.260 8.363 -36.386 1.00 92.06 680 ASN A O 1
ATOM 5461 N N . ALA A 1 681 ? 24.818 7.878 -34.733 1.00 93.12 681 ALA A N 1
ATOM 5462 C CA . ALA A 1 681 ? 25.128 6.445 -34.713 1.00 93.12 681 ALA A CA 1
ATOM 5463 C C . ALA A 1 681 ? 24.663 5.742 -36.002 1.00 93.12 681 ALA A C 1
ATOM 5465 O O . ALA A 1 681 ? 25.423 4.985 -36.607 1.00 93.12 681 ALA A O 1
ATOM 5466 N N . LEU A 1 682 ? 23.454 6.059 -36.471 1.00 95.12 682 LEU A N 1
ATOM 5467 C CA . LEU A 1 682 ? 22.904 5.553 -37.733 1.00 95.12 682 LEU A CA 1
ATOM 5468 C C . LEU A 1 682 ? 23.748 5.965 -38.945 1.00 95.12 682 LEU A C 1
ATOM 5470 O O . LEU A 1 682 ? 24.025 5.143 -39.818 1.00 95.12 682 LEU A O 1
ATOM 5474 N N . ASN A 1 683 ? 24.210 7.217 -38.984 1.00 94.12 683 ASN A N 1
ATOM 5475 C CA . ASN A 1 683 ? 25.071 7.729 -40.048 1.00 94.12 683 ASN A CA 1
ATOM 5476 C C . ASN A 1 683 ? 26.417 6.997 -40.105 1.00 94.12 683 ASN A C 1
ATOM 5478 O O . ASN A 1 683 ? 26.919 6.749 -41.199 1.00 94.12 683 ASN A O 1
ATOM 5482 N N . LEU A 1 684 ? 26.983 6.611 -38.955 1.00 92.62 684 LEU A N 1
ATOM 5483 C CA . LEU A 1 684 ? 28.224 5.833 -38.892 1.00 92.62 684 LEU A CA 1
ATOM 5484 C C . LEU A 1 684 ? 28.046 4.442 -39.512 1.00 92.62 684 LEU A C 1
ATOM 5486 O O . LEU A 1 684 ? 28.845 4.039 -40.359 1.00 92.62 684 LEU A O 1
ATOM 5490 N N . ILE A 1 685 ? 26.969 3.741 -39.146 1.00 94.12 685 ILE A N 1
ATOM 5491 C CA . ILE A 1 685 ? 26.632 2.432 -39.726 1.00 94.12 685 ILE A CA 1
ATOM 5492 C C . ILE A 1 685 ? 26.388 2.575 -41.231 1.00 94.12 685 ILE A C 1
ATOM 5494 O O . ILE A 1 685 ? 26.903 1.793 -42.026 1.00 94.12 685 ILE A O 1
ATOM 5498 N N . ASN A 1 686 ? 25.653 3.611 -41.643 1.00 92.94 686 ASN A N 1
ATOM 5499 C CA . ASN A 1 686 ? 25.372 3.859 -43.051 1.00 92.94 686 ASN A CA 1
ATOM 5500 C C . ASN A 1 686 ? 26.653 4.162 -43.848 1.00 92.94 686 ASN A C 1
ATOM 5502 O O . ASN A 1 686 ? 26.807 3.663 -44.956 1.00 92.94 686 ASN A O 1
ATOM 5506 N N . ALA A 1 687 ? 27.606 4.911 -43.287 1.00 93.12 687 ALA A N 1
ATOM 5507 C CA . ALA A 1 687 ? 28.898 5.157 -43.927 1.00 93.12 687 ALA A CA 1
ATOM 5508 C C . ALA A 1 687 ? 29.715 3.865 -44.107 1.00 93.12 687 ALA A C 1
ATOM 5510 O O . ALA A 1 687 ? 30.359 3.683 -45.139 1.00 93.12 687 ALA A O 1
ATOM 5511 N N . SER A 1 688 ? 29.671 2.955 -43.130 1.00 92.81 688 SER A N 1
ATOM 5512 C CA . SER A 1 688 ? 30.277 1.623 -43.241 1.00 92.81 688 SER A CA 1
ATOM 5513 C C . SER A 1 688 ? 29.599 0.772 -44.322 1.00 92.81 688 SER A C 1
ATOM 5515 O O . SER A 1 688 ? 30.263 0.275 -45.233 1.00 92.81 688 SER A O 1
ATOM 5517 N N . LYS A 1 689 ? 28.256 0.733 -44.313 1.00 93.50 689 LYS A N 1
ATOM 5518 C CA . LYS A 1 689 ? 27.433 0.077 -45.343 1.00 93.50 689 LYS A CA 1
ATOM 5519 C C . LYS A 1 689 ? 27.830 0.556 -46.739 1.00 93.50 689 LYS A C 1
ATOM 5521 O O . LYS A 1 689 ? 28.150 -0.261 -47.594 1.00 93.50 689 LYS A O 1
ATOM 5526 N N . GLN A 1 690 ? 27.867 1.872 -46.962 1.00 90.88 690 GLN A N 1
ATOM 5527 C CA . GLN A 1 690 ? 28.209 2.450 -48.265 1.00 90.88 690 GLN A CA 1
ATOM 5528 C C . GLN A 1 690 ? 29.634 2.102 -48.717 1.00 90.88 690 GLN A C 1
ATOM 5530 O O . GLN A 1 690 ? 29.833 1.810 -49.894 1.00 90.88 690 GLN A O 1
ATOM 5535 N N . ARG A 1 691 ? 30.616 2.053 -47.804 1.00 90.50 691 ARG A N 1
ATOM 5536 C CA . ARG A 1 691 ? 31.986 1.620 -48.136 1.00 90.50 691 ARG A CA 1
ATOM 5537 C C . ARG A 1 691 ? 32.027 0.174 -48.637 1.00 90.50 691 ARG A C 1
ATOM 5539 O O . ARG A 1 691 ? 32.690 -0.085 -49.642 1.00 90.50 691 ARG A O 1
ATOM 5546 N N . LEU A 1 692 ? 31.294 -0.739 -47.995 1.00 89.94 692 LEU A N 1
ATOM 5547 C CA . LEU A 1 692 ? 31.191 -2.133 -48.446 1.00 89.94 692 LEU A CA 1
ATOM 5548 C C . LEU A 1 692 ? 30.444 -2.260 -49.780 1.00 89.94 692 LEU A C 1
ATOM 5550 O O . LEU A 1 692 ? 30.885 -3.010 -50.651 1.00 89.94 692 LEU A O 1
ATOM 5554 N N . LEU A 1 693 ? 29.367 -1.493 -49.992 1.00 90.38 693 LEU A N 1
ATOM 5555 C CA . LEU A 1 693 ? 28.678 -1.461 -51.288 1.00 90.38 693 LEU A CA 1
ATOM 5556 C C . LEU A 1 693 ? 29.612 -0.993 -52.408 1.00 90.38 693 LEU A C 1
ATOM 5558 O O . LEU A 1 693 ? 29.706 -1.630 -53.458 1.00 90.38 693 LEU A O 1
ATOM 5562 N N . ASP A 1 694 ? 30.351 0.091 -52.175 1.00 88.44 694 ASP A N 1
ATOM 5563 C CA . ASP A 1 694 ? 31.326 0.602 -53.134 1.00 88.44 694 ASP A CA 1
ATOM 5564 C C . ASP A 1 694 ? 32.443 -0.398 -53.426 1.00 88.44 694 ASP A C 1
ATOM 5566 O O . ASP A 1 694 ? 32.896 -0.490 -54.571 1.00 88.44 694 ASP A O 1
ATOM 5570 N N . TYR A 1 695 ? 32.876 -1.146 -52.412 1.00 86.38 695 TYR A N 1
ATOM 5571 C CA . TYR A 1 695 ? 33.857 -2.213 -52.552 1.00 86.38 695 TYR A CA 1
ATOM 5572 C C . TYR A 1 695 ? 33.339 -3.346 -53.455 1.00 86.38 695 TYR A C 1
ATOM 5574 O O . TYR A 1 695 ? 34.029 -3.715 -54.409 1.00 86.38 695 TYR A O 1
ATOM 5582 N N . ILE A 1 696 ? 32.107 -3.831 -53.232 1.00 86.75 696 ILE A N 1
ATOM 5583 C CA . ILE A 1 696 ? 31.462 -4.850 -54.083 1.00 86.75 696 ILE A CA 1
ATOM 5584 C C . ILE A 1 696 ? 31.423 -4.371 -55.536 1.00 86.75 696 ILE A C 1
ATOM 5586 O O . ILE A 1 696 ? 31.847 -5.086 -56.445 1.00 86.75 696 ILE A O 1
ATOM 5590 N N . VAL A 1 697 ? 30.989 -3.127 -55.766 1.00 87.44 697 VAL A N 1
ATOM 5591 C CA . VAL A 1 697 ? 30.941 -2.562 -57.118 1.00 87.44 697 VAL A CA 1
ATOM 5592 C C . VAL A 1 697 ? 32.343 -2.473 -57.729 1.00 87.44 697 VAL A C 1
ATOM 5594 O O . VAL A 1 697 ? 32.525 -2.855 -58.881 1.00 87.44 697 VAL A O 1
ATOM 5597 N N . ARG A 1 698 ? 33.363 -2.023 -56.985 1.00 85.88 698 ARG A N 1
ATOM 5598 C CA . ARG A 1 698 ? 34.748 -1.949 -57.492 1.00 85.88 698 ARG A CA 1
ATOM 5599 C C . ARG A 1 698 ? 35.318 -3.313 -57.877 1.00 85.88 698 ARG A C 1
ATOM 5601 O O . ARG A 1 698 ? 36.101 -3.356 -58.818 1.00 85.88 698 ARG A O 1
ATOM 5608 N N . ARG A 1 699 ? 34.932 -4.409 -57.212 1.00 81.50 699 ARG A N 1
ATOM 5609 C CA . ARG A 1 699 ? 35.349 -5.768 -57.612 1.00 81.50 699 ARG A CA 1
ATOM 5610 C C . ARG A 1 699 ? 34.723 -6.224 -58.930 1.00 81.50 699 ARG A C 1
ATOM 5612 O O . ARG A 1 699 ? 35.347 -6.997 -59.648 1.00 81.50 699 ARG A O 1
ATOM 5619 N N . LEU A 1 700 ? 33.530 -5.734 -59.260 1.00 81.31 700 LEU A N 1
ATOM 5620 C CA . LEU A 1 700 ? 32.802 -6.109 -60.477 1.00 81.31 700 LEU A CA 1
ATOM 5621 C C . LEU A 1 700 ? 33.313 -5.400 -61.742 1.00 81.31 700 LEU A C 1
ATOM 5623 O O . LEU A 1 700 ? 33.221 -5.941 -62.843 1.00 81.31 700 LEU A O 1
ATOM 5627 N N . LEU A 1 701 ? 33.859 -4.188 -61.609 1.00 85.19 701 LEU A N 1
ATOM 5628 C CA . LEU A 1 701 ? 34.241 -3.358 -62.759 1.00 85.19 701 LEU A CA 1
ATOM 5629 C C . LEU A 1 701 ? 35.413 -3.897 -63.605 1.00 85.19 701 LEU A C 1
ATOM 5631 O O . LEU A 1 701 ? 35.301 -3.818 -64.827 1.00 85.19 701 LEU A O 1
ATOM 5635 N N . PRO A 1 702 ? 36.505 -4.464 -63.051 1.00 85.25 702 PRO A N 1
ATOM 5636 C CA . PRO A 1 702 ? 37.656 -4.894 -63.848 1.00 85.25 702 PRO A CA 1
ATOM 5637 C C . PRO A 1 702 ? 37.319 -5.935 -64.920 1.00 85.25 702 PRO A C 1
ATOM 5639 O O . PRO A 1 702 ? 37.863 -5.886 -66.025 1.00 85.25 702 PRO A O 1
ATOM 5642 N N . GLU A 1 703 ? 36.398 -6.863 -64.635 1.00 80.88 703 GLU A N 1
ATOM 5643 C CA . GLU A 1 703 ? 35.950 -7.840 -65.632 1.00 80.88 703 GLU A CA 1
ATOM 5644 C C . GLU A 1 703 ? 35.160 -7.157 -66.755 1.00 80.88 703 GLU A C 1
ATOM 5646 O O . GLU A 1 703 ? 35.396 -7.427 -67.934 1.00 80.88 703 GLU A O 1
ATOM 5651 N N . VAL A 1 704 ? 34.276 -6.219 -66.406 1.00 85.00 704 VAL A N 1
ATOM 5652 C CA . VAL A 1 704 ? 33.514 -5.413 -67.370 1.00 85.00 704 VAL A CA 1
ATOM 5653 C C . VAL A 1 704 ? 34.454 -4.591 -68.254 1.00 85.00 704 VAL A C 1
ATOM 5655 O O . VAL A 1 704 ? 34.314 -4.608 -69.475 1.00 85.00 704 VAL A O 1
ATOM 5658 N N . GLU A 1 705 ? 35.440 -3.911 -67.668 1.00 86.38 705 GLU A N 1
ATOM 5659 C CA . GLU A 1 705 ? 36.445 -3.122 -68.390 1.00 86.38 705 GLU A CA 1
ATOM 5660 C C . GLU A 1 705 ? 37.253 -3.978 -69.369 1.00 86.38 705 GLU A C 1
ATOM 5662 O O . GLU A 1 705 ? 37.410 -3.612 -70.538 1.00 86.38 705 GLU A O 1
ATOM 5667 N N . LEU A 1 706 ? 37.727 -5.142 -68.913 1.00 86.38 706 LEU A N 1
ATOM 5668 C CA . LEU A 1 706 ? 38.475 -6.086 -69.740 1.00 86.38 706 LEU A CA 1
ATOM 5669 C C . LEU A 1 706 ? 37.643 -6.553 -70.941 1.00 86.38 706 LEU A C 1
ATOM 5671 O O . LEU A 1 706 ? 38.154 -6.630 -72.060 1.00 86.38 706 LEU A O 1
ATOM 5675 N N . ARG A 1 707 ? 36.363 -6.871 -70.722 1.00 86.00 707 ARG A N 1
ATOM 5676 C CA . ARG A 1 707 ? 35.443 -7.315 -71.779 1.00 86.00 707 ARG A CA 1
ATOM 5677 C C . ARG A 1 707 ? 35.107 -6.185 -72.750 1.00 86.00 707 ARG A C 1
ATOM 5679 O O . ARG A 1 707 ? 35.137 -6.412 -73.955 1.00 86.00 707 ARG A O 1
ATOM 5686 N N . LEU A 1 708 ? 34.879 -4.967 -72.258 1.00 87.44 708 LEU A N 1
ATOM 5687 C CA . LEU A 1 708 ? 34.680 -3.785 -73.103 1.00 87.44 708 LEU A CA 1
ATOM 5688 C C . LEU A 1 708 ? 35.905 -3.504 -73.987 1.00 87.44 708 LEU A C 1
ATOM 5690 O O . LEU A 1 708 ? 35.747 -3.226 -75.174 1.00 87.44 708 LEU A O 1
ATOM 5694 N N . GLU A 1 709 ? 37.129 -3.636 -73.467 1.00 86.31 709 GLU A N 1
ATOM 5695 C CA . GLU A 1 709 ? 38.343 -3.503 -74.289 1.00 86.31 709 GLU A CA 1
ATOM 5696 C C . GLU A 1 709 ? 38.466 -4.602 -75.355 1.00 86.31 709 GLU A C 1
ATOM 5698 O O . GLU A 1 709 ? 38.923 -4.308 -76.461 1.00 86.31 709 GLU A O 1
ATOM 5703 N N . LYS A 1 710 ? 38.038 -5.843 -75.076 1.00 86.88 710 LYS A N 1
ATOM 5704 C CA . LYS A 1 710 ? 37.993 -6.915 -76.090 1.00 86.88 710 LYS A CA 1
ATOM 5705 C C . LYS A 1 710 ? 37.007 -6.593 -77.213 1.00 86.88 710 LYS A C 1
ATOM 5707 O O . LYS A 1 710 ? 37.392 -6.663 -78.376 1.00 86.88 710 LYS A O 1
ATOM 5712 N N . ILE A 1 711 ? 35.805 -6.123 -76.868 1.00 86.88 711 ILE A N 1
ATOM 5713 C CA . ILE A 1 711 ? 34.785 -5.677 -77.835 1.00 86.88 711 ILE A CA 1
ATOM 5714 C C . ILE A 1 711 ? 35.339 -4.559 -78.728 1.00 86.88 711 ILE A C 1
ATOM 5716 O O . ILE A 1 711 ? 35.182 -4.600 -79.946 1.00 86.88 711 ILE A O 1
ATOM 5720 N N . LEU A 1 712 ? 36.045 -3.581 -78.149 1.00 84.81 712 LEU A N 1
ATOM 5721 C CA . LEU A 1 712 ? 36.645 -2.482 -78.913 1.00 84.81 712 LEU A CA 1
ATOM 5722 C C . LEU A 1 712 ? 37.770 -2.930 -79.860 1.00 84.81 712 LEU A C 1
ATOM 5724 O O . LEU A 1 712 ? 38.032 -2.229 -80.836 1.00 84.81 712 LEU A O 1
ATOM 5728 N N . ARG A 1 713 ? 38.454 -4.045 -79.572 1.00 84.12 713 ARG A N 1
ATOM 5729 C CA . ARG A 1 713 ? 39.595 -4.571 -80.350 1.00 84.12 713 ARG A CA 1
ATOM 5730 C C . ARG A 1 713 ? 39.224 -5.739 -81.269 1.00 84.12 713 ARG A C 1
ATOM 5732 O O . ARG A 1 713 ? 40.111 -6.299 -81.915 1.00 84.12 713 ARG A O 1
ATOM 5739 N N . ALA A 1 714 ? 37.952 -6.129 -81.316 1.00 83.62 714 ALA A N 1
ATOM 5740 C CA . ALA A 1 714 ? 37.492 -7.247 -82.124 1.00 83.62 714 ALA A CA 1
ATOM 5741 C C . ALA A 1 714 ? 37.733 -6.988 -83.623 1.00 83.62 714 ALA A C 1
ATOM 5743 O O . ALA A 1 714 ? 37.378 -5.937 -84.150 1.00 83.62 714 ALA A O 1
ATOM 5744 N N . GLN A 1 715 ? 38.330 -7.964 -84.313 1.00 79.62 715 GLN A N 1
ATOM 5745 C CA . GLN A 1 715 ? 38.665 -7.859 -85.741 1.00 79.62 715 GLN A CA 1
ATOM 5746 C C . GLN A 1 715 ? 37.545 -8.367 -86.665 1.00 79.62 715 GLN A C 1
ATOM 5748 O O . GLN A 1 715 ? 37.584 -8.133 -87.869 1.00 79.62 715 GLN A O 1
ATOM 5753 N N . THR A 1 716 ? 36.551 -9.078 -86.122 1.00 83.50 716 THR A N 1
ATOM 5754 C CA . THR A 1 716 ? 35.420 -9.641 -86.876 1.00 83.50 716 THR A CA 1
ATOM 5755 C C . THR A 1 716 ? 34.109 -9.433 -86.124 1.00 83.50 716 THR A C 1
ATOM 5757 O O . THR A 1 716 ? 34.098 -9.365 -84.893 1.00 83.50 716 THR A O 1
ATOM 5760 N N . THR A 1 717 ? 32.997 -9.369 -86.858 1.00 82.25 717 THR A N 1
ATOM 5761 C CA . THR A 1 717 ? 31.645 -9.263 -86.285 1.00 82.25 717 THR A CA 1
ATOM 5762 C C . THR A 1 717 ? 31.300 -10.460 -85.399 1.00 82.25 717 THR A C 1
ATOM 5764 O O . THR A 1 717 ? 30.787 -10.271 -84.305 1.00 82.25 717 THR A O 1
ATOM 5767 N N . LEU A 1 718 ? 31.681 -11.679 -85.803 1.00 84.44 718 LEU A N 1
ATOM 5768 C CA . LEU A 1 718 ? 31.451 -12.901 -85.021 1.00 84.44 718 LEU A CA 1
ATOM 5769 C C . LEU A 1 718 ? 32.149 -12.859 -83.647 1.00 84.44 718 LEU A C 1
ATOM 5771 O O . LEU A 1 718 ? 31.551 -13.205 -82.632 1.00 84.44 718 LEU A O 1
ATOM 5775 N N . ALA A 1 719 ? 33.414 -12.421 -83.601 1.00 81.81 719 ALA A N 1
ATOM 5776 C CA . ALA A 1 719 ? 34.155 -12.293 -82.343 1.00 81.81 719 ALA A CA 1
ATOM 5777 C C . ALA A 1 719 ? 33.558 -11.201 -81.441 1.00 81.81 719 ALA A C 1
ATOM 5779 O O . ALA A 1 719 ? 33.465 -11.374 -80.228 1.00 81.81 719 ALA A O 1
ATOM 5780 N N . GLN A 1 720 ? 33.106 -10.098 -82.042 1.00 88.75 720 GLN A N 1
ATOM 5781 C CA . GLN A 1 720 ? 32.446 -9.011 -81.331 1.00 88.75 720 GLN A CA 1
ATOM 5782 C C . GLN A 1 720 ? 31.112 -9.446 -80.715 1.00 88.75 720 GLN A C 1
ATOM 5784 O O . GLN A 1 720 ? 30.850 -9.113 -79.559 1.00 88.75 720 GLN A O 1
ATOM 5789 N N . GLU A 1 721 ? 30.259 -10.154 -81.459 1.00 86.50 721 GLU A N 1
ATOM 5790 C CA . GLU A 1 721 ? 28.977 -10.663 -80.950 1.00 86.50 721 GLU A CA 1
ATOM 5791 C C . GLU A 1 721 ? 29.202 -11.623 -79.777 1.00 86.50 721 GLU A C 1
ATOM 5793 O O . GLU A 1 721 ? 28.583 -11.466 -78.725 1.00 86.50 721 GLU A O 1
ATOM 5798 N N . ALA A 1 722 ? 30.176 -12.531 -79.902 1.00 86.69 722 ALA A N 1
ATOM 5799 C CA . ALA A 1 722 ? 30.546 -13.445 -78.828 1.00 86.69 722 ALA A CA 1
ATOM 5800 C C . ALA A 1 722 ? 31.014 -12.712 -77.554 1.00 86.69 722 ALA A C 1
ATOM 5802 O O . ALA A 1 722 ? 30.597 -13.073 -76.452 1.00 86.69 722 ALA A O 1
ATOM 5803 N N . ASP A 1 723 ? 31.851 -11.675 -77.675 1.00 87.75 723 ASP A N 1
ATOM 5804 C CA . ASP A 1 723 ? 32.319 -10.901 -76.517 1.00 87.75 723 ASP A CA 1
ATOM 5805 C C . ASP A 1 723 ? 31.207 -10.040 -75.882 1.00 87.75 723 ASP A C 1
ATOM 5807 O O . ASP A 1 723 ? 31.179 -9.897 -74.654 1.00 87.75 723 ASP A O 1
ATOM 5811 N N . VAL A 1 724 ? 30.260 -9.519 -76.676 1.00 88.88 724 VAL A N 1
ATOM 5812 C CA . VAL A 1 724 ? 29.057 -8.829 -76.165 1.00 88.88 724 VAL A CA 1
ATOM 5813 C C . VAL A 1 724 ? 28.168 -9.794 -75.381 1.00 88.88 724 VAL A C 1
ATOM 5815 O O . VAL A 1 724 ? 27.785 -9.483 -74.253 1.00 88.88 724 VAL A O 1
ATOM 5818 N N . ASP A 1 725 ? 27.907 -10.988 -75.911 1.00 88.88 725 ASP A N 1
ATOM 5819 C CA . ASP A 1 725 ? 27.110 -12.008 -75.223 1.00 88.88 725 ASP A CA 1
ATOM 5820 C C . ASP A 1 725 ? 27.752 -12.470 -73.913 1.00 88.88 725 ASP A C 1
ATOM 5822 O O . ASP A 1 725 ? 27.055 -12.754 -72.936 1.00 88.88 725 ASP A O 1
ATOM 5826 N N . VAL A 1 726 ? 29.082 -12.590 -73.875 1.00 88.62 726 VAL A N 1
ATOM 5827 C CA . VAL A 1 726 ? 29.811 -12.961 -72.654 1.00 88.62 726 VAL A CA 1
ATOM 5828 C C . VAL A 1 726 ? 29.748 -11.840 -71.616 1.00 88.62 726 VAL A C 1
ATOM 5830 O O . VAL A 1 726 ? 29.534 -12.131 -70.439 1.00 88.62 726 VAL A O 1
ATOM 5833 N N . LEU A 1 727 ? 29.873 -10.573 -72.029 1.00 89.38 727 LEU A N 1
ATOM 5834 C CA . LEU A 1 727 ? 29.702 -9.424 -71.136 1.00 89.38 727 LEU A CA 1
ATOM 5835 C C . LEU A 1 727 ? 28.292 -9.399 -70.527 1.00 89.38 727 LEU A C 1
ATOM 5837 O O . LEU A 1 727 ? 28.157 -9.337 -69.307 1.00 89.38 727 LEU A O 1
ATOM 5841 N N . LEU A 1 728 ? 27.247 -9.487 -71.355 1.00 89.56 728 LEU A N 1
ATOM 5842 C CA . LEU A 1 728 ? 25.857 -9.428 -70.892 1.00 89.56 728 LEU A CA 1
ATOM 5843 C C . LEU A 1 728 ? 25.510 -10.593 -69.958 1.00 89.56 728 LEU A C 1
ATOM 5845 O O . LEU A 1 728 ? 24.842 -10.387 -68.945 1.00 89.56 728 LEU A O 1
ATOM 5849 N N . ARG A 1 729 ? 26.001 -11.806 -70.250 1.00 87.44 729 ARG A N 1
ATOM 5850 C CA . ARG A 1 729 ? 25.829 -12.970 -69.366 1.00 87.44 729 ARG A CA 1
ATOM 5851 C C . ARG A 1 729 ? 26.563 -12.811 -68.037 1.00 87.44 729 ARG A C 1
ATOM 5853 O O . ARG A 1 729 ? 25.982 -13.144 -67.010 1.00 87.44 729 ARG A O 1
ATOM 5860 N N . SER A 1 730 ? 27.792 -12.292 -68.046 1.00 84.62 730 SER A N 1
ATOM 5861 C CA . SER A 1 730 ? 28.566 -12.043 -66.820 1.00 84.62 730 SER A CA 1
ATOM 5862 C C . SER A 1 730 ? 27.863 -11.014 -65.925 1.00 84.62 730 SER A C 1
ATOM 5864 O O . SER A 1 730 ? 27.618 -11.276 -64.748 1.00 84.62 730 SER A O 1
ATOM 5866 N N . VAL A 1 731 ? 27.399 -9.901 -66.503 1.00 87.06 731 VAL A N 1
ATOM 5867 C CA . VAL A 1 731 ? 26.646 -8.866 -65.773 1.00 87.06 731 VAL A CA 1
ATOM 5868 C C . VAL A 1 731 ? 25.317 -9.408 -65.242 1.00 87.06 731 VAL A C 1
ATOM 5870 O O . VAL A 1 731 ? 24.995 -9.188 -64.078 1.00 87.06 731 VAL A O 1
ATOM 5873 N N . MET A 1 732 ? 24.561 -10.157 -66.051 1.00 86.75 732 MET A N 1
ATOM 5874 C CA . MET A 1 732 ? 23.296 -10.768 -65.622 1.00 86.75 732 MET A CA 1
ATOM 5875 C C . MET A 1 732 ? 23.499 -11.761 -64.470 1.00 86.75 732 MET A C 1
ATOM 5877 O O . MET A 1 732 ? 22.749 -11.739 -63.494 1.00 86.75 732 MET A O 1
ATOM 5881 N N . ALA A 1 733 ? 24.522 -12.616 -64.557 1.00 85.25 733 ALA A N 1
ATOM 5882 C CA . ALA A 1 733 ? 24.865 -13.552 -63.491 1.00 85.25 733 ALA A CA 1
ATOM 5883 C C . ALA A 1 733 ? 25.243 -12.811 -62.199 1.00 85.25 733 ALA A C 1
ATOM 5885 O O . ALA A 1 733 ? 24.798 -13.202 -61.122 1.00 85.25 733 ALA A O 1
ATOM 5886 N N . CYS A 1 734 ? 25.984 -11.703 -62.310 1.00 85.94 734 CYS A N 1
ATOM 5887 C CA . CYS A 1 734 ? 26.332 -10.862 -61.170 1.00 85.94 734 CYS A CA 1
ATOM 5888 C C . CYS A 1 734 ? 25.098 -10.227 -60.520 1.00 85.94 734 CYS A C 1
ATOM 5890 O O . CYS A 1 734 ? 24.900 -10.363 -59.317 1.00 85.94 734 CYS A O 1
ATOM 5892 N N . VAL A 1 735 ? 24.234 -9.581 -61.308 1.00 87.12 735 VAL A N 1
ATOM 5893 C CA . VAL A 1 735 ? 22.993 -8.964 -60.808 1.00 87.12 735 VAL A CA 1
ATOM 5894 C C . VAL A 1 735 ? 22.089 -10.003 -60.137 1.00 87.12 735 VAL A C 1
ATOM 5896 O O . VAL A 1 735 ? 21.552 -9.741 -59.064 1.00 87.12 735 VAL A O 1
ATOM 5899 N N . THR A 1 736 ? 21.988 -11.204 -60.711 1.00 85.69 736 THR A N 1
ATOM 5900 C CA . THR A 1 736 ? 21.214 -12.313 -60.129 1.00 85.69 736 THR A CA 1
ATOM 5901 C C . THR A 1 736 ? 21.823 -12.799 -58.809 1.00 85.69 736 THR A C 1
ATOM 5903 O O . THR A 1 736 ? 21.111 -13.055 -57.841 1.00 85.69 736 THR A O 1
ATOM 5906 N N . ALA A 1 737 ? 23.151 -12.904 -58.722 1.00 85.06 737 ALA A N 1
ATOM 5907 C CA . ALA A 1 737 ? 23.818 -13.273 -57.477 1.00 85.06 737 ALA A CA 1
ATOM 5908 C C . ALA A 1 737 ? 23.621 -12.207 -56.384 1.00 85.06 737 ALA A C 1
ATOM 5910 O O . ALA A 1 737 ? 23.373 -12.557 -55.229 1.00 85.06 737 ALA A O 1
ATOM 5911 N N . LEU A 1 738 ? 23.667 -10.918 -56.739 1.00 88.12 738 LEU A N 1
ATOM 5912 C CA . LEU A 1 738 ? 23.369 -9.819 -55.817 1.00 88.12 738 LEU A CA 1
ATOM 5913 C C . LEU A 1 738 ? 21.915 -9.864 -55.335 1.00 88.12 738 LEU A C 1
ATOM 5915 O O . LEU A 1 738 ? 21.686 -9.738 -54.137 1.00 88.12 738 LEU A O 1
ATOM 5919 N N . SER A 1 739 ? 20.941 -10.101 -56.220 1.00 87.06 739 SER A N 1
ATOM 5920 C CA . SER A 1 739 ? 19.520 -10.139 -55.838 1.00 87.06 739 SER A CA 1
ATOM 5921 C C . SER A 1 739 ? 19.205 -11.272 -54.861 1.00 87.06 739 SER A C 1
ATOM 5923 O O . SER A 1 739 ? 18.370 -11.129 -53.966 1.00 87.06 739 SER A O 1
ATOM 5925 N N . VAL A 1 740 ? 19.880 -12.416 -55.016 1.00 86.06 740 VAL A N 1
ATOM 5926 C CA . VAL A 1 740 ? 19.729 -13.552 -54.100 1.00 86.06 740 VAL A CA 1
ATOM 5927 C C . VAL A 1 740 ? 20.322 -13.217 -52.733 1.00 86.06 740 VAL A C 1
ATOM 5929 O O . VAL A 1 740 ? 19.658 -13.428 -51.719 1.00 86.06 740 VAL A O 1
ATOM 5932 N N . ASN A 1 741 ? 21.522 -12.635 -52.689 1.00 86.25 741 ASN A N 1
ATOM 5933 C CA . ASN A 1 741 ? 22.283 -12.497 -51.446 1.00 86.25 741 ASN A CA 1
ATOM 5934 C C . ASN A 1 741 ? 22.089 -11.166 -50.700 1.00 86.25 741 ASN A C 1
ATOM 5936 O O . ASN A 1 741 ? 22.415 -11.113 -49.522 1.00 86.25 741 ASN A O 1
ATOM 5940 N N . LEU A 1 742 ? 21.570 -10.101 -51.318 1.00 89.19 742 LEU A N 1
ATOM 5941 C CA . LEU A 1 742 ? 21.322 -8.805 -50.663 1.00 89.19 742 LEU A CA 1
ATOM 5942 C C . LEU A 1 742 ? 19.844 -8.604 -50.309 1.00 89.19 742 LEU A C 1
ATOM 5944 O O . LEU A 1 742 ? 18.946 -9.127 -50.973 1.00 89.19 742 LEU A O 1
ATOM 5948 N N . GLU A 1 743 ? 19.572 -7.812 -49.274 1.00 88.06 743 GLU A N 1
ATOM 5949 C CA . GLU A 1 743 ? 18.237 -7.241 -49.051 1.00 88.06 743 GLU A CA 1
ATOM 5950 C C . GLU A 1 743 ? 17.887 -6.204 -50.129 1.00 88.06 743 GLU A C 1
ATOM 5952 O O . GLU A 1 743 ? 18.773 -5.584 -50.717 1.00 88.06 743 GLU A O 1
ATOM 5957 N N . ALA A 1 744 ? 16.589 -5.958 -50.337 1.00 86.94 744 ALA A N 1
ATOM 5958 C CA . ALA A 1 744 ? 16.080 -5.095 -51.407 1.00 86.94 744 ALA A CA 1
ATOM 5959 C C . ALA A 1 744 ? 16.709 -3.686 -51.433 1.00 86.94 744 ALA A C 1
ATOM 5961 O O . ALA A 1 744 ? 17.128 -3.229 -52.491 1.00 86.94 744 ALA A O 1
ATOM 5962 N N . GLU A 1 745 ? 16.835 -3.026 -50.276 1.00 87.69 745 GLU A N 1
ATOM 5963 C CA . GLU A 1 745 ? 17.401 -1.669 -50.179 1.00 87.69 745 GLU A CA 1
ATOM 5964 C C . GLU A 1 745 ? 18.888 -1.629 -50.576 1.00 87.69 745 GLU A C 1
ATOM 5966 O O . GLU A 1 745 ? 19.312 -0.766 -51.346 1.00 87.69 745 GLU A O 1
ATOM 5971 N N . ALA A 1 746 ? 19.696 -2.576 -50.083 1.00 88.12 746 ALA A N 1
ATOM 5972 C CA . ALA A 1 746 ? 21.103 -2.663 -50.472 1.00 88.12 746 ALA A CA 1
ATOM 5973 C C . ALA A 1 746 ? 21.261 -3.079 -51.931 1.00 88.12 746 ALA A C 1
ATOM 5975 O O . ALA A 1 746 ? 22.149 -2.575 -52.614 1.00 88.12 746 ALA A O 1
ATOM 5976 N N . PHE A 1 747 ? 20.410 -3.985 -52.410 1.00 89.94 747 PHE A N 1
ATOM 5977 C CA . PHE A 1 747 ? 20.424 -4.418 -53.795 1.00 89.94 747 PHE A CA 1
ATOM 5978 C C . PHE A 1 747 ? 20.170 -3.241 -54.740 1.00 89.94 747 PHE A C 1
ATOM 5980 O O . PHE A 1 747 ? 20.972 -3.004 -55.640 1.00 89.94 747 PHE A O 1
ATOM 5987 N N . GLU A 1 748 ? 19.132 -2.444 -54.484 1.00 88.50 748 GLU A N 1
ATOM 5988 C CA . GLU A 1 748 ? 18.827 -1.242 -55.263 1.00 88.50 748 GLU A CA 1
ATOM 5989 C C . GLU A 1 748 ? 19.989 -0.234 -55.238 1.00 88.50 748 GLU A C 1
ATOM 5991 O O . GLU A 1 748 ? 20.423 0.238 -56.291 1.00 88.50 748 GLU A O 1
ATOM 5996 N N . ALA A 1 749 ? 20.567 0.031 -54.060 1.00 88.25 749 ALA A N 1
ATOM 5997 C CA . ALA A 1 749 ? 21.705 0.941 -53.921 1.00 88.25 749 ALA A CA 1
ATOM 5998 C C . ALA A 1 749 ? 22.947 0.473 -54.707 1.00 88.25 749 ALA A C 1
ATOM 6000 O O . ALA A 1 749 ? 23.612 1.279 -55.368 1.00 88.25 749 ALA A O 1
ATOM 6001 N N . VAL A 1 750 ? 23.250 -0.831 -54.678 1.00 89.38 750 VAL A N 1
ATOM 6002 C CA . VAL A 1 750 ? 24.354 -1.419 -55.455 1.00 89.38 750 VAL A CA 1
ATOM 6003 C C . VAL A 1 750 ? 24.078 -1.338 -56.947 1.00 89.38 750 VAL A C 1
ATOM 6005 O O . VAL A 1 750 ? 24.990 -1.003 -57.701 1.00 89.38 750 VAL A O 1
ATOM 6008 N N . LEU A 1 751 ? 22.845 -1.607 -57.387 1.00 89.25 751 LEU A N 1
ATOM 6009 C CA . LEU A 1 751 ? 22.480 -1.511 -58.798 1.00 89.25 751 LEU A CA 1
ATOM 6010 C C . LEU A 1 751 ? 22.630 -0.087 -59.333 1.00 89.25 751 LEU A C 1
ATOM 6012 O O . LEU A 1 751 ? 23.214 0.077 -60.402 1.00 89.25 751 LEU A O 1
ATOM 6016 N N . CYS A 1 752 ? 22.173 0.927 -58.591 1.00 88.38 752 CYS A N 1
ATOM 6017 C CA . CYS A 1 752 ? 22.371 2.334 -58.951 1.00 88.38 752 CYS A CA 1
ATOM 6018 C C . CYS A 1 752 ? 23.864 2.657 -59.124 1.00 88.38 752 CYS A C 1
ATOM 6020 O O . CYS A 1 752 ? 24.284 3.143 -60.173 1.00 88.38 752 CYS A O 1
ATOM 6022 N N . SER A 1 753 ? 24.689 2.310 -58.128 1.00 89.44 753 SER A N 1
ATOM 6023 C CA . SER A 1 753 ? 26.137 2.571 -58.159 1.00 89.44 753 SER A CA 1
ATOM 6024 C C . SER A 1 753 ? 26.852 1.809 -59.284 1.00 89.44 753 SER A C 1
ATOM 6026 O O . SER A 1 753 ? 27.734 2.353 -59.956 1.00 89.44 753 SER A O 1
ATOM 6028 N N . LEU A 1 754 ? 26.462 0.555 -59.535 1.00 88.81 754 LEU A N 1
ATOM 6029 C CA . LEU A 1 754 ? 27.006 -0.253 -60.624 1.00 88.81 754 LEU A CA 1
ATOM 6030 C C . LEU A 1 754 ? 26.626 0.333 -61.990 1.00 88.81 754 LEU A C 1
ATOM 6032 O O . LEU A 1 754 ? 27.502 0.479 -62.842 1.00 88.81 754 LEU A O 1
ATOM 6036 N N . TRP A 1 755 ? 25.363 0.719 -62.187 1.00 90.12 755 TRP A N 1
ATOM 6037 C CA . TRP A 1 755 ? 24.879 1.337 -63.423 1.00 90.12 755 TRP A CA 1
ATOM 6038 C C . TRP A 1 755 ? 25.615 2.641 -63.748 1.00 90.12 755 TRP A C 1
ATOM 6040 O O . TRP A 1 755 ? 26.094 2.818 -64.874 1.00 90.12 755 TRP A O 1
ATOM 6050 N N . ASP A 1 756 ? 25.790 3.521 -62.762 1.00 88.69 756 ASP A N 1
ATOM 6051 C CA . ASP A 1 756 ? 26.495 4.795 -62.931 1.00 88.69 756 ASP A CA 1
ATOM 6052 C C . ASP A 1 756 ? 27.961 4.590 -63.344 1.00 88.69 756 ASP A C 1
ATOM 6054 O O . ASP A 1 756 ? 28.473 5.236 -64.274 1.00 88.69 756 ASP A O 1
ATOM 6058 N N . LYS A 1 757 ? 28.652 3.646 -62.690 1.00 88.94 757 LYS A N 1
ATOM 6059 C CA . LYS A 1 757 ? 30.051 3.329 -63.006 1.00 88.94 757 LYS A CA 1
ATOM 6060 C C . LYS A 1 757 ? 30.176 2.639 -64.366 1.00 88.94 757 LYS A C 1
ATOM 6062 O O . LYS A 1 757 ? 31.029 3.038 -65.156 1.00 88.94 757 LYS A O 1
ATOM 6067 N N . MET A 1 758 ? 29.293 1.701 -64.711 1.00 87.88 758 MET A N 1
ATOM 6068 C CA . MET A 1 758 ? 29.274 1.071 -66.040 1.00 87.88 758 MET A CA 1
ATOM 6069 C C . MET A 1 758 ? 28.981 2.079 -67.155 1.00 87.88 758 MET A C 1
ATOM 6071 O O . MET A 1 758 ? 29.658 2.081 -68.182 1.00 87.88 758 MET A O 1
ATOM 6075 N N . THR A 1 759 ? 28.040 2.999 -66.941 1.00 88.00 759 THR A N 1
ATOM 6076 C CA . THR A 1 759 ? 27.752 4.088 -67.885 1.00 88.00 759 THR A CA 1
ATOM 6077 C C . THR A 1 759 ? 28.974 4.986 -68.082 1.00 88.00 759 THR A C 1
ATOM 6079 O O . THR A 1 759 ? 29.258 5.429 -69.198 1.00 88.00 759 THR A O 1
ATOM 6082 N N . THR A 1 760 ? 29.749 5.220 -67.023 1.00 89.69 760 THR A N 1
ATOM 6083 C CA . THR A 1 760 ? 31.019 5.954 -67.099 1.00 89.69 760 THR A CA 1
ATOM 6084 C C . THR A 1 760 ? 32.073 5.198 -67.911 1.00 89.69 760 THR A C 1
ATOM 6086 O O . THR A 1 760 ? 32.738 5.808 -68.750 1.00 89.69 760 THR A O 1
ATOM 6089 N N . LEU A 1 761 ? 32.182 3.877 -67.756 1.00 88.88 761 LEU A N 1
ATOM 6090 C CA . LEU A 1 761 ? 33.066 3.048 -68.585 1.00 88.88 761 LEU A CA 1
ATOM 6091 C C . LEU A 1 761 ? 32.663 3.062 -70.060 1.00 88.88 761 LEU A C 1
ATOM 6093 O O . LEU A 1 761 ? 33.523 3.182 -70.931 1.00 88.88 761 LEU A O 1
ATOM 6097 N N . ILE A 1 762 ? 31.362 3.027 -70.351 1.00 88.69 762 ILE A N 1
ATOM 6098 C CA . ILE A 1 762 ? 30.848 3.162 -71.717 1.00 88.69 762 ILE A CA 1
ATOM 6099 C C . ILE A 1 762 ? 31.222 4.531 -72.299 1.00 88.69 762 ILE A C 1
ATOM 6101 O O . ILE A 1 762 ? 31.726 4.588 -73.417 1.00 88.69 762 ILE A O 1
ATOM 6105 N N . LYS A 1 763 ? 31.063 5.637 -71.555 1.00 88.19 763 LYS A N 1
ATOM 6106 C CA . LYS A 1 763 ? 31.519 6.973 -72.002 1.00 88.19 763 LYS A CA 1
ATOM 6107 C C . LYS A 1 763 ? 33.012 6.980 -72.341 1.00 88.19 763 LYS A C 1
ATOM 6109 O O . LYS A 1 763 ? 33.416 7.522 -73.370 1.00 88.19 763 LYS A O 1
ATOM 6114 N N . GLN A 1 764 ? 33.838 6.369 -71.490 1.00 87.94 764 GLN A N 1
ATOM 6115 C CA . GLN A 1 764 ? 35.277 6.256 -71.734 1.00 87.94 764 GLN A CA 1
ATOM 6116 C C . GLN A 1 764 ? 35.573 5.414 -72.982 1.00 87.94 764 GLN A C 1
ATOM 6118 O O . GLN A 1 764 ? 36.429 5.796 -73.778 1.00 87.94 764 GLN A O 1
ATOM 6123 N N . ALA A 1 765 ? 34.841 4.318 -73.196 1.00 85.69 765 ALA A N 1
ATOM 6124 C CA . ALA A 1 765 ? 34.936 3.494 -74.399 1.00 85.69 765 ALA A CA 1
ATOM 6125 C C . ALA A 1 765 ? 34.553 4.276 -75.671 1.00 85.69 765 ALA A C 1
ATOM 6127 O O . ALA A 1 765 ? 35.299 4.228 -76.648 1.00 85.69 765 ALA A O 1
ATOM 6128 N N . ILE A 1 766 ? 33.461 5.057 -75.646 1.00 86.00 766 ILE A N 1
ATOM 6129 C CA . ILE A 1 766 ? 33.048 5.947 -76.751 1.00 86.00 766 ILE A CA 1
ATOM 6130 C C . ILE A 1 766 ? 34.162 6.958 -77.064 1.00 86.00 766 ILE A C 1
ATOM 6132 O O . ILE A 1 766 ? 34.533 7.134 -78.224 1.00 86.00 766 ILE A O 1
ATOM 6136 N N . SER A 1 767 ? 34.742 7.586 -76.036 1.00 85.12 767 SER A N 1
ATOM 6137 C CA . SER A 1 767 ? 35.846 8.543 -76.193 1.00 85.12 767 SER A CA 1
ATOM 6138 C C . SER A 1 767 ? 37.105 7.898 -76.793 1.00 85.12 767 SER A C 1
ATOM 6140 O O . SER A 1 767 ? 37.676 8.424 -77.747 1.00 85.12 767 SER A O 1
ATOM 6142 N N . ARG A 1 768 ? 37.502 6.709 -76.313 1.00 82.81 768 ARG A N 1
ATOM 6143 C CA . ARG A 1 768 ? 38.629 5.935 -76.877 1.00 82.81 768 ARG A CA 1
ATOM 6144 C C . ARG A 1 768 ? 38.379 5.519 -78.326 1.00 82.81 768 ARG A C 1
ATOM 6146 O O . ARG A 1 768 ? 39.309 5.479 -79.124 1.00 82.81 768 ARG A O 1
ATOM 6153 N N . MET A 1 769 ? 37.138 5.200 -78.678 1.00 79.44 769 MET A N 1
ATOM 6154 C CA . MET A 1 769 ? 36.778 4.906 -80.061 1.00 79.44 769 MET A CA 1
ATOM 6155 C C . MET A 1 769 ? 36.888 6.166 -80.929 1.00 79.44 769 MET A C 1
ATOM 6157 O O . MET A 1 769 ? 37.462 6.101 -82.008 1.00 79.44 769 MET A O 1
ATOM 6161 N N . ARG A 1 770 ? 36.445 7.331 -80.432 1.00 79.25 770 ARG A N 1
ATOM 6162 C CA . ARG A 1 770 ? 36.589 8.623 -81.126 1.00 79.25 770 ARG A CA 1
ATOM 6163 C C . ARG A 1 770 ? 38.045 8.968 -81.433 1.00 79.25 770 ARG A C 1
ATOM 6165 O O . ARG A 1 770 ? 38.328 9.438 -82.530 1.00 79.25 770 ARG A O 1
ATOM 6172 N N . THR A 1 771 ? 38.970 8.704 -80.509 1.00 75.25 771 THR A N 1
ATOM 6173 C CA . THR A 1 771 ? 40.404 8.943 -80.741 1.00 75.25 771 THR A CA 1
ATOM 6174 C C . THR A 1 771 ? 41.026 7.940 -81.718 1.00 75.25 771 THR A C 1
ATOM 6176 O O . THR A 1 771 ? 41.855 8.337 -82.531 1.00 75.25 771 THR A O 1
ATOM 6179 N N . ARG A 1 772 ? 40.614 6.663 -81.698 1.00 70.75 772 ARG A N 1
ATOM 6180 C CA . ARG A 1 772 ? 41.104 5.627 -82.636 1.00 70.75 772 ARG A CA 1
ATOM 6181 C C . ARG A 1 772 ? 40.534 5.771 -84.055 1.00 70.75 772 ARG A C 1
ATOM 6183 O O . ARG A 1 772 ? 41.261 5.554 -85.022 1.00 70.75 772 ARG A O 1
ATOM 6190 N N . CYS A 1 773 ? 39.275 6.191 -84.189 1.00 63.22 773 CYS A N 1
ATOM 6191 C CA . CYS A 1 773 ? 38.615 6.430 -85.476 1.00 63.22 773 CYS A CA 1
ATOM 6192 C C . CYS A 1 773 ? 39.202 7.610 -86.265 1.00 63.22 773 CYS A C 1
ATOM 6194 O O . CYS A 1 773 ? 38.964 7.692 -87.459 1.00 63.22 773 CYS A O 1
ATOM 6196 N N . GLY A 1 774 ? 39.993 8.502 -85.653 1.00 58.88 774 GLY A N 1
ATOM 6197 C CA . GLY A 1 774 ? 40.709 9.586 -86.351 1.00 58.88 774 GLY A CA 1
ATOM 6198 C C . GLY A 1 774 ? 41.737 9.136 -87.401 1.00 58.88 774 GLY A C 1
ATOM 6199 O O . GLY A 1 774 ? 42.358 9.991 -88.023 1.00 58.88 774 GLY A O 1
ATOM 6200 N N . VAL A 1 775 ? 41.937 7.823 -87.581 1.00 55.09 775 VAL A N 1
ATOM 6201 C CA . VAL A 1 775 ? 42.982 7.230 -88.433 1.00 55.09 775 VAL A CA 1
ATOM 6202 C C . VAL A 1 775 ? 42.414 6.440 -89.631 1.00 55.09 775 VAL A C 1
ATOM 6204 O O . VAL A 1 775 ? 42.999 6.509 -90.706 1.00 55.09 775 VAL A O 1
ATOM 6207 N N . ASP A 1 776 ? 41.288 5.721 -89.489 1.00 57.69 776 ASP A N 1
ATOM 6208 C CA . ASP A 1 776 ? 40.591 5.017 -90.592 1.00 57.69 776 ASP A CA 1
ATOM 6209 C C . ASP A 1 776 ? 39.147 4.645 -90.192 1.00 57.69 776 ASP A C 1
ATOM 6211 O O . ASP A 1 776 ? 38.933 3.788 -89.338 1.00 57.69 776 ASP A O 1
ATOM 6215 N N . VAL A 1 777 ? 38.138 5.249 -90.826 1.00 59.91 777 VAL A N 1
ATOM 6216 C CA . VAL A 1 777 ? 36.710 5.057 -90.499 1.00 59.91 777 VAL A CA 1
ATOM 6217 C C . VAL A 1 777 ? 36.206 3.639 -90.810 1.00 59.91 777 VAL A C 1
ATOM 6219 O O . VAL A 1 777 ? 35.304 3.143 -90.131 1.00 59.91 777 VAL A O 1
ATOM 6222 N N . ARG A 1 778 ? 36.771 2.949 -91.814 1.00 61.72 778 ARG A N 1
ATOM 6223 C CA . ARG A 1 778 ? 36.288 1.617 -92.233 1.00 61.72 778 ARG A CA 1
ATOM 6224 C C . ARG A 1 778 ? 36.805 0.490 -91.339 1.00 61.72 778 ARG A C 1
ATOM 6226 O O . ARG A 1 778 ? 36.140 -0.538 -91.238 1.00 61.72 778 ARG A O 1
ATOM 6233 N N . ALA A 1 779 ? 37.928 0.696 -90.651 1.00 61.75 779 ALA A N 1
ATOM 6234 C CA . ALA A 1 779 ? 38.540 -0.295 -89.764 1.00 61.75 779 ALA A CA 1
ATOM 6235 C C . ALA A 1 779 ? 37.799 -0.488 -88.421 1.00 61.75 779 ALA A C 1
ATOM 6237 O O . ALA A 1 779 ? 38.012 -1.497 -87.752 1.00 61.75 779 ALA A O 1
ATOM 6238 N N . TYR A 1 780 ? 36.911 0.438 -88.029 1.00 70.06 780 TYR A N 1
ATOM 6239 C CA . TYR A 1 780 ? 36.253 0.442 -86.708 1.00 70.06 780 TYR A CA 1
ATOM 6240 C C . TYR A 1 780 ? 34.726 0.247 -86.745 1.00 70.06 780 TYR A C 1
ATOM 6242 O O . TYR A 1 780 ? 34.053 0.433 -85.727 1.00 70.06 780 TYR A O 1
ATOM 6250 N N . SER A 1 781 ? 34.156 -0.176 -87.883 1.00 76.19 781 SER A N 1
ATOM 6251 C CA . SER A 1 781 ? 32.718 -0.491 -87.987 1.00 76.19 781 SER A CA 1
ATOM 6252 C C . SER A 1 781 ? 32.292 -1.598 -87.012 1.00 76.19 781 SER A C 1
ATOM 6254 O O . SER A 1 781 ? 31.215 -1.524 -86.424 1.00 76.19 781 SER A O 1
ATOM 6256 N N . VAL A 1 782 ? 33.170 -2.579 -86.778 1.00 80.12 782 VAL A N 1
ATOM 6257 C CA . VAL A 1 782 ? 32.958 -3.692 -85.839 1.00 80.12 782 VAL A CA 1
ATOM 6258 C C . VAL A 1 782 ? 32.886 -3.190 -84.392 1.00 80.12 782 VAL A C 1
ATOM 6260 O O . VAL A 1 782 ? 31.958 -3.540 -83.664 1.00 80.12 782 VAL A O 1
ATOM 6263 N N . SER A 1 783 ? 33.800 -2.304 -83.982 1.00 82.06 783 SER A N 1
ATOM 6264 C CA . SER A 1 783 ? 33.804 -1.700 -82.641 1.00 82.06 783 SER A CA 1
ATOM 6265 C C . SER A 1 783 ? 32.558 -0.837 -82.394 1.00 82.06 783 SER A C 1
ATOM 6267 O O . SER A 1 783 ? 31.997 -0.869 -81.298 1.00 82.06 783 SER A O 1
ATOM 6269 N N . TYR A 1 784 ? 32.089 -0.103 -83.415 1.00 84.81 784 TYR A N 1
ATOM 6270 C CA . TYR A 1 784 ? 30.850 0.682 -83.347 1.00 84.81 784 TYR A CA 1
ATOM 6271 C C . TYR A 1 784 ? 29.613 -0.204 -83.163 1.00 84.81 784 TYR A C 1
ATOM 6273 O O . TYR A 1 784 ? 28.788 0.071 -82.288 1.00 84.81 784 TYR A O 1
ATOM 6281 N N . LEU A 1 785 ? 29.491 -1.272 -83.960 1.00 84.44 785 LEU A N 1
ATOM 6282 C CA . LEU A 1 785 ? 28.380 -2.223 -83.863 1.00 84.44 785 LEU A CA 1
ATOM 6283 C C . LEU A 1 785 ? 28.342 -2.887 -82.484 1.00 84.44 785 LEU A C 1
ATOM 6285 O O . LEU A 1 785 ? 27.284 -2.919 -81.852 1.00 84.44 785 LEU A O 1
ATOM 6289 N N . GLY A 1 786 ? 29.498 -3.311 -81.968 1.00 84.81 786 GLY A N 1
ATOM 6290 C CA . GLY A 1 786 ? 29.584 -3.907 -80.639 1.00 84.81 786 GLY A CA 1
ATOM 6291 C C . GLY A 1 786 ? 29.211 -2.957 -79.515 1.00 84.81 786 GLY A C 1
ATOM 6292 O O . GLY A 1 786 ? 28.410 -3.312 -78.653 1.00 84.81 786 GLY A O 1
ATOM 6293 N N . LEU A 1 787 ? 29.712 -1.722 -79.539 1.00 87.06 787 LEU A N 1
ATOM 6294 C CA . LEU A 1 787 ? 29.375 -0.738 -78.513 1.00 87.06 787 LEU A CA 1
ATOM 6295 C C . LEU A 1 787 ? 27.898 -0.316 -78.586 1.00 87.06 787 LEU A C 1
ATOM 6297 O O . LEU A 1 787 ? 27.262 -0.127 -77.550 1.00 87.06 787 LEU A O 1
ATOM 6301 N N . SER A 1 788 ? 27.323 -0.234 -79.791 1.00 87.69 788 SER A N 1
ATOM 6302 C CA . SER A 1 788 ? 25.890 0.013 -79.982 1.00 87.69 788 SER A CA 1
ATOM 6303 C C . SER A 1 788 ? 25.035 -1.118 -79.402 1.00 87.69 788 SER A C 1
ATOM 6305 O O . SER A 1 788 ? 24.065 -0.841 -78.690 1.00 87.69 788 SER A O 1
ATOM 6307 N N . ALA A 1 789 ? 25.429 -2.376 -79.631 1.00 88.50 789 ALA A N 1
ATOM 6308 C CA . ALA A 1 789 ? 24.758 -3.546 -79.071 1.00 88.50 789 ALA A CA 1
ATOM 6309 C C . ALA A 1 789 ? 24.820 -3.556 -77.534 1.00 88.50 789 ALA A C 1
ATOM 6311 O O . ALA A 1 789 ? 23.787 -3.741 -76.889 1.00 88.50 789 ALA A O 1
ATOM 6312 N N . VAL A 1 790 ? 25.984 -3.265 -76.937 1.00 89.31 790 VAL A N 1
ATOM 6313 C CA . VAL A 1 790 ? 26.125 -3.147 -75.473 1.00 89.31 790 VAL A CA 1
ATOM 6314 C C . VAL A 1 790 ? 25.202 -2.064 -74.918 1.00 89.31 790 VAL A C 1
ATOM 6316 O O . VAL A 1 790 ? 24.443 -2.340 -73.995 1.00 89.31 790 VAL A O 1
ATOM 6319 N N . ILE A 1 791 ? 25.204 -0.854 -75.491 1.00 89.75 791 ILE A N 1
ATOM 6320 C CA . ILE A 1 791 ? 24.375 0.263 -75.002 1.00 89.75 791 ILE A CA 1
ATOM 6321 C C . ILE A 1 791 ? 22.877 -0.079 -75.044 1.00 89.75 791 ILE A C 1
ATOM 6323 O O . ILE A 1 791 ? 22.135 0.300 -74.142 1.00 89.75 791 ILE A O 1
ATOM 6327 N N . GLN A 1 792 ? 22.417 -0.798 -76.070 1.00 88.88 792 GLN A N 1
ATOM 6328 C CA . GLN A 1 792 ? 21.005 -1.167 -76.208 1.00 88.88 792 GLN A CA 1
ATOM 6329 C C . GLN A 1 792 ? 20.585 -2.335 -75.311 1.00 88.88 792 GLN A C 1
ATOM 6331 O O . GLN A 1 792 ? 19.433 -2.393 -74.878 1.00 88.88 792 GLN A O 1
ATOM 6336 N N . GLN A 1 793 ? 21.479 -3.296 -75.075 1.00 89.31 793 GLN A N 1
ATOM 6337 C CA . GLN A 1 793 ? 21.128 -4.557 -74.419 1.00 89.31 793 GLN A CA 1
ATOM 6338 C C . GLN A 1 793 ? 21.462 -4.583 -72.926 1.00 89.31 793 GLN A C 1
ATOM 6340 O O . GLN A 1 793 ? 20.731 -5.218 -72.170 1.00 89.31 793 GLN A O 1
ATOM 6345 N N . LEU A 1 794 ? 22.485 -3.847 -72.482 1.00 88.31 794 LEU A N 1
ATOM 6346 C CA . LEU A 1 794 ? 22.902 -3.789 -71.080 1.00 88.31 794 LEU A CA 1
ATOM 6347 C C . LEU A 1 794 ? 21.787 -3.395 -70.086 1.00 88.31 794 LEU A C 1
ATOM 6349 O O . LEU A 1 794 ? 21.710 -4.035 -69.039 1.00 88.31 794 LEU A O 1
ATOM 6353 N N . PRO A 1 795 ? 20.881 -2.434 -70.376 1.00 88.56 795 PRO A N 1
ATOM 6354 C CA . PRO A 1 795 ? 19.788 -2.088 -69.459 1.00 88.56 795 PRO A CA 1
ATOM 6355 C C . PRO A 1 795 ? 18.905 -3.278 -69.079 1.00 88.56 795 PRO A C 1
ATOM 6357 O O . PRO A 1 795 ? 18.381 -3.336 -67.971 1.00 88.56 795 PRO A O 1
ATOM 6360 N N . LYS A 1 796 ? 18.757 -4.258 -69.983 1.00 85.31 796 LYS A N 1
ATOM 6361 C CA . LYS A 1 796 ? 17.930 -5.449 -69.746 1.00 85.31 796 LYS A CA 1
ATOM 6362 C C . LYS A 1 796 ? 18.466 -6.304 -68.596 1.00 85.31 796 LYS A C 1
ATOM 6364 O O . LYS A 1 796 ? 17.691 -7.026 -67.980 1.00 85.31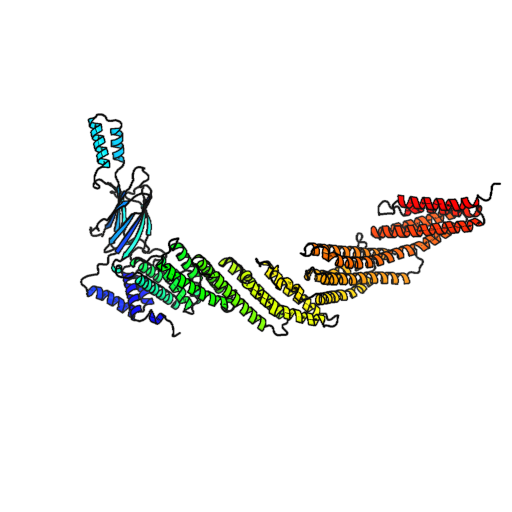 796 LYS A O 1
ATOM 6369 N N . CYS A 1 797 ? 19.762 -6.206 -68.292 1.00 86.06 797 CYS A N 1
ATOM 6370 C CA . CYS A 1 797 ? 20.387 -6.875 -67.152 1.00 86.06 797 CYS A CA 1
ATOM 6371 C C . CYS A 1 797 ? 20.006 -6.247 -65.803 1.00 86.06 797 CYS A C 1
ATOM 6373 O O . CYS A 1 797 ? 20.129 -6.911 -64.784 1.00 86.06 797 CYS A O 1
ATOM 6375 N N . PHE A 1 798 ? 19.537 -4.995 -65.792 1.00 84.94 798 PHE A N 1
ATOM 6376 C CA . PHE A 1 798 ? 19.198 -4.233 -64.583 1.00 84.94 798 PHE A CA 1
ATOM 6377 C C . PHE A 1 798 ? 17.681 -4.110 -64.357 1.00 84.94 798 PHE A C 1
ATOM 6379 O O . PHE A 1 798 ? 17.244 -3.656 -63.299 1.00 84.94 798 PHE A O 1
ATOM 6386 N N . THR A 1 799 ? 16.868 -4.527 -65.337 1.00 77.81 799 THR A N 1
ATOM 6387 C CA . THR A 1 799 ? 15.404 -4.610 -65.242 1.00 77.81 799 THR A CA 1
ATOM 6388 C C . THR A 1 799 ? 14.963 -6.007 -64.796 1.00 77.81 799 THR A C 1
ATOM 6390 O O . THR A 1 799 ? 14.610 -6.855 -65.617 1.00 77.81 799 THR A O 1
ATOM 6393 N N . THR A 1 800 ? 14.981 -6.271 -63.497 1.00 65.94 800 THR A N 1
ATOM 6394 C CA . THR A 1 800 ? 14.459 -7.502 -62.878 1.00 65.94 800 THR A CA 1
ATOM 6395 C C . THR A 1 800 ? 12.967 -7.328 -62.562 1.00 65.94 800 THR A C 1
ATOM 6397 O O . THR A 1 800 ? 12.582 -6.392 -61.868 1.00 65.94 800 THR A O 1
ATOM 6400 N N . LYS A 1 801 ? 12.097 -8.205 -63.092 1.00 57.59 801 LYS A N 1
ATOM 6401 C CA . LYS A 1 801 ? 10.628 -8.074 -62.945 1.00 57.59 801 LYS A CA 1
ATOM 6402 C C . LYS A 1 801 ? 10.101 -8.427 -61.548 1.00 57.59 801 LYS A C 1
ATOM 6404 O O . LYS A 1 801 ? 9.065 -7.894 -61.168 1.00 57.59 801 LYS A O 1
ATOM 6409 N N . ASP A 1 802 ? 10.832 -9.250 -60.793 1.00 55.28 802 ASP A N 1
ATOM 6410 C CA . ASP A 1 802 ? 10.311 -9.881 -59.571 1.00 55.28 802 ASP A CA 1
ATOM 6411 C C . ASP A 1 802 ? 11.078 -9.516 -58.279 1.00 55.28 802 ASP A C 1
ATOM 6413 O O . ASP A 1 802 ? 10.613 -9.836 -57.190 1.00 55.28 802 ASP A O 1
ATOM 6417 N N . CYS A 1 803 ? 12.242 -8.848 -58.356 1.00 53.72 803 CYS A N 1
ATOM 6418 C CA . CYS A 1 803 ? 13.167 -8.713 -57.206 1.00 53.72 803 CYS A CA 1
ATOM 6419 C C . CYS A 1 803 ? 13.639 -7.280 -56.896 1.00 53.72 803 CYS A C 1
ATOM 6421 O O . CYS A 1 803 ? 14.631 -7.110 -56.190 1.00 53.72 803 CYS A O 1
ATOM 6423 N N . GLY A 1 804 ? 12.957 -6.255 -57.419 1.00 64.06 804 GLY A N 1
ATOM 6424 C CA . GLY A 1 804 ? 13.453 -4.874 -57.383 1.00 64.06 804 GLY A CA 1
ATOM 6425 C C . GLY A 1 804 ? 14.573 -4.686 -58.406 1.00 64.06 804 GLY A C 1
ATOM 6426 O O . GLY A 1 804 ? 15.411 -5.557 -58.593 1.00 64.06 804 GLY A O 1
ATOM 6427 N N . GLY A 1 805 ? 14.547 -3.595 -59.152 1.00 72.25 805 GLY A N 1
ATOM 6428 C CA . GLY A 1 805 ? 15.469 -3.330 -60.249 1.00 72.25 805 GLY A CA 1
ATOM 6429 C C . GLY A 1 805 ? 15.366 -1.868 -60.638 1.00 72.25 805 GLY A C 1
ATOM 6430 O O . GLY A 1 805 ? 14.459 -1.165 -60.187 1.00 72.25 805 GLY A O 1
ATOM 6431 N N . LEU A 1 806 ? 16.285 -1.392 -61.471 1.00 80.56 806 LEU A N 1
ATOM 6432 C CA . LEU A 1 806 ? 16.271 0.017 -61.841 1.00 80.56 806 LEU A CA 1
ATOM 6433 C C . LEU A 1 806 ? 15.043 0.332 -62.715 1.00 80.56 806 LEU A C 1
ATOM 6435 O O . LEU A 1 806 ? 14.667 -0.474 -63.576 1.00 80.56 806 LEU A O 1
ATOM 6439 N N . PRO A 1 807 ? 14.407 1.505 -62.537 1.00 80.81 807 PRO A N 1
ATOM 6440 C CA . PRO A 1 807 ? 13.223 1.866 -63.299 1.00 80.81 807 PRO A CA 1
ATOM 6441 C C . PRO A 1 807 ? 13.555 1.978 -64.800 1.00 80.81 807 PRO A C 1
ATOM 6443 O O . PRO A 1 807 ? 14.447 2.748 -65.177 1.00 80.81 807 PRO A O 1
ATOM 6446 N N . PRO A 1 808 ? 12.817 1.281 -65.692 1.00 78.94 808 PRO A N 1
ATOM 6447 C CA . PRO A 1 808 ? 13.108 1.262 -67.129 1.00 78.94 808 PRO A CA 1
ATOM 6448 C C . PRO A 1 808 ? 13.148 2.653 -67.774 1.00 78.94 808 PRO A C 1
ATOM 6450 O O . PRO A 1 808 ? 13.928 2.891 -68.694 1.00 78.94 808 PRO A O 1
ATOM 6453 N N . ALA A 1 809 ? 12.328 3.582 -67.274 1.00 76.81 809 ALA A N 1
ATOM 6454 C CA . ALA A 1 809 ? 12.248 4.949 -67.778 1.00 76.81 809 ALA A CA 1
ATOM 6455 C C . ALA A 1 809 ? 13.542 5.751 -67.546 1.00 76.81 809 ALA A C 1
ATOM 6457 O O . ALA A 1 809 ? 13.963 6.488 -68.437 1.00 76.81 809 ALA A O 1
ATOM 6458 N N . ALA A 1 810 ? 14.194 5.580 -66.389 1.00 71.75 810 ALA A N 1
ATOM 6459 C CA . ALA A 1 810 ? 15.442 6.276 -66.072 1.00 71.75 810 ALA A CA 1
ATOM 6460 C C . ALA A 1 810 ? 16.595 5.767 -66.953 1.00 71.75 810 ALA A C 1
ATOM 6462 O O . ALA A 1 810 ? 17.313 6.557 -67.562 1.00 71.75 810 ALA A O 1
ATOM 6463 N N . MET A 1 811 ? 16.698 4.446 -67.124 1.00 80.62 811 MET A N 1
ATOM 6464 C CA . MET A 1 811 ? 17.726 3.842 -67.980 1.00 80.62 811 MET A CA 1
ATOM 6465 C C . MET A 1 811 ? 17.523 4.161 -69.467 1.00 80.62 811 MET A C 1
ATOM 6467 O O . MET A 1 811 ? 18.496 4.363 -70.190 1.00 80.62 811 MET A O 1
ATOM 6471 N N . ALA A 1 812 ? 16.278 4.251 -69.949 1.00 82.31 812 ALA A N 1
ATOM 6472 C CA . ALA A 1 812 ? 15.991 4.580 -71.349 1.00 82.31 812 ALA A CA 1
ATOM 6473 C C . ALA A 1 812 ? 16.523 5.968 -71.761 1.00 82.31 812 ALA A C 1
ATOM 6475 O O . ALA A 1 812 ? 16.968 6.149 -72.903 1.00 82.31 812 ALA A O 1
ATOM 6476 N N . ALA A 1 813 ? 16.511 6.938 -70.840 1.00 82.94 813 ALA A N 1
ATOM 6477 C CA . ALA A 1 813 ? 17.078 8.265 -71.062 1.00 82.94 813 ALA A CA 1
ATOM 6478 C C . ALA A 1 813 ? 18.607 8.207 -71.226 1.00 82.94 813 ALA A C 1
ATOM 6480 O O . ALA A 1 813 ? 19.142 8.763 -72.191 1.00 82.94 813 ALA A O 1
ATOM 6481 N N . ASP A 1 814 ? 19.295 7.467 -70.351 1.00 82.75 814 ASP A N 1
ATOM 6482 C CA . ASP A 1 814 ? 20.745 7.259 -70.429 1.00 82.75 814 ASP A CA 1
ATOM 6483 C C . ASP A 1 814 ? 21.158 6.537 -71.714 1.00 82.75 814 ASP A C 1
ATOM 6485 O O . ASP A 1 814 ? 22.062 6.988 -72.421 1.00 82.75 814 ASP A O 1
ATOM 6489 N N . VAL A 1 815 ? 20.455 5.462 -72.073 1.00 85.94 815 VAL A N 1
ATOM 6490 C CA . VAL A 1 815 ? 20.673 4.707 -73.319 1.00 85.94 815 VAL A CA 1
ATOM 6491 C C . VAL A 1 815 ? 20.557 5.621 -74.535 1.00 85.94 815 VAL A C 1
ATOM 6493 O O . VAL A 1 815 ? 21.430 5.628 -75.405 1.00 85.94 815 VAL A O 1
ATOM 6496 N N . SER A 1 816 ? 19.501 6.437 -74.580 1.00 84.50 816 SER A N 1
ATOM 6497 C CA . SER A 1 816 ? 19.264 7.383 -75.673 1.00 84.50 816 SER A CA 1
ATOM 6498 C C . SER A 1 816 ? 20.374 8.433 -75.774 1.00 84.50 816 SER A C 1
ATOM 6500 O O . SER A 1 816 ? 20.793 8.779 -76.882 1.00 84.50 816 SER A O 1
ATOM 6502 N N . ALA A 1 817 ? 20.883 8.920 -74.637 1.00 86.38 817 ALA A N 1
ATOM 6503 C CA . ALA A 1 817 ? 21.995 9.864 -74.592 1.00 86.38 817 ALA A CA 1
ATOM 6504 C C . ALA A 1 817 ? 23.307 9.239 -75.101 1.00 86.38 817 ALA A C 1
ATOM 6506 O O . ALA A 1 817 ? 23.960 9.826 -75.964 1.00 86.38 817 ALA A O 1
ATOM 6507 N N . ARG A 1 818 ? 23.667 8.027 -74.653 1.00 87.81 818 ARG A N 1
ATOM 6508 C CA . ARG A 1 818 ? 24.901 7.346 -75.098 1.00 87.81 818 ARG A CA 1
ATOM 6509 C C . ARG A 1 818 ? 24.851 6.940 -76.569 1.00 87.81 818 ARG A C 1
ATOM 6511 O O . ARG A 1 818 ? 25.855 7.070 -77.261 1.00 87.81 818 ARG A O 1
ATOM 6518 N N . LEU A 1 819 ? 23.695 6.505 -77.081 1.00 85.50 819 LEU A N 1
ATOM 6519 C CA . LEU A 1 819 ? 23.529 6.229 -78.515 1.00 85.50 819 LEU A CA 1
ATOM 6520 C C . LEU A 1 819 ? 23.686 7.491 -79.370 1.00 85.50 819 LEU A C 1
ATOM 6522 O O . LEU A 1 819 ? 24.191 7.402 -80.489 1.00 85.50 819 LEU A O 1
ATOM 6526 N N . ARG A 1 820 ? 23.255 8.656 -78.869 1.00 85.56 820 ARG A N 1
ATOM 6527 C CA . ARG A 1 820 ? 23.449 9.940 -79.554 1.00 85.56 820 ARG A CA 1
ATOM 6528 C C . ARG A 1 820 ? 24.932 10.301 -79.630 1.00 85.56 820 ARG A C 1
ATOM 6530 O O . ARG A 1 820 ? 25.426 10.530 -80.727 1.00 85.56 820 ARG A O 1
ATOM 6537 N N . GLU A 1 821 ? 25.640 10.247 -78.503 1.00 84.88 821 GLU A N 1
ATOM 6538 C CA . GLU A 1 821 ? 27.089 10.494 -78.443 1.00 84.88 821 GLU A CA 1
ATOM 6539 C C . GLU A 1 821 ? 27.874 9.523 -79.335 1.00 84.88 821 GLU A C 1
ATOM 6541 O O . GLU A 1 821 ? 28.772 9.929 -80.067 1.00 84.88 821 GLU A O 1
ATOM 6546 N N . LEU A 1 822 ? 27.498 8.241 -79.338 1.00 84.00 822 LEU A N 1
ATOM 6547 C CA . LEU A 1 822 ? 28.117 7.233 -80.193 1.00 84.00 822 LEU A CA 1
ATOM 6548 C C . LEU A 1 822 ? 27.918 7.542 -81.689 1.00 84.00 822 LEU A C 1
ATOM 6550 O O . LEU A 1 822 ? 28.840 7.367 -82.481 1.00 84.00 822 LEU A O 1
ATOM 6554 N N . LYS A 1 823 ? 26.730 8.018 -82.092 1.00 82.81 823 LYS A N 1
ATOM 6555 C CA . LYS A 1 823 ? 26.447 8.436 -83.479 1.00 82.81 823 LYS A CA 1
ATOM 6556 C C . LYS A 1 823 ? 27.259 9.662 -83.897 1.00 82.81 823 LYS A C 1
ATOM 6558 O O . LYS A 1 823 ? 27.694 9.729 -85.045 1.00 82.81 823 LYS A O 1
ATOM 6563 N N . GLU A 1 824 ? 27.482 10.606 -82.987 1.00 80.62 824 GLU A N 1
ATOM 6564 C CA . GLU A 1 824 ? 28.294 11.801 -83.248 1.00 80.62 824 GLU A CA 1
ATOM 6565 C C . GLU A 1 824 ? 29.759 11.457 -83.552 1.00 80.62 824 GLU A C 1
ATOM 6567 O O . GLU A 1 824 ? 30.353 12.099 -84.413 1.00 80.62 824 GLU A O 1
ATOM 6572 N N . VAL A 1 825 ? 30.307 10.375 -82.975 1.00 75.88 825 VAL A N 1
ATOM 6573 C CA . VAL A 1 825 ? 31.667 9.892 -83.298 1.00 75.88 825 VAL A CA 1
ATOM 6574 C C . VAL A 1 825 ? 31.848 9.578 -84.790 1.00 75.88 825 VAL A C 1
ATOM 6576 O O . VAL A 1 825 ? 32.921 9.829 -85.332 1.00 75.88 825 VAL A O 1
ATOM 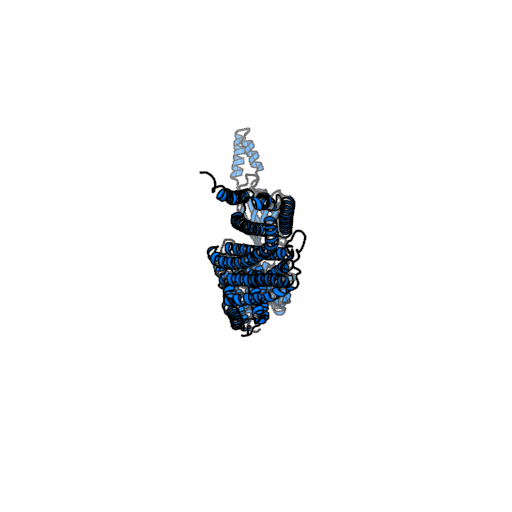6579 N N . ILE A 1 826 ? 30.815 9.059 -85.464 1.00 67.69 826 ILE A N 1
ATOM 6580 C CA . ILE A 1 826 ? 30.849 8.790 -86.914 1.00 67.69 826 ILE A CA 1
ATOM 6581 C C . ILE A 1 826 ? 30.477 10.046 -87.718 1.00 67.69 826 ILE A C 1
ATOM 6583 O O . ILE A 1 826 ? 31.034 10.284 -88.790 1.00 67.69 826 ILE A O 1
ATOM 6587 N N . ARG A 1 827 ? 29.545 10.870 -87.214 1.00 65.75 827 ARG A N 1
ATOM 6588 C CA . ARG A 1 827 ? 29.047 12.055 -87.932 1.00 65.75 827 ARG A CA 1
ATOM 6589 C C . ARG A 1 827 ? 30.093 13.167 -88.053 1.00 65.75 827 ARG A C 1
ATOM 6591 O O . ARG A 1 827 ? 30.148 13.802 -89.100 1.00 65.75 827 ARG A O 1
ATOM 6598 N N . ASP A 1 828 ? 30.936 13.357 -87.039 1.00 55.09 828 ASP A N 1
ATOM 6599 C CA . ASP A 1 828 ? 31.986 14.389 -87.030 1.00 55.09 828 ASP A CA 1
ATOM 6600 C C . ASP A 1 828 ? 33.073 14.190 -88.103 1.00 55.09 828 ASP A C 1
ATOM 6602 O O . ASP A 1 828 ? 33.835 15.115 -88.368 1.00 55.09 828 ASP A O 1
ATOM 6606 N N . GLN A 1 829 ? 33.150 13.021 -88.751 1.00 52.34 829 GLN A N 1
ATOM 6607 C CA . GLN A 1 829 ? 34.155 12.747 -89.790 1.00 52.34 829 GLN A CA 1
ATOM 6608 C C . GLN A 1 829 ? 33.600 12.704 -91.218 1.00 52.34 829 GLN A C 1
ATOM 6610 O O . GLN A 1 829 ? 34.350 12.928 -92.163 1.00 52.34 829 GLN A O 1
ATOM 6615 N N . ASN A 1 830 ? 32.285 12.542 -91.392 1.00 47.25 830 ASN A N 1
ATOM 6616 C CA . ASN A 1 830 ? 31.635 12.729 -92.697 1.00 47.25 830 ASN A CA 1
ATOM 6617 C C . ASN A 1 830 ? 31.471 14.220 -93.071 1.00 47.25 830 ASN A C 1
ATOM 6619 O O . ASN A 1 830 ? 30.904 14.525 -94.113 1.00 47.25 830 ASN A O 1
ATOM 6623 N N . GLY A 1 831 ? 31.957 15.147 -92.235 1.00 46.00 831 GLY A N 1
ATOM 6624 C CA . GLY A 1 831 ? 32.035 16.583 -92.530 1.00 46.00 831 GLY A CA 1
ATOM 6625 C C . GLY A 1 831 ? 33.266 17.009 -93.343 1.00 46.00 831 GLY A C 1
ATOM 6626 O O . GLY A 1 831 ? 33.385 18.185 -93.669 1.00 46.00 831 GLY A O 1
ATOM 6627 N N . ALA A 1 832 ? 34.174 16.088 -93.686 1.00 42.41 832 ALA A N 1
ATOM 6628 C CA . ALA A 1 832 ? 35.264 16.331 -94.634 1.00 42.41 832 ALA A CA 1
ATOM 6629 C C . ALA A 1 832 ? 34.904 15.755 -96.015 1.00 42.41 832 ALA A C 1
ATOM 6631 O O . ALA A 1 832 ? 35.511 14.793 -96.481 1.00 42.41 832 ALA A O 1
ATOM 6632 N N . GLY A 1 833 ? 33.873 16.319 -96.644 1.00 42.47 833 GLY A N 1
ATOM 6633 C CA . GLY A 1 833 ? 33.472 15.936 -97.994 1.00 42.47 833 GLY A CA 1
ATOM 6634 C C . GLY A 1 833 ? 32.087 16.433 -98.384 1.00 42.47 833 GLY A C 1
ATOM 6635 O O . GLY A 1 833 ? 31.152 15.644 -98.381 1.00 42.47 833 GLY A O 1
ATOM 6636 N N . ASP A 1 834 ? 31.969 17.726 -98.699 1.00 33.50 834 ASP A N 1
ATOM 6637 C CA . ASP A 1 834 ? 31.333 18.178 -99.946 1.00 33.50 834 ASP A CA 1
ATOM 6638 C C . ASP A 1 834 ? 31.597 19.683 -100.191 1.00 33.50 834 ASP A C 1
ATOM 6640 O O . ASP A 1 834 ? 31.302 20.523 -99.337 1.00 33.50 834 ASP A O 1
ATOM 6644 N N . VAL A 1 835 ? 32.102 19.954 -101.408 1.00 32.44 835 VAL A N 1
ATOM 6645 C CA . VAL A 1 835 ? 32.603 21.197 -102.059 1.00 32.44 835 VAL A CA 1
ATOM 6646 C C . VAL A 1 835 ? 34.059 21.581 -101.797 1.00 32.44 835 VAL A C 1
ATOM 6648 O O . VAL A 1 835 ? 34.371 22.167 -100.738 1.00 32.44 835 VAL A O 1
#

pLDDT: mean 83.52, std 12.96, range [24.86, 97.19]

Radius of gyration: 54.29 Å; Cα contacts (8 Å, |Δi|>4): 1026; chains: 1; bounding box: 138×41×168 Å

Sequence (835 aa):
MEQSPFRNVLRRSRRHELCLQCLRTVQRSVGKQARPYNASRVQMMAFVREVFGEDVYTACTQQLQDGKKADGDVEEMRFHFRVRLLDAEGLFDSGYRRYAHCRLWADEGDGKATEASKRKWFPDSTAEFSVEVPDPSTSSLVLELLARDPQNVWGALRKLARPSSPRAFLASLRQLLSYYFKPESTLMVVGRLSKPLQDIPCVGVEEWYGLVDSAGRNVDSKVQLSVTFHTVSTADVSVLERIREHYALSFVFLEHNVENTAEDNVARWTMWSDCVGRRGLTLLRQHALQNNMQDVEAQCCYLQAVTEHRMKVNTQISYVVMYLLLKELQMEMGNKRHDFVSDALDRLMQGLSDHINTQLVNLHDHYYLEFELHTTDLSGALSVCALMEVMSSLPIVESARTALQKNEKQWYDKLAQSWEEKATLSVIASTLHEIRSHHQKANRLFQQSWNETYTNIVIKELDDFLVCSLRPWVVRQIDDVVASVPGEKEKTLASIEAFSVIKNFLEGIFLVLDVDAEGLRIHRFREWFGPRAVDRWFQLASRASAVVVDFVANDDLLPCDTNVKYSSSFMKVAEAVDANVVKLWIILDWAENACSFAFVDSVRVWVSAYAAAIENKIDQESCSEGIGSGAIPARQCVAVNDLMAVYRYVEQIRAKIVDRYLCSSQGLSRFADVDIRVRNALNLINASKQRLLDYIVRRLLPEVELRLEKILRAQTTLAQEADVDVLLRSVMACVTALSVNLEAEAFEAVLCSLWDKMTTLIKQAISRMRTRCGVDVRAYSVSYLGLSAVIQQLPKCFTTKDCGGLPPAAMAADVSARLRELKEVIRDQNGAGDV

Secondary structure (DSSP, 8-state):
----GGGGTT-HHHHHHHHHHHHHHHHT--SB--SS----HHHHHHHHHHHH-HHHHHHHHHHHHHHHHH-SS----PEEEEEEEEEEESSSTTS----EEEEEEEE-SSS-B---EEEEE-TTS-EEEEEEES-TTT-EEEEEEEE--SHHHHHHHHHHHS-SSHHHHHHHHHHHHHHHH--GGGPEEEEEEEEEGGGSBTT-EEEEEEEE-TTSPEEEEEEEEEEEEEEGGGTTS-HHHHHHHHHHHHHHHHHHHHHTS-HHHHTT--SHHHHHHHHHHHHHHHHHHHTT--HHHHHHHHHHHHHHHHHHSSS---HHHHHHHHHHHHHHHTT---HHHHHHHHHHHHHHHHHHHHHHTTHHHH--TTSHHHHHHHHHHHHHHHHHHHHSSS-HHHHHHHHHHHHHHHHHHHHHHHS-TT--HHHHHHHHHHHHHHHHHHHHHHHHHHSS-HHHHHHHHHHHHIIIIIHHHHHHHHHHHHHS-TT-HHHHHHHHHHHHHHHHHHHHHHTT--S-GGGSGGGGGGGGTHHHHHHHHHHHHHHGGGHHHHHHHT-----SSSS--S-HHHHHHHHHHIIIIIHHHHHH----HHHHHHHHHHHHHHHHHHHHHHHHHHHHHHHHS-TT--S--HHHHHHHHHHHHHHHHHHHHHHHHHHHHHTSTT-GGGHHHHHHHHHHHHHHHHHHHHHHHHHHHHHHHHHHHHHHHHHHH-SSHHHHHHHHHHHHHHHHHHHHHHHHHS-HHHHHHHHHHHHHHHHHHHHHHHHHHHHHHTS-SGGGHHHHHHHHHHHHHGGGGT--SSS----HHHHHHHHHHHHHHHHHHHHTTTTS---

Foldseek 3Di:
DPDDPCCVCPVVVNLLVLLLLLLVLLVPQFAAADPPQRDHSVRLLVVSCLLSHVVSSVVSVVVVVVVVVVDPDDPQKKKKKKKKFQAKDPPCVPPPFQWKKKWKWKDQQPRDIFDIDIDIGGHHDMDIDIYIDRDLQRIKIKMWIWDQDCPLLVVLVVCCVPPPDPVSNVVSVVVNVCSVPPDPVRTAGPFMDIGRRHHAYSLWDWDKDFTAHPVRHTDPMITTMTIAMAIPVQPPPDPVNLLVSLLSLLLSLLVSLCVVDDLVQQLVDQESCSRNPNSSVSSSSSSCRHNVHDPLSNLLSNLLSVLVCCVRPPRDRALNHNLVSLVVNPVRCDPPDPPVSLVVVLVSLVSLLVVLLVCLLQVVVQADLVDPSSLRRNLSSLLSQQSVVVVDVDPSVVSSLVSNLNNLLVVLVVLLVVQDLPRALVSVLVVLVVVLVVQVSQQVSCCVRPVGGSCQSHVQSVLCSCVVRVLVSLLVLLVCLLPDDLAPPPSLVSSLVSLLSLVVSVVSSVVRHPDPPVPGPCVVVLCSNPLSSLLSLLSNLLVVLVCLLVLLVPWPLQAPDQVGLATPSLVVLLVSCCVRQVVSLVSSLDLDLSNLLSSLVSLLSNLLSNLVSLVVVVVVVVVVDPLDPLDQDLSLQNSLSSLVSSLVSLVVVLVVSQVSQCPDPNHCPSCPVSVVSSVVSSVSSVVSSVVSLVVSLVSNVVVLLVLLVQLQVDQDLVSNVVSLVVNLVSLLVRLVSSLSNHDLVSSAVSQVVNVVVSLVSLVVSLVVLLVVCVPPVVRRPSSLVSSLSCLVCNQVSQDDPPRHGDDPVVSVVSSVVSVVSSVVSNVVVVVPDDD

Nearest PDB structures (foldseek):
  6o3e-assembly1_A  TM=1.334E-01  e=2.099E+00  Mus musculus
  4igg-assembly1_B  TM=1.078E-01  e=1.869E+00  Homo sapiens

Organism: Amblyomma americanum (NCBI:txid6943)

InterPro domains:
  IPR052095 UNC-13 domain-containing protein [PTHR45999] (3-804)